Protein AF-A0AAE0F8K2-F1 (afdb_monomer)

pLDDT: mean 71.16, std 17.76, range [27.92, 95.81]

Secondary structure (DSSP, 8-state):
-HHHHHHHHHHHHHHHHHHHHHHHHHHHHHHHHHHHHHHHHHHHHHTT-PPPPS----------------------------------------------------------SSSSSS-SSHHHHHHHHHHHHHHHHHHHHHHHHHHHHHHHHHHHHHHHHHHHHHHHHHHHHHHHHHHHHHHHHHHHHHHHHHHHHHHHHHHHHHHHHHHHHHHHHHHHHHHHHHHHHHHHHHHHHHHHHHHHHHHHHHHTTS-TTSHHHHHHHHHHHHHHHHHHHHHHHHHHHHHHHHHHHHHHHHHHHHHHHHHHHHHHHHHHHHHHHHHHHHHHHHHHHHHHHHHHHHTTPPPP-PPPPP---------------PPPTTHHHHHHHHHHHHHHHHHHHHHHHHHHHHHHHHHHHHHHHHHTTHHHHHHHHHHHHHHHHHHHHHHHHHHHHHHHHHHHHHHHHHHHHHHHHHHHHHHHHHHHHHHHHHHHHHHHHHHHHHHHHHHHHHHHHHHHHT-SS-HHHHHHHHHHHHHHHHHHHHHHHHHHHHHHHHHHHHHHHHHHHHHHHHHHHHHHHHHHHHHHHHHHHHHHHHHHHHHHHHHHHHHHHHHHHHHHHHHHHHHHHHHHHHHHHHHHHHHHHHHHHHHHHHHHHHHHHHHHHHHHHHHHHHHHHHHHHHHHHHHHHHHHHHHHHHHHHHHHHHHHHHHHHHHHHTTT-TTHHHHHHHHHHHHHHHHHHHHHHHHHHHHHHHHHHHHHTTT-

Nearest PDB structures (foldseek):
  8auc-assembly3_B  TM=2.398E-01  e=9.979E+00  Corynebacterium glutamicum ATCC 13032

Mean predicted aligned error: 23.46 Å

Solvent-accessible surface area (backbone atoms only — not comparable to full-atom values): 43120 Å² total; per-residue (Å²): 106,72,68,55,53,48,52,53,52,50,54,51,53,50,51,52,51,51,52,51,53,53,51,52,53,52,50,51,53,52,54,50,52,54,50,53,54,51,50,52,52,52,53,58,59,59,70,75,63,73,89,79,82,93,84,80,89,81,88,78,84,92,79,88,90,86,84,90,88,87,90,80,89,88,81,88,77,92,84,92,86,84,91,91,87,88,85,90,83,89,79,92,84,86,83,90,90,85,89,88,83,89,85,84,84,91,84,86,84,91,88,87,91,84,77,87,87,80,73,80,74,73,62,58,61,58,55,52,54,53,49,52,52,49,53,54,49,53,54,49,50,53,52,50,54,50,50,52,52,52,51,52,54,50,51,54,50,51,49,54,52,53,51,53,52,53,50,53,53,47,53,52,49,53,53,54,48,52,51,53,51,50,52,48,53,52,52,52,52,50,52,53,51,53,51,52,53,49,52,50,51,52,51,52,52,51,52,54,52,50,53,52,51,51,53,51,51,51,52,54,52,51,52,52,48,52,53,50,53,51,49,51,50,50,48,52,51,50,54,49,48,51,50,50,52,52,48,53,65,64,41,74,83,64,68,101,72,58,74,70,64,52,56,57,56,50,52,52,50,50,53,51,50,50,52,51,50,52,52,48,53,54,49,51,52,52,50,50,49,52,49,50,52,51,50,53,53,49,53,52,49,52,53,52,54,51,54,53,52,50,53,56,48,53,52,53,50,50,51,48,52,54,50,51,53,51,51,54,50,52,54,51,52,54,52,53,50,54,57,57,63,68,73,73,69,80,87,79,83,80,80,83,86,85,82,88,82,92,82,81,92,75,90,79,92,80,84,87,78,83,88,72,90,68,62,68,62,54,51,54,51,53,51,52,52,49,53,51,52,49,55,52,50,52,54,51,51,54,50,53,51,57,50,47,55,51,51,52,52,50,52,59,57,49,66,71,48,55,62,57,56,52,51,53,54,51,52,54,51,48,52,53,50,51,56,54,50,53,53,53,50,53,52,54,51,50,54,52,51,51,52,50,52,54,53,55,50,51,52,51,52,51,53,54,51,52,53,52,49,54,52,52,52,53,52,50,54,50,52,51,52,52,42,52,52,35,50,50,53,40,51,53,43,54,51,50,45,51,51,47,52,52,50,50,50,52,58,64,73,68,56,92,83,49,64,67,63,46,53,53,47,50,52,52,41,53,50,43,53,51,52,44,52,52,36,50,52,50,40,54,54,48,50,55,51,50,55,52,55,49,53,52,53,53,53,50,49,53,54,51,54,51,52,50,51,57,49,56,53,50,50,51,52,52,51,53,51,51,54,54,50,49,54,51,52,56,52,50,52,52,52,49,54,52,51,52,51,51,51,50,53,52,50,54,50,52,51,53,51,50,53,53,49,54,50,50,49,54,52,48,53,51,51,50,52,50,50,53,51,53,49,51,55,50,50,54,51,52,49,54,50,50,52,53,50,50,53,50,53,52,52,51,52,52,51,53,49,53,53,49,53,53,51,49,54,53,49,52,52,53,51,50,53,53,48,52,54,47,55,53,51,52,51,53,51,52,55,51,50,54,53,50,52,54,50,49,55,51,50,54,54,49,58,61,52,47,76,76,43,82,74,62,42,58,58,54,46,55,52,50,51,54,51,49,53,53,49,53,50,52,52,50,54,50,51,50,52,51,55,50,52,53,53,51,52,55,52,49,67,71,72,106

Structure (mmCIF, N/CA/C/O backbone):
data_AF-A0AAE0F8K2-F1
#
_entry.id   AF-A0AAE0F8K2-F1
#
loop_
_atom_site.group_PDB
_atom_site.id
_atom_site.type_symbol
_atom_site.label_atom_id
_atom_site.label_alt_id
_atom_site.label_comp_id
_atom_site.label_asym_id
_atom_site.label_entity_id
_atom_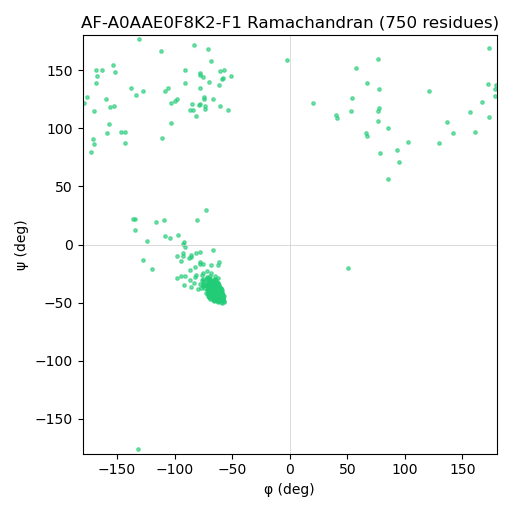site.label_seq_id
_atom_site.pdbx_PDB_ins_code
_atom_site.Cartn_x
_atom_site.Cartn_y
_atom_site.Cartn_z
_atom_site.occupancy
_atom_site.B_iso_or_equiv
_atom_site.auth_seq_id
_atom_site.auth_comp_id
_atom_site.auth_asym_id
_atom_site.auth_atom_id
_atom_site.pdbx_PDB_model_num
ATOM 1 N N . GLN A 1 1 ? -39.528 -26.836 24.838 1.00 52.81 1 GLN A N 1
ATOM 2 C CA . GLN A 1 1 ? -39.763 -27.584 23.584 1.00 52.81 1 GLN A CA 1
ATOM 3 C C . GLN A 1 1 ? -39.221 -26.874 22.345 1.00 52.81 1 GLN A C 1
ATOM 5 O O . GLN A 1 1 ? -38.252 -27.377 21.802 1.00 52.81 1 GLN A O 1
ATOM 10 N N . GLU A 1 2 ? -39.745 -25.728 21.892 1.00 60.94 2 GLU A N 1
ATOM 11 C CA . GLU A 1 2 ? -39.184 -25.047 20.697 1.00 60.94 2 GLU A CA 1
ATOM 12 C C . GLU A 1 2 ? -37.761 -24.506 20.923 1.00 60.94 2 GLU A C 1
ATOM 14 O O . GLU A 1 2 ? -36.895 -24.686 20.071 1.00 60.94 2 GLU A O 1
ATOM 19 N N . ALA A 1 3 ? -37.475 -23.954 22.108 1.00 56.12 3 ALA A N 1
ATOM 20 C CA . ALA A 1 3 ? -36.121 -23.536 22.489 1.00 56.12 3 ALA A CA 1
ATOM 21 C C . ALA A 1 3 ? -35.132 -24.719 22.564 1.00 56.12 3 ALA A C 1
ATOM 23 O O . ALA A 1 3 ? -34.000 -24.621 22.101 1.00 56.12 3 ALA A O 1
ATOM 24 N N . GLU A 1 4 ? -35.581 -25.871 23.071 1.00 75.12 4 GLU A N 1
ATOM 25 C CA . GLU A 1 4 ? -34.773 -27.099 23.134 1.00 75.12 4 GLU A CA 1
ATOM 26 C C . GLU A 1 4 ? -34.532 -27.679 21.732 1.00 75.12 4 GLU A C 1
ATOM 28 O O . GLU A 1 4 ? -33.429 -28.119 21.422 1.00 75.12 4 GLU A O 1
ATOM 33 N N . GLN A 1 5 ? -35.526 -27.616 20.838 1.00 78.62 5 GLN A N 1
ATOM 34 C CA . GLN A 1 5 ? -35.354 -27.986 19.429 1.00 78.62 5 GLN A CA 1
ATOM 35 C C . GLN A 1 5 ? -34.413 -27.024 18.688 1.00 78.62 5 GLN A C 1
ATOM 37 O O . GLN A 1 5 ? -33.669 -27.459 17.809 1.00 78.62 5 GLN A O 1
ATOM 42 N N . GLY A 1 6 ? -34.407 -25.739 19.054 1.00 81.62 6 GLY A N 1
ATOM 43 C CA . GLY A 1 6 ? -33.452 -24.751 18.551 1.00 81.62 6 GLY A CA 1
ATOM 44 C C . GLY A 1 6 ? -32.015 -25.053 18.978 1.00 81.62 6 GLY A C 1
ATOM 45 O O . GLY A 1 6 ? -31.116 -25.052 18.140 1.00 81.62 6 GLY A O 1
ATOM 46 N N . GLN A 1 7 ? -31.800 -25.401 20.250 1.00 80.94 7 GLN A N 1
ATOM 47 C CA . GLN A 1 7 ? -30.476 -25.762 20.772 1.00 80.94 7 GLN A CA 1
ATOM 48 C C . GLN A 1 7 ? -29.922 -27.047 20.143 1.00 80.94 7 GLN A C 1
ATOM 50 O O . GLN A 1 7 ? -28.738 -27.105 19.815 1.00 80.94 7 GLN A O 1
ATOM 55 N N . VAL A 1 8 ? -30.771 -28.053 19.904 1.00 87.44 8 VAL A N 1
ATOM 56 C CA . VAL A 1 8 ? -30.357 -29.293 19.224 1.00 87.44 8 VAL A CA 1
ATOM 57 C C . VAL A 1 8 ? -29.953 -29.020 17.772 1.00 87.44 8 VAL A C 1
ATOM 59 O O . VAL A 1 8 ? -28.886 -29.460 17.352 1.00 87.44 8 VAL A O 1
ATOM 62 N N . LYS A 1 9 ? -30.731 -28.220 17.029 1.00 85.12 9 LYS A N 1
ATOM 63 C CA . LYS A 1 9 ? -30.385 -27.833 15.648 1.00 85.12 9 LYS A CA 1
ATOM 64 C C . LYS A 1 9 ? -29.115 -26.990 15.573 1.00 85.12 9 LYS A C 1
ATOM 66 O O . LYS A 1 9 ? -28.308 -27.183 14.670 1.00 85.12 9 LYS A O 1
ATOM 71 N N . HIS A 1 10 ? -28.910 -26.083 16.527 1.00 84.75 10 HIS A N 1
ATOM 72 C CA . HIS A 1 10 ? -27.681 -25.297 16.601 1.00 84.75 10 HIS A CA 1
ATOM 73 C C . HIS A 1 10 ? -26.465 -26.194 16.872 1.00 84.75 10 HIS A C 1
ATOM 75 O O . HIS A 1 10 ? -25.429 -26.043 16.228 1.00 84.75 10 HIS A O 1
ATOM 81 N N . ALA A 1 11 ? -26.591 -27.177 17.768 1.00 85.69 11 ALA A N 1
ATOM 82 C CA . ALA A 1 11 ? -25.524 -28.136 18.047 1.00 85.69 11 ALA A CA 1
ATOM 83 C C . ALA A 1 11 ? -25.211 -29.048 16.842 1.00 85.69 11 ALA A C 1
ATOM 85 O O . ALA A 1 11 ? -24.046 -29.374 16.613 1.00 85.69 11 ALA A O 1
ATOM 86 N N . GLU A 1 12 ? -26.220 -29.434 16.057 1.00 87.88 12 GLU A N 1
ATOM 87 C CA . GLU A 1 12 ? -26.041 -30.192 14.809 1.00 87.88 12 GLU A CA 1
ATOM 88 C C . GLU A 1 12 ? -25.330 -29.362 13.733 1.00 87.88 12 GLU A C 1
ATOM 90 O O . GLU A 1 12 ? -24.315 -29.810 13.200 1.00 87.88 12 GLU A O 1
ATOM 95 N N . LEU A 1 13 ? -25.760 -28.118 13.501 1.00 88.44 13 LEU A N 1
ATOM 96 C CA . LEU A 1 13 ? -25.101 -27.204 12.558 1.00 88.44 13 LEU A CA 1
ATOM 97 C C . LEU A 1 13 ? -23.657 -26.887 12.966 1.00 88.44 13 LEU A C 1
ATOM 99 O O . LEU A 1 13 ? -22.767 -26.818 12.121 1.00 88.44 13 LEU A O 1
ATOM 103 N N . THR A 1 14 ? -23.398 -26.753 14.268 1.00 87.69 14 THR A N 1
ATOM 104 C CA . THR A 1 14 ? -22.038 -26.531 14.782 1.00 87.69 14 THR A CA 1
ATOM 105 C C . THR A 1 14 ? -21.137 -27.740 14.506 1.00 87.69 14 THR A C 1
ATOM 107 O O . THR A 1 14 ? -19.979 -27.573 14.125 1.00 87.69 14 THR A O 1
ATOM 110 N N . LYS A 1 15 ? -21.661 -28.969 14.633 1.00 91.62 15 LYS A N 1
ATOM 111 C CA . LYS A 1 15 ? -20.920 -30.196 14.294 1.00 91.62 15 LYS A CA 1
ATOM 112 C C . LYS A 1 15 ? -20.652 -30.318 12.796 1.00 91.62 15 LYS A C 1
ATOM 114 O O . LYS A 1 15 ? -19.554 -30.720 12.414 1.00 91.62 15 LYS A O 1
ATOM 119 N N . GLU A 1 16 ? -21.617 -29.959 11.953 1.00 89.69 16 GLU A N 1
ATOM 120 C CA . GLU A 1 16 ? -21.435 -29.955 10.499 1.00 89.69 16 GLU A CA 1
ATOM 121 C C . GLU A 1 16 ? -20.364 -28.940 10.076 1.00 89.69 16 GLU A C 1
ATOM 123 O O . GLU A 1 16 ? -19.445 -29.301 9.339 1.00 89.69 16 GLU A O 1
ATOM 128 N N . LEU A 1 17 ? -20.391 -27.723 10.630 1.00 86.25 17 LEU A N 1
ATOM 129 C CA . LEU A 1 17 ? -19.367 -26.700 10.390 1.00 86.25 17 LEU A CA 1
ATOM 130 C C . LEU A 1 17 ? -17.971 -27.139 10.849 1.00 86.25 17 LEU A C 1
ATOM 132 O O . LEU A 1 17 ? -17.001 -26.960 10.115 1.00 86.25 17 LEU A O 1
ATOM 136 N N . GLN A 1 18 ? -17.858 -27.771 12.020 1.00 88.38 18 GLN A N 1
ATOM 137 C CA . GLN A 1 18 ? -16.585 -28.321 12.498 1.00 88.38 18 GLN A CA 1
ATOM 138 C C . GLN A 1 18 ? -16.062 -29.443 11.587 1.00 88.38 18 GLN A C 1
ATOM 140 O O . GLN A 1 18 ? -14.861 -29.512 11.324 1.00 88.38 18 GLN A O 1
ATOM 145 N N . SER A 1 19 ? -16.948 -30.294 11.058 1.00 88.38 19 SER A N 1
ATOM 146 C CA . SER A 1 19 ? -16.563 -31.351 10.115 1.00 88.38 19 SER A CA 1
ATOM 147 C C . SER A 1 19 ? -16.105 -30.795 8.760 1.00 88.38 19 SER A C 1
ATOM 149 O O . SER A 1 19 ? -15.115 -31.272 8.203 1.00 88.38 19 SER A O 1
ATOM 151 N N . ALA A 1 20 ? -16.757 -29.737 8.267 1.00 83.12 20 ALA A N 1
ATOM 152 C CA . ALA A 1 20 ? -16.381 -29.059 7.032 1.00 83.12 20 ALA A CA 1
ATOM 153 C C . ALA A 1 20 ? -15.036 -28.326 7.174 1.00 83.12 20 ALA A C 1
ATOM 155 O O . ALA A 1 20 ? -14.190 -28.416 6.286 1.00 83.12 20 ALA A O 1
ATOM 156 N N . ALA A 1 21 ? -14.798 -27.670 8.315 1.00 83.44 21 ALA A N 1
ATOM 157 C CA . ALA A 1 21 ? -13.520 -27.031 8.621 1.00 83.44 21 ALA A CA 1
ATOM 158 C C . ALA A 1 21 ? -12.367 -28.051 8.687 1.00 83.44 21 ALA A C 1
ATOM 160 O O . ALA A 1 21 ? -11.303 -27.816 8.116 1.00 83.44 21 ALA A O 1
ATOM 161 N N . ALA A 1 22 ? -12.591 -29.213 9.310 1.00 85.38 22 ALA A N 1
ATOM 162 C CA . ALA A 1 22 ? -11.603 -30.291 9.350 1.00 85.38 22 ALA A CA 1
ATOM 163 C C . ALA A 1 22 ? -11.297 -30.866 7.953 1.00 85.38 22 ALA A C 1
ATOM 165 O O . ALA A 1 22 ? -10.141 -31.161 7.648 1.00 85.38 22 ALA A O 1
ATOM 166 N N . CYS A 1 23 ? -12.311 -30.984 7.088 1.00 87.56 23 CYS A N 1
ATOM 167 C CA . CYS A 1 23 ? -12.139 -31.435 5.707 1.00 87.56 23 CYS A CA 1
ATOM 168 C C . CYS A 1 23 ? -11.313 -30.433 4.879 1.00 87.56 23 CYS A C 1
ATOM 170 O O . CYS A 1 23 ? -10.395 -30.837 4.169 1.00 87.56 23 CYS A O 1
ATOM 172 N N . LEU A 1 24 ? -11.563 -29.129 5.044 1.00 83.12 24 LEU A N 1
ATOM 173 C CA . LEU A 1 24 ? -10.794 -28.061 4.395 1.00 83.12 24 LEU A CA 1
ATOM 174 C C . LEU A 1 24 ? -9.325 -28.029 4.834 1.00 83.12 24 LEU A C 1
ATOM 176 O O . LEU A 1 24 ? -8.437 -27.849 4.002 1.00 83.12 24 LEU A O 1
ATOM 180 N N . GLU A 1 25 ? -9.041 -28.217 6.123 1.00 85.62 25 GLU A N 1
ATOM 181 C CA . GLU A 1 25 ? -7.658 -28.301 6.612 1.00 85.62 25 GLU A CA 1
ATOM 182 C C . GLU A 1 25 ? -6.933 -29.548 6.082 1.00 85.62 25 GLU A C 1
ATOM 184 O O . GLU A 1 25 ? -5.752 -29.486 5.732 1.00 85.62 25 GLU A O 1
ATOM 189 N N . GLN A 1 26 ? -7.647 -30.665 5.919 1.00 89.50 26 GLN A N 1
ATOM 190 C CA . GLN A 1 26 ? -7.098 -31.866 5.291 1.00 89.50 26 GLN A CA 1
ATOM 191 C C . GLN A 1 26 ? -6.767 -31.645 3.804 1.00 89.50 26 GLN A C 1
ATOM 193 O O . GLN A 1 26 ? -5.700 -32.065 3.350 1.00 89.50 26 GLN A O 1
ATOM 198 N N . GLU A 1 27 ? -7.625 -30.954 3.051 1.00 86.25 27 GLU A N 1
ATOM 199 C CA . GLU A 1 27 ? -7.366 -30.606 1.646 1.00 86.25 27 GLU A CA 1
ATOM 200 C C . GLU A 1 27 ? -6.198 -29.620 1.499 1.00 86.25 27 GLU A C 1
ATOM 202 O O . GLU A 1 27 ? -5.343 -29.796 0.627 1.00 86.25 27 GLU A O 1
ATOM 207 N N . LYS A 1 28 ? -6.087 -28.625 2.390 1.00 85.31 28 LYS A N 1
ATOM 208 C CA . LYS A 1 28 ? -4.930 -27.714 2.429 1.00 85.31 28 LYS A CA 1
ATOM 209 C C . LYS A 1 28 ? -3.627 -28.463 2.703 1.00 85.31 28 LYS A C 1
ATOM 211 O O . LYS A 1 28 ? -2.623 -28.187 2.044 1.00 85.31 28 LYS A O 1
ATOM 216 N N . ALA A 1 29 ? -3.638 -29.422 3.629 1.00 83.12 29 ALA A N 1
ATOM 217 C CA . ALA A 1 29 ? -2.474 -30.254 3.924 1.00 83.12 29 ALA A CA 1
ATOM 218 C C . ALA A 1 29 ? -2.072 -31.130 2.721 1.00 83.12 29 ALA A C 1
ATOM 220 O O . ALA A 1 29 ? -0.887 -31.233 2.399 1.00 83.12 29 ALA A O 1
ATOM 221 N N . GLN A 1 30 ? -3.043 -31.699 2.000 1.00 85.31 30 GLN A N 1
ATOM 222 C CA . GLN A 1 30 ? -2.785 -32.460 0.771 1.00 85.31 30 GLN A CA 1
ATOM 223 C C . GLN A 1 30 ? -2.227 -31.574 -0.354 1.00 85.31 30 GLN A C 1
ATOM 225 O O . GLN A 1 30 ? -1.266 -31.957 -1.022 1.00 85.31 30 GLN A O 1
ATOM 230 N N . ALA A 1 31 ? -2.761 -30.363 -0.529 1.00 77.62 31 ALA A N 1
ATOM 231 C CA . ALA A 1 31 ? -2.260 -29.405 -1.513 1.00 77.62 31 ALA A CA 1
ATOM 232 C C . ALA A 1 31 ? -0.835 -28.919 -1.189 1.00 77.62 31 ALA A C 1
ATOM 234 O O . ALA A 1 31 ? -0.028 -28.719 -2.100 1.00 77.62 31 ALA A O 1
ATOM 235 N N . ALA A 1 32 ? -0.502 -28.749 0.094 1.00 80.12 32 ALA A N 1
ATOM 236 C CA . ALA A 1 32 ? 0.855 -28.428 0.530 1.00 80.12 32 ALA A CA 1
ATOM 237 C C . ALA A 1 32 ? 1.834 -29.576 0.223 1.00 80.1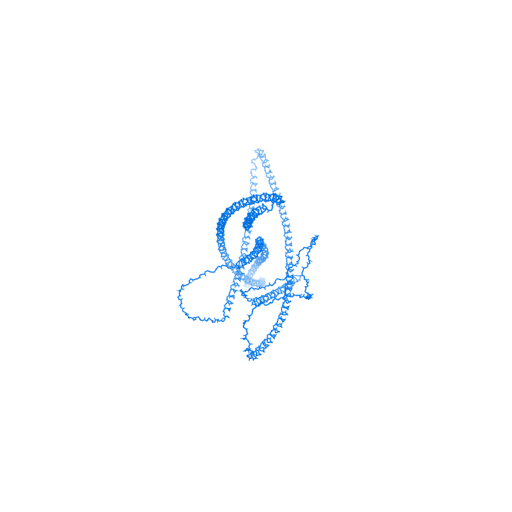2 32 ALA A C 1
ATOM 239 O O . ALA A 1 32 ? 2.882 -29.330 -0.371 1.00 80.12 32 ALA A O 1
ATOM 240 N N . SER A 1 33 ? 1.447 -30.823 0.514 1.00 87.94 33 SER A N 1
ATOM 241 C CA . SER A 1 33 ? 2.244 -32.018 0.199 1.00 87.94 33 SER A CA 1
ATOM 242 C C . SER A 1 33 ? 2.535 -32.147 -1.301 1.00 87.94 33 SER A C 1
ATOM 244 O O . SER A 1 33 ? 3.674 -32.389 -1.693 1.00 87.94 33 SER A O 1
ATOM 246 N N . LEU A 1 34 ? 1.535 -31.926 -2.163 1.00 85.31 34 LEU A N 1
ATOM 247 C CA . LEU A 1 34 ? 1.715 -31.982 -3.621 1.00 85.31 34 LEU A CA 1
ATOM 248 C C . LEU A 1 34 ? 2.634 -30.869 -4.148 1.00 85.31 34 LEU A C 1
ATOM 250 O O . LEU A 1 34 ? 3.375 -31.073 -5.111 1.00 85.31 34 LEU A O 1
ATOM 254 N N . ARG A 1 35 ? 2.624 -29.686 -3.517 1.00 80.12 35 ARG A N 1
ATOM 255 C CA . ARG A 1 35 ? 3.546 -28.592 -3.864 1.00 80.12 35 ARG A CA 1
ATOM 256 C C . ARG A 1 35 ? 4.987 -28.920 -3.489 1.00 80.12 35 ARG A C 1
ATOM 258 O O . ARG A 1 35 ? 5.881 -28.615 -4.275 1.00 80.12 35 ARG A O 1
ATOM 265 N N . GLU A 1 36 ? 5.209 -29.547 -2.337 1.00 81.50 36 GLU A N 1
ATOM 266 C CA . GLU A 1 36 ? 6.542 -29.998 -1.922 1.00 81.50 36 GLU A CA 1
ATOM 267 C C . GLU A 1 36 ? 7.082 -31.093 -2.852 1.00 81.50 36 GLU A C 1
ATOM 269 O O . GLU A 1 36 ? 8.227 -31.007 -3.295 1.00 81.50 36 GLU A O 1
ATOM 274 N N . GLU A 1 37 ? 6.250 -32.063 -3.247 1.00 82.38 37 GLU A N 1
ATOM 275 C CA . GLU A 1 37 ? 6.627 -33.089 -4.231 1.00 82.38 37 GLU A CA 1
ATOM 276 C C . GLU A 1 37 ? 6.968 -32.481 -5.601 1.00 82.38 37 GLU A C 1
ATOM 278 O O . GLU A 1 37 ? 7.966 -32.857 -6.223 1.00 82.38 37 GLU A O 1
ATOM 283 N N . HIS A 1 38 ? 6.195 -31.491 -6.058 1.00 74.19 38 HIS A N 1
ATOM 284 C CA . HIS A 1 38 ? 6.462 -30.807 -7.322 1.00 74.19 38 HIS A CA 1
ATOM 285 C C . HIS A 1 38 ? 7.750 -29.968 -7.275 1.00 74.19 38 HIS A C 1
ATOM 287 O O . HIS A 1 38 ? 8.540 -29.983 -8.223 1.00 74.19 38 HIS A O 1
ATOM 293 N N . GLN A 1 39 ? 8.016 -29.282 -6.161 1.00 73.25 39 GLN A N 1
ATOM 294 C CA . GLN A 1 39 ? 9.263 -28.539 -5.963 1.00 73.25 39 GLN A CA 1
ATOM 295 C C . GLN A 1 39 ? 10.478 -29.471 -5.881 1.00 73.25 39 GLN A C 1
ATOM 297 O O . GLN A 1 39 ? 11.507 -29.183 -6.495 1.00 73.25 39 GLN A O 1
ATOM 302 N N . ALA A 1 40 ? 10.353 -30.619 -5.209 1.00 72.06 40 ALA A N 1
ATOM 303 C CA . ALA A 1 40 ? 11.398 -31.637 -5.165 1.00 72.06 40 ALA A CA 1
ATOM 304 C C . ALA A 1 40 ? 11.679 -32.238 -6.557 1.00 72.06 40 ALA A C 1
ATOM 306 O O . ALA A 1 40 ? 12.841 -32.422 -6.932 1.00 72.06 40 ALA A O 1
ATOM 307 N N . ALA A 1 41 ? 10.640 -32.475 -7.365 1.00 70.38 41 ALA A N 1
ATOM 308 C CA . ALA A 1 41 ? 10.783 -32.949 -8.742 1.00 70.38 41 ALA A CA 1
ATOM 309 C C . ALA A 1 41 ? 11.476 -31.913 -9.651 1.00 70.38 41 ALA A C 1
ATOM 311 O O . ALA A 1 41 ? 12.364 -32.265 -10.433 1.00 70.38 41 ALA A O 1
ATOM 312 N N . MET A 1 42 ? 11.137 -30.628 -9.505 1.00 67.88 42 MET A N 1
ATOM 313 C CA . MET A 1 42 ? 11.767 -29.530 -10.250 1.00 67.88 42 MET A CA 1
ATOM 314 C C . MET A 1 42 ? 13.235 -29.321 -9.855 1.00 67.88 42 MET A C 1
ATOM 316 O O . MET A 1 42 ? 14.090 -29.137 -10.724 1.00 67.88 42 MET A O 1
ATOM 320 N N . ALA A 1 43 ? 13.558 -29.422 -8.563 1.00 62.78 43 ALA A N 1
ATOM 321 C CA . ALA A 1 43 ? 14.933 -29.339 -8.072 1.00 62.78 43 ALA A CA 1
ATOM 322 C C . ALA A 1 43 ? 15.795 -30.520 -8.564 1.00 62.78 43 ALA A C 1
ATOM 324 O O . ALA A 1 43 ? 16.937 -30.328 -8.989 1.00 62.78 43 ALA A O 1
ATOM 325 N N . SER A 1 44 ? 15.225 -31.731 -8.602 1.00 65.00 44 SER A N 1
ATOM 326 C CA . SER A 1 44 ? 15.862 -32.915 -9.194 1.00 65.00 44 SER A CA 1
ATOM 327 C C . SER A 1 44 ? 16.195 -32.703 -10.679 1.00 65.00 44 SER A C 1
ATOM 329 O O . SER A 1 44 ? 17.318 -32.985 -11.105 1.00 65.00 44 SER A O 1
ATOM 331 N N . HIS A 1 45 ? 15.267 -32.130 -11.456 1.00 55.72 45 HIS A N 1
ATOM 332 C CA . HIS A 1 45 ? 15.464 -31.850 -12.883 1.00 55.72 45 HIS A CA 1
ATOM 333 C C . HIS A 1 45 ? 16.488 -30.739 -13.165 1.00 55.72 45 HIS A C 1
ATOM 335 O O . HIS A 1 45 ? 17.247 -30.838 -14.132 1.00 55.72 45 HIS A O 1
ATOM 341 N N . ALA A 1 46 ? 16.562 -29.712 -12.316 1.00 48.75 46 ALA A N 1
ATOM 342 C CA . ALA A 1 46 ? 17.539 -28.632 -12.454 1.00 48.75 46 ALA A CA 1
ATOM 343 C C . ALA A 1 46 ? 18.986 -29.096 -12.181 1.00 48.75 46 ALA A C 1
ATOM 345 O O . ALA A 1 46 ? 19.928 -28.547 -12.749 1.00 48.75 46 ALA A O 1
ATOM 346 N N . SER A 1 47 ? 19.175 -30.144 -11.369 1.00 47.06 47 SER A N 1
ATOM 347 C CA . SER A 1 47 ? 20.506 -30.664 -11.011 1.00 47.06 47 SER A CA 1
ATOM 348 C C . SER A 1 47 ? 21.176 -31.537 -12.089 1.00 47.06 47 SER A C 1
ATOM 350 O O . SER A 1 47 ? 22.385 -31.762 -12.028 1.00 47.06 47 SER A O 1
ATOM 352 N N . GLN A 1 48 ? 20.428 -32.014 -13.096 1.00 47.34 48 GLN A N 1
ATOM 353 C CA . GLN A 1 48 ? 20.964 -32.878 -14.162 1.00 47.34 48 GLN A CA 1
ATOM 354 C C . GLN A 1 48 ? 21.598 -32.123 -15.342 1.00 47.34 48 GLN A C 1
ATOM 356 O O . GLN A 1 48 ? 22.296 -32.741 -16.146 1.00 47.34 48 GLN A O 1
ATOM 361 N N . TYR A 1 49 ? 21.436 -30.799 -15.428 1.00 43.31 49 TYR A N 1
ATOM 362 C CA . TYR A 1 49 ? 22.049 -29.977 -16.474 1.00 43.31 49 TYR A CA 1
ATOM 363 C C . TYR A 1 49 ? 23.131 -29.068 -15.881 1.00 43.31 49 TYR A C 1
ATOM 365 O O . TYR A 1 49 ? 22.872 -27.954 -15.434 1.00 43.31 49 TYR A O 1
ATOM 373 N N . GLY A 1 50 ? 24.373 -29.559 -15.873 1.00 48.19 50 GLY A N 1
ATOM 374 C CA . GLY A 1 50 ? 25.547 -28.746 -15.553 1.00 48.19 50 GLY A CA 1
ATOM 375 C C . GLY A 1 50 ? 25.845 -27.691 -16.636 1.00 48.19 50 GLY A C 1
ATOM 376 O O . GLY A 1 50 ? 25.444 -27.862 -17.790 1.00 48.19 50 GLY A O 1
ATOM 377 N N . PRO A 1 51 ? 26.568 -26.606 -16.300 1.00 43.53 51 PRO A N 1
ATOM 378 C CA . PRO A 1 51 ? 26.862 -25.527 -17.238 1.00 43.53 51 PRO A CA 1
ATOM 379 C C . PRO A 1 51 ? 27.791 -26.008 -18.364 1.00 43.53 51 PRO A C 1
ATOM 381 O O . PRO A 1 51 ? 28.875 -26.541 -18.116 1.00 43.53 51 PRO A O 1
ATOM 384 N N . LEU A 1 52 ? 27.358 -25.812 -19.612 1.00 45.78 52 LEU A N 1
ATOM 385 C CA . LEU A 1 52 ? 28.139 -26.108 -20.815 1.00 45.78 52 LEU A CA 1
ATOM 386 C C . LEU A 1 52 ? 29.313 -25.120 -20.968 1.00 45.78 52 LEU A C 1
ATOM 388 O O . LEU A 1 52 ? 29.136 -23.923 -20.731 1.00 45.78 52 LEU A O 1
ATOM 392 N N . PRO A 1 53 ? 30.504 -25.584 -21.389 1.00 38.28 53 PRO A N 1
ATOM 393 C CA . PRO A 1 53 ? 31.660 -24.720 -21.596 1.00 38.28 53 PRO A CA 1
ATOM 394 C C . PRO A 1 53 ? 31.517 -23.893 -22.889 1.00 38.28 53 PRO A C 1
ATOM 396 O O . PRO A 1 53 ? 31.010 -24.408 -23.892 1.00 38.28 53 PRO A O 1
ATOM 399 N N . PRO A 1 54 ? 32.000 -22.637 -22.912 1.00 43.19 54 PRO A N 1
ATOM 400 C CA . PRO A 1 54 ? 32.070 -21.848 -24.128 1.00 43.19 54 PRO A CA 1
ATOM 401 C C . PRO A 1 54 ? 33.329 -22.277 -24.884 1.00 43.19 54 PRO A C 1
ATOM 403 O O . PRO A 1 54 ? 34.424 -22.090 -24.375 1.00 43.19 54 PRO A O 1
ATOM 406 N N . ASP A 1 55 ? 33.166 -22.954 -26.021 1.00 40.50 55 ASP A N 1
ATOM 407 C CA . ASP A 1 55 ? 34.064 -22.907 -27.190 1.00 40.50 55 ASP A CA 1
ATOM 408 C C . ASP A 1 55 ? 33.832 -24.130 -28.087 1.00 40.50 55 ASP A C 1
ATOM 410 O O . ASP A 1 55 ? 34.380 -25.210 -27.859 1.00 40.50 55 ASP A O 1
ATOM 414 N N . ARG A 1 56 ? 33.022 -23.943 -29.138 1.00 33.41 56 ARG A N 1
ATOM 415 C CA . ARG A 1 56 ? 33.220 -24.486 -30.499 1.00 33.41 56 ARG A CA 1
ATOM 416 C C . ARG A 1 56 ? 32.063 -24.059 -31.415 1.00 33.41 56 ARG A C 1
ATOM 418 O O . ARG A 1 56 ? 30.907 -24.143 -31.004 1.00 33.41 56 ARG A O 1
ATOM 425 N N . PRO A 1 57 ? 32.339 -23.645 -32.663 1.00 41.28 57 PRO A N 1
ATOM 426 C CA . PRO A 1 57 ? 31.300 -23.288 -33.618 1.00 41.28 57 PRO A CA 1
ATOM 427 C C . PRO A 1 57 ? 30.674 -24.556 -34.214 1.00 41.28 57 PRO A C 1
ATOM 429 O O . PRO A 1 57 ? 31.361 -25.371 -34.831 1.00 41.28 57 PRO A O 1
ATOM 432 N N . PHE A 1 58 ? 29.363 -24.721 -34.044 1.00 32.38 58 PHE A N 1
ATOM 433 C CA . PHE A 1 58 ? 28.572 -25.698 -34.789 1.00 32.38 58 PHE A CA 1
ATOM 434 C C . PHE A 1 58 ? 28.166 -25.095 -36.138 1.00 32.38 58 PHE A C 1
ATOM 436 O O . PHE A 1 58 ? 27.419 -24.120 -36.195 1.00 32.38 58 PHE A O 1
ATOM 443 N N . SER A 1 59 ? 28.650 -25.686 -37.230 1.00 37.88 59 SER A N 1
ATOM 444 C CA . SER A 1 59 ? 28.125 -25.456 -38.574 1.00 37.88 59 SER A CA 1
ATOM 445 C C . SER A 1 59 ? 26.835 -26.259 -38.760 1.00 37.88 59 SER A C 1
ATOM 447 O O . SER A 1 59 ? 26.868 -27.489 -38.693 1.00 37.88 59 SER A O 1
ATOM 449 N N . ILE A 1 60 ? 25.722 -25.581 -39.033 1.00 35.44 60 ILE A N 1
ATOM 450 C CA . ILE A 1 60 ? 24.462 -26.192 -39.479 1.00 35.44 60 ILE A CA 1
ATOM 451 C C . ILE A 1 60 ? 24.279 -25.842 -40.969 1.00 35.44 60 ILE A C 1
ATOM 453 O O . ILE A 1 60 ? 24.467 -24.679 -41.333 1.00 35.44 60 ILE A O 1
ATOM 457 N N . PRO A 1 61 ? 23.959 -26.810 -41.851 1.00 38.06 61 PRO A N 1
ATOM 458 C CA . PRO A 1 61 ? 23.784 -26.566 -43.282 1.00 38.06 61 PRO A CA 1
ATOM 459 C C . PRO A 1 61 ? 22.418 -25.916 -43.578 1.00 38.06 61 PRO A C 1
ATOM 461 O O . PRO A 1 61 ? 21.439 -26.230 -42.899 1.00 38.06 61 PRO A O 1
ATOM 464 N N . PRO A 1 62 ? 22.297 -25.056 -44.607 1.00 39.94 62 PRO A N 1
ATOM 465 C CA . PRO A 1 62 ? 21.022 -24.458 -44.967 1.00 39.94 62 PRO A CA 1
ATOM 466 C C . PRO A 1 62 ? 20.267 -25.387 -45.925 1.00 39.94 62 PRO A C 1
ATOM 468 O O . PRO A 1 62 ? 20.691 -25.600 -47.058 1.00 39.94 62 PRO A O 1
ATOM 471 N N . PHE A 1 63 ? 19.120 -25.908 -45.498 1.00 35.66 63 PHE A N 1
ATOM 472 C CA . PHE A 1 63 ? 18.087 -26.397 -46.409 1.00 35.66 63 PHE A CA 1
ATOM 473 C C . PHE A 1 63 ? 16.706 -25.964 -45.905 1.00 35.66 63 PHE A C 1
ATOM 475 O O . PHE A 1 63 ? 16.388 -26.113 -44.730 1.00 35.66 63 PHE A O 1
ATOM 482 N N . CYS A 1 64 ? 15.906 -25.466 -46.852 1.00 32.53 64 CYS A N 1
ATOM 483 C CA . CYS A 1 64 ? 14.453 -25.269 -46.797 1.00 32.53 64 CYS A CA 1
ATOM 484 C C . CYS A 1 64 ? 13.904 -24.052 -46.030 1.00 32.53 64 CYS A C 1
ATOM 486 O O . CYS A 1 64 ? 13.293 -24.203 -44.983 1.00 32.53 64 CYS A O 1
ATOM 488 N N . LEU A 1 65 ? 13.951 -22.868 -46.657 1.00 30.73 65 LEU A N 1
ATOM 489 C CA . LEU A 1 65 ? 12.875 -21.866 -46.557 1.00 30.73 65 LEU A CA 1
ATOM 490 C C . LEU A 1 65 ? 12.699 -21.151 -47.906 1.00 30.73 65 LEU A C 1
ATOM 492 O O . LEU A 1 65 ? 13.290 -20.111 -48.168 1.00 30.73 65 LEU A O 1
ATOM 496 N N . THR A 1 66 ? 11.879 -21.725 -48.783 1.00 33.88 66 THR A N 1
ATOM 497 C CA . THR A 1 66 ? 11.217 -20.993 -49.875 1.00 33.88 66 THR A CA 1
ATOM 498 C C . THR A 1 66 ? 9.826 -21.574 -50.057 1.00 33.88 66 THR A C 1
ATOM 500 O O . THR A 1 66 ? 9.655 -22.606 -50.693 1.00 33.88 66 THR A O 1
ATOM 503 N N . SER A 1 67 ? 8.825 -20.932 -49.461 1.00 32.91 67 SER A N 1
ATOM 504 C CA . SER A 1 67 ? 7.410 -21.034 -49.826 1.00 32.91 67 SER A CA 1
ATOM 505 C C . SER A 1 67 ? 6.657 -19.933 -49.086 1.00 32.91 67 SER A C 1
ATOM 507 O O . SER A 1 67 ? 6.899 -19.738 -47.903 1.00 32.91 67 SER A O 1
ATOM 509 N N . ILE A 1 68 ? 5.716 -19.287 -49.778 1.00 35.03 68 ILE A N 1
ATOM 510 C CA . ILE A 1 68 ? 4.849 -18.175 -49.342 1.00 35.03 68 ILE A CA 1
ATOM 511 C C . ILE A 1 68 ? 5.422 -16.787 -49.677 1.00 35.03 68 ILE A C 1
ATOM 513 O O . ILE A 1 68 ? 6.020 -16.121 -48.846 1.00 35.03 68 ILE A O 1
ATOM 517 N N . PHE A 1 69 ? 5.233 -16.362 -50.930 1.00 31.25 69 PHE A N 1
ATOM 518 C CA . PHE A 1 69 ? 4.506 -15.139 -51.317 1.00 31.25 69 PHE A CA 1
ATOM 519 C C . PHE A 1 69 ? 4.565 -14.992 -52.848 1.00 31.25 69 PHE A C 1
ATOM 521 O O . PHE A 1 69 ? 5.652 -15.021 -53.411 1.00 31.25 69 PHE A O 1
ATOM 528 N N . LEU A 1 70 ? 3.391 -14.821 -53.477 1.00 30.11 70 LEU A N 1
ATOM 529 C CA . LEU A 1 70 ? 3.091 -14.227 -54.801 1.00 30.11 70 LEU A CA 1
ATOM 530 C C . LEU A 1 70 ? 2.196 -15.096 -55.694 1.00 30.11 70 LEU A C 1
ATOM 532 O O . LEU A 1 70 ? 2.637 -15.819 -56.583 1.00 30.11 70 LEU A O 1
ATOM 536 N N . ALA A 1 71 ? 0.892 -14.908 -55.497 1.00 31.66 71 ALA A N 1
ATOM 537 C CA . ALA A 1 71 ? -0.123 -15.099 -56.518 1.00 31.66 71 ALA A CA 1
ATOM 538 C C . ALA A 1 71 ? -0.554 -13.712 -57.030 1.00 31.66 71 ALA A C 1
ATOM 540 O O . ALA A 1 71 ? -1.276 -13.016 -56.325 1.00 31.66 71 ALA A O 1
ATOM 541 N N . ALA A 1 72 ? -0.114 -13.310 -58.230 1.00 30.81 72 ALA A N 1
ATOM 542 C CA . ALA A 1 72 ? -0.785 -12.309 -59.076 1.00 30.81 72 ALA A CA 1
ATOM 543 C C . ALA A 1 72 ? -0.155 -12.221 -60.487 1.00 30.81 72 ALA A C 1
ATOM 545 O O . ALA A 1 72 ? 0.732 -11.419 -60.732 1.00 30.81 72 ALA A O 1
ATOM 546 N N . ARG A 1 73 ? -0.709 -13.037 -61.396 1.00 30.84 73 ARG A N 1
ATOM 547 C CA . ARG A 1 73 ? -0.929 -12.856 -62.852 1.00 30.84 73 ARG A CA 1
ATOM 548 C C . ARG A 1 73 ? 0.215 -12.553 -63.866 1.00 30.84 73 ARG A C 1
ATOM 550 O O . ARG A 1 73 ? 1.226 -11.958 -63.529 1.00 30.84 73 ARG A O 1
ATOM 557 N N . PRO A 1 74 ? 0.026 -12.970 -65.147 1.00 47.81 74 PRO A N 1
ATOM 558 C CA . PRO A 1 74 ? 1.085 -13.165 -66.150 1.00 47.81 74 PRO A CA 1
ATOM 559 C C . PRO A 1 74 ? 1.042 -12.150 -67.315 1.00 47.81 74 PRO A C 1
ATOM 561 O O . PRO A 1 74 ? 0.007 -11.524 -67.514 1.00 47.81 74 PRO A O 1
ATOM 564 N N . PHE A 1 75 ? 2.110 -12.066 -68.128 1.00 28.50 75 PHE A N 1
ATOM 565 C CA . PHE A 1 75 ? 2.102 -12.063 -69.614 1.00 28.50 75 PHE A CA 1
ATOM 566 C C . PHE A 1 75 ? 3.506 -11.759 -70.199 1.00 28.50 75 PHE A C 1
ATOM 568 O O . PHE A 1 75 ? 4.142 -10.810 -69.761 1.00 28.50 75 PHE A O 1
ATOM 575 N N . LEU A 1 76 ? 3.879 -12.507 -71.259 1.00 30.70 76 LEU A N 1
ATOM 576 C CA . LEU A 1 76 ? 4.936 -12.266 -72.279 1.00 30.70 76 LEU A CA 1
ATOM 577 C C . LEU A 1 76 ? 6.409 -12.299 -71.805 1.00 30.70 76 LEU A C 1
ATOM 579 O O . LEU A 1 76 ? 6.750 -11.723 -70.791 1.00 30.70 76 LEU A O 1
ATOM 583 N N . ALA A 1 77 ? 7.393 -12.870 -72.503 1.00 28.09 77 ALA A N 1
ATOM 584 C CA . ALA A 1 77 ? 7.469 -13.735 -73.675 1.00 28.09 77 ALA A CA 1
ATOM 585 C C . ALA A 1 77 ? 8.912 -14.295 -73.761 1.00 28.09 77 ALA A C 1
ATOM 587 O O . ALA A 1 77 ? 9.865 -13.613 -73.400 1.00 28.09 77 ALA A O 1
ATOM 588 N N . ALA A 1 78 ? 9.022 -15.545 -74.224 1.00 30.00 78 ALA A N 1
ATOM 589 C CA . ALA A 1 78 ? 10.028 -16.126 -75.130 1.00 30.00 78 ALA A CA 1
ATOM 590 C C . ALA A 1 78 ? 11.389 -15.387 -75.285 1.00 30.00 78 ALA A C 1
ATOM 592 O O . ALA A 1 78 ? 11.450 -14.273 -75.786 1.00 30.00 78 ALA A O 1
ATOM 593 N N . THR A 1 79 ? 12.550 -15.984 -75.000 1.00 31.45 79 THR A N 1
ATOM 594 C CA . THR A 1 79 ? 13.242 -17.009 -75.815 1.00 31.45 79 THR A CA 1
ATOM 595 C C . THR A 1 79 ? 14.630 -17.296 -75.200 1.00 31.45 79 THR A C 1
ATOM 597 O O . THR A 1 79 ? 15.108 -16.524 -74.379 1.00 31.45 79 THR A O 1
ATOM 600 N N . VAL A 1 80 ? 15.295 -18.358 -75.681 1.00 29.81 80 VAL A N 1
ATOM 601 C CA . VAL A 1 80 ? 16.694 -18.789 -75.444 1.00 29.81 80 VAL A CA 1
ATOM 602 C C . VAL A 1 80 ? 16.846 -19.953 -74.458 1.00 29.81 80 VAL A C 1
ATOM 604 O O . VAL A 1 80 ? 17.102 -19.805 -73.269 1.00 29.81 80 VAL A O 1
ATOM 607 N N . SER A 1 81 ? 16.778 -21.160 -75.013 1.00 28.98 81 SER A N 1
ATOM 608 C CA . SER A 1 81 ? 17.582 -22.297 -74.565 1.00 28.98 81 SER A CA 1
ATOM 609 C C . SER A 1 81 ? 17.691 -23.277 -75.718 1.00 28.98 81 SER A C 1
ATOM 611 O O . SER A 1 81 ? 16.728 -23.974 -76.012 1.00 28.98 81 SER A O 1
ATOM 613 N N . ASP A 1 82 ? 18.848 -23.312 -76.379 1.00 27.92 82 ASP A N 1
ATOM 614 C CA . ASP A 1 82 ? 19.335 -24.559 -76.961 1.00 27.92 82 ASP A CA 1
ATOM 615 C C . ASP A 1 82 ? 20.829 -24.488 -77.306 1.00 27.92 82 ASP A C 1
ATOM 617 O O . ASP A 1 82 ? 21.327 -23.445 -77.729 1.00 27.92 82 ASP A O 1
ATOM 621 N N . ARG A 1 83 ? 21.485 -25.653 -77.232 1.00 31.20 83 ARG A N 1
ATOM 622 C CA . ARG A 1 83 ? 22.900 -25.973 -77.531 1.00 31.20 83 ARG A CA 1
ATOM 623 C C . ARG A 1 83 ? 23.893 -25.737 -76.391 1.00 31.20 83 ARG A C 1
ATOM 625 O O . ARG A 1 83 ? 24.402 -24.642 -76.240 1.00 31.20 83 ARG A O 1
ATOM 632 N N . VAL A 1 84 ? 24.266 -26.812 -75.690 1.00 32.91 84 VAL A N 1
ATOM 633 C CA . VAL A 1 84 ? 25.559 -27.522 -75.862 1.00 32.91 84 VAL A CA 1
ATOM 634 C C . VAL A 1 84 ? 25.499 -28.830 -75.055 1.00 32.91 84 VAL A C 1
ATOM 636 O O . VAL A 1 84 ? 25.957 -28.868 -73.927 1.00 32.91 84 VAL A O 1
ATOM 639 N N . VAL A 1 85 ? 24.974 -29.920 -75.628 1.00 32.53 85 VAL A N 1
ATOM 640 C CA . VAL A 1 85 ? 25.455 -31.295 -75.368 1.00 32.53 85 VAL A CA 1
ATOM 641 C C . VAL A 1 85 ? 25.076 -32.150 -76.578 1.00 32.53 85 VAL A C 1
ATOM 643 O O . VAL A 1 85 ? 23.893 -32.316 -76.858 1.00 32.53 85 VAL A O 1
ATOM 646 N N . ARG A 1 86 ? 26.089 -32.705 -77.257 1.00 33.59 86 ARG A N 1
ATOM 647 C CA . ARG A 1 86 ? 26.116 -33.929 -78.098 1.00 33.59 86 ARG A CA 1
ATOM 648 C C . ARG A 1 86 ? 26.905 -33.688 -79.385 1.00 33.59 86 ARG A C 1
ATOM 650 O O . ARG A 1 86 ? 26.380 -33.140 -80.345 1.00 33.59 86 ARG A O 1
ATOM 657 N N . ARG A 1 87 ? 28.117 -34.245 -79.444 1.00 30.69 87 ARG A N 1
ATOM 658 C CA . ARG A 1 87 ? 28.447 -35.386 -80.323 1.00 30.69 87 ARG A CA 1
ATOM 659 C C . ARG A 1 87 ? 29.948 -35.676 -80.284 1.00 30.69 87 ARG A C 1
ATOM 661 O O . ARG A 1 87 ? 30.748 -34.963 -80.871 1.00 30.69 87 ARG A O 1
ATOM 668 N N . PHE A 1 88 ? 30.287 -36.801 -79.665 1.00 31.95 88 PHE A N 1
ATOM 669 C CA . PHE A 1 88 ? 31.444 -37.613 -80.025 1.00 31.95 88 PHE A CA 1
ATOM 670 C C . PHE A 1 88 ? 30.908 -38.816 -80.804 1.00 31.95 88 PHE A C 1
ATOM 672 O O . PHE A 1 88 ? 30.073 -39.540 -80.260 1.00 31.95 88 PHE A O 1
ATOM 679 N N . SER A 1 89 ? 31.356 -39.021 -82.049 1.00 32.03 89 SER A N 1
ATOM 680 C CA . SER A 1 89 ? 31.733 -40.337 -82.607 1.00 32.03 89 SER A CA 1
ATOM 681 C C . SER A 1 89 ? 31.914 -40.325 -84.134 1.00 32.03 89 SER A C 1
ATOM 683 O O . SER A 1 89 ? 30.954 -40.115 -84.866 1.00 32.03 89 SER A O 1
ATOM 685 N N . ARG A 1 90 ? 33.131 -40.738 -84.536 1.00 34.16 90 ARG A N 1
ATOM 686 C CA . ARG A 1 90 ? 33.519 -41.547 -85.719 1.00 34.16 90 ARG A CA 1
ATOM 687 C C . ARG A 1 90 ? 33.556 -40.908 -87.119 1.00 34.16 90 ARG A C 1
ATOM 689 O O . ARG A 1 90 ? 32.520 -40.650 -87.710 1.00 34.16 90 ARG A O 1
ATOM 696 N N . ALA A 1 91 ? 34.764 -40.840 -87.697 1.00 30.14 91 ALA A N 1
ATOM 697 C CA . ALA A 1 91 ? 35.327 -41.766 -88.716 1.00 30.14 91 ALA A CA 1
ATOM 698 C C . ALA A 1 91 ? 36.425 -41.021 -89.520 1.00 30.14 91 ALA A C 1
ATOM 700 O O . ALA A 1 91 ? 36.181 -39.938 -90.030 1.00 30.14 91 ALA A O 1
ATOM 701 N N . GLN A 1 92 ? 37.706 -41.403 -89.430 1.00 35.59 92 GLN A N 1
ATOM 702 C CA . GLN A 1 92 ? 38.441 -42.227 -90.414 1.00 35.59 92 GLN A CA 1
ATOM 703 C C . GLN A 1 92 ? 38.143 -41.913 -91.894 1.00 35.59 92 GLN A C 1
ATOM 705 O O . GLN A 1 92 ? 37.063 -42.244 -92.357 1.00 35.59 92 GLN A O 1
ATOM 710 N N . HIS A 1 93 ? 39.126 -41.354 -92.621 1.00 33.41 93 HIS A N 1
ATOM 711 C CA . HIS A 1 93 ? 39.694 -41.878 -93.882 1.00 33.41 93 HIS A CA 1
ATOM 712 C C . HIS A 1 93 ? 40.876 -40.995 -94.371 1.00 33.41 93 HIS A C 1
ATOM 714 O O . HIS A 1 93 ? 40.767 -39.780 -94.486 1.00 33.41 93 HIS A O 1
ATOM 720 N N . LEU A 1 94 ? 42.016 -41.652 -94.619 1.00 34.75 94 LEU A N 1
ATOM 721 C CA . LEU A 1 94 ? 43.220 -41.235 -95.380 1.00 34.75 94 LEU A CA 1
ATOM 722 C C . LEU A 1 94 ? 42.900 -41.177 -96.904 1.00 34.75 94 LEU A C 1
ATOM 724 O O . LEU A 1 94 ? 41.867 -41.763 -97.245 1.00 34.75 94 LEU A O 1
ATOM 728 N N . PRO A 1 95 ? 43.721 -40.602 -97.838 1.00 48.28 95 PRO A N 1
ATOM 729 C CA . PRO A 1 95 ? 45.172 -40.881 -97.983 1.00 48.28 95 PRO A CA 1
ATOM 730 C C . PRO A 1 95 ? 46.142 -39.817 -98.605 1.00 48.28 95 PRO A C 1
ATOM 732 O O . PRO A 1 95 ? 45.769 -39.007 -99.438 1.00 48.28 95 PRO A O 1
ATOM 735 N N . VAL A 1 96 ? 47.428 -39.939 -98.211 1.00 32.94 96 VAL A N 1
ATOM 736 C CA . VAL A 1 96 ? 48.698 -40.018 -99.005 1.00 32.94 96 VAL A CA 1
ATOM 737 C C . VAL A 1 96 ? 49.057 -38.932 -100.055 1.00 32.94 96 VAL A C 1
ATOM 739 O O . VAL A 1 96 ? 48.328 -38.779 -101.022 1.00 32.94 96 VAL A O 1
ATOM 742 N N . PHE A 1 97 ? 50.259 -38.309 -99.952 1.00 30.53 97 PHE A N 1
ATOM 743 C CA . PHE A 1 97 ? 51.391 -38.395 -100.930 1.00 30.53 97 PHE A CA 1
ATOM 744 C C . PHE A 1 97 ? 52.651 -37.528 -100.569 1.00 30.53 97 PHE A C 1
ATOM 746 O O . PHE A 1 97 ? 52.529 -36.353 -100.249 1.00 30.53 97 PHE A O 1
ATOM 753 N N . CYS A 1 98 ? 53.844 -38.153 -100.693 1.00 30.42 98 CYS A N 1
ATOM 754 C CA . CYS A 1 98 ? 55.235 -37.678 -100.984 1.00 30.42 98 CYS A CA 1
ATOM 755 C C . CYS A 1 98 ? 56.119 -36.767 -100.067 1.00 30.42 98 CYS A C 1
ATOM 757 O O . CYS A 1 98 ? 56.101 -35.548 -100.165 1.00 30.42 98 CYS A O 1
ATOM 759 N N . VAL A 1 99 ? 56.992 -37.413 -99.260 1.00 35.41 99 VAL A N 1
ATOM 760 C CA . VAL A 1 99 ? 58.506 -37.520 -99.235 1.00 35.41 99 VAL A CA 1
ATOM 761 C C . VAL A 1 99 ? 59.317 -36.802 -100.364 1.00 35.41 99 VAL A C 1
ATOM 763 O O . VAL A 1 99 ? 58.717 -36.668 -101.430 1.00 35.41 99 VAL A O 1
ATOM 766 N N . PRO A 1 100 ? 60.650 -36.441 -100.273 1.00 48.00 100 PRO A N 1
ATOM 767 C CA . PRO A 1 100 ? 61.791 -36.885 -99.400 1.00 48.00 100 PRO A CA 1
ATOM 768 C C . PRO A 1 100 ? 62.619 -35.748 -98.734 1.00 48.00 100 PRO A C 1
ATOM 770 O O . PRO A 1 100 ? 62.366 -34.585 -98.989 1.00 48.00 100 PRO A O 1
ATOM 773 N N . GLY A 1 101 ? 63.639 -35.937 -97.881 1.00 31.00 101 GLY A N 1
ATOM 774 C CA . GLY A 1 101 ? 64.513 -37.077 -97.560 1.00 31.00 101 GLY A CA 1
ATOM 775 C C . GLY A 1 101 ? 66.006 -36.733 -97.802 1.00 31.00 101 GLY A C 1
ATOM 776 O O . GLY A 1 101 ? 66.341 -36.267 -98.884 1.00 31.00 101 GLY A O 1
ATOM 777 N N . ALA A 1 102 ? 66.865 -37.060 -96.815 1.00 30.11 102 ALA A N 1
ATOM 778 C CA . ALA A 1 102 ? 68.347 -36.957 -96.732 1.00 30.11 102 ALA A CA 1
ATOM 779 C C . ALA A 1 102 ? 68.918 -35.543 -96.455 1.00 30.11 102 ALA A C 1
ATOM 781 O O . ALA A 1 102 ? 68.496 -34.580 -97.068 1.00 30.11 102 ALA A O 1
ATOM 782 N N . ALA A 1 103 ? 69.875 -35.286 -95.554 1.00 32.09 103 ALA A N 1
ATOM 783 C CA . ALA A 1 103 ? 70.878 -36.077 -94.832 1.00 32.09 103 ALA A CA 1
ATOM 784 C C . ALA A 1 103 ? 71.179 -35.371 -93.480 1.00 32.09 103 ALA A C 1
ATOM 786 O O . ALA A 1 103 ? 71.032 -34.160 -93.390 1.00 32.09 103 ALA A O 1
ATOM 787 N N . LEU A 1 104 ? 71.526 -36.051 -92.379 1.00 35.81 104 LEU A N 1
ATOM 788 C CA . LEU A 1 104 ? 72.920 -36.210 -91.931 1.00 35.81 104 LEU A CA 1
ATOM 789 C C . LEU A 1 104 ? 72.985 -37.074 -90.644 1.00 35.81 104 LEU A C 1
ATOM 791 O O . LEU A 1 104 ? 72.382 -36.748 -89.629 1.00 35.81 104 LEU A O 1
ATOM 795 N N . MET A 1 105 ? 73.737 -38.177 -90.749 1.00 32.78 105 MET A N 1
ATOM 796 C CA . MET A 1 105 ? 74.741 -38.725 -89.810 1.00 32.78 105 MET A CA 1
ATOM 797 C C . MET A 1 105 ? 74.469 -38.711 -88.286 1.00 32.78 105 MET A C 1
ATOM 799 O O . MET A 1 105 ? 74.507 -37.681 -87.633 1.00 32.78 105 MET A O 1
ATOM 803 N N . MET A 1 106 ? 74.213 -39.876 -87.676 1.00 36.50 106 MET A N 1
ATOM 804 C CA . MET A 1 106 ? 75.221 -40.746 -87.021 1.00 36.50 106 MET A CA 1
ATOM 805 C C . MET A 1 106 ? 75.866 -40.148 -85.755 1.00 36.50 106 MET A C 1
ATOM 807 O O . MET A 1 106 ? 76.915 -39.531 -85.846 1.00 36.50 106 MET A O 1
ATOM 811 N N . HIS A 1 107 ? 75.319 -40.440 -84.568 1.00 35.91 107 HIS A N 1
ATOM 812 C CA . HIS A 1 107 ? 76.088 -40.780 -83.357 1.00 35.91 107 HIS A CA 1
ATOM 813 C C . HIS A 1 107 ? 75.136 -41.333 -82.279 1.00 35.91 107 HIS A C 1
ATOM 815 O O . HIS A 1 107 ? 73.972 -40.959 -82.229 1.00 35.91 107 HIS A O 1
ATOM 821 N N . ALA A 1 108 ? 75.649 -42.216 -81.415 1.00 37.56 108 ALA A N 1
ATOM 822 C CA . ALA A 1 108 ? 74.984 -42.823 -80.249 1.00 37.56 108 ALA A CA 1
ATOM 823 C C . ALA A 1 108 ? 74.132 -44.091 -80.489 1.00 37.56 108 ALA A C 1
ATOM 825 O O . ALA A 1 108 ? 72.984 -44.203 -80.067 1.00 37.56 108 ALA A O 1
ATOM 826 N N . LYS A 1 109 ? 74.753 -45.129 -81.062 1.00 41.28 109 LYS A N 1
ATOM 827 C CA . LYS A 1 109 ? 74.456 -46.517 -80.659 1.00 41.28 109 LYS A CA 1
ATOM 828 C C . LYS A 1 109 ? 75.422 -46.921 -79.539 1.00 41.28 109 LYS A C 1
ATOM 830 O O . LYS A 1 109 ? 76.552 -46.447 -79.537 1.00 41.28 109 LYS A O 1
ATOM 835 N N . TRP A 1 110 ? 74.960 -47.820 -78.664 1.00 42.59 110 TRP A N 1
ATOM 836 C CA . TRP A 1 110 ? 75.641 -48.465 -77.523 1.00 42.59 110 TRP A CA 1
ATOM 837 C C . TRP A 1 110 ? 75.452 -47.830 -76.139 1.00 42.59 110 TRP A C 1
ATOM 839 O O . TRP A 1 110 ? 76.423 -47.321 -75.604 1.00 42.59 110 TRP A O 1
ATOM 849 N N . ARG A 1 111 ? 74.250 -47.943 -75.538 1.00 46.91 111 ARG A N 1
ATOM 850 C CA . ARG A 1 111 ? 73.978 -48.196 -74.090 1.00 46.91 111 ARG A CA 1
ATOM 851 C C . ARG A 1 111 ? 72.462 -48.428 -73.887 1.00 46.91 111 ARG A C 1
ATOM 853 O O . ARG A 1 111 ? 71.767 -47.474 -73.559 1.00 46.91 111 ARG A O 1
ATOM 860 N N . PRO A 1 112 ? 71.896 -49.619 -74.166 1.00 48.09 112 PRO A N 1
ATOM 861 C CA . PRO A 1 112 ? 71.219 -50.319 -73.058 1.00 48.09 112 PRO A CA 1
ATOM 862 C C . PRO A 1 112 ? 71.065 -51.836 -73.304 1.00 48.09 112 PRO A C 1
ATOM 864 O O . PRO A 1 112 ? 70.114 -52.270 -73.940 1.00 48.09 112 PRO A O 1
ATOM 867 N N . VAL A 1 113 ? 71.971 -52.669 -72.783 1.00 48.22 113 VAL A N 1
ATOM 868 C CA . VAL A 1 113 ? 71.759 -54.139 -72.716 1.00 48.22 113 VAL A CA 1
ATOM 869 C C . VAL A 1 113 ? 72.145 -54.694 -71.329 1.00 48.22 113 VAL A C 1
ATOM 871 O O . VAL A 1 113 ? 72.429 -55.870 -71.161 1.00 48.22 113 VAL A O 1
ATOM 874 N N . LEU A 1 114 ? 72.167 -53.863 -70.276 1.00 46.09 114 LEU A N 1
ATOM 875 C CA . LEU A 1 114 ? 72.721 -54.270 -68.969 1.00 46.09 114 LEU A CA 1
ATOM 876 C C . LEU A 1 114 ? 71.893 -53.876 -67.731 1.00 46.09 114 LEU A C 1
ATOM 878 O O . LEU A 1 114 ? 72.434 -53.847 -66.631 1.00 46.09 114 LEU A O 1
ATOM 882 N N . ILE A 1 115 ? 70.582 -53.620 -67.873 1.00 50.97 115 ILE A N 1
ATOM 883 C CA . ILE A 1 115 ? 69.699 -53.251 -66.736 1.00 50.97 115 ILE A CA 1
ATOM 884 C C . ILE A 1 115 ? 68.474 -54.184 -66.581 1.00 50.97 115 ILE A C 1
ATOM 886 O O . ILE A 1 115 ? 67.678 -54.024 -65.667 1.00 50.97 115 ILE A O 1
ATOM 890 N N . GLU A 1 116 ? 68.331 -55.241 -67.383 1.00 44.53 116 GLU A N 1
ATOM 891 C CA . GLU A 1 116 ? 67.116 -56.084 -67.340 1.00 44.53 116 GLU A CA 1
ATOM 892 C C . GLU A 1 116 ? 67.175 -57.317 -66.419 1.00 44.53 116 GLU A C 1
ATOM 894 O O . GLU A 1 116 ? 66.195 -58.043 -66.303 1.00 44.53 116 GLU A O 1
ATOM 899 N N . LYS A 1 117 ? 68.280 -57.568 -65.700 1.00 48.00 117 LYS A N 1
ATOM 900 C CA . LYS A 1 117 ? 68.439 -58.810 -64.903 1.00 48.00 117 LYS A CA 1
ATOM 901 C C . LYS A 1 117 ? 68.556 -58.650 -63.380 1.00 48.00 117 LYS A C 1
ATOM 903 O O . LYS A 1 117 ? 69.003 -59.580 -62.717 1.00 48.00 117 LYS A O 1
ATOM 908 N N . ARG A 1 118 ? 68.139 -57.523 -62.782 1.00 47.44 118 ARG A N 1
ATOM 909 C CA . ARG A 1 118 ? 68.186 -57.343 -61.305 1.00 47.44 118 ARG A CA 1
ATOM 910 C C . ARG A 1 118 ? 66.933 -56.761 -60.624 1.00 47.44 118 ARG A C 1
ATOM 912 O O . ARG A 1 118 ? 67.002 -56.444 -59.444 1.00 47.44 118 ARG A O 1
ATOM 919 N N . VAL A 1 119 ? 65.781 -56.662 -61.297 1.00 50.12 119 VAL A N 1
ATOM 920 C CA . VAL A 1 119 ? 64.572 -56.002 -60.728 1.00 50.12 119 VAL A CA 1
ATOM 921 C C . VAL A 1 119 ? 63.435 -56.977 -60.346 1.00 50.12 119 VAL A C 1
ATOM 923 O O . VAL A 1 119 ? 62.356 -56.549 -59.955 1.00 50.12 119 VAL A O 1
ATOM 926 N N . CYS A 1 120 ? 63.643 -58.297 -60.400 1.00 49.47 120 CYS A N 1
ATOM 927 C CA . CYS A 1 120 ? 62.532 -59.256 -60.256 1.00 49.47 120 CYS A CA 1
ATOM 928 C C . CYS A 1 120 ? 62.186 -59.833 -58.857 1.00 49.47 120 CYS A C 1
ATOM 930 O O . CYS A 1 120 ? 61.099 -60.391 -58.771 1.00 49.47 120 CYS A O 1
ATOM 932 N N . PRO A 1 121 ? 62.947 -59.685 -57.747 1.00 48.03 121 PRO A N 1
ATOM 933 C CA . PRO A 1 121 ? 62.460 -60.193 -56.446 1.00 48.03 121 PRO A CA 1
ATOM 934 C C . PRO A 1 121 ? 61.728 -59.162 -55.564 1.00 48.03 121 PRO A C 1
ATOM 936 O O . PRO A 1 121 ? 60.885 -59.537 -54.759 1.00 48.03 121 PRO A O 1
ATOM 939 N N . ALA A 1 122 ? 62.015 -57.860 -55.695 1.00 51.91 122 ALA A N 1
ATOM 940 C CA . ALA A 1 122 ? 61.552 -56.842 -54.735 1.00 51.91 122 ALA A CA 1
ATOM 941 C C . ALA A 1 122 ? 60.159 -56.239 -55.028 1.00 51.91 122 ALA A C 1
ATOM 943 O O . ALA A 1 122 ? 59.608 -55.527 -54.192 1.00 51.91 122 ALA A O 1
ATOM 944 N N . ARG A 1 123 ? 59.584 -56.487 -56.215 1.00 51.56 123 ARG A N 1
ATOM 945 C CA . ARG A 1 123 ? 58.250 -55.973 -56.593 1.00 51.56 123 ARG A CA 1
ATOM 946 C C . ARG A 1 123 ? 57.092 -56.872 -56.154 1.00 51.56 123 ARG A C 1
ATOM 948 O O . ARG A 1 123 ? 55.980 -56.375 -56.030 1.00 51.56 123 ARG A O 1
ATOM 955 N N . LEU A 1 124 ? 57.344 -58.159 -55.911 1.00 52.47 124 LEU A N 1
ATOM 956 C CA . LEU A 1 124 ? 56.293 -59.114 -55.547 1.00 52.47 124 LEU A CA 1
ATOM 957 C C . LEU A 1 124 ? 55.910 -59.013 -54.063 1.00 52.47 124 LEU A C 1
ATOM 959 O O . LEU A 1 124 ? 54.724 -59.006 -53.759 1.00 52.47 124 LEU A O 1
ATOM 963 N N . SER A 1 125 ? 56.870 -58.797 -53.156 1.00 57.06 125 SER A N 1
ATOM 964 C CA . SER A 1 125 ? 56.589 -58.679 -51.714 1.00 57.06 125 SER A CA 1
ATOM 965 C C . SER A 1 125 ? 55.788 -57.422 -51.344 1.00 57.06 125 SER A C 1
ATOM 967 O O . SER A 1 125 ? 54.827 -57.509 -50.589 1.00 57.06 125 SER A O 1
ATOM 969 N N . ARG A 1 126 ? 56.086 -56.262 -51.950 1.00 56.97 126 ARG A N 1
ATOM 970 C CA . ARG A 1 126 ? 55.306 -55.023 -51.730 1.00 56.97 126 ARG A CA 1
ATOM 971 C C . ARG A 1 126 ? 53.884 -55.085 -52.302 1.00 56.97 126 ARG A C 1
ATOM 973 O O . ARG A 1 126 ? 53.004 -54.351 -51.856 1.00 56.97 126 ARG A O 1
ATOM 980 N N . SER A 1 127 ? 53.650 -55.935 -53.303 1.00 63.00 127 SER A N 1
ATOM 981 C CA . SER A 1 127 ? 52.321 -56.103 -53.901 1.00 63.00 127 SER A CA 1
ATOM 982 C C . SER A 1 127 ? 51.382 -56.936 -53.029 1.00 63.00 127 SER A C 1
ATOM 984 O O . SER A 1 127 ? 50.172 -56.792 -53.177 1.00 63.00 127 SER A O 1
ATOM 986 N N . GLU A 1 128 ? 51.895 -57.827 -52.185 1.00 71.88 128 GLU A N 1
ATOM 987 C CA . GLU A 1 128 ? 51.058 -58.625 -51.281 1.00 71.88 128 GLU A CA 1
ATOM 988 C C . GLU A 1 128 ? 50.767 -57.872 -49.984 1.00 71.88 128 GLU A C 1
ATOM 990 O O . GLU A 1 128 ? 49.635 -57.888 -49.510 1.00 71.88 128 GLU A O 1
ATOM 995 N N . GLU A 1 129 ? 51.742 -57.114 -49.485 1.00 72.12 129 GLU A N 1
ATOM 996 C CA . GLU A 1 129 ? 51.586 -56.246 -48.314 1.00 72.12 129 GLU A CA 1
ATOM 997 C C . GLU A 1 129 ? 50.548 -55.136 -48.567 1.00 72.12 129 GLU A C 1
ATOM 999 O O . GLU A 1 129 ? 49.610 -54.971 -47.792 1.00 72.12 129 GLU A O 1
ATOM 1004 N N . SER A 1 130 ? 50.603 -54.480 -49.734 1.00 69.88 130 SER A N 1
ATOM 1005 C CA . SER A 1 130 ? 49.581 -53.495 -50.136 1.00 69.88 130 SER A CA 1
ATOM 1006 C C . SER A 1 130 ? 48.185 -54.099 -50.333 1.00 69.88 130 SER A C 1
ATOM 1008 O O . SER A 1 130 ? 47.192 -53.437 -50.050 1.00 69.88 130 SER A O 1
ATOM 1010 N N . LYS A 1 131 ? 48.069 -55.360 -50.772 1.00 77.38 131 LYS A N 1
ATOM 1011 C CA . LYS A 1 131 ? 46.765 -56.044 -50.867 1.00 77.38 131 LYS A CA 1
ATOM 1012 C C . LYS A 1 131 ? 46.179 -56.360 -49.493 1.00 77.38 131 LYS A C 1
ATOM 1014 O O . LYS A 1 131 ? 44.971 -56.241 -49.317 1.00 77.38 131 LYS A O 1
ATOM 1019 N N . ALA A 1 132 ? 47.017 -56.744 -48.531 1.00 78.12 132 ALA A N 1
ATOM 1020 C CA . ALA A 1 132 ? 46.582 -56.991 -47.160 1.00 78.12 132 ALA A CA 1
ATOM 1021 C C . ALA A 1 132 ? 46.123 -55.696 -46.468 1.00 78.12 132 ALA A C 1
ATOM 1023 O O . ALA A 1 132 ? 45.099 -55.695 -45.789 1.00 78.12 132 ALA A O 1
ATOM 1024 N N . GLU A 1 133 ? 46.827 -54.583 -46.691 1.00 82.94 133 GLU A N 1
ATOM 1025 C CA . GLU A 1 133 ? 46.419 -53.265 -46.189 1.00 82.94 133 GLU A CA 1
ATOM 1026 C C . GLU A 1 133 ? 45.101 -52.789 -46.809 1.00 82.94 133 GLU A C 1
ATOM 1028 O O . GLU A 1 133 ? 44.234 -52.297 -46.088 1.00 82.94 133 GLU A O 1
ATOM 1033 N N . VAL A 1 134 ? 44.907 -52.985 -48.119 1.00 85.69 134 VAL A N 1
ATOM 1034 C CA . VAL A 1 134 ? 43.638 -52.656 -48.789 1.00 85.69 134 VAL A CA 1
ATOM 1035 C C . VAL A 1 134 ? 42.489 -53.491 -48.221 1.00 85.69 134 VAL A C 1
ATOM 1037 O O . VAL A 1 134 ? 41.466 -52.918 -47.867 1.00 85.69 134 VAL A O 1
ATOM 1040 N N . ALA A 1 135 ? 42.671 -54.799 -48.020 1.00 83.88 135 ALA A N 1
ATOM 1041 C CA . ALA A 1 135 ? 41.642 -55.648 -47.414 1.00 83.88 135 ALA A CA 1
ATOM 1042 C C . ALA A 1 135 ? 41.309 -55.237 -45.962 1.00 83.88 135 ALA A C 1
ATOM 1044 O O . ALA A 1 135 ? 40.148 -55.255 -45.550 1.00 83.88 135 ALA A O 1
ATOM 1045 N N . ALA A 1 136 ? 42.312 -54.820 -45.181 1.00 87.38 136 ALA A N 1
ATOM 1046 C CA . ALA A 1 136 ? 42.101 -54.309 -43.827 1.00 87.38 136 ALA A CA 1
ATOM 1047 C C . ALA A 1 136 ? 41.366 -52.956 -43.818 1.00 87.38 136 ALA A C 1
ATOM 1049 O O . ALA A 1 136 ? 40.547 -52.705 -42.932 1.00 87.38 136 ALA A O 1
ATOM 1050 N N . LEU A 1 137 ? 41.637 -52.086 -44.795 1.00 88.19 137 LEU A N 1
ATOM 1051 C CA . LEU A 1 137 ? 40.923 -50.820 -44.962 1.00 88.19 137 LEU A CA 1
ATOM 1052 C C . LEU A 1 137 ? 39.483 -51.041 -45.432 1.00 88.19 137 LEU A C 1
ATOM 1054 O O . LEU A 1 137 ? 38.583 -50.420 -44.879 1.00 88.19 137 LEU A O 1
ATOM 1058 N N . GLU A 1 138 ? 39.243 -51.957 -46.370 1.00 88.06 138 GLU A N 1
ATOM 1059 C CA . GLU A 1 138 ? 37.894 -52.332 -46.818 1.00 88.06 138 GLU A CA 1
ATOM 1060 C C . GLU A 1 138 ? 37.044 -52.870 -45.657 1.00 88.06 138 GLU A C 1
ATOM 1062 O O . GLU A 1 138 ? 35.891 -52.471 -45.500 1.00 88.06 138 GLU A O 1
ATOM 1067 N N . SER A 1 139 ? 37.630 -53.691 -44.777 1.00 89.12 139 SER A N 1
ATOM 1068 C CA . SER A 1 139 ? 36.945 -54.169 -43.569 1.00 89.12 139 SER A CA 1
ATOM 1069 C C . SER A 1 139 ? 36.571 -53.032 -42.612 1.00 89.12 139 SER A C 1
ATOM 1071 O O . SER A 1 139 ? 35.480 -53.051 -42.048 1.00 89.12 139 SER A O 1
ATOM 1073 N N . LYS A 1 140 ? 37.449 -52.037 -42.426 1.00 91.06 140 LYS A N 1
ATOM 1074 C CA . LYS A 1 140 ? 37.165 -50.872 -41.569 1.00 91.06 140 LYS A CA 1
ATOM 1075 C C . LYS A 1 140 ? 36.118 -49.945 -42.177 1.00 91.06 140 LYS A C 1
ATOM 1077 O O . LYS A 1 140 ? 35.325 -49.367 -41.445 1.00 91.06 140 LYS A O 1
ATOM 1082 N N . VAL A 1 141 ? 36.109 -49.799 -43.502 1.00 91.12 141 VAL A N 1
ATOM 1083 C CA . VAL A 1 141 ? 35.072 -49.029 -44.202 1.00 91.12 141 VAL A CA 1
ATOM 1084 C C . VAL A 1 141 ? 33.708 -49.686 -43.996 1.00 91.12 141 VAL A C 1
ATOM 1086 O O . VAL A 1 141 ? 32.772 -48.988 -43.628 1.00 91.12 141 VAL A O 1
ATOM 1089 N N . ALA A 1 142 ? 33.609 -51.013 -44.117 1.00 90.12 142 ALA A N 1
ATOM 1090 C CA . ALA A 1 142 ? 32.359 -51.732 -43.867 1.00 90.12 142 ALA A CA 1
ATOM 1091 C C . ALA A 1 142 ? 31.865 -51.602 -42.409 1.00 90.12 142 ALA A C 1
ATOM 1093 O O . ALA A 1 142 ? 30.667 -51.460 -42.170 1.00 90.12 142 ALA A O 1
ATOM 1094 N N . GLU A 1 143 ? 32.776 -51.616 -41.430 1.00 93.12 143 GLU A N 1
ATOM 1095 C CA . GLU A 1 143 ? 32.451 -51.396 -40.013 1.00 93.12 143 GLU A CA 1
ATOM 1096 C C . GLU A 1 143 ? 31.934 -49.969 -39.761 1.00 93.12 143 GLU A C 1
ATOM 1098 O O . GLU A 1 143 ? 30.875 -49.791 -39.159 1.00 93.12 143 GLU A O 1
ATOM 1103 N N . LEU A 1 144 ? 32.614 -48.954 -40.305 1.00 92.12 144 LEU A N 1
ATOM 1104 C CA . LEU A 1 144 ? 32.183 -47.556 -40.200 1.00 92.12 144 LEU A CA 1
ATOM 1105 C C . LEU A 1 144 ? 30.850 -47.300 -40.917 1.00 92.12 144 LEU A C 1
ATOM 1107 O O . LEU A 1 144 ? 30.024 -46.533 -40.426 1.00 92.12 144 LEU A O 1
ATOM 1111 N N . GLU A 1 145 ? 30.601 -47.943 -42.058 1.00 91.56 145 GLU A N 1
ATOM 1112 C CA . GLU A 1 145 ? 29.314 -47.859 -42.755 1.00 91.56 145 GLU A CA 1
ATOM 1113 C C . GLU A 1 145 ? 28.169 -48.442 -41.912 1.00 91.56 145 GLU A C 1
ATOM 1115 O O . GLU A 1 145 ? 27.086 -47.849 -41.854 1.00 91.56 145 GLU A O 1
ATOM 1120 N N . ALA A 1 146 ? 28.414 -49.548 -41.201 1.00 92.44 146 ALA A N 1
ATOM 1121 C CA . ALA A 1 146 ? 27.445 -50.133 -40.277 1.00 92.44 146 ALA A CA 1
ATOM 1122 C C . ALA A 1 146 ? 27.181 -49.227 -39.058 1.00 92.44 146 ALA A C 1
ATOM 1124 O O . ALA A 1 146 ? 26.027 -49.049 -38.661 1.00 92.44 146 ALA A O 1
ATOM 1125 N N . GLU A 1 147 ? 28.217 -48.598 -38.494 1.00 93.31 147 GLU A N 1
ATOM 1126 C CA . GLU A 1 147 ? 28.059 -47.626 -37.402 1.00 93.31 147 GLU A CA 1
ATOM 1127 C C . GLU A 1 147 ? 27.280 -46.382 -37.841 1.00 93.31 147 GLU A C 1
ATOM 1129 O O . GLU A 1 147 ? 26.388 -45.924 -37.126 1.00 93.31 147 GLU A O 1
ATOM 1134 N N . VAL A 1 148 ? 27.543 -45.863 -39.044 1.00 93.06 148 VAL A N 1
ATOM 1135 C CA . VAL A 1 148 ? 26.794 -44.728 -39.604 1.00 93.06 148 VAL A CA 1
ATOM 1136 C C . VAL A 1 148 ? 25.322 -45.085 -39.816 1.00 93.06 148 VAL A C 1
ATOM 1138 O O . VAL A 1 148 ? 24.456 -44.244 -39.567 1.00 93.06 148 VAL A O 1
ATOM 1141 N N . ALA A 1 149 ? 25.009 -46.307 -40.255 1.00 92.88 149 ALA A N 1
ATOM 1142 C CA . ALA A 1 149 ? 23.625 -46.763 -40.378 1.00 92.88 149 ALA A CA 1
ATOM 1143 C C . ALA A 1 149 ? 22.921 -46.807 -39.011 1.00 92.88 149 ALA A C 1
ATOM 1145 O O . ALA A 1 149 ? 21.832 -46.252 -38.867 1.00 92.88 149 ALA A O 1
ATOM 1146 N N . ARG A 1 150 ? 23.584 -47.361 -37.989 1.00 95.38 150 ARG A N 1
ATOM 1147 C CA . ARG A 1 150 ? 23.062 -47.406 -36.617 1.00 95.38 150 ARG A CA 1
ATOM 1148 C C . ARG A 1 150 ? 22.822 -46.008 -36.037 1.00 95.38 150 ARG A C 1
ATOM 1150 O O . ARG A 1 150 ? 21.765 -45.756 -35.467 1.00 95.38 150 ARG A O 1
ATOM 1157 N N . LEU A 1 151 ? 23.772 -45.087 -36.205 1.00 93.00 151 LEU A N 1
ATOM 1158 C CA . LEU A 1 151 ? 23.632 -43.712 -35.713 1.00 93.00 151 LEU A CA 1
ATOM 1159 C C . LEU A 1 151 ? 22.498 -42.959 -36.418 1.00 93.00 151 LEU A C 1
ATOM 1161 O O . LEU A 1 151 ? 21.810 -42.164 -35.784 1.00 93.00 151 LEU A O 1
ATOM 1165 N N . LYS A 1 152 ? 22.255 -43.217 -37.709 1.00 92.75 152 LYS A N 1
ATOM 1166 C CA . LYS A 1 152 ? 21.112 -42.631 -38.428 1.00 92.75 152 LYS A CA 1
ATOM 1167 C C . LYS A 1 152 ? 19.772 -43.099 -37.862 1.00 92.75 152 LYS A C 1
ATOM 1169 O O . LYS A 1 152 ? 18.869 -42.279 -37.722 1.00 92.75 152 LYS A O 1
ATOM 1174 N N . GLU A 1 153 ? 19.646 -44.380 -37.520 1.00 94.44 153 GLU A N 1
ATOM 1175 C CA . GLU A 1 153 ? 18.439 -44.909 -36.871 1.00 94.44 153 GLU A CA 1
ATOM 1176 C C . GLU A 1 153 ? 18.235 -44.308 -35.473 1.00 94.44 153 GLU A C 1
ATOM 1178 O O . GLU A 1 153 ? 17.117 -43.941 -35.111 1.00 94.44 153 GLU A O 1
ATOM 1183 N N . GLU A 1 154 ? 19.312 -44.147 -34.702 1.00 94.44 154 GLU A N 1
ATOM 1184 C CA . GLU A 1 154 ? 19.257 -43.537 -33.371 1.00 94.44 154 GLU A CA 1
ATOM 1185 C C . GLU A 1 154 ? 18.864 -42.054 -33.431 1.00 94.44 154 GLU A C 1
ATOM 1187 O O . GLU A 1 154 ? 18.003 -41.617 -32.669 1.00 94.44 154 GLU A O 1
ATOM 1192 N N . ILE A 1 155 ? 19.404 -41.297 -34.392 1.00 93.44 155 ILE A N 1
ATOM 1193 C CA . ILE A 1 155 ? 19.009 -39.903 -34.635 1.00 93.44 155 ILE A CA 1
ATOM 1194 C C . ILE A 1 155 ? 17.526 -39.817 -35.011 1.00 93.44 155 ILE A C 1
ATOM 1196 O O . ILE A 1 155 ? 16.813 -38.996 -34.438 1.00 93.44 155 ILE A O 1
ATOM 1200 N N . ALA A 1 156 ? 17.041 -40.675 -35.915 1.00 93.06 156 ALA A N 1
ATOM 1201 C CA . ALA A 1 156 ? 15.631 -40.685 -36.305 1.00 93.06 156 ALA A CA 1
ATOM 1202 C C . ALA A 1 156 ? 14.708 -40.998 -35.114 1.00 93.06 156 ALA A C 1
ATOM 1204 O O . ALA A 1 156 ? 13.665 -40.368 -34.942 1.00 93.06 156 ALA A O 1
ATOM 1205 N N . ARG A 1 157 ? 15.115 -41.931 -34.243 1.00 95.81 157 ARG A N 1
ATOM 1206 C CA . ARG A 1 157 ? 14.382 -42.248 -33.013 1.00 95.81 157 ARG A CA 1
ATOM 1207 C C . ARG A 1 157 ? 14.349 -41.066 -32.041 1.00 95.81 157 ARG A C 1
ATOM 1209 O O . ARG A 1 157 ? 13.295 -40.782 -31.480 1.00 95.81 157 ARG A O 1
ATOM 1216 N N . LEU A 1 158 ? 15.480 -40.395 -31.824 1.00 93.50 158 LEU A N 1
ATOM 1217 C CA . LEU A 1 158 ? 15.559 -39.241 -30.923 1.00 93.50 158 LEU A CA 1
ATOM 1218 C C . LEU A 1 158 ? 14.767 -38.042 -31.456 1.00 93.50 158 LEU A C 1
ATOM 1220 O O . LEU A 1 158 ? 14.117 -37.358 -30.672 1.00 93.50 158 LEU A O 1
ATOM 1224 N N . GLN A 1 159 ? 14.765 -37.823 -32.773 1.00 93.31 159 GLN A N 1
ATOM 1225 C CA . GLN A 1 159 ? 13.938 -36.795 -33.409 1.00 93.31 159 GLN A CA 1
ATOM 1226 C C . GLN A 1 159 ? 12.446 -37.050 -33.174 1.00 93.31 159 GLN A C 1
ATOM 1228 O O . GLN A 1 159 ? 11.753 -36.144 -32.722 1.00 93.31 159 GLN A O 1
ATOM 1233 N N . GLY A 1 160 ? 11.975 -38.289 -33.360 1.00 93.88 160 GLY A N 1
ATOM 1234 C CA . GLY A 1 160 ? 10.576 -38.635 -33.091 1.00 93.88 160 GLY A CA 1
ATOM 1235 C C . GLY A 1 160 ? 10.166 -38.460 -31.622 1.00 93.88 160 GLY A C 1
ATOM 1236 O O . GLY A 1 160 ? 9.057 -38.018 -31.342 1.00 93.88 160 GLY A O 1
ATOM 1237 N N . LEU A 1 161 ? 11.060 -38.757 -30.670 1.00 93.69 161 LEU A N 1
ATOM 1238 C CA . LEU A 1 161 ? 10.792 -38.520 -29.244 1.00 93.69 161 LEU A CA 1
ATOM 1239 C C . LEU A 1 161 ? 10.719 -37.027 -28.906 1.00 93.69 161 LEU A C 1
ATOM 1241 O O . LEU A 1 161 ? 9.855 -36.620 -28.135 1.00 93.69 161 LEU A O 1
ATOM 1245 N N . LEU A 1 162 ? 11.600 -36.216 -29.493 1.00 93.19 162 LEU A N 1
ATOM 1246 C CA . LEU A 1 162 ? 11.637 -34.775 -29.251 1.00 93.19 162 LEU A CA 1
ATOM 1247 C C . LEU A 1 162 ? 10.421 -34.063 -29.859 1.00 93.19 162 LEU A C 1
ATOM 1249 O O . LEU A 1 162 ? 9.895 -33.130 -29.257 1.00 93.19 162 LEU A O 1
ATOM 1253 N N . GLU A 1 163 ? 9.947 -34.518 -31.020 1.00 93.31 163 GLU A N 1
ATOM 1254 C CA . GLU A 1 163 ? 8.703 -34.035 -31.627 1.00 93.31 163 GLU A CA 1
ATOM 1255 C C . GLU A 1 163 ? 7.483 -34.385 -30.765 1.00 93.31 163 GLU A C 1
ATOM 1257 O O . GLU A 1 163 ? 6.682 -33.500 -30.471 1.00 93.31 163 GLU A O 1
ATOM 1262 N N . ALA A 1 164 ? 7.394 -35.623 -30.266 1.00 92.12 164 ALA A N 1
ATOM 1263 C CA . ALA A 1 164 ? 6.314 -36.039 -29.370 1.00 92.12 164 ALA A CA 1
ATOM 1264 C C . ALA A 1 164 ? 6.312 -35.260 -28.039 1.00 92.12 164 ALA A C 1
ATOM 1266 O O . ALA A 1 164 ? 5.257 -34.865 -27.548 1.00 92.12 164 ALA A O 1
ATOM 1267 N N . GLU A 1 165 ? 7.487 -34.991 -27.460 1.00 93.94 165 GLU A N 1
ATOM 1268 C CA . GLU A 1 165 ? 7.598 -34.174 -26.245 1.00 93.94 165 GLU A CA 1
ATOM 1269 C C . GLU A 1 165 ? 7.214 -32.708 -26.506 1.00 93.94 165 GLU A C 1
ATOM 1271 O O . GLU A 1 165 ? 6.567 -32.069 -25.675 1.00 93.94 165 GLU A O 1
ATOM 1276 N N . ALA A 1 166 ? 7.571 -32.163 -27.672 1.00 91.19 166 ALA A N 1
ATOM 1277 C CA . ALA A 1 166 ? 7.173 -30.816 -28.062 1.00 91.19 166 ALA A CA 1
ATOM 1278 C C . ALA A 1 166 ? 5.655 -30.696 -28.277 1.00 91.19 166 ALA A C 1
ATOM 1280 O O . ALA A 1 166 ? 5.082 -29.663 -27.933 1.00 91.19 166 ALA A O 1
ATOM 1281 N N . GLU A 1 167 ? 5.005 -31.726 -28.822 1.00 92.38 167 GLU A N 1
ATOM 1282 C CA . GLU A 1 167 ? 3.545 -31.785 -28.951 1.00 92.38 167 GLU A CA 1
ATOM 1283 C C . GLU A 1 167 ? 2.859 -31.875 -27.585 1.00 92.38 167 GLU A C 1
ATOM 1285 O O . GLU A 1 167 ? 1.989 -31.053 -27.304 1.00 92.38 167 GLU A O 1
ATOM 1290 N N . ALA A 1 168 ? 3.324 -32.751 -26.690 1.00 92.19 168 ALA A N 1
ATOM 1291 C CA . ALA A 1 168 ? 2.786 -32.853 -25.331 1.00 92.19 168 ALA A CA 1
ATOM 1292 C C . ALA A 1 168 ? 2.879 -31.518 -24.566 1.00 92.19 168 ALA A C 1
ATOM 1294 O O . ALA A 1 168 ? 1.906 -31.072 -23.961 1.00 92.19 168 ALA A O 1
ATOM 1295 N N . ARG A 1 169 ? 4.014 -30.810 -24.665 1.00 91.69 169 ARG A N 1
ATOM 1296 C CA . ARG A 1 169 ? 4.176 -29.485 -24.038 1.00 91.69 169 ARG A CA 1
ATOM 1297 C C . ARG A 1 169 ? 3.257 -28.418 -24.635 1.00 91.69 169 ARG A C 1
ATOM 1299 O O . ARG A 1 169 ? 2.880 -27.491 -23.922 1.00 91.69 169 ARG A O 1
ATOM 1306 N N . ARG A 1 170 ? 2.915 -28.503 -25.927 1.00 92.31 170 ARG A N 1
ATOM 1307 C CA . ARG A 1 170 ? 1.946 -27.583 -26.550 1.00 92.31 170 ARG A CA 1
ATOM 1308 C C . ARG A 1 170 ? 0.539 -27.842 -26.030 1.00 92.31 170 ARG A C 1
ATOM 1310 O O . ARG A 1 170 ? -0.146 -26.885 -25.697 1.00 92.31 170 ARG A O 1
ATOM 1317 N N . GLU A 1 171 ? 0.139 -29.104 -25.907 1.00 92.94 171 GLU A N 1
ATOM 1318 C CA . GLU A 1 171 ? -1.165 -29.462 -25.339 1.00 92.94 171 GLU A CA 1
ATOM 1319 C C . GLU A 1 171 ? -1.285 -29.003 -23.878 1.00 92.94 171 GLU A C 1
ATOM 1321 O O . GLU A 1 171 ? -2.278 -28.375 -23.512 1.00 92.94 171 GLU A O 1
ATOM 1326 N N . GLU A 1 172 ? -0.244 -29.206 -23.064 1.00 92.44 172 GLU A N 1
ATOM 1327 C CA . GLU A 1 172 ? -0.193 -28.692 -21.689 1.00 92.44 172 GLU A CA 1
ATOM 1328 C C . GLU A 1 172 ? -0.301 -27.159 -21.643 1.00 92.44 172 GLU A C 1
ATOM 1330 O O . GLU A 1 172 ? -1.082 -26.611 -20.861 1.00 92.44 172 GLU A O 1
ATOM 1335 N N . GLN A 1 173 ? 0.427 -26.447 -22.512 1.00 89.81 173 GLN A N 1
ATOM 1336 C CA . GLN A 1 173 ? 0.340 -24.986 -22.608 1.00 89.81 173 GLN A CA 1
ATOM 1337 C C . GLN A 1 173 ? -1.061 -24.515 -23.005 1.00 89.81 173 GLN A C 1
ATOM 1339 O O . GLN A 1 173 ? -1.585 -23.605 -22.366 1.00 89.81 173 GLN A O 1
ATOM 1344 N N . GLU A 1 174 ? -1.695 -25.153 -23.990 1.00 92.38 174 GLU A N 1
ATOM 1345 C CA . GLU A 1 174 ? -3.064 -24.824 -24.391 1.00 92.38 174 GLU A CA 1
ATOM 1346 C C . GLU A 1 174 ? -4.070 -25.070 -23.260 1.00 92.38 174 GLU A C 1
ATOM 1348 O O . GLU A 1 174 ? -4.984 -24.268 -23.064 1.00 92.38 174 GLU A O 1
ATOM 1353 N N . THR A 1 175 ? -3.915 -26.150 -22.485 1.00 91.62 175 THR A N 1
ATOM 1354 C CA . THR A 1 175 ? -4.785 -26.395 -21.322 1.00 91.62 175 THR A CA 1
ATOM 1355 C C . THR A 1 175 ? -4.591 -25.345 -20.230 1.00 91.62 175 THR A C 1
ATOM 1357 O O . THR A 1 175 ? -5.576 -24.788 -19.749 1.00 91.62 175 THR A O 1
ATOM 1360 N N . ALA A 1 176 ? -3.345 -24.983 -19.916 1.00 89.00 176 ALA A N 1
ATOM 1361 C CA . ALA A 1 176 ? -3.040 -23.957 -18.924 1.00 89.00 176 ALA A CA 1
ATOM 1362 C C . ALA A 1 176 ? -3.508 -22.557 -19.362 1.00 89.00 176 ALA A C 1
ATOM 1364 O O . ALA A 1 176 ? -3.895 -21.735 -18.530 1.00 89.00 176 ALA A O 1
ATOM 1365 N N . GLU A 1 177 ? -3.474 -22.250 -20.660 1.00 91.94 177 GLU A N 1
ATOM 1366 C CA . GLU A 1 177 ? -4.025 -21.001 -21.193 1.00 91.94 177 GLU A CA 1
ATOM 1367 C C . GLU A 1 177 ? -5.550 -20.961 -21.081 1.00 91.94 177 GLU A C 1
ATOM 1369 O O . GLU A 1 177 ? -6.081 -19.955 -20.611 1.00 91.94 177 GLU A O 1
ATOM 1374 N N . ARG A 1 178 ? -6.250 -22.061 -21.393 1.00 93.25 178 ARG A N 1
ATOM 1375 C CA . ARG A 1 178 ? -7.710 -22.157 -21.209 1.00 93.25 178 ARG A CA 1
ATOM 1376 C C . ARG A 1 178 ? -8.125 -21.996 -19.746 1.00 93.25 178 ARG A C 1
ATOM 1378 O O . ARG A 1 178 ? -9.108 -21.312 -19.474 1.00 93.25 178 ARG A O 1
ATOM 1385 N N . GLU A 1 179 ? -7.379 -22.575 -18.807 1.00 93.06 179 GLU A N 1
ATOM 1386 C CA . GLU A 1 179 ? -7.627 -22.392 -17.369 1.00 93.06 179 GLU A CA 1
ATOM 1387 C C . GLU A 1 179 ? -7.428 -20.931 -16.943 1.00 93.06 179 GLU A C 1
ATOM 1389 O O . GLU A 1 179 ? -8.300 -20.347 -16.304 1.00 93.06 179 GLU A O 1
ATOM 1394 N N . ARG A 1 180 ? -6.341 -20.284 -17.383 1.00 90.88 180 ARG A N 1
ATOM 1395 C CA . ARG A 1 180 ? -6.102 -18.858 -17.094 1.00 90.88 180 ARG A CA 1
ATOM 1396 C C . ARG A 1 180 ? -7.165 -17.945 -17.698 1.00 90.88 180 ARG A C 1
ATOM 1398 O O . ARG A 1 180 ? -7.483 -16.913 -17.111 1.00 90.88 180 ARG A O 1
ATOM 1405 N N . GLU A 1 181 ? -7.673 -18.268 -18.883 1.00 91.81 181 GLU A N 1
ATOM 1406 C CA . GLU A 1 181 ? -8.782 -17.536 -19.500 1.00 91.81 181 GLU A CA 1
ATOM 1407 C C . GLU A 1 181 ? -10.084 -17.718 -18.714 1.00 91.81 181 GLU A C 1
ATOM 1409 O O . GLU A 1 181 ? -10.795 -16.736 -18.496 1.00 91.81 181 GLU A O 1
ATOM 1414 N N . ALA A 1 182 ? -10.361 -18.928 -18.217 1.00 91.38 182 ALA A N 1
ATOM 1415 C CA . ALA A 1 182 ? -11.503 -19.189 -17.344 1.00 91.38 182 ALA A CA 1
ATOM 1416 C C . ALA A 1 182 ? -11.403 -18.412 -16.018 1.00 91.38 182 ALA A C 1
ATOM 1418 O O . ALA A 1 182 ? -12.373 -17.767 -15.617 1.00 91.38 182 ALA A O 1
ATOM 1419 N N . ASP A 1 183 ? -10.225 -18.380 -15.389 1.00 90.88 183 ASP A N 1
ATOM 1420 C CA . ASP A 1 183 ? -9.982 -17.614 -14.160 1.00 90.88 183 ASP A CA 1
ATOM 1421 C C . ASP A 1 183 ? -10.146 -16.104 -14.378 1.00 90.88 183 ASP A C 1
ATOM 1423 O O . ASP A 1 183 ? -10.721 -15.400 -13.544 1.00 90.88 183 ASP A O 1
ATOM 1427 N N . ARG A 1 184 ? -9.675 -15.581 -15.520 1.00 91.94 184 ARG A N 1
ATOM 1428 C CA . ARG A 1 184 ? -9.879 -14.170 -15.889 1.00 91.94 184 ARG A CA 1
ATOM 1429 C C . ARG A 1 184 ? -11.356 -13.854 -16.086 1.00 91.94 184 ARG A C 1
ATOM 1431 O O . ARG A 1 184 ? -11.820 -12.850 -15.553 1.00 91.94 184 ARG A O 1
ATOM 1438 N N . ALA A 1 185 ? -12.093 -14.710 -16.791 1.00 91.50 185 ALA A N 1
ATOM 1439 C CA . ALA A 1 185 ? -13.527 -14.533 -16.990 1.00 91.50 185 ALA A CA 1
ATOM 1440 C C . ALA A 1 185 ? -14.298 -14.572 -15.657 1.00 91.50 185 ALA A C 1
ATOM 1442 O O . ALA A 1 185 ? -15.208 -13.768 -15.450 1.00 91.50 185 ALA A O 1
ATOM 1443 N N . ALA A 1 186 ? -13.909 -15.452 -14.729 1.00 90.75 186 ALA A N 1
ATOM 1444 C CA . ALA A 1 186 ? -14.485 -15.504 -13.387 1.00 90.75 186 ALA A CA 1
ATOM 1445 C C . ALA A 1 186 ? -14.198 -14.220 -12.588 1.00 90.75 186 ALA A C 1
ATOM 1447 O O . ALA A 1 186 ? -15.115 -13.642 -12.005 1.00 90.75 186 ALA A O 1
ATOM 1448 N N . ALA A 1 187 ? -12.958 -13.722 -12.623 1.00 89.62 187 ALA A N 1
ATOM 1449 C CA . ALA A 1 187 ? -12.578 -12.481 -11.949 1.00 89.62 187 ALA A CA 1
ATOM 1450 C C . ALA A 1 187 ? -13.284 -11.243 -12.536 1.00 89.62 187 ALA A C 1
ATOM 1452 O O . ALA A 1 187 ? -13.676 -10.339 -11.796 1.00 89.62 187 ALA A O 1
ATOM 1453 N N . GLU A 1 188 ? -13.472 -11.190 -13.857 1.00 91.69 188 GLU A N 1
ATOM 1454 C CA . GLU A 1 188 ? -14.240 -10.130 -14.521 1.00 91.69 188 GLU A CA 1
ATOM 1455 C C . GLU A 1 188 ? -15.726 -10.182 -14.143 1.00 91.69 188 GLU A C 1
ATOM 1457 O O . GLU A 1 188 ? -16.328 -9.139 -13.874 1.00 91.69 188 GLU A O 1
ATOM 1462 N N . ALA A 1 189 ? -16.313 -11.380 -14.054 1.00 90.50 189 ALA A N 1
ATOM 1463 C CA . ALA A 1 189 ? -17.690 -11.560 -13.603 1.00 90.50 189 ALA A CA 1
ATOM 1464 C C . ALA A 1 189 ? -17.881 -11.128 -12.138 1.00 90.50 189 ALA A C 1
ATOM 1466 O O . ALA A 1 189 ? -18.859 -10.447 -11.819 1.00 90.50 189 ALA A O 1
ATOM 1467 N N . GLU A 1 190 ? -16.936 -11.462 -11.256 1.00 91.19 190 GLU A N 1
ATOM 1468 C CA . GLU A 1 190 ? -16.951 -11.026 -9.858 1.00 91.19 190 GLU A CA 1
ATOM 1469 C C . GLU A 1 190 ? -16.820 -9.500 -9.744 1.00 91.19 190 GLU A C 1
ATOM 1471 O O . GLU A 1 190 ? -17.599 -8.858 -9.037 1.00 91.19 190 GLU A O 1
ATOM 1476 N N . ALA A 1 191 ? -15.901 -8.890 -10.500 1.00 88.81 191 ALA A N 1
ATOM 1477 C CA . ALA A 1 191 ? -15.738 -7.438 -10.530 1.00 88.81 191 ALA A CA 1
ATOM 1478 C C . ALA A 1 191 ? -17.007 -6.720 -11.026 1.00 88.81 191 ALA A C 1
ATOM 1480 O O . ALA A 1 191 ? -17.405 -5.702 -10.454 1.00 88.81 191 ALA A O 1
ATOM 1481 N N . ALA A 1 192 ? -17.679 -7.263 -12.046 1.00 90.25 192 ALA A N 1
ATOM 1482 C CA . ALA A 1 192 ? -18.948 -6.731 -12.538 1.00 90.25 192 ALA A CA 1
ATOM 1483 C C . ALA A 1 192 ? -20.071 -6.846 -11.489 1.00 90.25 192 ALA A C 1
ATOM 1485 O O . ALA A 1 192 ? -20.862 -5.914 -11.322 1.00 90.25 192 ALA A O 1
ATOM 1486 N N . ALA A 1 193 ? -20.128 -7.955 -10.744 1.00 89.69 193 ALA A N 1
ATOM 1487 C CA . ALA A 1 193 ? -21.084 -8.131 -9.652 1.00 89.69 193 ALA A CA 1
ATOM 1488 C C . ALA A 1 193 ? -20.834 -7.135 -8.505 1.00 89.69 193 ALA A C 1
ATOM 1490 O O . ALA A 1 193 ? -21.776 -6.498 -8.030 1.00 89.69 193 ALA A O 1
ATOM 1491 N N . GLN A 1 194 ? -19.571 -6.933 -8.116 1.00 90.44 194 GLN A N 1
ATOM 1492 C CA . GLN A 1 194 ? -19.183 -5.948 -7.102 1.00 90.44 194 GLN A CA 1
ATOM 1493 C C . GLN A 1 194 ? -19.513 -4.516 -7.537 1.00 90.44 194 GLN A C 1
ATOM 1495 O O . GLN A 1 194 ? -20.006 -3.723 -6.735 1.00 90.44 194 GLN A O 1
ATOM 1500 N N . GLN A 1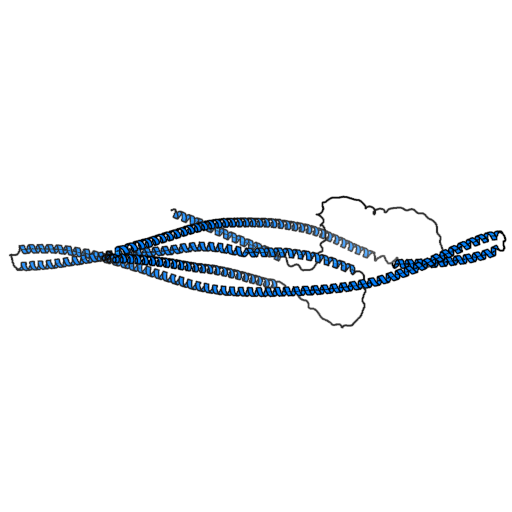 195 ? -19.289 -4.170 -8.809 1.00 89.81 195 GLN A N 1
ATOM 1501 C CA . GLN A 1 195 ? -19.664 -2.856 -9.330 1.00 89.81 195 GLN A CA 1
ATOM 1502 C C . GLN A 1 195 ? -21.179 -2.635 -9.245 1.00 89.81 195 GLN A C 1
ATOM 1504 O O . GLN A 1 195 ? -21.616 -1.592 -8.762 1.00 89.81 195 GLN A O 1
ATOM 1509 N N . LYS A 1 196 ? -21.981 -3.630 -9.636 1.00 91.81 196 LYS A N 1
ATOM 1510 C CA . LYS A 1 196 ? -23.442 -3.546 -9.546 1.00 91.81 196 LYS A CA 1
ATOM 1511 C C . LYS A 1 196 ? -23.926 -3.389 -8.100 1.00 91.81 196 LYS A C 1
ATOM 1513 O O . LYS A 1 196 ? -24.840 -2.609 -7.856 1.00 91.81 196 LYS A O 1
ATOM 1518 N N . ALA A 1 197 ? -23.293 -4.075 -7.146 1.00 88.50 197 ALA A N 1
ATOM 1519 C CA . ALA A 1 197 ? -23.596 -3.933 -5.720 1.00 88.50 197 ALA A CA 1
ATOM 1520 C C . ALA A 1 197 ? -23.277 -2.521 -5.188 1.00 88.50 197 ALA A C 1
ATOM 1522 O O . ALA A 1 197 ? -24.049 -1.950 -4.417 1.00 88.50 197 ALA A O 1
ATOM 1523 N N . ARG A 1 198 ? -22.173 -1.916 -5.644 1.00 90.31 198 ARG A N 1
ATOM 1524 C CA . ARG A 1 198 ? -21.827 -0.525 -5.303 1.00 90.31 198 ARG A CA 1
ATOM 1525 C C . ARG A 1 198 ? -22.813 0.475 -5.893 1.00 90.31 198 ARG A C 1
ATOM 1527 O O . ARG A 1 198 ? -23.172 1.436 -5.224 1.00 90.31 198 ARG A O 1
ATOM 1534 N N . GLU A 1 199 ? -23.267 0.250 -7.122 1.00 91.75 199 GLU A N 1
ATOM 1535 C CA . GLU A 1 199 ? -24.290 1.089 -7.756 1.00 91.75 199 GLU A CA 1
ATOM 1536 C C . GLU A 1 199 ? -25.622 1.023 -6.993 1.00 91.75 199 GLU A C 1
ATOM 1538 O O . GLU A 1 199 ? -26.249 2.062 -6.782 1.00 91.75 199 GLU A O 1
ATOM 1543 N N . THR A 1 200 ? -26.025 -0.155 -6.501 1.00 91.69 200 THR A N 1
ATOM 1544 C CA . THR A 1 200 ? -27.222 -0.284 -5.651 1.00 91.69 200 THR A CA 1
ATOM 1545 C C . THR A 1 200 ? -27.050 0.397 -4.294 1.00 91.69 200 THR A C 1
ATOM 1547 O O . THR A 1 200 ? -27.929 1.154 -3.895 1.00 91.69 200 THR A O 1
ATOM 1550 N N . GLN A 1 201 ? -25.902 0.231 -3.628 1.00 88.81 201 GLN A N 1
ATOM 1551 C CA . GLN A 1 201 ? -25.622 0.904 -2.351 1.00 88.81 201 GLN A CA 1
ATOM 1552 C C . GLN A 1 201 ? -25.575 2.430 -2.500 1.00 88.81 201 GLN A C 1
ATOM 1554 O O . GLN A 1 201 ? -26.096 3.157 -1.658 1.00 88.81 201 GLN A O 1
ATOM 1559 N N . ALA A 1 202 ? -24.994 2.938 -3.590 1.00 87.56 202 ALA A N 1
ATOM 1560 C CA . ALA A 1 202 ? -24.980 4.369 -3.879 1.00 87.56 202 ALA A CA 1
ATOM 1561 C C . ALA A 1 202 ? -26.394 4.916 -4.133 1.00 87.56 202 ALA A C 1
ATOM 1563 O O . ALA A 1 202 ? -26.704 6.027 -3.703 1.00 87.56 202 ALA A O 1
ATOM 1564 N N . ALA A 1 203 ? -27.260 4.144 -4.799 1.00 89.12 203 ALA A N 1
ATOM 1565 C CA . ALA A 1 203 ? -28.657 4.514 -5.002 1.00 89.12 203 ALA A CA 1
ATOM 1566 C C . ALA A 1 203 ? -29.446 4.542 -3.679 1.00 89.12 203 ALA A C 1
ATOM 1568 O O . ALA A 1 203 ? -30.198 5.486 -3.442 1.00 89.12 203 ALA A O 1
ATOM 1569 N N . GLU A 1 204 ? -29.238 3.559 -2.800 1.00 90.75 204 GLU A N 1
ATOM 1570 C CA . GLU A 1 204 ? -29.843 3.517 -1.461 1.00 90.75 204 GLU A CA 1
ATOM 1571 C C . GLU A 1 204 ? -29.359 4.678 -0.581 1.00 90.75 204 GLU A C 1
ATOM 1573 O O . GLU A 1 204 ? -30.171 5.372 0.029 1.00 90.75 204 GLU A O 1
ATOM 1578 N N . ALA A 1 205 ? -28.055 4.969 -0.581 1.00 87.06 205 ALA A N 1
ATOM 1579 C CA . ALA A 1 205 ? -27.492 6.106 0.146 1.00 87.06 205 ALA A CA 1
ATOM 1580 C C . ALA A 1 205 ? -28.026 7.451 -0.377 1.00 87.06 205 ALA A C 1
ATOM 1582 O O . ALA A 1 205 ? -28.320 8.353 0.408 1.00 87.06 205 ALA A O 1
ATOM 1583 N N . ALA A 1 206 ? -28.193 7.591 -1.697 1.00 88.38 206 ALA A N 1
ATOM 1584 C CA . ALA A 1 206 ? -28.796 8.780 -2.294 1.00 88.38 206 ALA A CA 1
ATOM 1585 C C . ALA A 1 206 ? -30.274 8.942 -1.896 1.00 88.38 206 ALA A C 1
ATOM 1587 O O . ALA A 1 206 ? -30.707 10.067 -1.639 1.00 88.38 206 ALA A O 1
ATOM 1588 N N . ALA A 1 207 ? -31.031 7.843 -1.804 1.00 89.38 207 ALA A N 1
ATOM 1589 C CA . ALA A 1 207 ? -32.412 7.859 -1.323 1.00 89.38 207 ALA A CA 1
ATOM 1590 C C . ALA A 1 207 ? -32.492 8.266 0.159 1.00 89.38 207 ALA A C 1
ATOM 1592 O O . ALA A 1 207 ? -33.240 9.181 0.497 1.00 89.38 207 ALA A O 1
ATOM 1593 N N . ALA A 1 208 ? -31.650 7.688 1.021 1.00 88.25 208 ALA A N 1
ATOM 1594 C CA . ALA A 1 208 ? -31.579 8.059 2.436 1.00 88.25 208 ALA A CA 1
ATOM 1595 C C . ALA A 1 208 ? -31.198 9.539 2.632 1.00 88.25 208 ALA A C 1
ATOM 1597 O O . ALA A 1 208 ? -31.767 10.241 3.467 1.00 88.25 208 ALA A O 1
ATOM 1598 N N . LEU A 1 209 ? -30.270 10.060 1.823 1.00 89.00 209 LEU A N 1
ATOM 1599 C CA . LEU A 1 209 ? -29.888 11.472 1.873 1.00 89.00 209 LEU A CA 1
ATOM 1600 C C . LEU A 1 209 ? -31.026 12.401 1.415 1.00 89.00 209 LEU A C 1
ATOM 1602 O O . LEU A 1 209 ? -31.151 13.517 1.922 1.00 89.00 209 LEU A O 1
ATOM 1606 N N . ALA A 1 210 ? -31.869 11.959 0.477 1.00 89.56 210 ALA A N 1
ATOM 1607 C CA . ALA A 1 210 ? -33.067 12.695 0.083 1.00 89.56 210 ALA A CA 1
ATOM 1608 C C . ALA A 1 210 ? -34.082 12.779 1.238 1.00 89.56 210 ALA A C 1
ATOM 1610 O O . ALA A 1 210 ? -34.566 13.875 1.519 1.00 89.56 210 ALA A O 1
ATOM 1611 N N . GLU A 1 211 ? -34.316 11.680 1.961 1.00 91.75 211 GLU A N 1
ATOM 1612 C CA . GLU A 1 211 ? -35.193 11.656 3.144 1.00 91.75 211 GLU A CA 1
ATOM 1613 C C . GLU A 1 211 ? -34.682 12.578 4.261 1.00 91.75 211 GLU A C 1
ATOM 1615 O O . GLU A 1 211 ? -35.447 13.352 4.838 1.00 91.75 211 GLU A O 1
ATOM 1620 N N . VAL A 1 212 ? -33.370 12.581 4.526 1.00 89.19 212 VAL A N 1
ATOM 1621 C CA . VAL A 1 212 ? -32.758 13.492 5.511 1.00 89.19 212 VAL A CA 1
ATOM 1622 C C . VAL A 1 212 ? -32.935 14.957 5.103 1.00 89.19 212 VAL A C 1
ATOM 1624 O O . VAL A 1 212 ? -33.216 15.810 5.948 1.00 89.19 212 VAL A O 1
ATOM 1627 N N . ASN A 1 213 ? -32.793 15.276 3.815 1.00 89.19 213 ASN A N 1
ATOM 1628 C CA . ASN A 1 213 ? -33.000 16.638 3.323 1.00 89.19 213 ASN A CA 1
ATOM 1629 C C . ASN A 1 213 ? -34.468 17.072 3.420 1.00 89.19 213 ASN A C 1
ATOM 1631 O O . ASN A 1 213 ? -34.735 18.228 3.756 1.00 89.19 213 ASN A O 1
ATOM 1635 N N . GLU A 1 214 ? -35.412 16.163 3.179 1.00 91.62 214 GLU A N 1
ATOM 1636 C CA . GLU A 1 214 ? -36.841 16.418 3.363 1.00 91.62 214 GLU A CA 1
ATOM 1637 C C . GLU A 1 214 ? -37.182 16.647 4.843 1.00 91.62 214 GLU A C 1
ATOM 1639 O O . GLU A 1 214 ? -37.831 17.639 5.182 1.00 91.62 214 GLU A O 1
ATOM 1644 N N . ALA A 1 215 ? -36.645 15.822 5.749 1.00 87.19 215 ALA A N 1
ATOM 1645 C CA . ALA A 1 215 ? -36.792 16.007 7.192 1.00 87.19 215 ALA A CA 1
ATOM 1646 C C . ALA A 1 215 ? -36.196 17.343 7.670 1.00 87.19 215 ALA A C 1
ATOM 1648 O O . ALA A 1 215 ? -36.801 18.055 8.475 1.00 87.19 215 ALA A O 1
ATOM 1649 N N . LYS A 1 216 ? -35.035 17.739 7.132 1.00 89.38 216 LYS A N 1
ATOM 1650 C CA . LYS A 1 216 ? -34.410 19.036 7.425 1.00 89.38 216 LYS A CA 1
ATOM 1651 C C . LYS A 1 216 ? -35.261 20.208 6.932 1.00 89.38 216 LYS A C 1
ATOM 1653 O O . LYS A 1 216 ? -35.367 21.215 7.632 1.00 89.38 216 LYS A O 1
ATOM 1658 N N . ALA A 1 217 ? -35.877 20.087 5.756 1.00 88.38 217 ALA A N 1
ATOM 1659 C CA . ALA A 1 217 ? -36.799 21.093 5.235 1.00 88.38 217 ALA A CA 1
ATOM 1660 C C . ALA A 1 217 ? -38.068 21.203 6.099 1.00 88.38 217 ALA A C 1
ATOM 1662 O O . ALA A 1 217 ? -38.506 22.315 6.399 1.00 88.38 217 ALA A O 1
ATOM 1663 N N . ALA A 1 218 ? -38.611 20.075 6.565 1.00 88.62 218 ALA A N 1
ATOM 1664 C CA . ALA A 1 218 ? -39.750 20.050 7.481 1.00 88.62 218 ALA A CA 1
ATOM 1665 C C . ALA A 1 218 ? -39.422 20.713 8.831 1.00 88.62 218 ALA A C 1
ATOM 1667 O O . ALA A 1 218 ? -40.201 21.532 9.319 1.00 88.62 218 ALA A O 1
ATOM 1668 N N . LEU A 1 219 ? -38.244 20.436 9.401 1.00 88.19 219 LEU A N 1
ATOM 1669 C CA . LEU A 1 219 ? -37.786 21.072 10.640 1.00 88.19 219 LEU A CA 1
ATOM 1670 C C . LEU A 1 219 ? -37.592 22.587 10.469 1.00 88.19 219 LEU A C 1
ATOM 1672 O O . LEU A 1 219 ? -37.985 23.366 11.335 1.00 88.19 219 LEU A O 1
ATOM 1676 N N . ALA A 1 220 ? -37.031 23.023 9.337 1.00 87.06 220 ALA A N 1
ATOM 1677 C CA . ALA A 1 220 ? -36.888 24.445 9.030 1.00 87.06 220 ALA A CA 1
ATOM 1678 C C . ALA A 1 220 ? -38.251 25.154 8.928 1.00 87.06 220 ALA A C 1
ATOM 1680 O O . ALA A 1 220 ? -38.394 26.273 9.418 1.00 87.06 220 ALA A O 1
ATOM 1681 N N . ALA A 1 221 ? -39.263 24.500 8.349 1.00 88.88 221 ALA A N 1
ATOM 1682 C CA . ALA A 1 221 ? -40.625 25.028 8.300 1.00 88.88 221 ALA A CA 1
ATOM 1683 C C . ALA A 1 221 ? -41.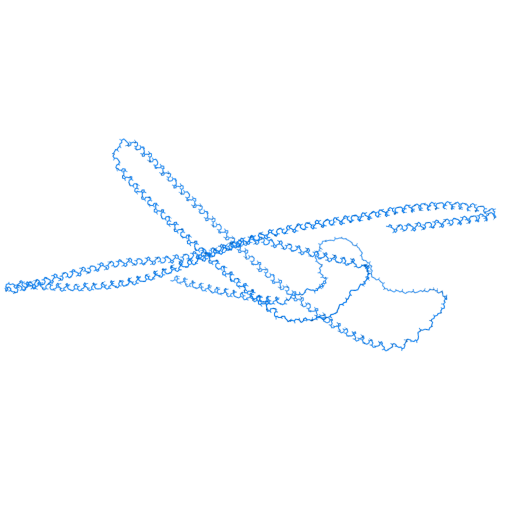270 25.116 9.697 1.00 88.88 221 ALA A C 1
ATOM 1685 O O . ALA A 1 221 ? -41.938 26.103 9.999 1.00 88.88 221 ALA A O 1
ATOM 1686 N N . GLN A 1 222 ? -41.033 24.131 10.570 1.00 89.25 222 GLN A N 1
ATOM 1687 C CA . GLN A 1 222 ? -41.502 24.169 11.962 1.00 89.25 222 GLN A CA 1
ATOM 1688 C C . GLN A 1 222 ? -40.856 25.306 12.761 1.00 89.25 222 GLN A C 1
ATOM 1690 O O . GLN A 1 222 ? -41.549 25.997 13.503 1.00 89.25 222 GLN A O 1
ATOM 1695 N N . LEU A 1 223 ? -39.554 25.549 12.576 1.00 88.12 223 LEU A N 1
ATOM 1696 C CA . LEU A 1 223 ? -38.864 26.676 13.209 1.00 88.12 223 LEU A CA 1
ATOM 1697 C C . LEU A 1 223 ? -39.421 28.024 12.739 1.00 88.12 223 LEU A C 1
ATOM 1699 O O . LEU A 1 223 ? -39.690 28.890 13.563 1.00 88.12 223 LEU A O 1
ATOM 1703 N N . GLN A 1 224 ? -39.682 28.182 11.437 1.00 88.00 224 GLN A N 1
ATOM 1704 C CA . GLN A 1 224 ? -40.316 29.396 10.911 1.00 88.00 224 GLN A CA 1
ATOM 1705 C C . GLN A 1 224 ? -41.728 29.611 11.468 1.00 88.00 224 GLN A C 1
ATOM 1707 O O . GLN A 1 224 ? -42.116 30.749 11.724 1.00 88.00 224 GLN A O 1
ATOM 1712 N N . HIS A 1 225 ? -42.490 28.534 11.675 1.00 87.31 225 HIS A N 1
ATOM 1713 C CA . HIS A 1 225 ? -43.800 28.608 12.318 1.00 87.31 225 HIS A CA 1
ATOM 1714 C C . HIS A 1 225 ? -43.686 29.055 13.780 1.00 87.31 225 HIS A C 1
ATOM 1716 O O . HIS A 1 225 ? -44.408 29.954 14.197 1.00 87.31 225 HIS A O 1
ATOM 1722 N N . ALA A 1 226 ? -42.743 28.489 14.538 1.00 83.44 226 ALA A N 1
ATOM 1723 C CA . ALA A 1 226 ? -42.496 28.879 15.925 1.00 83.44 226 ALA A CA 1
ATOM 1724 C C . ALA A 1 226 ? -42.032 30.345 16.047 1.00 83.44 226 ALA A C 1
ATOM 1726 O O . ALA A 1 226 ? -42.459 31.060 16.954 1.00 83.44 226 ALA A O 1
ATOM 1727 N N . ASP A 1 227 ? -41.204 30.823 15.114 1.00 86.56 227 ASP A N 1
ATOM 1728 C CA . ASP A 1 227 ? -40.791 32.229 15.053 1.00 86.56 227 ASP A CA 1
ATOM 1729 C C . ASP A 1 227 ? -41.969 33.161 14.718 1.00 86.56 227 ASP A C 1
ATOM 1731 O O . ASP A 1 227 ? -42.074 34.250 15.288 1.00 86.56 227 ASP A O 1
ATOM 1735 N N . ALA A 1 228 ? -42.881 32.734 13.838 1.00 85.69 228 ALA A N 1
ATOM 1736 C CA . ALA A 1 228 ? -44.102 33.475 13.527 1.00 85.69 228 ALA A CA 1
ATOM 1737 C C . ALA A 1 228 ? -45.058 33.535 14.730 1.00 85.69 228 ALA A C 1
ATOM 1739 O O . ALA A 1 228 ? -45.536 34.616 15.066 1.00 85.69 228 ALA A O 1
ATOM 1740 N N . GLU A 1 229 ? -45.273 32.419 15.433 1.00 87.69 229 GLU A N 1
ATOM 1741 C CA . GLU A 1 229 ? -46.071 32.378 16.668 1.00 87.69 229 GLU A CA 1
ATOM 1742 C C . GLU A 1 229 ? -45.466 33.265 17.760 1.00 87.69 229 GLU A C 1
ATOM 1744 O O . GLU A 1 229 ? -46.179 34.001 18.443 1.00 87.69 229 GLU A O 1
ATOM 1749 N N . LYS A 1 230 ? -44.136 33.256 17.905 1.00 86.12 230 LYS A N 1
ATOM 1750 C CA . LYS A 1 230 ? -43.432 34.147 18.831 1.00 86.12 230 LYS A CA 1
ATOM 1751 C C . LYS A 1 230 ? -43.641 35.617 18.465 1.00 86.12 230 LYS A C 1
ATOM 1753 O O . LYS A 1 230 ? -43.874 36.428 19.360 1.00 86.12 230 LYS A O 1
ATOM 1758 N N . ALA A 1 231 ? -43.572 35.965 17.180 1.00 85.06 231 ALA A N 1
ATOM 1759 C CA . ALA A 1 231 ? -43.824 37.324 16.707 1.00 85.06 231 ALA A CA 1
ATOM 1760 C C . ALA A 1 231 ? -45.284 37.752 16.932 1.00 85.06 231 ALA A C 1
ATOM 1762 O O . ALA A 1 231 ? -45.524 38.875 17.371 1.00 85.06 231 ALA A O 1
ATOM 1763 N N . GLU A 1 232 ? -46.254 36.861 16.707 1.00 86.69 232 GLU A N 1
ATOM 1764 C CA . GLU A 1 232 ? -47.666 37.115 17.015 1.00 86.69 232 GLU A CA 1
ATOM 1765 C C . GLU A 1 232 ? -47.898 37.316 18.515 1.00 86.69 232 GLU A C 1
ATOM 1767 O O . GLU A 1 232 ? -48.576 38.265 18.904 1.00 86.69 232 GLU A O 1
ATOM 1772 N N . LEU A 1 233 ? -47.304 36.481 19.372 1.00 82.44 233 LEU A N 1
ATOM 1773 C CA . LEU A 1 233 ? -47.378 36.647 20.826 1.00 82.44 233 LEU A CA 1
ATOM 1774 C C . LEU A 1 233 ? -46.731 37.959 21.278 1.00 82.44 233 LEU A C 1
ATOM 1776 O O . LEU A 1 233 ? -47.263 38.641 22.152 1.00 82.44 233 LEU A O 1
ATOM 1780 N N . GLN A 1 234 ? -45.611 38.346 20.669 1.00 84.00 234 GLN A N 1
ATOM 1781 C CA . GLN A 1 234 ? -44.943 39.608 20.967 1.00 84.00 234 GLN A CA 1
ATOM 1782 C C . GLN A 1 234 ? -45.794 40.813 20.536 1.00 84.00 234 GLN A C 1
ATOM 1784 O O . GLN A 1 234 ? -45.959 41.744 21.321 1.00 84.00 234 GLN A O 1
ATOM 1789 N N . GLN A 1 235 ? -46.429 40.753 19.362 1.00 84.06 235 GLN A N 1
ATOM 1790 C CA . GLN A 1 235 ? -47.378 41.771 18.909 1.00 84.06 235 GLN A CA 1
ATOM 1791 C C . GLN A 1 235 ? -48.608 41.843 19.823 1.00 84.06 235 GLN A C 1
ATOM 1793 O O . GLN A 1 235 ? -49.025 42.931 20.202 1.00 84.06 235 GLN A O 1
ATOM 1798 N N . GLN A 1 236 ? -49.160 40.703 20.250 1.00 83.12 236 GLN A N 1
ATOM 1799 C CA . GLN A 1 236 ? -50.269 40.666 21.208 1.00 83.12 236 GLN A CA 1
ATOM 1800 C C . GLN A 1 236 ? -49.880 41.283 22.555 1.00 83.12 236 GLN A C 1
ATOM 1802 O O . GLN A 1 236 ? -50.696 41.966 23.172 1.00 83.12 236 GLN A O 1
ATOM 1807 N N . MET A 1 237 ? -48.645 41.074 23.017 1.00 78.31 237 MET A N 1
ATOM 1808 C CA . MET A 1 237 ? -48.124 41.694 24.238 1.00 78.31 237 MET A CA 1
ATOM 1809 C C . MET A 1 237 ? -47.929 43.206 24.080 1.00 78.31 237 MET A C 1
ATOM 1811 O O . MET A 1 237 ? -48.233 43.949 25.011 1.00 78.31 237 MET A O 1
ATOM 1815 N N . GLU A 1 238 ? -47.473 43.675 22.918 1.00 80.00 238 GLU A N 1
ATOM 1816 C CA . GLU A 1 238 ? -47.340 45.104 22.609 1.00 80.00 238 GLU A CA 1
ATOM 1817 C C . GLU A 1 238 ? -48.702 45.793 22.466 1.00 80.00 238 GLU A C 1
ATOM 1819 O O . GLU A 1 238 ? -48.922 46.841 23.073 1.00 80.00 238 GLU A O 1
ATOM 1824 N N . ASP A 1 239 ? -49.647 45.179 21.755 1.00 77.75 239 ASP A N 1
ATOM 1825 C CA . ASP A 1 239 ? -51.015 45.675 21.598 1.00 77.75 239 ASP A CA 1
ATOM 1826 C C . ASP A 1 239 ? -51.740 45.699 22.948 1.00 77.75 239 ASP A C 1
ATOM 1828 O O . ASP A 1 239 ? -52.416 46.676 23.278 1.00 77.75 239 ASP A O 1
ATOM 1832 N N . ARG A 1 240 ? -51.550 44.668 23.781 1.00 75.94 240 ARG A N 1
ATOM 1833 C CA . ARG A 1 240 ? -52.080 44.619 25.150 1.00 75.94 240 ARG A CA 1
ATOM 1834 C C . ARG A 1 240 ? -51.384 45.627 26.060 1.00 75.94 240 ARG A C 1
ATOM 1836 O O . ARG A 1 240 ? -52.047 46.249 26.878 1.00 75.94 240 ARG A O 1
ATOM 1843 N N . GLY A 1 241 ? -50.085 45.861 25.887 1.00 75.56 241 GLY A N 1
ATOM 1844 C CA . GLY A 1 241 ? -49.349 46.936 26.556 1.00 75.56 241 GLY A CA 1
ATOM 1845 C C . GLY A 1 241 ? -49.850 48.327 26.155 1.00 75.56 241 GLY A C 1
ATOM 1846 O O . GLY A 1 241 ? -49.980 49.202 27.008 1.00 75.56 241 GLY A O 1
ATOM 1847 N N . GLY A 1 242 ? -50.207 48.521 24.884 1.00 74.44 242 GLY A N 1
ATOM 1848 C CA . GLY A 1 242 ? -50.822 49.742 24.362 1.00 74.44 242 GLY A CA 1
ATOM 1849 C C . GLY A 1 242 ? -52.256 49.950 24.856 1.00 74.44 242 GLY A C 1
ATOM 1850 O O . GLY A 1 242 ? -52.615 51.066 25.231 1.00 74.44 242 GLY A O 1
ATOM 1851 N N . GLN A 1 243 ? -53.054 48.881 24.929 1.00 68.75 243 GLN A N 1
ATOM 1852 C CA . GLN A 1 243 ? -54.392 48.890 25.532 1.00 68.75 243 GLN A CA 1
ATOM 1853 C C . GLN A 1 243 ? -54.316 49.219 27.023 1.00 68.75 243 GLN A C 1
ATOM 1855 O O . GLN A 1 243 ? -54.982 50.150 27.463 1.00 68.75 243 GLN A O 1
ATOM 1860 N N . LEU A 1 244 ? -53.420 48.565 27.768 1.00 62.44 244 LEU A N 1
ATOM 1861 C CA . LEU A 1 244 ? -53.181 48.843 29.185 1.00 62.44 244 LEU A CA 1
ATOM 1862 C C . LEU A 1 244 ? -52.639 50.260 29.409 1.00 62.44 244 LEU A C 1
ATOM 1864 O O . LEU A 1 244 ? -53.009 50.897 30.386 1.00 62.44 244 LEU A O 1
ATOM 1868 N N . ALA A 1 245 ? -51.810 50.801 28.512 1.00 60.81 245 ALA A N 1
ATOM 1869 C CA . ALA A 1 245 ? -51.349 52.189 28.583 1.00 60.81 245 ALA A CA 1
ATOM 1870 C C . ALA A 1 245 ? -52.474 53.204 28.293 1.00 60.81 245 ALA A C 1
ATOM 1872 O O . ALA A 1 245 ? -52.505 54.276 28.904 1.00 60.81 245 ALA A O 1
ATOM 1873 N N . GLY A 1 246 ? -53.406 52.868 27.395 1.00 64.44 246 GLY A N 1
ATOM 1874 C CA . GLY A 1 246 ? -54.622 53.642 27.130 1.00 64.44 246 GLY A CA 1
ATOM 1875 C C . GLY A 1 246 ? -55.628 53.586 28.284 1.00 64.44 246 GLY A C 1
ATOM 1876 O O . GLY A 1 246 ? -56.185 54.615 28.665 1.00 64.44 246 GLY A O 1
ATOM 1877 N N . GLU A 1 247 ? -55.793 52.415 28.897 1.00 56.78 247 GLU A N 1
ATOM 1878 C CA . GLU A 1 247 ? -56.611 52.194 30.095 1.00 56.78 247 GLU A CA 1
ATOM 1879 C C . GLU A 1 247 ? -55.993 52.886 31.323 1.00 56.78 247 GLU A C 1
ATOM 1881 O O . GLU A 1 247 ? -56.695 53.591 32.040 1.00 56.78 247 GLU A O 1
ATOM 1886 N N . LEU A 1 248 ? -54.664 52.855 31.493 1.00 50.88 248 LEU A N 1
ATOM 1887 C CA . LEU A 1 248 ? -53.925 53.586 32.538 1.00 50.88 248 LEU A CA 1
ATOM 1888 C C . LEU A 1 248 ? -54.004 55.113 32.395 1.00 50.88 248 LEU A C 1
ATOM 1890 O O . LEU A 1 248 ? -53.884 55.834 33.389 1.00 50.88 248 LEU A O 1
ATOM 1894 N N . ALA A 1 249 ? -54.189 55.635 31.180 1.00 54.16 249 ALA A N 1
ATOM 1895 C CA . ALA A 1 249 ? -54.431 57.060 30.966 1.00 54.16 249 ALA A CA 1
ATOM 1896 C C . ALA A 1 249 ? -55.869 57.464 31.343 1.00 54.16 249 ALA A C 1
ATOM 1898 O O . ALA A 1 249 ? -56.075 58.590 31.793 1.00 54.16 249 ALA A O 1
ATOM 1899 N N . ALA A 1 250 ? -56.835 56.547 31.213 1.00 50.94 250 ALA A N 1
ATOM 1900 C CA . ALA A 1 250 ? -58.231 56.751 31.599 1.00 50.94 250 ALA A CA 1
ATOM 1901 C C . ALA A 1 250 ? -58.486 56.498 33.102 1.00 50.94 250 ALA A C 1
ATOM 1903 O O . ALA A 1 250 ? -59.280 57.204 33.720 1.00 50.94 250 ALA A O 1
ATOM 1904 N N . GLU A 1 251 ? -57.774 55.555 33.725 1.00 46.06 251 GLU A N 1
ATOM 1905 C CA . GLU A 1 251 ? -57.943 55.187 35.140 1.00 46.06 251 GLU A CA 1
ATOM 1906 C C . GLU A 1 251 ? -57.137 56.057 36.118 1.00 46.06 251 GLU A C 1
ATOM 1908 O O . GLU A 1 251 ? -57.380 56.033 37.326 1.00 46.06 251 GLU A O 1
ATOM 1913 N N . ARG A 1 252 ? -56.237 56.923 35.631 1.00 46.19 252 ARG A N 1
ATOM 1914 C CA . ARG A 1 252 ? -55.538 57.909 36.479 1.00 46.19 252 ARG A CA 1
ATOM 1915 C C . ARG A 1 252 ? -56.443 58.997 37.072 1.00 46.19 252 ARG A C 1
ATOM 1917 O O . ARG A 1 252 ? -55.976 59.759 37.915 1.00 46.19 252 ARG A O 1
ATOM 1924 N N . GLU A 1 253 ? -57.725 59.034 36.710 1.00 48.66 253 GLU A N 1
ATOM 1925 C CA . GLU A 1 253 ? -58.737 59.865 37.377 1.00 48.66 253 GLU A CA 1
ATOM 1926 C C . GLU A 1 253 ? -59.577 59.101 38.424 1.00 48.66 253 GLU A C 1
ATOM 1928 O O . GLU A 1 253 ? -60.281 59.724 39.220 1.00 48.66 253 GLU A O 1
ATOM 1933 N N . GLN A 1 254 ? -59.476 57.768 38.503 1.00 51.25 254 GLN A N 1
ATOM 1934 C CA . GLN A 1 254 ? -60.215 56.951 39.469 1.00 51.25 254 GLN A CA 1
ATOM 1935 C C . GLN A 1 254 ? -59.404 55.730 39.919 1.00 51.25 254 GLN A C 1
ATOM 1937 O O . GLN A 1 254 ? -59.462 54.680 39.298 1.00 51.25 254 GLN A O 1
ATOM 1942 N N . SER A 1 255 ? -58.733 55.846 41.069 1.00 41.09 255 SER A N 1
ATOM 1943 C CA . SER A 1 255 ? -58.704 54.830 42.143 1.00 41.09 255 SER A CA 1
ATOM 1944 C C . SER A 1 255 ? -57.337 54.685 42.823 1.00 41.09 255 SER A C 1
ATOM 1946 O O . SER A 1 255 ? -56.478 53.881 42.479 1.00 41.09 255 SER A O 1
ATOM 1948 N N . ALA A 1 256 ? -57.196 55.385 43.947 1.00 47.16 256 ALA A N 1
ATOM 1949 C CA . ALA A 1 256 ? -56.192 55.106 44.973 1.00 47.16 256 ALA A CA 1
ATOM 1950 C C . ALA A 1 256 ? -56.513 53.826 45.790 1.00 47.16 256 ALA A C 1
ATOM 1952 O O . ALA A 1 256 ? -56.183 53.749 46.970 1.00 47.16 256 ALA A O 1
ATOM 1953 N N . ALA A 1 257 ? -57.188 52.833 45.194 1.00 48.53 257 ALA A N 1
ATOM 1954 C CA . ALA A 1 257 ? -57.683 51.642 45.893 1.00 48.53 257 ALA A CA 1
ATOM 1955 C C . ALA A 1 257 ? -57.259 50.297 45.263 1.00 48.53 257 ALA A C 1
ATOM 1957 O O . ALA A 1 257 ? -57.348 49.277 45.938 1.00 48.53 257 ALA A O 1
ATOM 1958 N N . ALA A 1 258 ? -56.734 50.270 44.031 1.00 48.12 258 ALA A N 1
ATOM 1959 C CA . ALA A 1 258 ? -56.300 49.033 43.358 1.00 48.12 258 ALA A CA 1
ATOM 1960 C C . ALA A 1 258 ? -54.815 48.662 43.588 1.00 48.12 258 ALA A C 1
ATOM 1962 O O . ALA A 1 258 ? -54.355 47.612 43.143 1.00 48.12 258 ALA A O 1
ATOM 1963 N N . ALA A 1 259 ? -54.056 49.490 44.316 1.00 49.31 259 ALA A N 1
ATOM 1964 C CA . ALA A 1 259 ? -52.619 49.291 44.536 1.00 49.31 259 ALA A CA 1
ATOM 1965 C C . ALA A 1 259 ? -52.273 48.071 45.419 1.00 49.31 259 ALA A C 1
ATOM 1967 O O . ALA A 1 259 ? -51.143 47.597 45.374 1.00 49.31 259 ALA A O 1
ATOM 1968 N N . ALA A 1 260 ? -53.232 47.538 46.187 1.00 53.28 260 ALA A N 1
ATOM 1969 C CA . ALA A 1 260 ? -53.013 46.367 47.042 1.00 53.28 260 ALA A CA 1
ATOM 1970 C C . ALA A 1 260 ? -53.231 45.023 46.315 1.00 53.28 260 ALA A C 1
ATOM 1972 O O . ALA A 1 260 ? -52.550 44.055 46.626 1.00 53.28 260 ALA A O 1
ATOM 1973 N N . ALA A 1 261 ? -54.118 44.961 45.313 1.00 52.12 261 ALA A N 1
ATOM 1974 C CA . ALA A 1 261 ? -54.387 43.727 44.559 1.00 52.12 261 ALA A CA 1
ATOM 1975 C C . ALA A 1 261 ? -53.348 43.466 43.447 1.00 52.12 261 ALA A C 1
ATOM 1977 O O . ALA A 1 261 ? -53.082 42.320 43.091 1.00 52.12 261 ALA A O 1
ATOM 1978 N N . ALA A 1 262 ? -52.712 44.521 42.926 1.00 54.19 262 ALA A N 1
ATOM 1979 C CA . ALA A 1 262 ? -51.667 44.404 41.908 1.00 54.19 262 ALA A CA 1
ATOM 1980 C C . ALA A 1 262 ? -50.344 43.832 42.459 1.00 54.19 262 ALA A C 1
ATOM 1982 O O . ALA A 1 262 ? -49.621 43.160 41.731 1.00 54.19 262 ALA A O 1
ATOM 1983 N N . GLN A 1 263 ? -50.038 44.041 43.746 1.00 55.81 263 GLN A N 1
ATOM 1984 C CA . GLN A 1 263 ? -48.838 43.467 44.372 1.00 55.81 263 GLN A CA 1
ATOM 1985 C C . GLN A 1 263 ? -48.931 41.943 44.548 1.00 55.81 263 GLN A C 1
ATOM 1987 O O . GLN A 1 263 ? -47.914 41.262 44.474 1.00 55.81 263 GLN A O 1
ATOM 1992 N N . GLU A 1 264 ? -50.138 41.394 44.699 1.00 56.41 264 GLU A N 1
ATOM 1993 C CA . GLU A 1 264 ? -50.356 39.949 44.838 1.00 56.41 264 GLU A CA 1
ATOM 1994 C C . GLU A 1 264 ? -50.260 39.219 43.483 1.00 56.41 264 GLU A C 1
ATOM 1996 O O . GLU A 1 264 ? -49.717 38.120 43.400 1.00 56.41 264 GLU A O 1
ATOM 2001 N N . GLN A 1 265 ? -50.686 39.860 42.386 1.00 58.12 265 GLN A N 1
ATOM 2002 C CA . GLN A 1 265 ? -50.531 39.302 41.035 1.00 58.12 265 GLN A CA 1
ATOM 2003 C C . GLN A 1 265 ? -49.096 39.403 40.498 1.00 58.12 265 GLN A C 1
ATOM 2005 O O . GLN A 1 265 ? -48.661 38.511 39.773 1.00 58.12 265 GLN A O 1
ATOM 2010 N N . VAL A 1 266 ? -48.340 40.441 40.874 1.00 65.06 266 VAL A N 1
ATOM 2011 C CA . VAL A 1 266 ? -46.910 40.545 40.532 1.00 65.06 266 VAL A CA 1
ATOM 2012 C C . VAL A 1 266 ? -46.094 39.491 41.285 1.00 65.06 266 VAL A C 1
ATOM 2014 O O . VAL A 1 266 ? -45.272 38.831 40.661 1.00 65.06 266 VAL A O 1
ATOM 2017 N N . ALA A 1 267 ? -46.388 39.236 42.565 1.00 63.66 267 ALA A N 1
ATOM 2018 C CA . ALA A 1 267 ? -45.734 38.166 43.325 1.00 63.66 267 ALA A CA 1
ATOM 2019 C C . ALA A 1 267 ? -46.016 36.765 42.743 1.00 63.66 267 ALA A C 1
ATOM 2021 O O . ALA A 1 267 ? -45.101 35.954 42.621 1.00 63.66 267 ALA A O 1
ATOM 2022 N N . ALA A 1 268 ? -47.252 36.495 42.305 1.00 64.12 268 ALA A N 1
ATOM 2023 C CA . ALA A 1 268 ? -47.605 35.222 41.669 1.00 64.12 268 ALA A CA 1
ATOM 2024 C C . ALA A 1 268 ? -46.936 35.026 40.293 1.00 64.12 268 ALA A C 1
ATOM 2026 O O . ALA A 1 268 ? -46.575 33.906 39.929 1.00 64.12 268 ALA A O 1
ATOM 2027 N N . LEU A 1 269 ? -46.748 36.103 39.521 1.00 65.31 269 LEU A N 1
ATOM 2028 C CA . LEU A 1 269 ? -46.035 36.052 38.240 1.00 65.31 269 LEU A CA 1
ATOM 2029 C C . LEU A 1 269 ? -44.515 35.943 38.423 1.00 65.31 269 LEU A C 1
ATOM 2031 O O . LEU A 1 269 ? -43.866 35.239 37.651 1.00 65.31 269 LEU A O 1
ATOM 2035 N N . GLU A 1 270 ? -43.948 36.569 39.455 1.00 70.50 270 GLU A N 1
ATOM 2036 C CA . GLU A 1 270 ? -42.541 36.392 39.828 1.00 70.50 270 GLU A CA 1
ATOM 2037 C C . GLU A 1 270 ? -42.267 34.946 40.269 1.00 70.50 270 GLU A C 1
ATOM 2039 O O . GLU A 1 270 ? -41.298 34.347 39.800 1.00 70.50 270 GLU A O 1
ATOM 2044 N N . GLU A 1 271 ? -43.165 34.333 41.046 1.00 69.62 271 GLU A N 1
ATOM 2045 C CA . GLU A 1 271 ? -43.072 32.925 41.455 1.00 69.62 271 GLU A CA 1
ATOM 2046 C C . GLU A 1 271 ? -43.198 31.956 40.263 1.00 69.62 271 GLU A C 1
ATOM 2048 O O . GLU A 1 271 ? -42.416 31.011 40.143 1.00 69.62 271 GLU A O 1
ATOM 2053 N N . GLN A 1 272 ? -44.101 32.227 39.312 1.00 69.69 272 GLN A N 1
ATOM 2054 C CA . GLN A 1 272 ? -44.197 31.447 38.070 1.00 69.69 272 GLN A CA 1
ATOM 2055 C C . GLN A 1 272 ? -42.967 31.619 37.168 1.00 69.69 272 GLN A C 1
ATOM 2057 O O . GLN A 1 272 ? -42.513 30.647 36.563 1.00 69.69 272 GLN A O 1
ATOM 2062 N N . SER A 1 273 ? -42.389 32.822 37.098 1.00 70.88 273 SER A N 1
ATOM 2063 C CA . SER A 1 273 ? -41.165 33.071 36.328 1.00 70.88 273 SER A CA 1
ATOM 2064 C C . SER A 1 273 ? -39.934 32.409 36.959 1.00 70.88 273 SER A C 1
ATOM 2066 O O . SER A 1 273 ? -39.101 31.863 36.239 1.00 70.88 273 SER A O 1
ATOM 2068 N N . ALA A 1 274 ? -39.858 32.363 38.294 1.00 70.19 274 ALA A N 1
ATOM 2069 C CA . ALA A 1 274 ? -38.811 31.662 39.031 1.00 70.19 274 ALA A CA 1
ATOM 2070 C C . ALA A 1 274 ? -38.934 30.136 38.882 1.00 70.19 274 ALA A C 1
ATOM 2072 O O . ALA A 1 274 ? -37.930 29.456 38.683 1.00 70.19 274 ALA A O 1
ATOM 2073 N N . ALA A 1 275 ? -40.158 29.596 38.889 1.00 70.69 275 ALA A N 1
ATOM 2074 C CA . ALA A 1 275 ? -40.407 28.181 38.617 1.00 70.69 275 ALA A CA 1
ATOM 2075 C C . ALA A 1 275 ? -40.062 27.795 37.166 1.00 70.69 275 ALA A C 1
ATOM 2077 O O . ALA A 1 275 ? -39.485 26.734 36.930 1.00 70.69 275 ALA A O 1
ATOM 2078 N N . ALA A 1 276 ? -40.358 28.664 36.193 1.00 71.19 276 ALA A N 1
ATOM 2079 C CA . ALA A 1 276 ? -39.976 28.458 34.796 1.00 71.19 276 ALA A CA 1
ATOM 2080 C C . ALA A 1 276 ? -38.453 28.549 34.586 1.00 71.19 276 ALA A C 1
ATOM 2082 O O . ALA A 1 276 ? -37.892 27.741 33.847 1.00 71.19 276 ALA A O 1
ATOM 2083 N N . ALA A 1 277 ? -37.775 29.477 35.269 1.00 74.50 277 ALA A N 1
ATOM 2084 C CA . ALA A 1 277 ? -36.317 29.576 35.259 1.00 74.50 277 ALA A CA 1
ATOM 2085 C C . ALA A 1 277 ? -35.659 28.334 35.885 1.00 74.50 277 ALA A C 1
ATOM 2087 O O . ALA A 1 277 ? -34.763 27.757 35.277 1.00 74.50 277 ALA A O 1
ATOM 2088 N N . ALA A 1 278 ? -36.168 27.847 37.021 1.00 75.88 278 ALA A N 1
ATOM 2089 C CA . ALA A 1 278 ? -35.687 26.617 37.652 1.00 75.88 278 ALA A CA 1
ATOM 2090 C C . ALA A 1 278 ? -35.936 25.368 36.783 1.00 75.88 278 ALA A C 1
ATOM 2092 O O . ALA A 1 278 ? -35.099 24.468 36.727 1.00 75.88 278 ALA A O 1
ATOM 2093 N N . ALA A 1 279 ? -37.061 25.308 36.062 1.00 75.06 279 ALA A N 1
ATOM 2094 C CA . ALA A 1 279 ? -37.342 24.224 35.120 1.00 75.06 279 ALA A CA 1
ATOM 2095 C C . ALA A 1 279 ? -36.402 24.248 33.900 1.00 75.06 279 ALA A C 1
ATOM 2097 O O . ALA A 1 279 ? -35.993 23.187 33.422 1.00 75.06 279 ALA A O 1
ATOM 2098 N N . LEU A 1 280 ? -36.032 25.439 33.419 1.00 78.00 280 LEU A N 1
ATOM 2099 C CA . LEU A 1 280 ? -35.041 25.610 32.355 1.00 78.00 280 LEU A CA 1
ATOM 2100 C C . LEU A 1 280 ? -33.627 25.263 32.831 1.00 78.00 280 LEU A C 1
ATOM 2102 O O . LEU A 1 280 ? -32.927 24.551 32.120 1.00 78.00 280 LEU A O 1
ATOM 2106 N N . GLU A 1 281 ? -33.226 25.673 34.036 1.00 81.81 281 GLU A N 1
ATOM 2107 C CA . GLU A 1 281 ? -31.943 25.265 34.631 1.00 81.81 281 GLU A CA 1
ATOM 2108 C C . GLU A 1 281 ? -31.863 23.742 34.808 1.00 81.81 281 GLU A C 1
ATOM 2110 O O . GLU A 1 281 ? -30.843 23.137 34.487 1.00 81.81 281 GLU A O 1
ATOM 2115 N N . LEU A 1 282 ? -32.961 23.090 35.209 1.00 81.94 282 LEU A N 1
ATOM 2116 C CA . LEU A 1 282 ? -33.039 21.629 35.288 1.00 81.94 282 LEU A CA 1
ATOM 2117 C C . LEU A 1 282 ? -32.925 20.957 33.904 1.00 81.94 282 LEU A C 1
ATOM 2119 O O . LEU A 1 282 ? -32.334 19.884 33.783 1.00 81.94 282 LEU A O 1
ATOM 2123 N N . GLN A 1 283 ? -33.491 21.555 32.851 1.00 79.12 283 GLN A N 1
ATOM 2124 C CA . GLN A 1 283 ? -33.346 21.044 31.483 1.00 79.12 283 GLN A CA 1
ATOM 2125 C C . GLN A 1 283 ? -31.930 21.238 30.938 1.00 79.12 283 GLN A C 1
ATOM 2127 O O . GLN A 1 283 ? -31.409 20.326 30.299 1.00 79.12 283 GLN A O 1
ATOM 2132 N N . VAL A 1 284 ? -31.298 22.381 31.213 1.00 81.50 284 VAL A N 1
ATOM 2133 C CA . VAL A 1 284 ? -29.902 22.637 30.840 1.00 81.50 284 VAL A CA 1
ATOM 2134 C C . VAL A 1 284 ? -28.979 21.658 31.563 1.00 81.50 284 VAL A C 1
ATOM 2136 O O . VAL A 1 284 ? -28.178 21.013 30.899 1.00 81.50 284 VAL A O 1
ATOM 2139 N N . ALA A 1 285 ? -29.174 21.426 32.865 1.00 79.44 285 ALA A N 1
ATOM 2140 C CA . ALA A 1 285 ? -28.408 20.433 33.619 1.00 79.44 285 ALA A CA 1
ATOM 2141 C C . ALA A 1 285 ? -28.565 19.008 33.052 1.00 79.44 285 ALA A C 1
ATOM 2143 O O . ALA A 1 285 ? -27.583 18.280 32.931 1.00 79.44 285 ALA A O 1
ATOM 2144 N N . LYS A 1 286 ? -29.777 18.616 32.625 1.00 82.62 286 LYS A N 1
ATOM 2145 C CA . LYS A 1 286 ? -30.002 17.322 31.951 1.00 82.62 286 LYS A CA 1
ATOM 2146 C C . LYS A 1 286 ? -29.321 17.229 30.587 1.00 82.62 286 LYS A C 1
ATOM 2148 O O . LYS A 1 286 ? -28.840 16.161 30.226 1.00 82.62 286 LYS A O 1
ATOM 2153 N N . LEU A 1 287 ? -29.298 18.313 29.814 1.00 80.38 287 LEU A N 1
ATOM 2154 C CA . LEU A 1 287 ? -28.609 18.345 28.521 1.00 80.38 287 LEU A CA 1
ATOM 2155 C C . LEU A 1 287 ? -27.087 18.334 28.696 1.00 80.38 287 LEU A C 1
ATOM 2157 O O . LEU A 1 287 ? -26.396 17.672 27.927 1.00 80.38 287 LEU A O 1
ATOM 2161 N N . GLU A 1 288 ? -26.568 19.003 29.725 1.00 83.06 288 GLU A N 1
ATOM 2162 C CA . GLU A 1 288 ? -25.154 18.952 30.096 1.00 83.06 288 GLU A CA 1
ATOM 2163 C C . GLU A 1 288 ? -24.753 17.539 30.536 1.00 83.06 288 GLU A C 1
ATOM 2165 O O . GLU A 1 288 ? -23.766 17.013 30.026 1.00 83.06 288 GLU A O 1
ATOM 2170 N N . GLU A 1 289 ? -25.564 16.873 31.363 1.00 84.12 289 GLU A N 1
ATOM 2171 C CA . GLU A 1 289 ? -25.370 15.472 31.760 1.00 84.12 289 GLU A CA 1
ATOM 2172 C C . GLU A 1 289 ? -25.408 14.520 30.551 1.00 84.12 289 GLU A C 1
ATOM 2174 O O . GLU A 1 289 ? -24.530 13.671 30.399 1.00 84.12 289 GLU A O 1
ATOM 2179 N N . GLN A 1 290 ? -26.362 14.700 29.630 1.00 81.94 290 GLN A N 1
ATOM 2180 C CA . GLN A 1 290 ? -26.429 13.922 28.387 1.00 81.94 290 GLN A CA 1
ATOM 2181 C C . GLN A 1 290 ? -25.225 14.178 27.473 1.00 81.94 290 GLN A C 1
ATOM 2183 O O . GLN A 1 290 ? -24.711 13.244 26.857 1.00 81.94 290 GLN A O 1
ATOM 2188 N N . SER A 1 291 ? -24.745 15.421 27.394 1.00 79.25 291 SER A N 1
ATOM 2189 C CA . SER A 1 291 ? -23.564 15.771 26.601 1.00 79.25 291 SER A CA 1
ATOM 2190 C C . SER A 1 291 ? -22.271 15.224 27.212 1.00 79.25 291 SER A C 1
ATOM 2192 O O . SER A 1 291 ? -21.412 14.744 26.476 1.00 79.25 291 SER A O 1
ATOM 2194 N N . ALA A 1 292 ? -22.162 15.208 28.543 1.00 77.06 292 ALA A N 1
ATOM 2195 C CA . ALA A 1 292 ? -21.045 14.615 29.267 1.00 77.06 292 ALA A CA 1
ATOM 2196 C C . ALA A 1 292 ? -21.044 13.086 29.128 1.00 77.06 292 ALA A C 1
ATOM 2198 O O . ALA A 1 292 ? -19.996 12.495 28.878 1.00 77.06 292 ALA A O 1
ATOM 2199 N N . ALA A 1 293 ? -22.217 12.448 29.190 1.00 78.50 293 ALA A N 1
ATOM 2200 C CA . ALA A 1 293 ? -22.363 11.018 28.927 1.00 78.50 293 ALA A CA 1
ATOM 2201 C C . ALA A 1 293 ? -22.007 10.659 27.472 1.00 78.50 293 ALA A C 1
ATOM 2203 O O . ALA A 1 293 ? -21.334 9.659 27.230 1.00 78.50 293 ALA A O 1
ATOM 2204 N N . ALA A 1 294 ? -22.399 11.490 26.498 1.00 75.06 294 ALA A N 1
ATOM 2205 C CA . ALA A 1 294 ? -22.030 11.305 25.095 1.00 75.06 294 ALA A CA 1
ATOM 2206 C C . ALA A 1 294 ? -20.522 11.509 24.852 1.00 75.06 294 ALA A C 1
ATOM 2208 O O . ALA A 1 294 ? -19.918 10.753 24.092 1.00 75.06 294 ALA A O 1
ATOM 2209 N N . ALA A 1 295 ? -19.902 12.487 25.520 1.00 77.44 295 ALA A N 1
ATOM 2210 C CA . ALA A 1 295 ? -18.459 12.708 25.468 1.00 77.44 295 ALA A CA 1
ATOM 2211 C C . ALA A 1 295 ? -17.684 11.531 26.083 1.00 77.44 295 ALA A C 1
ATOM 2213 O O . ALA A 1 295 ? -16.771 11.014 25.445 1.00 77.44 295 ALA A O 1
ATOM 2214 N N . ALA A 1 296 ? -18.107 11.031 27.248 1.00 81.25 296 ALA A N 1
ATOM 2215 C CA . ALA A 1 296 ? -17.514 9.851 27.880 1.00 81.25 296 ALA A CA 1
ATOM 2216 C C . ALA A 1 296 ? -17.678 8.582 27.020 1.00 81.25 296 ALA A C 1
ATOM 2218 O O . ALA A 1 296 ? -16.761 7.768 26.923 1.00 81.25 296 ALA A O 1
ATOM 2219 N N . ALA A 1 297 ? -18.819 8.422 26.340 1.00 78.12 297 ALA A N 1
ATOM 2220 C CA . ALA A 1 297 ? -19.034 7.322 25.402 1.00 78.12 297 ALA A CA 1
ATOM 2221 C C . ALA A 1 297 ? -18.112 7.409 24.171 1.00 78.12 297 ALA A C 1
ATOM 2223 O O . ALA A 1 297 ? -17.611 6.382 23.708 1.00 78.12 297 ALA A O 1
ATOM 2224 N N . LEU A 1 298 ? -17.854 8.619 23.662 1.00 80.88 298 LEU A N 1
ATOM 2225 C CA . LEU A 1 298 ? -16.901 8.849 22.573 1.00 80.88 298 LEU A CA 1
ATOM 2226 C C . LEU A 1 298 ? -15.454 8.601 23.014 1.00 80.88 298 LEU A C 1
ATOM 2228 O O . LEU A 1 298 ? -14.717 7.948 22.282 1.00 80.88 298 LEU A O 1
ATOM 2232 N N . GLU A 1 299 ? -15.053 9.047 24.206 1.00 82.38 299 GLU A N 1
ATOM 2233 C CA . GLU A 1 299 ? -13.722 8.758 24.762 1.00 82.38 299 GLU A CA 1
ATOM 2234 C C . GLU A 1 299 ? -13.503 7.250 24.943 1.00 82.38 299 GLU A C 1
ATOM 2236 O O . GLU A 1 299 ? -12.457 6.724 24.559 1.00 82.38 299 GLU A O 1
ATOM 2241 N N . LEU A 1 300 ? -14.521 6.523 25.416 1.00 84.75 300 LEU A N 1
ATOM 2242 C CA . LEU A 1 300 ? -14.481 5.063 25.521 1.00 84.75 300 LEU A CA 1
ATOM 2243 C C . LEU A 1 300 ? -14.374 4.381 24.144 1.00 84.75 300 LEU A C 1
ATOM 2245 O O . LEU A 1 300 ? -13.672 3.380 24.000 1.00 84.75 300 LEU A O 1
ATOM 2249 N N . GLN A 1 301 ? -15.058 4.900 23.118 1.00 79.69 301 GLN A N 1
ATOM 2250 C CA . GLN A 1 301 ? -14.935 4.386 21.748 1.00 79.69 301 GLN A CA 1
ATOM 2251 C C . GLN A 1 301 ? -13.547 4.646 21.157 1.00 79.69 301 GLN A C 1
ATOM 2253 O O . GLN A 1 301 ? -12.994 3.760 20.508 1.00 79.69 301 GLN A O 1
ATOM 2258 N N . VAL A 1 302 ? -12.972 5.826 21.397 1.00 81.81 302 VAL A N 1
ATOM 2259 C CA . VAL A 1 302 ? -11.611 6.158 20.958 1.00 81.81 302 VAL A CA 1
ATOM 2260 C C . VAL A 1 302 ? -10.597 5.234 21.633 1.00 81.81 302 VAL A C 1
ATOM 2262 O O . VAL A 1 302 ? -9.783 4.643 20.929 1.00 81.81 302 VAL A O 1
ATOM 2265 N N . ALA A 1 303 ? -10.711 5.003 22.945 1.00 80.62 303 ALA A N 1
ATOM 2266 C CA . ALA A 1 303 ? -9.838 4.078 23.672 1.00 80.62 303 ALA A CA 1
ATOM 2267 C C . ALA A 1 303 ? -9.900 2.642 23.113 1.00 80.62 303 ALA A C 1
ATOM 2269 O O . ALA A 1 303 ? -8.870 2.006 22.909 1.00 80.62 303 ALA A O 1
ATOM 2270 N N . LYS A 1 304 ? -11.098 2.149 22.772 1.00 77.38 304 LYS A N 1
ATOM 2271 C CA . LYS A 1 304 ? -11.273 0.819 22.158 1.00 77.38 304 LYS A CA 1
ATOM 2272 C C . LYS A 1 304 ? -10.687 0.725 20.747 1.00 77.38 304 LYS A C 1
ATOM 2274 O O . LYS A 1 304 ? -10.167 -0.320 20.363 1.00 77.38 304 LYS A O 1
ATOM 2279 N N . LEU A 1 305 ? -10.780 1.793 19.954 1.00 78.19 305 LEU A N 1
ATOM 2280 C CA . LEU A 1 305 ? -10.176 1.835 18.619 1.00 78.19 305 LEU A CA 1
ATOM 2281 C C . LEU A 1 305 ? -8.644 1.909 18.684 1.00 78.19 305 LEU A C 1
ATOM 2283 O O . LEU A 1 305 ? -7.980 1.368 17.799 1.00 78.19 305 LEU A O 1
ATOM 2287 N N . GLU A 1 306 ? -8.085 2.547 19.715 1.00 83.56 306 GLU A N 1
ATOM 2288 C CA . GLU A 1 306 ? -6.643 2.533 19.991 1.00 83.56 306 GLU A CA 1
ATOM 2289 C C . GLU A 1 306 ? -6.164 1.116 20.353 1.00 83.56 306 GLU A C 1
ATOM 2291 O O . GLU A 1 306 ? -5.257 0.610 19.692 1.00 83.56 306 GLU A O 1
ATOM 2296 N N . GLU A 1 307 ? -6.863 0.414 21.252 1.00 84.56 307 GLU A N 1
ATOM 2297 C CA . GLU A 1 307 ? -6.556 -0.979 21.628 1.00 84.56 307 GLU A CA 1
ATOM 2298 C C . GLU A 1 307 ? -6.607 -1.940 20.420 1.00 84.56 307 GLU A C 1
ATOM 2300 O O . GLU A 1 307 ? -5.713 -2.762 20.202 1.00 84.56 307 GLU A O 1
ATOM 2305 N N . GLN A 1 308 ? -7.620 -1.808 19.556 1.00 76.19 308 GLN A N 1
ATOM 2306 C CA . GLN A 1 308 ? -7.715 -2.615 18.332 1.00 76.19 308 GLN A CA 1
ATOM 2307 C C . GLN A 1 308 ? -6.587 -2.316 17.339 1.00 76.19 308 GLN A C 1
ATOM 2309 O O . GLN A 1 308 ? -6.091 -3.215 16.654 1.00 76.19 308 GLN A O 1
ATOM 2314 N N . ARG A 1 309 ? -6.177 -1.050 17.234 1.00 85.50 309 ARG A N 1
ATOM 2315 C CA . ARG A 1 309 ? -5.078 -0.646 16.356 1.00 85.50 309 ARG A CA 1
ATOM 2316 C C . ARG A 1 309 ? -3.752 -1.239 16.825 1.00 85.50 309 ARG A C 1
ATOM 2318 O O . ARG A 1 309 ? -2.964 -1.663 15.978 1.00 85.50 309 ARG A O 1
ATOM 2325 N N . GLU A 1 310 ? -3.533 -1.295 18.132 1.00 81.94 310 GLU A N 1
ATOM 2326 C CA . GLU A 1 310 ? -2.356 -1.907 18.750 1.00 81.94 310 GLU A CA 1
ATOM 2327 C C . GLU A 1 310 ? -2.321 -3.417 18.527 1.00 81.94 310 GLU A C 1
ATOM 2329 O O . GLU A 1 310 ? -1.293 -3.945 18.109 1.00 81.94 310 GLU A O 1
ATOM 2334 N N . TRP A 1 311 ? -3.454 -4.106 18.680 1.00 87.75 311 TRP A N 1
ATOM 2335 C CA . TRP A 1 311 ? -3.538 -5.542 18.408 1.00 87.75 311 TRP A CA 1
ATOM 2336 C C . TRP A 1 311 ? -3.162 -5.882 16.955 1.00 87.75 311 TRP A C 1
ATOM 2338 O O . TRP A 1 311 ? -2.343 -6.767 16.706 1.00 87.75 311 TRP A O 1
ATOM 2348 N N . VAL A 1 312 ? -3.667 -5.109 15.985 1.00 82.62 312 VAL A N 1
ATOM 2349 C CA . VAL A 1 312 ? -3.316 -5.272 14.561 1.00 82.62 312 VAL A CA 1
ATOM 2350 C C . VAL A 1 312 ? -1.844 -4.933 14.285 1.00 82.62 312 VAL A C 1
ATOM 2352 O O . VAL A 1 312 ? -1.234 -5.502 13.375 1.00 82.62 312 VAL A O 1
ATOM 2355 N N . GLN A 1 313 ? -1.250 -3.993 15.026 1.00 82.75 313 GLN A N 1
ATOM 2356 C CA . GLN A 1 313 ? 0.181 -3.694 14.916 1.00 82.75 313 GLN A CA 1
ATOM 2357 C C . GLN A 1 313 ? 1.036 -4.836 15.473 1.00 82.75 313 GLN A C 1
ATOM 2359 O O . GLN A 1 313 ? 1.952 -5.276 14.777 1.00 82.75 313 GLN A O 1
ATOM 2364 N N . ALA A 1 314 ? 0.683 -5.375 16.640 1.00 82.19 314 ALA A N 1
ATOM 2365 C CA . ALA A 1 314 ? 1.364 -6.511 17.252 1.00 82.19 314 ALA A CA 1
ATOM 2366 C C . ALA A 1 314 ? 1.292 -7.773 16.373 1.00 82.19 314 ALA A C 1
ATOM 2368 O O . ALA A 1 314 ? 2.297 -8.459 16.189 1.00 82.19 314 ALA A O 1
ATOM 2369 N N . GLU A 1 315 ? 0.140 -8.052 15.757 1.00 84.94 315 GLU A N 1
ATOM 2370 C CA . GLU A 1 315 ? -0.021 -9.189 14.841 1.00 84.94 315 GLU A CA 1
ATOM 2371 C C . GLU A 1 315 ? 0.867 -9.041 13.592 1.00 84.94 315 GLU A C 1
ATOM 2373 O O . GLU A 1 315 ? 1.564 -9.977 13.197 1.00 84.94 315 GLU A O 1
ATOM 2378 N N . ARG A 1 316 ? 0.947 -7.834 13.016 1.00 84.06 316 ARG A N 1
ATOM 2379 C CA . ARG A 1 316 ? 1.842 -7.549 11.879 1.00 84.06 316 ARG A CA 1
ATOM 2380 C C . ARG A 1 316 ? 3.320 -7.642 12.242 1.00 84.06 316 ARG A C 1
ATOM 2382 O O . ARG A 1 316 ? 4.132 -7.998 11.389 1.00 84.06 316 ARG A O 1
ATOM 2389 N N . GLU A 1 317 ? 3.695 -7.278 13.462 1.00 84.25 317 GLU A N 1
ATOM 2390 C CA . GLU A 1 317 ? 5.068 -7.417 13.950 1.00 84.25 317 GLU A CA 1
ATOM 2391 C C . GLU A 1 317 ? 5.431 -8.882 14.197 1.00 84.25 317 GLU A C 1
ATOM 2393 O O . GLU A 1 317 ? 6.518 -9.303 13.801 1.00 84.25 317 GLU A O 1
ATOM 2398 N N . ALA A 1 318 ? 4.503 -9.681 14.727 1.00 82.88 318 ALA A N 1
ATOM 2399 C CA . ALA A 1 318 ? 4.668 -11.125 14.853 1.00 82.88 318 ALA A CA 1
ATOM 2400 C C . ALA A 1 318 ? 4.816 -11.807 13.480 1.00 82.88 318 ALA A C 1
ATOM 2402 O O . ALA A 1 318 ? 5.713 -12.631 13.293 1.00 82.88 318 ALA A O 1
ATOM 2403 N N . GLU A 1 319 ? 4.009 -11.420 12.483 1.00 84.00 319 GLU A N 1
ATOM 2404 C CA . GLU A 1 319 ? 4.156 -11.909 11.105 1.00 84.00 319 GLU A CA 1
ATOM 2405 C C . GLU A 1 319 ? 5.519 -11.535 10.508 1.00 84.00 319 GLU A C 1
ATOM 2407 O O . GLU A 1 319 ? 6.165 -12.373 9.874 1.00 84.00 319 GLU A O 1
ATOM 2412 N N . ARG A 1 320 ? 5.995 -10.302 10.735 1.00 85.19 320 ARG A N 1
ATOM 2413 C CA . ARG A 1 320 ? 7.322 -9.857 10.275 1.00 85.19 320 ARG A CA 1
ATOM 2414 C C . ARG A 1 320 ? 8.445 -10.661 10.919 1.00 85.19 320 ARG A C 1
ATOM 2416 O O . ARG A 1 320 ? 9.300 -11.170 10.198 1.00 85.19 320 ARG A O 1
ATOM 2423 N N . GLN A 1 321 ? 8.404 -10.847 12.236 1.00 87.00 321 GLN A N 1
ATOM 2424 C CA . GLN A 1 321 ? 9.379 -11.669 12.956 1.00 87.00 321 GLN A CA 1
ATOM 2425 C C . GLN A 1 321 ? 9.382 -13.108 12.433 1.00 87.00 321 GLN A C 1
ATOM 2427 O O . GLN A 1 321 ? 10.443 -13.662 12.153 1.00 87.00 321 GLN A O 1
ATOM 2432 N N . GLN A 1 322 ? 8.206 -13.688 12.184 1.00 84.62 322 GLN A N 1
ATOM 2433 C CA . GLN A 1 322 ? 8.098 -15.025 11.609 1.00 84.62 322 GLN A CA 1
ATOM 2434 C C . GLN A 1 322 ? 8.664 -15.090 10.179 1.00 84.62 322 GLN A C 1
ATOM 2436 O O . GLN A 1 322 ? 9.280 -16.090 9.799 1.00 84.62 322 GLN A O 1
ATOM 2441 N N . THR A 1 323 ? 8.480 -14.046 9.362 1.00 85.25 323 THR A N 1
ATOM 2442 C CA . THR A 1 323 ? 9.105 -13.984 8.033 1.00 85.25 323 THR A CA 1
ATOM 2443 C C . THR A 1 323 ? 10.620 -13.834 8.112 1.00 85.25 323 THR A C 1
ATOM 2445 O O . THR A 1 323 ? 11.319 -14.535 7.381 1.00 85.25 323 THR A O 1
ATOM 2448 N N . ASP A 1 324 ? 11.130 -13.013 9.027 1.00 86.25 324 ASP A N 1
ATOM 2449 C CA . ASP A 1 324 ? 12.564 -12.792 9.213 1.00 86.25 324 ASP A CA 1
ATOM 2450 C C . ASP A 1 324 ? 13.258 -14.059 9.734 1.00 86.25 324 ASP A C 1
ATOM 2452 O O . ASP A 1 324 ? 14.313 -14.438 9.227 1.00 86.25 324 ASP A O 1
ATOM 2456 N N . GLU A 1 325 ? 12.631 -14.799 10.654 1.00 87.81 325 GLU A N 1
ATOM 2457 C CA . GLU A 1 325 ? 13.111 -16.111 11.105 1.00 87.81 325 GLU A CA 1
ATOM 2458 C C . GLU A 1 325 ? 13.164 -17.138 9.964 1.00 87.81 325 GLU A C 1
ATOM 2460 O O . GLU A 1 325 ? 14.117 -17.917 9.859 1.00 87.81 325 GLU A O 1
ATOM 2465 N N . ARG A 1 326 ? 12.165 -17.141 9.070 1.00 83.62 326 ARG A N 1
ATOM 2466 C CA . ARG A 1 326 ? 12.155 -18.028 7.893 1.00 83.62 326 ARG A CA 1
ATOM 2467 C C . ARG A 1 326 ? 13.246 -17.652 6.898 1.00 83.62 326 ARG A C 1
ATOM 2469 O O . ARG A 1 326 ? 13.890 -18.551 6.360 1.00 83.62 326 ARG A O 1
ATOM 2476 N N . VAL A 1 327 ? 13.476 -16.359 6.673 1.00 86.00 327 VAL A N 1
ATOM 2477 C CA . VAL A 1 327 ? 14.566 -15.870 5.818 1.00 86.00 327 VAL A CA 1
ATOM 2478 C C . VAL A 1 327 ? 15.921 -16.243 6.421 1.00 86.00 327 VAL A C 1
ATOM 2480 O O . VAL A 1 327 ? 16.731 -16.855 5.729 1.00 86.00 327 VAL A O 1
ATOM 2483 N N . ALA A 1 328 ? 16.138 -15.999 7.715 1.00 84.94 328 ALA A N 1
ATOM 2484 C CA . ALA A 1 328 ? 17.377 -16.355 8.406 1.00 84.94 328 ALA A CA 1
ATOM 2485 C C . ALA A 1 328 ? 17.656 -17.868 8.365 1.00 84.94 328 ALA A C 1
ATOM 2487 O O . ALA A 1 328 ? 18.797 -18.295 8.170 1.00 84.94 328 ALA A O 1
ATOM 2488 N N . LYS A 1 329 ? 16.613 -18.699 8.493 1.00 87.25 329 LYS A N 1
ATOM 2489 C CA . LYS A 1 329 ? 16.729 -20.155 8.359 1.00 87.25 329 LYS A CA 1
ATOM 2490 C C . LYS A 1 329 ? 17.122 -20.573 6.939 1.00 87.25 329 LYS A C 1
ATOM 2492 O O . LYS A 1 329 ? 18.032 -21.380 6.781 1.00 87.25 329 LYS A O 1
ATOM 2497 N N . LEU A 1 330 ? 16.500 -19.987 5.915 1.00 83.19 330 LEU A N 1
ATOM 2498 C CA . LEU A 1 330 ? 16.853 -20.246 4.514 1.00 83.19 330 LEU A CA 1
ATOM 2499 C C . LEU A 1 330 ? 18.288 -19.808 4.193 1.00 83.19 330 LEU A C 1
ATOM 2501 O O . LEU A 1 330 ? 19.004 -20.515 3.488 1.00 83.19 330 LEU A O 1
ATOM 2505 N N . GLU A 1 331 ? 18.739 -18.674 4.728 1.00 85.12 331 GLU A N 1
ATOM 2506 C CA . GLU A 1 331 ? 20.122 -18.218 4.571 1.00 85.12 331 GLU A CA 1
ATOM 2507 C C . GLU A 1 331 ? 21.124 -19.172 5.239 1.00 85.12 331 GLU A C 1
ATOM 2509 O O . GLU A 1 331 ? 22.171 -19.472 4.655 1.00 85.12 331 GLU A O 1
ATOM 2514 N N . ALA A 1 332 ? 20.792 -19.697 6.423 1.00 82.75 332 ALA A N 1
ATOM 2515 C CA . ALA A 1 332 ? 21.600 -20.699 7.114 1.00 82.75 332 ALA A CA 1
ATOM 2516 C C . ALA A 1 332 ? 21.667 -22.029 6.341 1.00 82.75 332 ALA A C 1
ATOM 2518 O O . ALA A 1 332 ? 22.752 -22.601 6.204 1.00 82.75 332 ALA A O 1
ATOM 2519 N N . ASP A 1 333 ? 20.546 -22.485 5.782 1.00 78.94 333 ASP A N 1
ATOM 2520 C CA . ASP A 1 333 ? 20.476 -23.710 4.981 1.00 78.94 333 ASP A CA 1
ATOM 2521 C C . ASP A 1 333 ? 21.288 -23.569 3.677 1.00 78.94 333 ASP A C 1
ATOM 2523 O O . ASP A 1 333 ? 22.113 -24.430 3.358 1.00 78.94 333 ASP A O 1
ATOM 2527 N N . VAL A 1 334 ? 21.179 -22.429 2.981 1.00 79.44 334 VAL A N 1
ATOM 2528 C CA . VAL A 1 334 ? 21.992 -22.116 1.787 1.00 79.44 334 VAL A CA 1
ATOM 2529 C C . VAL A 1 334 ? 23.486 -22.029 2.127 1.00 79.44 334 VAL A C 1
ATOM 2531 O O . VAL A 1 334 ? 24.340 -22.448 1.337 1.00 79.44 334 VAL A O 1
ATOM 2534 N N . ALA A 1 335 ? 23.841 -21.491 3.297 1.00 75.12 335 ALA A N 1
ATOM 2535 C CA . ALA A 1 335 ? 25.227 -21.451 3.758 1.00 75.12 335 ALA A CA 1
ATOM 2536 C C . ALA A 1 335 ? 25.772 -22.858 4.066 1.00 75.12 335 ALA A C 1
ATOM 2538 O O . ALA A 1 335 ? 26.901 -23.174 3.677 1.00 75.12 335 ALA A O 1
ATOM 2539 N N . ALA A 1 336 ? 24.975 -23.723 4.698 1.00 73.69 336 ALA A N 1
ATOM 2540 C CA . ALA A 1 336 ? 25.343 -25.109 4.980 1.00 73.69 336 ALA A CA 1
ATOM 2541 C C . ALA A 1 336 ? 25.544 -25.928 3.691 1.00 73.69 336 ALA A C 1
ATOM 2543 O O . ALA A 1 336 ? 26.509 -26.692 3.573 1.00 73.69 336 ALA A O 1
ATOM 2544 N N . GLU A 1 337 ? 24.698 -25.709 2.683 1.00 73.75 337 GLU A N 1
ATOM 2545 C CA . GLU A 1 337 ? 24.779 -26.396 1.392 1.00 73.75 337 GLU A CA 1
ATOM 2546 C C . GLU A 1 337 ? 26.017 -25.971 0.578 1.00 73.75 337 GLU A C 1
ATOM 2548 O O . GLU A 1 337 ? 26.700 -26.804 -0.033 1.00 73.75 337 GLU A O 1
ATOM 2553 N N . LYS A 1 338 ? 26.406 -24.687 0.650 1.00 69.56 338 LYS A N 1
ATOM 2554 C CA . LYS A 1 338 ? 27.664 -24.190 0.060 1.00 69.56 338 LYS A CA 1
ATOM 2555 C C . LYS A 1 338 ? 28.902 -24.847 0.678 1.00 69.56 338 LYS A C 1
ATOM 2557 O O . LYS A 1 338 ? 29.863 -25.129 -0.043 1.00 69.56 338 LYS A O 1
ATOM 2562 N N . VAL A 1 339 ? 28.886 -25.134 1.981 1.00 70.12 339 VAL A N 1
ATOM 2563 C CA . VAL A 1 339 ? 29.999 -25.804 2.680 1.00 70.12 339 VAL A CA 1
ATOM 2564 C C . VAL A 1 339 ? 30.076 -27.298 2.322 1.00 70.12 339 VAL A C 1
ATOM 2566 O O . VAL A 1 339 ? 31.174 -27.839 2.152 1.00 70.12 339 VAL A O 1
ATOM 2569 N N . GLN A 1 340 ? 28.939 -27.969 2.109 1.00 60.38 340 GLN A N 1
ATOM 2570 C CA . GLN A 1 340 ? 28.923 -29.358 1.628 1.00 60.38 340 GLN A CA 1
ATOM 2571 C C . GLN A 1 340 ? 29.366 -29.497 0.163 1.00 60.38 340 GLN A C 1
ATOM 2573 O O . GLN A 1 340 ? 30.061 -30.457 -0.175 1.00 60.38 340 GLN A O 1
ATOM 2578 N N . CYS A 1 341 ? 29.060 -28.529 -0.703 1.00 52.41 341 CYS A N 1
ATOM 2579 C CA . CYS A 1 341 ? 29.496 -28.569 -2.102 1.00 52.41 341 CYS A CA 1
ATOM 2580 C C . CYS A 1 341 ? 31.018 -28.388 -2.273 1.00 52.41 341 CYS A C 1
ATOM 2582 O O . CYS A 1 341 ? 31.612 -28.985 -3.173 1.00 52.41 341 CYS A O 1
ATOM 2584 N N . PHE A 1 342 ? 31.683 -27.637 -1.386 1.00 49.25 342 PHE A N 1
ATOM 2585 C CA . PHE A 1 342 ? 33.133 -27.402 -1.468 1.00 49.25 342 PHE A CA 1
ATOM 2586 C C . PHE A 1 342 ? 34.003 -28.573 -0.982 1.00 49.25 342 PHE A C 1
ATOM 2588 O O . PHE A 1 342 ? 35.180 -28.647 -1.331 1.00 49.25 342 PHE A O 1
ATOM 2595 N N . SER A 1 343 ? 33.448 -29.524 -0.228 1.00 48.62 343 SER A N 1
ATOM 2596 C CA . SER A 1 343 ? 34.201 -30.658 0.335 1.00 48.62 343 SER A CA 1
ATOM 2597 C C . SER A 1 343 ? 34.222 -31.911 -0.557 1.00 48.62 343 SER A C 1
ATOM 2599 O O . SER A 1 343 ? 34.841 -32.912 -0.198 1.00 48.62 343 SER A O 1
ATOM 2601 N N . ARG A 1 344 ? 33.607 -31.863 -1.751 1.00 44.88 344 ARG A N 1
ATOM 2602 C CA . ARG A 1 344 ? 33.482 -33.018 -2.666 1.00 44.88 344 ARG A CA 1
ATOM 2603 C C . ARG A 1 344 ? 34.416 -33.017 -3.885 1.00 44.88 344 ARG A C 1
ATOM 2605 O O . ARG A 1 344 ? 34.307 -33.912 -4.720 1.00 44.88 344 ARG A O 1
ATOM 2612 N N . TRP A 1 345 ? 35.347 -32.066 -3.999 1.00 37.78 345 TRP A N 1
ATOM 2613 C CA . TRP A 1 345 ? 36.326 -32.023 -5.099 1.00 37.78 345 TRP A CA 1
ATOM 2614 C C . TRP A 1 345 ? 37.693 -32.592 -4.673 1.00 37.78 345 TRP A C 1
ATOM 2616 O O . TRP A 1 345 ? 38.287 -32.087 -3.720 1.00 37.78 345 TRP A O 1
ATOM 2626 N N . PRO A 1 346 ? 38.242 -33.614 -5.361 1.00 40.84 346 PRO A N 1
ATOM 2627 C CA . PRO A 1 346 ? 39.573 -34.129 -5.058 1.00 40.84 346 PRO A CA 1
ATOM 2628 C C . PRO A 1 346 ? 40.663 -33.204 -5.639 1.00 40.84 346 PRO A C 1
ATOM 2630 O O . PRO A 1 346 ? 40.484 -32.643 -6.726 1.00 40.84 346 PRO A O 1
ATOM 2633 N N . PRO A 1 347 ? 41.823 -33.056 -4.971 1.00 40.44 347 PRO A N 1
ATOM 2634 C CA . PRO A 1 347 ? 42.872 -32.148 -5.413 1.00 40.44 347 PRO A CA 1
ATOM 2635 C C . PRO A 1 347 ? 43.592 -32.722 -6.640 1.00 40.44 347 PRO A C 1
ATOM 2637 O O . PRO A 1 347 ? 44.249 -33.762 -6.572 1.00 40.44 347 PRO A O 1
ATOM 2640 N N . ARG A 1 348 ? 43.496 -32.035 -7.785 1.00 39.03 348 ARG A N 1
ATOM 2641 C CA . ARG A 1 348 ? 44.354 -32.309 -8.945 1.00 39.03 348 ARG A CA 1
ATOM 2642 C C . ARG A 1 348 ? 45.761 -31.782 -8.666 1.00 39.03 348 ARG A C 1
ATOM 2644 O O . ARG A 1 348 ? 45.969 -30.589 -8.476 1.00 39.03 348 ARG A O 1
ATOM 2651 N N . SER A 1 349 ? 46.718 -32.703 -8.677 1.00 38.44 349 SER A N 1
ATOM 2652 C CA . SER A 1 349 ? 48.158 -32.479 -8.577 1.00 38.44 349 SER A CA 1
ATOM 2653 C C . SER A 1 349 ? 48.664 -31.478 -9.626 1.00 38.44 349 SER A C 1
ATOM 2655 O O . SER A 1 349 ? 48.641 -31.776 -10.825 1.00 38.44 349 SER A O 1
ATOM 2657 N N . MET A 1 350 ? 49.175 -30.327 -9.185 1.00 35.72 350 MET A N 1
ATOM 2658 C CA . MET A 1 350 ? 50.032 -29.478 -10.013 1.00 35.72 350 MET A CA 1
ATOM 2659 C C . MET A 1 350 ? 51.419 -30.117 -10.128 1.00 35.72 350 MET A C 1
ATOM 2661 O O . MET A 1 350 ? 52.056 -30.422 -9.123 1.00 35.72 350 MET A O 1
ATOM 2665 N N . ARG A 1 351 ? 51.873 -30.326 -11.368 1.00 36.53 351 ARG A N 1
ATOM 2666 C CA . ARG A 1 351 ? 53.265 -30.658 -11.688 1.00 36.53 351 ARG A CA 1
ATOM 2667 C C . ARG A 1 351 ? 54.123 -29.396 -11.627 1.00 36.53 351 ARG A C 1
ATOM 2669 O O . ARG A 1 351 ? 53.753 -28.365 -12.181 1.00 36.53 351 ARG A O 1
ATOM 2676 N N . GLU A 1 352 ? 55.275 -29.540 -10.988 1.00 37.47 352 GLU A N 1
ATOM 2677 C CA . GLU A 1 352 ? 56.379 -28.582 -10.915 1.00 37.47 352 GLU A CA 1
ATOM 2678 C C . GLU A 1 352 ? 56.972 -28.249 -12.303 1.00 37.47 352 GLU A C 1
ATOM 2680 O O . GLU A 1 352 ? 57.025 -29.129 -13.170 1.00 37.47 352 GLU A O 1
ATOM 2685 N N . PRO A 1 353 ? 57.497 -27.026 -12.519 1.00 42.47 353 PRO A N 1
ATOM 2686 C CA . PRO A 1 353 ? 58.335 -26.710 -13.669 1.00 42.47 353 PRO A CA 1
ATOM 2687 C C . PRO A 1 353 ? 59.834 -26.764 -13.310 1.00 42.47 353 PRO A C 1
ATOM 2689 O O . PRO A 1 353 ? 60.311 -26.065 -12.416 1.00 42.47 353 PRO A O 1
ATOM 2692 N N . HIS A 1 354 ? 60.603 -27.559 -14.058 1.00 34.56 354 HIS A N 1
ATOM 2693 C CA . HIS A 1 354 ? 62.067 -27.569 -14.017 1.00 34.56 354 HIS A CA 1
ATOM 2694 C C . HIS A 1 354 ? 62.680 -26.492 -14.940 1.00 34.56 354 HIS A C 1
ATOM 2696 O O . HIS A 1 354 ? 62.476 -26.515 -16.148 1.00 34.56 354 HIS A O 1
ATOM 2702 N N . GLY A 1 355 ? 63.460 -25.585 -14.343 1.00 34.84 355 GLY A N 1
ATOM 2703 C CA . GLY A 1 355 ? 64.877 -25.290 -14.637 1.00 34.84 355 GLY A CA 1
ATOM 2704 C C . GLY A 1 355 ? 65.402 -24.949 -16.052 1.00 34.84 355 GLY A C 1
ATOM 2705 O O . GLY A 1 355 ? 65.637 -25.853 -16.847 1.00 34.84 355 GLY A O 1
ATOM 2706 N N . ASN A 1 356 ? 65.875 -23.688 -16.171 1.00 30.75 356 ASN A N 1
ATOM 2707 C CA . ASN A 1 356 ? 67.091 -23.174 -16.867 1.00 30.75 356 ASN A CA 1
ATOM 2708 C C . ASN A 1 356 ? 67.120 -23.022 -18.412 1.00 30.75 356 ASN A C 1
ATOM 2710 O O . ASN A 1 356 ? 66.439 -23.776 -19.099 1.00 30.75 356 ASN A O 1
ATOM 2714 N N . PRO A 1 357 ? 68.032 -22.197 -19.010 1.00 43.84 357 PRO A N 1
ATOM 2715 C CA . PRO A 1 357 ? 68.830 -21.034 -18.534 1.00 43.84 357 PRO A CA 1
ATOM 2716 C C . PRO A 1 357 ? 68.771 -19.800 -19.510 1.00 43.84 357 PRO A C 1
ATOM 2718 O O . PRO A 1 357 ? 68.045 -19.850 -20.504 1.00 43.84 357 PRO A O 1
ATOM 2721 N N . PRO A 1 358 ? 69.504 -18.678 -19.279 1.00 52.12 358 PRO A N 1
ATOM 2722 C CA . PRO A 1 358 ? 69.350 -17.440 -20.053 1.00 52.12 358 PRO A CA 1
ATOM 2723 C C . PRO A 1 358 ? 70.282 -17.386 -21.275 1.00 52.12 358 PRO A C 1
ATOM 2725 O O . PRO A 1 358 ? 71.460 -17.729 -21.178 1.00 52.12 358 PRO A O 1
ATOM 2728 N N . ILE A 1 359 ? 69.778 -16.902 -22.418 1.00 35.06 359 ILE A N 1
ATOM 2729 C CA . ILE A 1 359 ? 70.593 -16.611 -23.606 1.00 35.06 359 ILE A CA 1
ATOM 2730 C C . ILE A 1 359 ? 70.340 -15.179 -24.082 1.00 35.06 359 ILE A C 1
ATOM 2732 O O . ILE A 1 359 ? 69.218 -14.693 -24.190 1.00 35.06 359 ILE A O 1
ATOM 2736 N N . THR A 1 360 ? 71.470 -14.536 -24.317 1.00 33.38 360 THR A N 1
ATOM 2737 C CA . THR A 1 360 ? 71.771 -13.166 -24.699 1.00 33.38 360 THR A CA 1
ATOM 2738 C C . THR A 1 360 ? 71.137 -12.697 -26.012 1.00 33.38 360 THR A C 1
ATOM 2740 O O . THR A 1 360 ? 71.102 -13.403 -27.018 1.00 33.38 360 THR A O 1
ATOM 2743 N N . LEU A 1 361 ? 70.723 -11.428 -26.001 1.00 36.84 361 LEU A N 1
ATOM 2744 C CA . LEU A 1 361 ? 70.393 -10.612 -27.168 1.00 36.84 361 LEU A CA 1
ATOM 2745 C C . LEU A 1 361 ? 71.613 -10.459 -28.090 1.00 36.84 361 LEU A C 1
ATOM 2747 O O . LEU A 1 361 ? 72.612 -9.854 -27.701 1.00 36.84 361 LEU A O 1
ATOM 2751 N N . VAL A 1 362 ? 71.501 -10.931 -29.334 1.00 30.97 362 VAL A N 1
ATOM 2752 C CA . VAL A 1 362 ? 72.348 -10.493 -30.452 1.00 30.97 362 VAL A CA 1
ATOM 2753 C C . VAL A 1 362 ? 71.470 -10.216 -31.668 1.00 30.97 362 VAL A C 1
ATOM 2755 O O . VAL A 1 362 ? 70.640 -11.023 -32.080 1.00 30.97 362 VAL A O 1
ATOM 2758 N N . SER A 1 363 ? 71.683 -9.027 -32.219 1.00 41.56 363 SER A N 1
ATOM 2759 C CA . SER A 1 363 ? 71.045 -8.453 -33.392 1.00 41.56 363 SER A CA 1
ATOM 2760 C C . SER A 1 363 ? 71.223 -9.297 -34.657 1.00 41.56 363 SER A C 1
ATOM 2762 O O . SER A 1 363 ? 72.308 -9.807 -34.933 1.00 41.56 363 SER A O 1
ATOM 2764 N N . LYS A 1 364 ? 70.183 -9.351 -35.499 1.00 31.41 364 LYS A N 1
ATOM 2765 C CA . LYS A 1 364 ? 70.331 -9.558 -36.947 1.00 31.41 364 LYS A CA 1
ATOM 2766 C C . LYS A 1 364 ? 69.161 -8.940 -37.714 1.00 31.41 364 LYS A C 1
ATOM 2768 O O . LYS A 1 364 ? 68.006 -9.300 -37.533 1.00 31.41 364 LYS A O 1
ATOM 2773 N N . ARG A 1 365 ? 69.517 -7.988 -38.580 1.00 41.75 365 ARG A N 1
ATOM 2774 C CA . ARG A 1 365 ? 68.695 -7.411 -39.650 1.00 41.75 365 ARG A CA 1
ATOM 2775 C C . ARG A 1 365 ? 68.300 -8.503 -40.653 1.00 41.75 365 ARG A C 1
ATOM 2777 O O . ARG A 1 365 ? 69.187 -9.235 -41.076 1.00 41.75 365 ARG A O 1
ATOM 2784 N N . HIS A 1 366 ? 67.044 -8.522 -41.105 1.00 32.00 366 HIS A N 1
ATOM 2785 C CA . HIS A 1 366 ? 66.640 -8.828 -42.491 1.00 32.00 366 HIS A CA 1
ATOM 2786 C C . HIS A 1 366 ? 65.143 -8.512 -42.677 1.00 32.00 366 HIS A C 1
ATOM 2788 O O . HIS A 1 366 ? 64.317 -8.964 -41.901 1.00 32.00 366 HIS A O 1
ATOM 2794 N N . ARG A 1 367 ? 64.840 -7.520 -43.525 1.00 32.84 367 ARG A N 1
ATOM 2795 C CA . ARG A 1 367 ? 64.286 -7.635 -44.894 1.00 32.84 367 ARG A CA 1
ATOM 2796 C C . ARG A 1 367 ? 62.784 -7.954 -44.931 1.00 32.84 367 ARG A C 1
ATOM 2798 O O . ARG A 1 367 ? 62.368 -9.085 -44.721 1.00 32.84 367 ARG A O 1
ATOM 2805 N N . GLU A 1 368 ? 62.028 -6.916 -45.276 1.00 38.72 368 GLU A N 1
ATOM 2806 C CA . GLU A 1 368 ? 60.631 -6.926 -45.715 1.00 38.72 368 GLU A CA 1
ATOM 2807 C C . GLU A 1 368 ? 60.373 -7.930 -46.853 1.00 38.72 368 GLU A C 1
ATOM 2809 O O . GLU A 1 368 ? 61.192 -8.029 -47.777 1.00 38.72 368 GLU A O 1
ATOM 2814 N N . PRO A 1 369 ? 59.195 -8.577 -46.882 1.00 42.84 369 PRO A N 1
ATOM 2815 C CA . PRO A 1 369 ? 58.578 -9.011 -48.121 1.00 42.84 369 PRO A CA 1
ATOM 2816 C C . PRO A 1 369 ? 57.378 -8.117 -48.476 1.00 42.84 369 PRO A C 1
ATOM 2818 O O . PRO A 1 369 ? 56.519 -7.815 -47.650 1.00 42.84 369 PRO A O 1
ATOM 2821 N N . ARG A 1 370 ? 57.328 -7.719 -49.750 1.00 39.94 370 ARG A N 1
ATOM 2822 C CA . ARG A 1 370 ? 56.201 -7.031 -50.396 1.00 39.94 370 ARG A CA 1
ATOM 2823 C C . ARG A 1 370 ? 54.902 -7.854 -50.292 1.00 39.94 370 ARG A C 1
ATOM 2825 O O . ARG A 1 370 ? 54.975 -9.085 -50.337 1.00 39.94 370 ARG A O 1
ATOM 2832 N N . PRO A 1 371 ? 53.721 -7.211 -50.248 1.00 41.16 371 PRO A N 1
ATOM 2833 C CA . PRO A 1 371 ? 52.450 -7.917 -50.177 1.00 41.16 371 PRO A CA 1
ATOM 2834 C C . PRO A 1 371 ? 52.102 -8.536 -51.537 1.00 41.16 371 PRO A C 1
ATOM 2836 O O . PRO A 1 371 ? 52.094 -7.866 -52.570 1.00 41.16 371 PRO A O 1
ATOM 2839 N N . SER A 1 372 ? 51.813 -9.837 -51.526 1.00 45.12 372 SER A N 1
ATOM 2840 C CA . SER A 1 372 ? 51.112 -10.515 -52.616 1.00 45.12 372 SER A CA 1
ATOM 2841 C C . SER A 1 372 ? 49.598 -10.318 -52.460 1.00 45.12 372 SER A C 1
ATOM 2843 O O . SER A 1 372 ? 49.122 -9.744 -51.484 1.00 45.12 372 SER A O 1
ATOM 2845 N N . TRP A 1 373 ? 48.846 -10.742 -53.469 1.00 45.88 373 TRP A N 1
ATOM 2846 C CA . TRP A 1 373 ? 47.471 -10.358 -53.789 1.00 45.88 373 TRP A CA 1
ATOM 2847 C C . TRP A 1 373 ? 46.276 -11.019 -53.027 1.00 45.88 373 TRP A C 1
ATOM 2849 O O . TRP A 1 373 ? 45.176 -10.925 -53.568 1.00 45.88 373 TRP A O 1
ATOM 2859 N N . PRO A 1 374 ? 46.337 -11.631 -51.812 1.00 51.41 374 PRO A N 1
ATOM 2860 C CA . PRO A 1 374 ? 45.120 -12.157 -51.175 1.00 51.41 374 PRO A CA 1
ATOM 2861 C C . PRO A 1 374 ? 44.463 -11.218 -50.137 1.00 51.41 374 PRO A C 1
ATOM 2863 O O . PRO A 1 374 ? 43.519 -11.625 -49.468 1.00 51.41 374 PRO A O 1
ATOM 2866 N N . VAL A 1 375 ? 44.900 -9.960 -49.987 1.00 48.41 375 VAL A N 1
ATOM 2867 C CA . VAL A 1 375 ? 44.389 -9.064 -48.919 1.00 48.41 375 VAL A CA 1
ATOM 2868 C C . VAL A 1 375 ? 42.991 -8.489 -49.218 1.00 48.41 375 VAL A C 1
ATOM 2870 O O . VAL A 1 375 ? 42.189 -8.314 -48.303 1.00 48.41 375 VAL A O 1
ATOM 2873 N N . ARG A 1 376 ? 42.635 -8.277 -50.495 1.00 46.03 376 ARG A N 1
ATOM 2874 C CA . ARG A 1 376 ? 41.312 -7.729 -50.873 1.00 46.03 376 ARG A CA 1
ATOM 2875 C C . ARG A 1 376 ? 40.150 -8.712 -50.677 1.00 46.03 376 ARG A C 1
ATOM 2877 O O . ARG A 1 376 ? 39.039 -8.274 -50.400 1.00 46.03 376 ARG A O 1
ATOM 2884 N N . ALA A 1 377 ? 40.394 -10.021 -50.761 1.00 49.22 377 ALA A N 1
ATOM 2885 C CA . ALA A 1 377 ? 39.356 -11.030 -50.530 1.00 49.22 377 ALA A CA 1
ATOM 2886 C C . ALA A 1 377 ? 39.010 -11.169 -49.035 1.00 49.22 377 ALA A C 1
ATOM 2888 O O . ALA A 1 377 ? 37.839 -11.285 -48.681 1.00 49.22 377 ALA A O 1
ATOM 2889 N N . CYS A 1 378 ? 40.008 -11.062 -48.150 1.00 49.91 378 CYS A N 1
ATOM 2890 C CA . CYS A 1 378 ? 39.783 -11.090 -46.702 1.00 49.91 378 CYS A CA 1
ATOM 2891 C C . CYS A 1 378 ? 39.091 -9.818 -46.186 1.00 49.91 378 CYS A C 1
ATOM 2893 O O . CYS A 1 378 ? 38.271 -9.907 -45.277 1.00 49.91 378 CYS A O 1
ATOM 2895 N N . GLN A 1 379 ? 39.355 -8.649 -46.783 1.00 48.31 379 GLN A N 1
ATOM 2896 C CA . GLN A 1 379 ? 38.665 -7.405 -46.410 1.00 48.31 379 GLN A CA 1
ATOM 2897 C C . GLN A 1 379 ? 37.181 -7.404 -46.798 1.00 48.31 379 GLN A C 1
ATOM 2899 O O . GLN A 1 379 ? 36.361 -6.948 -46.007 1.00 48.31 379 GLN A O 1
ATOM 2904 N N . LEU A 1 380 ? 36.814 -7.959 -47.959 1.00 57.00 380 LEU A N 1
ATOM 2905 C CA . LEU A 1 380 ? 35.406 -8.071 -48.366 1.00 57.00 380 LEU A CA 1
ATOM 2906 C C . LEU A 1 380 ? 34.634 -9.103 -47.531 1.00 57.00 380 LEU A C 1
ATOM 2908 O O . LEU A 1 380 ? 33.473 -8.871 -47.199 1.00 57.00 380 LEU A O 1
ATOM 2912 N N . TYR A 1 381 ? 35.283 -10.199 -47.124 1.00 64.25 381 TYR A N 1
ATOM 2913 C CA . TYR A 1 381 ? 34.676 -11.189 -46.231 1.00 64.25 381 TYR A CA 1
ATOM 2914 C C . TYR A 1 381 ? 34.420 -10.607 -44.829 1.00 64.25 381 TYR A C 1
ATOM 2916 O O . TYR A 1 381 ? 33.304 -10.701 -44.316 1.00 64.25 381 TYR A O 1
ATOM 2924 N N . LEU A 1 382 ? 35.404 -9.904 -44.254 1.00 64.44 382 LEU A N 1
ATOM 2925 C CA . LEU A 1 382 ? 35.263 -9.246 -42.949 1.00 64.44 382 LEU A CA 1
ATOM 2926 C C . LEU A 1 382 ? 34.208 -8.127 -42.960 1.00 64.44 382 LEU A C 1
ATOM 2928 O O . LEU A 1 382 ? 33.465 -7.990 -41.992 1.00 64.44 382 LEU A O 1
ATOM 2932 N N . TYR A 1 383 ? 34.077 -7.380 -44.062 1.00 60.28 383 TYR A N 1
ATOM 2933 C CA . TYR A 1 383 ? 33.006 -6.387 -44.215 1.00 60.28 383 TYR A CA 1
ATOM 2934 C C . TYR A 1 383 ? 31.612 -7.026 -44.286 1.00 60.28 383 TYR A C 1
ATOM 2936 O O . TYR A 1 383 ? 30.658 -6.484 -43.729 1.00 60.28 383 TYR A O 1
ATOM 2944 N N . SER A 1 384 ? 31.482 -8.188 -44.935 1.00 58.94 384 SER A N 1
ATOM 2945 C CA . SER A 1 384 ? 30.200 -8.895 -45.028 1.00 58.94 384 SER A CA 1
ATOM 2946 C C . SER A 1 384 ? 29.750 -9.500 -43.692 1.00 58.94 384 SER A C 1
ATOM 2948 O O . SER A 1 384 ? 28.570 -9.406 -43.354 1.00 58.94 384 SER A O 1
ATOM 2950 N N . GLU A 1 385 ? 30.677 -10.029 -42.883 1.00 69.38 385 GLU A N 1
ATOM 2951 C CA . GLU A 1 385 ? 30.347 -10.496 -41.531 1.00 69.38 385 GLU A CA 1
ATOM 2952 C C . GLU A 1 385 ? 30.033 -9.338 -40.584 1.00 69.38 385 GLU A C 1
ATOM 2954 O O . GLU A 1 385 ? 29.091 -9.436 -39.797 1.00 69.38 385 GLU A O 1
ATOM 2959 N N . PHE A 1 386 ? 30.745 -8.213 -40.700 1.00 72.25 386 PHE A N 1
ATOM 2960 C CA . PHE A 1 386 ? 30.468 -7.028 -39.891 1.00 72.25 386 PHE A CA 1
ATOM 2961 C C . PHE A 1 386 ? 29.069 -6.458 -40.166 1.00 72.25 386 PHE A C 1
ATOM 2963 O O . PHE A 1 386 ? 28.323 -6.188 -39.226 1.00 72.25 386 PHE A O 1
ATOM 2970 N N . LEU A 1 387 ? 28.662 -6.351 -41.437 1.00 66.94 387 LEU A N 1
ATOM 2971 C CA . LEU A 1 387 ? 27.316 -5.895 -41.810 1.00 66.94 387 LEU A CA 1
ATOM 2972 C C . LEU A 1 387 ? 26.218 -6.863 -41.345 1.00 66.94 387 LEU A C 1
ATOM 2974 O O . LEU A 1 387 ? 25.144 -6.423 -40.930 1.00 66.94 387 LEU A O 1
ATOM 2978 N N . PHE A 1 388 ? 26.487 -8.171 -41.353 1.00 69.56 388 PHE A N 1
ATOM 2979 C CA . PHE A 1 388 ? 25.543 -9.179 -40.868 1.00 69.56 388 PHE A CA 1
ATOM 2980 C C . PHE A 1 388 ? 25.381 -9.142 -39.338 1.00 69.56 388 PHE A C 1
ATOM 2982 O O . PHE A 1 388 ? 24.259 -9.184 -38.827 1.00 69.56 388 PHE A O 1
ATOM 2989 N N . LEU A 1 389 ? 26.484 -8.998 -38.596 1.00 66.12 389 LEU A N 1
ATOM 2990 C CA . LEU A 1 389 ? 26.476 -8.816 -37.140 1.00 66.12 389 LEU A CA 1
ATOM 2991 C C . LEU A 1 389 ? 25.815 -7.496 -36.729 1.00 66.12 389 LEU A C 1
ATOM 2993 O O . LEU A 1 389 ? 25.037 -7.473 -35.775 1.00 66.12 389 LEU A O 1
ATOM 2997 N N . TRP A 1 390 ? 26.056 -6.418 -37.476 1.00 76.81 390 TRP A N 1
ATOM 2998 C CA . TRP A 1 390 ? 25.434 -5.118 -37.238 1.00 76.81 390 TRP A CA 1
ATOM 2999 C C . TRP A 1 390 ? 23.913 -5.158 -37.454 1.00 76.81 390 TRP A C 1
ATOM 3001 O O . TRP A 1 390 ? 23.159 -4.720 -36.584 1.00 76.81 390 TRP A O 1
ATOM 3011 N N . ALA A 1 391 ? 23.439 -5.780 -38.539 1.00 62.81 391 ALA A N 1
ATOM 3012 C CA . ALA A 1 391 ? 22.007 -5.951 -38.797 1.00 62.81 391 ALA A CA 1
ATOM 3013 C C . ALA A 1 391 ? 21.311 -6.822 -37.733 1.00 62.81 391 ALA A C 1
ATOM 3015 O O . ALA A 1 391 ? 20.192 -6.522 -37.306 1.00 62.81 391 ALA A O 1
ATOM 3016 N N . LYS A 1 392 ? 21.984 -7.878 -37.255 1.00 68.69 392 LYS A N 1
ATOM 3017 C CA . LYS A 1 392 ? 21.470 -8.748 -36.188 1.00 68.69 392 LYS A CA 1
ATOM 3018 C C . LYS A 1 392 ? 21.378 -8.010 -34.850 1.00 68.69 392 LYS A C 1
ATOM 3020 O O . LYS A 1 392 ? 20.363 -8.126 -34.166 1.00 68.69 392 LYS A O 1
ATOM 3025 N N . ASN A 1 393 ? 22.386 -7.207 -34.511 1.00 61.28 393 ASN A N 1
ATOM 3026 C CA . ASN A 1 393 ? 22.385 -6.397 -33.294 1.00 61.28 393 ASN A CA 1
ATOM 3027 C C . ASN A 1 393 ? 21.329 -5.286 -33.339 1.00 61.28 393 ASN A C 1
ATOM 3029 O O . ASN A 1 393 ? 20.643 -5.086 -32.343 1.00 61.28 393 ASN A O 1
ATOM 3033 N N . MET A 1 394 ? 21.108 -4.644 -34.491 1.00 65.88 394 MET A N 1
ATOM 3034 C CA . MET A 1 394 ? 20.024 -3.666 -34.661 1.00 65.88 394 MET A CA 1
ATOM 3035 C C . MET A 1 394 ? 18.632 -4.289 -34.475 1.00 65.88 394 MET A C 1
ATOM 3037 O O . MET A 1 394 ? 17.765 -3.681 -33.849 1.00 65.88 394 MET A O 1
ATOM 3041 N N . CYS A 1 395 ? 18.417 -5.524 -34.940 1.00 60.00 395 CYS A N 1
ATOM 3042 C CA . CYS A 1 395 ? 17.151 -6.233 -34.724 1.00 60.00 395 CYS A CA 1
ATOM 3043 C C . CYS A 1 395 ? 16.924 -6.601 -33.248 1.00 60.00 395 CYS A C 1
ATOM 3045 O O . CYS A 1 395 ? 15.794 -6.528 -32.765 1.00 60.00 395 CYS A O 1
ATOM 3047 N N . VAL A 1 396 ? 17.983 -6.976 -32.522 1.00 63.38 396 VAL A N 1
ATOM 3048 C CA . VAL A 1 396 ? 17.910 -7.237 -31.075 1.00 63.38 396 VAL A CA 1
ATOM 3049 C C . VAL A 1 396 ? 17.639 -5.939 -30.313 1.00 63.38 396 VAL A C 1
ATOM 3051 O O . VAL A 1 396 ? 16.748 -5.923 -29.471 1.00 63.38 396 VAL A O 1
ATOM 3054 N N . TYR A 1 397 ? 18.314 -4.845 -30.674 1.00 58.62 397 TYR A N 1
ATOM 3055 C CA . TYR A 1 397 ? 18.155 -3.534 -30.040 1.00 58.62 397 TYR A CA 1
ATOM 3056 C C . TYR A 1 397 ? 16.733 -2.970 -30.205 1.00 58.62 397 TYR A C 1
ATOM 3058 O O . TYR A 1 397 ? 16.134 -2.478 -29.247 1.00 58.62 397 TYR A O 1
ATOM 3066 N N . HIS A 1 398 ? 16.141 -3.118 -31.395 1.00 61.12 398 HIS A N 1
ATOM 3067 C CA . HIS A 1 398 ? 14.747 -2.733 -31.638 1.00 61.12 398 HIS A CA 1
ATOM 3068 C C . HIS A 1 398 ? 13.750 -3.587 -30.847 1.00 61.12 398 HIS A C 1
ATOM 3070 O O . HIS A 1 398 ? 12.741 -3.071 -30.362 1.00 61.12 398 HIS A O 1
ATOM 3076 N N . ARG A 1 399 ? 14.030 -4.886 -30.685 1.00 58.44 399 ARG A N 1
ATOM 3077 C CA . ARG A 1 399 ? 13.177 -5.793 -29.912 1.00 58.44 399 ARG A CA 1
ATOM 3078 C C . ARG A 1 399 ? 13.224 -5.452 -28.422 1.00 58.44 399 ARG A C 1
ATOM 3080 O O . ARG A 1 399 ? 12.165 -5.312 -27.815 1.00 58.44 399 ARG A O 1
ATOM 3087 N N . THR A 1 400 ? 14.411 -5.191 -27.876 1.00 61.97 400 THR A N 1
ATOM 3088 C CA . THR A 1 400 ? 14.582 -4.787 -26.472 1.00 61.97 400 THR A CA 1
ATOM 3089 C C . THR A 1 400 ? 13.990 -3.412 -26.167 1.00 61.97 400 THR A C 1
ATOM 3091 O O . THR A 1 400 ? 13.416 -3.235 -25.098 1.00 61.97 400 THR A O 1
ATOM 3094 N N . LEU A 1 401 ? 14.047 -2.454 -27.102 1.00 61.00 401 LEU A N 1
ATOM 3095 C CA . LEU A 1 401 ? 13.356 -1.165 -26.954 1.00 61.00 401 LEU A CA 1
ATOM 3096 C C . LEU A 1 401 ? 11.830 -1.337 -26.937 1.00 61.00 401 LEU A C 1
ATOM 3098 O O . LEU A 1 401 ? 11.159 -0.788 -26.068 1.00 61.00 401 LEU A O 1
ATOM 3102 N N . SER A 1 402 ? 11.285 -2.166 -27.833 1.00 57.31 402 SER A N 1
ATOM 3103 C CA . SER A 1 402 ? 9.839 -2.422 -27.890 1.00 57.31 402 SER A CA 1
ATOM 3104 C C . SER A 1 402 ? 9.302 -3.192 -26.673 1.00 57.31 402 SER A C 1
ATOM 3106 O O . SER A 1 402 ? 8.166 -2.981 -26.249 1.00 57.31 402 SER A O 1
ATOM 3108 N N . GLU A 1 403 ? 10.116 -4.069 -26.079 1.00 62.16 403 GLU A N 1
ATOM 3109 C CA . GLU A 1 403 ? 9.788 -4.779 -24.838 1.00 62.16 403 GLU A CA 1
ATOM 3110 C C . GLU A 1 403 ? 9.948 -3.862 -23.615 1.00 62.16 403 GLU A C 1
ATOM 3112 O O . GLU A 1 403 ? 9.096 -3.884 -22.726 1.00 62.16 403 GLU A O 1
ATOM 3117 N N . GLY A 1 404 ? 10.955 -2.983 -23.611 1.00 61.38 404 GLY A N 1
ATOM 3118 C CA . GLY A 1 404 ? 11.141 -1.949 -22.591 1.00 61.38 404 GLY A CA 1
ATOM 3119 C C . GLY A 1 404 ? 9.974 -0.960 -22.519 1.00 61.38 404 GLY A C 1
ATOM 3120 O O . GLY A 1 404 ? 9.463 -0.698 -21.432 1.00 61.38 404 GLY A O 1
ATOM 3121 N N . GLU A 1 405 ? 9.469 -0.480 -23.659 1.00 61.38 405 GLU A N 1
ATOM 3122 C CA . GLU A 1 405 ? 8.299 0.413 -23.709 1.00 61.38 405 GLU A CA 1
ATOM 3123 C C . GLU A 1 405 ? 7.005 -0.271 -23.236 1.00 61.38 405 GLU A C 1
ATOM 3125 O O . GLU A 1 405 ? 6.175 0.351 -22.561 1.00 61.38 405 GLU A O 1
ATOM 3130 N N . ARG A 1 406 ? 6.836 -1.570 -23.524 1.00 59.91 406 ARG A N 1
ATOM 3131 C CA . ARG A 1 406 ? 5.691 -2.362 -23.040 1.00 59.91 406 ARG A CA 1
ATOM 3132 C C . ARG A 1 406 ? 5.752 -2.595 -21.534 1.00 59.91 406 ARG A C 1
ATOM 3134 O O . ARG A 1 406 ? 4.735 -2.437 -20.861 1.00 59.91 406 ARG A O 1
ATOM 3141 N N . LEU A 1 407 ? 6.927 -2.917 -20.997 1.00 60.88 407 LEU A N 1
ATOM 3142 C CA . LEU A 1 407 ? 7.127 -3.109 -19.559 1.00 60.88 407 LEU A CA 1
ATOM 3143 C C . LEU A 1 407 ? 6.998 -1.792 -18.784 1.00 60.88 407 LEU A C 1
ATOM 3145 O O . LEU A 1 407 ? 6.378 -1.771 -17.723 1.00 60.88 407 LEU A O 1
ATOM 3149 N N . PHE A 1 408 ? 7.480 -0.678 -19.339 1.00 55.34 408 PHE A N 1
ATOM 3150 C CA . PHE A 1 408 ? 7.313 0.651 -18.747 1.00 55.34 408 PHE A CA 1
ATOM 3151 C C . PHE A 1 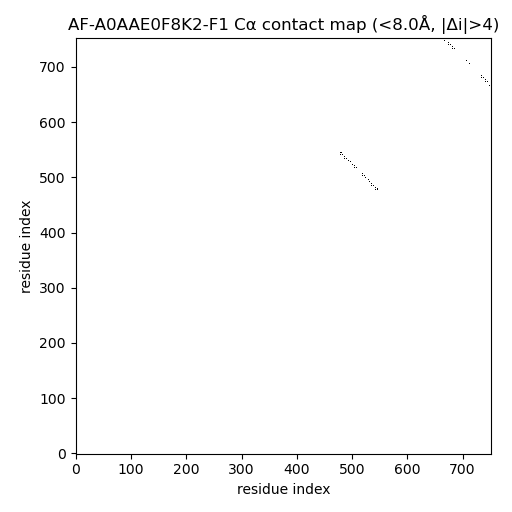408 ? 5.840 1.095 -18.732 1.00 55.34 408 PHE A C 1
ATOM 3153 O O . PHE A 1 408 ? 5.354 1.628 -17.734 1.00 55.34 408 PHE A O 1
ATOM 3160 N N . SER A 1 409 ? 5.087 0.795 -19.795 1.00 57.03 409 SER A N 1
ATOM 3161 C CA . SER A 1 409 ? 3.642 1.062 -19.868 1.00 57.03 409 SER A CA 1
ATOM 3162 C C . SER A 1 409 ? 2.834 0.180 -18.903 1.00 57.03 409 SER A C 1
ATOM 3164 O O . SER A 1 409 ? 1.912 0.669 -18.249 1.00 57.03 409 SER A O 1
ATOM 3166 N N . ALA A 1 410 ? 3.212 -1.094 -18.743 1.00 51.88 410 ALA A N 1
ATOM 3167 C CA . ALA A 1 410 ? 2.603 -2.012 -17.777 1.00 51.88 410 ALA A CA 1
ATOM 3168 C C . ALA A 1 410 ? 2.912 -1.620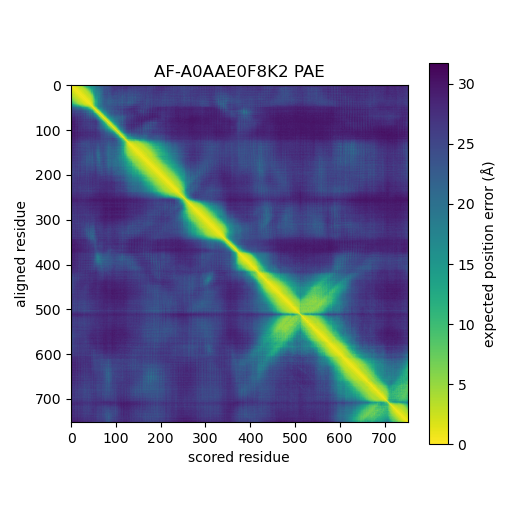 -16.317 1.00 51.88 410 ALA A C 1
ATOM 3170 O O . ALA A 1 410 ? 2.022 -1.654 -15.466 1.00 51.88 410 ALA A O 1
ATOM 3171 N N . ALA A 1 411 ? 4.134 -1.165 -16.025 1.00 48.66 411 ALA A N 1
ATOM 3172 C CA . ALA A 1 411 ? 4.519 -0.667 -14.704 1.00 48.66 411 ALA A CA 1
ATOM 3173 C C . ALA A 1 411 ? 3.769 0.626 -14.330 1.00 48.66 411 ALA A C 1
ATOM 3175 O O . ALA A 1 411 ? 3.308 0.772 -13.195 1.00 48.66 411 ALA A O 1
ATOM 3176 N N . LYS A 1 412 ? 3.561 1.529 -15.299 1.00 49.91 412 LYS A N 1
ATOM 3177 C CA . LYS A 1 412 ? 2.792 2.771 -15.121 1.00 49.91 412 LYS A CA 1
ATOM 3178 C C . LYS A 1 412 ? 1.292 2.516 -14.908 1.00 49.91 412 LYS A C 1
ATOM 3180 O O . LYS A 1 412 ? 0.653 3.246 -14.157 1.00 49.91 412 LYS A O 1
ATOM 3185 N N . ALA A 1 413 ? 0.740 1.457 -15.507 1.00 48.06 413 ALA A N 1
ATOM 3186 C CA . ALA A 1 413 ? -0.629 1.007 -15.246 1.00 48.06 413 ALA A CA 1
ATOM 3187 C C . ALA A 1 413 ? -0.770 0.304 -13.878 1.00 48.06 413 ALA A C 1
ATOM 3189 O O . ALA A 1 413 ? -1.779 0.475 -13.196 1.00 48.06 413 ALA A O 1
ATOM 3190 N N . SER A 1 414 ? 0.252 -0.436 -13.434 1.00 45.97 414 SER A N 1
ATOM 3191 C CA . SER A 1 414 ? 0.244 -1.147 -12.147 1.00 45.97 414 SER A CA 1
ATOM 3192 C C . SER A 1 414 ? 0.429 -0.224 -10.930 1.00 45.97 414 SER A C 1
ATOM 3194 O O . SER A 1 414 ? -0.145 -0.500 -9.873 1.00 45.97 414 SER A O 1
ATOM 3196 N N . SER A 1 415 ? 1.175 0.885 -11.047 1.00 41.19 415 SER A N 1
ATOM 3197 C CA . SER A 1 415 ? 1.393 1.810 -9.916 1.00 41.19 415 SER A CA 1
ATOM 3198 C C . SER A 1 415 ? 0.146 2.628 -9.540 1.00 41.19 415 SER A C 1
ATOM 3200 O O . SER A 1 415 ? -0.002 3.021 -8.386 1.00 41.19 415 SER A O 1
ATOM 3202 N N . ALA A 1 416 ? -0.803 2.804 -10.467 1.00 46.38 416 ALA A N 1
ATOM 3203 C CA . ALA A 1 416 ? -2.072 3.492 -10.215 1.00 46.38 416 ALA A CA 1
ATOM 3204 C C . ALA A 1 416 ? -3.147 2.600 -9.553 1.00 46.38 416 ALA A C 1
ATOM 3206 O O . ALA A 1 416 ? -4.100 3.109 -8.962 1.00 46.38 416 ALA A O 1
ATOM 3207 N N . VAL A 1 417 ? -3.012 1.268 -9.632 1.00 45.69 417 VAL A N 1
ATOM 3208 C CA . VAL A 1 417 ? -4.047 0.303 -9.200 1.00 45.69 417 VAL A CA 1
ATOM 3209 C C . VAL A 1 417 ? -3.790 -0.254 -7.792 1.00 45.69 417 VAL A C 1
ATOM 3211 O O . VAL A 1 417 ? -4.737 -0.560 -7.063 1.00 45.69 417 VAL A O 1
ATOM 3214 N N . GLN A 1 418 ? -2.531 -0.340 -7.357 1.00 43.31 418 GLN A N 1
ATOM 3215 C CA . GLN A 1 418 ? -2.183 -0.871 -6.031 1.00 43.31 418 GLN A CA 1
ATOM 3216 C C . GLN A 1 418 ? -2.667 -0.037 -4.823 1.00 43.31 418 GLN A C 1
ATOM 3218 O O . GLN A 1 418 ? -3.083 -0.657 -3.839 1.00 43.31 418 GLN A O 1
ATOM 3223 N N . PRO A 1 419 ? -2.709 1.313 -4.855 1.00 49.12 419 PRO A N 1
ATOM 3224 C CA . PRO A 1 419 ? -3.223 2.098 -3.727 1.00 49.12 419 PRO A CA 1
ATOM 3225 C C . PRO A 1 419 ? -4.723 1.868 -3.491 1.00 49.12 419 PRO A C 1
ATOM 3227 O O . PRO A 1 419 ? -5.165 1.741 -2.353 1.00 49.12 419 PRO A O 1
ATOM 3230 N N . ARG A 1 420 ? -5.505 1.722 -4.572 1.00 48.66 420 ARG A N 1
ATOM 3231 C CA . ARG A 1 420 ? -6.963 1.522 -4.506 1.00 48.66 420 ARG A CA 1
ATOM 3232 C C . ARG A 1 420 ? -7.364 0.138 -3.996 1.00 48.66 420 ARG A C 1
ATOM 3234 O O . ARG A 1 420 ? -8.348 0.026 -3.277 1.00 48.66 420 ARG A O 1
ATOM 3241 N N . ARG A 1 421 ? -6.596 -0.911 -4.317 1.00 50.94 421 ARG A N 1
ATOM 3242 C CA . ARG A 1 421 ? -6.831 -2.261 -3.767 1.00 50.94 421 ARG A CA 1
ATOM 3243 C C . ARG A 1 421 ? -6.459 -2.376 -2.286 1.00 50.94 421 ARG A C 1
ATOM 3245 O O . ARG A 1 421 ? -7.079 -3.166 -1.584 1.00 50.94 421 ARG A O 1
ATOM 3252 N N . ARG A 1 422 ? -5.476 -1.599 -1.809 1.00 52.38 422 ARG A N 1
ATOM 3253 C CA . ARG A 1 422 ? -5.153 -1.519 -0.373 1.00 52.38 422 ARG A CA 1
ATOM 3254 C C . ARG A 1 422 ? -6.236 -0.782 0.414 1.00 52.38 422 ARG A C 1
ATOM 3256 O O . ARG A 1 422 ? -6.625 -1.288 1.455 1.00 52.38 422 ARG A O 1
ATOM 3263 N N . LEU A 1 423 ? -6.758 0.325 -0.118 1.00 53.72 423 LEU A N 1
ATOM 3264 C CA . LEU A 1 423 ? -7.879 1.063 0.481 1.00 53.72 423 LEU A CA 1
ATOM 3265 C C . LEU A 1 423 ? -9.161 0.220 0.555 1.00 53.72 423 LEU A C 1
ATOM 3267 O O . LEU A 1 423 ? -9.737 0.108 1.625 1.00 53.72 423 LEU A O 1
ATOM 3271 N N . ALA A 1 424 ? -9.541 -0.474 -0.524 1.00 51.41 424 ALA A N 1
ATOM 3272 C CA . ALA A 1 424 ? -10.745 -1.315 -0.517 1.00 51.41 424 ALA A CA 1
ATOM 3273 C C . ALA A 1 424 ? -10.660 -2.485 0.486 1.00 51.41 424 ALA A C 1
ATOM 3275 O O . ALA A 1 424 ? -11.618 -2.762 1.194 1.00 51.41 424 ALA A O 1
ATOM 3276 N N . ARG A 1 425 ? -9.494 -3.141 0.610 1.00 56.38 425 ARG A N 1
ATOM 3277 C CA . ARG A 1 425 ? -9.291 -4.187 1.633 1.00 56.38 425 ARG A CA 1
ATOM 3278 C C . ARG A 1 425 ? -9.248 -3.628 3.056 1.00 56.38 425 ARG A C 1
ATOM 3280 O O . ARG A 1 425 ? -9.589 -4.339 3.991 1.00 56.38 425 ARG A O 1
ATOM 3287 N N . GLN A 1 426 ? -8.799 -2.387 3.224 1.00 55.75 426 GLN A N 1
ATOM 3288 C CA . GLN A 1 426 ? -8.785 -1.706 4.515 1.00 55.75 426 GLN A CA 1
ATOM 3289 C C . GLN A 1 426 ? -10.206 -1.334 4.964 1.00 55.75 426 GLN A C 1
ATOM 3291 O O . GLN A 1 426 ? -10.516 -1.493 6.139 1.00 55.75 426 GLN A O 1
ATOM 3296 N N . GLU A 1 427 ? -11.065 -0.918 4.031 1.00 59.19 427 GLU A N 1
ATOM 3297 C CA . GLU A 1 427 ? -12.483 -0.628 4.277 1.00 59.19 427 GLU A CA 1
ATOM 3298 C C . GLU A 1 427 ? -13.284 -1.905 4.590 1.00 59.19 427 GLU A C 1
ATOM 3300 O O . GLU A 1 427 ? -14.045 -1.917 5.555 1.00 59.19 427 GLU A O 1
ATOM 3305 N N . ASP A 1 428 ? -13.049 -3.010 3.868 1.00 58.25 428 ASP A N 1
ATOM 3306 C CA . ASP A 1 428 ? -13.706 -4.302 4.146 1.00 58.25 428 ASP A CA 1
ATOM 3307 C C . ASP A 1 428 ? -13.309 -4.873 5.523 1.00 58.25 428 ASP A C 1
ATOM 3309 O O . ASP A 1 428 ? -14.155 -5.384 6.261 1.00 58.25 428 ASP A O 1
ATOM 3313 N N . LEU A 1 429 ? -12.032 -4.750 5.908 1.00 57.59 429 LEU A N 1
ATOM 3314 C CA . LEU A 1 429 ? -11.555 -5.171 7.231 1.00 57.59 429 LEU A CA 1
ATOM 3315 C C . LEU A 1 429 ? -12.062 -4.247 8.350 1.00 57.59 429 LEU A C 1
ATOM 3317 O O . LEU A 1 429 ? -12.374 -4.736 9.434 1.00 57.59 429 LEU A O 1
ATOM 3321 N N . GLN A 1 430 ? -12.207 -2.939 8.094 1.00 58.38 430 GLN A N 1
ATOM 3322 C CA . GLN A 1 430 ? -12.863 -2.012 9.026 1.00 58.38 430 GLN A CA 1
ATOM 3323 C C . GLN A 1 430 ? -14.342 -2.353 9.227 1.00 58.38 430 GLN A C 1
ATOM 3325 O O . GLN A 1 430 ? -14.809 -2.338 10.362 1.00 58.38 430 GLN A O 1
ATOM 3330 N N . GLY A 1 431 ? -15.066 -2.715 8.163 1.00 61.53 431 GLY A N 1
ATOM 3331 C CA . GLY A 1 431 ? -16.469 -3.124 8.265 1.00 61.53 431 GLY A CA 1
ATOM 3332 C C . GLY A 1 431 ? -16.660 -4.395 9.101 1.00 61.53 431 GLY A C 1
ATOM 3333 O O . GLY A 1 431 ? -17.565 -4.464 9.931 1.00 61.53 431 GLY A O 1
ATOM 3334 N N . GLN A 1 432 ? -15.771 -5.383 8.948 1.00 59.19 432 GLN A N 1
ATOM 3335 C CA . GLN A 1 432 ? -15.808 -6.621 9.741 1.00 59.19 432 GLN A CA 1
ATOM 3336 C C . GLN A 1 432 ? -15.423 -6.395 11.215 1.00 59.19 432 GLN A C 1
ATOM 3338 O O . GLN A 1 432 ? -16.041 -6.981 12.104 1.00 59.19 432 GLN A O 1
ATOM 3343 N N . SER A 1 433 ? -14.459 -5.509 11.492 1.00 54.78 433 SER A N 1
ATOM 3344 C CA . SER A 1 433 ? -14.062 -5.135 12.862 1.00 54.78 433 SER A CA 1
ATOM 3345 C C . SER A 1 433 ? -15.160 -4.353 13.593 1.00 54.78 433 SER A C 1
ATOM 3347 O O . SER A 1 433 ? -15.405 -4.605 14.774 1.00 54.78 433 SER A O 1
ATOM 3349 N N . GLN A 1 434 ? -15.868 -3.458 12.897 1.00 58.12 434 GLN A N 1
ATOM 3350 C CA . GLN A 1 434 ? -16.988 -2.706 13.468 1.00 58.12 434 GLN A CA 1
ATOM 3351 C C . GLN A 1 434 ? -18.165 -3.621 13.828 1.00 58.12 434 GLN A C 1
ATOM 3353 O O . GLN A 1 434 ? -18.706 -3.507 14.926 1.00 58.12 434 GLN A O 1
ATOM 3358 N N . ALA A 1 435 ? -18.504 -4.584 12.963 1.00 57.69 435 ALA A N 1
ATOM 3359 C CA . ALA A 1 435 ? -19.567 -5.552 13.236 1.00 57.69 435 ALA A CA 1
ATOM 3360 C C . ALA A 1 435 ? -19.250 -6.450 14.451 1.00 57.69 435 ALA A C 1
ATOM 3362 O O . ALA A 1 435 ? -20.111 -6.660 15.305 1.00 57.69 435 ALA A O 1
ATOM 3363 N N . ALA A 1 436 ? -18.002 -6.920 14.576 1.00 55.78 436 ALA A N 1
ATOM 3364 C CA . ALA A 1 436 ? -17.560 -7.701 15.734 1.00 55.78 436 ALA A CA 1
ATOM 3365 C C . ALA A 1 436 ? -17.511 -6.862 17.029 1.00 55.78 436 ALA A C 1
ATOM 3367 O O . ALA A 1 436 ? -17.870 -7.343 18.105 1.00 55.78 436 ALA A O 1
ATOM 3368 N N . GLY A 1 437 ? -17.118 -5.586 16.928 1.00 58.78 437 GLY A N 1
ATOM 3369 C CA . GLY A 1 437 ? -17.126 -4.641 18.046 1.00 58.78 437 GLY A CA 1
ATOM 3370 C C . GLY A 1 437 ? -18.534 -4.333 18.565 1.00 58.78 437 GLY A C 1
ATOM 3371 O O . GLY A 1 437 ? -18.734 -4.239 19.777 1.00 58.78 437 GLY A O 1
ATOM 3372 N N . GLU A 1 438 ? -19.525 -4.233 17.678 1.00 64.38 438 GLU A N 1
ATOM 3373 C CA . GLU A 1 438 ? -20.926 -4.051 18.069 1.00 64.38 438 GLU A CA 1
ATOM 3374 C C . GLU A 1 438 ? -21.513 -5.281 18.775 1.00 64.38 438 GLU A C 1
ATOM 3376 O O . GLU A 1 438 ? -22.274 -5.119 19.731 1.00 64.38 438 GLU A O 1
ATOM 3381 N N . GLU A 1 439 ? -21.171 -6.505 18.357 1.00 62.31 439 GLU A N 1
ATOM 3382 C CA . GLU A 1 439 ? -21.600 -7.724 19.062 1.00 62.31 439 GLU A CA 1
ATOM 3383 C C . GLU A 1 439 ? -20.963 -7.845 20.453 1.00 62.31 439 GLU A C 1
ATOM 3385 O O . GLU A 1 439 ? -21.669 -8.123 21.425 1.00 62.31 439 GLU A O 1
ATOM 3390 N N . ALA A 1 440 ? -19.665 -7.555 20.583 1.00 57.38 440 ALA A N 1
ATOM 3391 C CA . ALA A 1 440 ? -18.983 -7.566 21.877 1.00 57.38 440 ALA A CA 1
ATOM 3392 C C . ALA A 1 440 ? -19.533 -6.491 22.833 1.00 57.38 440 ALA A C 1
ATOM 3394 O O . ALA A 1 440 ? -19.731 -6.754 24.018 1.00 57.38 440 ALA A O 1
ATOM 3395 N N . ALA A 1 441 ? -19.847 -5.293 22.325 1.00 59.69 441 ALA A N 1
ATOM 3396 C CA . ALA A 1 441 ? -20.472 -4.235 23.118 1.00 59.69 441 ALA A CA 1
ATOM 3397 C C . ALA A 1 441 ? -21.889 -4.608 23.586 1.00 59.69 441 ALA A C 1
ATOM 3399 O O . ALA A 1 441 ? -22.254 -4.291 24.718 1.00 59.69 441 ALA A O 1
ATOM 3400 N N . LYS A 1 442 ? -22.674 -5.310 22.755 1.00 67.88 442 LYS A N 1
ATOM 3401 C CA . LYS A 1 442 ? -24.008 -5.810 23.130 1.00 67.88 442 LYS A CA 1
ATOM 3402 C C . LYS A 1 442 ? -23.936 -6.879 24.220 1.00 67.88 442 LYS A C 1
ATOM 3404 O O . LYS A 1 442 ? -24.742 -6.833 25.144 1.00 67.88 442 LYS A O 1
ATOM 3409 N N . LEU A 1 443 ? -22.968 -7.796 24.143 1.00 62.72 443 LEU A N 1
ATOM 3410 C CA . LEU A 1 443 ? -22.742 -8.812 25.178 1.00 62.72 443 LEU A CA 1
ATOM 3411 C C . LEU A 1 443 ? -22.332 -8.175 26.511 1.00 62.72 443 LEU A C 1
ATOM 3413 O O . LEU A 1 443 ? -22.937 -8.463 27.537 1.00 62.72 443 LEU A O 1
ATOM 3417 N N . HIS A 1 444 ? -21.387 -7.234 26.487 1.00 60.56 444 HIS A N 1
ATOM 3418 C CA . HIS A 1 444 ? -20.916 -6.578 27.708 1.00 60.56 444 HIS A CA 1
ATOM 3419 C C . HIS A 1 444 ? -21.986 -5.676 28.346 1.00 60.56 444 HIS A C 1
ATOM 3421 O O . HIS A 1 444 ? -22.089 -5.606 29.569 1.00 60.56 444 HIS A O 1
ATOM 3427 N N . ALA A 1 445 ? -22.810 -5.004 27.532 1.00 62.69 445 ALA A N 1
ATOM 3428 C CA . ALA A 1 445 ? -23.960 -4.244 28.019 1.00 62.69 445 ALA A CA 1
ATOM 3429 C C . ALA A 1 445 ? -25.023 -5.159 28.648 1.00 62.69 445 ALA A C 1
ATOM 3431 O O . ALA A 1 445 ? -25.608 -4.791 29.662 1.00 62.69 445 ALA A O 1
ATOM 3432 N N . ALA A 1 446 ? -25.243 -6.356 28.093 1.00 65.50 446 ALA A N 1
ATOM 3433 C CA . ALA A 1 446 ? -26.147 -7.343 28.676 1.00 65.50 446 ALA A CA 1
ATOM 3434 C C . ALA A 1 446 ? -25.639 -7.866 30.033 1.00 65.50 446 ALA A C 1
ATOM 3436 O O . ALA A 1 446 ? -26.430 -7.964 30.966 1.00 65.50 446 ALA A O 1
ATOM 3437 N N . GLU A 1 447 ? -24.334 -8.124 30.173 1.00 65.69 447 GLU A N 1
ATOM 3438 C CA . GLU A 1 447 ? -23.722 -8.543 31.446 1.00 65.69 447 GLU A CA 1
ATOM 3439 C C . GLU A 1 447 ? -23.814 -7.454 32.527 1.00 65.69 447 GLU A C 1
ATOM 3441 O O . GLU A 1 447 ? -24.132 -7.742 33.682 1.00 65.69 447 GLU A O 1
ATOM 3446 N N . VAL A 1 448 ? -23.588 -6.186 32.161 1.00 65.56 448 VAL A N 1
ATOM 3447 C CA . VAL A 1 448 ? -23.733 -5.047 33.086 1.00 65.56 448 VAL A CA 1
ATOM 3448 C C . VAL A 1 448 ? -25.192 -4.862 33.513 1.00 65.56 448 VAL A C 1
ATOM 3450 O O . VAL A 1 448 ? -25.460 -4.613 34.689 1.00 65.56 448 VAL A O 1
ATOM 3453 N N . GLU A 1 449 ? -26.142 -5.019 32.590 1.00 67.94 449 GLU A N 1
ATOM 3454 C CA . GLU A 1 449 ? -27.571 -4.915 32.898 1.00 67.94 449 GLU A CA 1
ATOM 3455 C C . GLU A 1 449 ? -28.048 -6.086 33.776 1.00 67.94 449 GLU A C 1
ATOM 3457 O O . GLU A 1 449 ? -28.841 -5.882 34.694 1.00 67.94 449 GLU A O 1
ATOM 3462 N N . GLU A 1 450 ? -27.524 -7.298 33.568 1.00 73.31 450 GLU A N 1
ATOM 3463 C CA . GLU A 1 450 ? -27.791 -8.455 34.430 1.00 73.31 450 GLU A CA 1
ATOM 3464 C C . GLU A 1 450 ? -27.250 -8.229 35.849 1.00 73.31 450 GLU A C 1
ATOM 3466 O O . GLU A 1 450 ? -27.959 -8.464 36.831 1.00 73.31 450 GLU A O 1
ATOM 3471 N N . PHE A 1 451 ? -26.032 -7.694 35.979 1.00 64.44 451 PHE A N 1
ATOM 3472 C CA . PHE A 1 451 ? -25.456 -7.355 37.281 1.00 64.44 451 PHE A CA 1
ATOM 3473 C C . PHE A 1 451 ? -26.276 -6.270 37.993 1.00 64.44 451 PHE A C 1
ATOM 3475 O O . PHE A 1 451 ? -26.572 -6.385 39.183 1.00 64.44 451 PHE A O 1
ATOM 3482 N N . ARG A 1 452 ? -26.727 -5.248 37.255 1.00 72.56 452 ARG A N 1
ATOM 3483 C CA . ARG A 1 452 ? -27.614 -4.199 37.774 1.00 72.56 452 ARG A CA 1
ATOM 3484 C C . ARG A 1 452 ? -28.942 -4.772 38.276 1.00 72.56 452 ARG A C 1
ATOM 3486 O O . ARG A 1 452 ? -29.379 -4.415 39.367 1.00 72.56 452 ARG A O 1
ATOM 3493 N N . GLN A 1 453 ? -29.557 -5.684 37.523 1.00 76.12 453 GLN A N 1
ATOM 3494 C CA . GLN A 1 453 ? -30.792 -6.362 37.933 1.00 76.12 453 GLN A CA 1
ATOM 3495 C C . GLN A 1 453 ? -30.591 -7.230 39.183 1.00 76.12 453 GLN A C 1
ATOM 3497 O O . GLN A 1 453 ? -31.475 -7.278 40.038 1.00 76.12 453 GLN A O 1
ATOM 3502 N N . GLN A 1 454 ? -29.435 -7.887 39.327 1.00 70.69 454 GLN A N 1
ATOM 3503 C CA . GLN A 1 454 ? -29.102 -8.654 40.532 1.00 70.69 454 GLN A CA 1
ATOM 3504 C C . GLN A 1 454 ? -28.945 -7.753 41.765 1.00 70.69 454 GLN A C 1
ATOM 3506 O O . GLN A 1 454 ? -29.456 -8.098 42.831 1.00 70.69 454 GLN A O 1
ATOM 3511 N N . VAL A 1 455 ? -28.304 -6.588 41.623 1.00 69.12 455 VAL A N 1
ATOM 3512 C CA . VAL A 1 455 ? -28.193 -5.593 42.705 1.00 69.12 455 VAL A CA 1
ATOM 3513 C C . VAL A 1 455 ? -29.574 -5.067 43.104 1.00 69.12 455 VAL A C 1
ATOM 3515 O O . VAL A 1 455 ? -29.915 -5.074 44.284 1.00 69.12 455 VAL A O 1
ATOM 3518 N N . GLU A 1 456 ? -30.417 -4.707 42.135 1.00 74.38 456 GLU A N 1
ATOM 3519 C CA . GLU A 1 456 ? -31.764 -4.187 42.399 1.00 74.38 456 GLU A CA 1
ATOM 3520 C C . GLU A 1 456 ? -32.683 -5.239 43.062 1.00 74.38 456 GLU A C 1
ATOM 3522 O O . GLU A 1 456 ? -33.534 -4.913 43.894 1.00 74.38 456 GLU A O 1
ATOM 3527 N N . LEU A 1 457 ? -32.505 -6.525 42.729 1.00 77.00 457 LEU A N 1
ATOM 3528 C CA . LEU A 1 457 ? -33.197 -7.636 43.389 1.00 77.00 457 LEU A CA 1
ATOM 3529 C C . LEU A 1 457 ? -32.751 -7.790 44.851 1.00 77.00 457 LEU A C 1
ATOM 3531 O O . LEU A 1 457 ? -33.595 -7.988 45.726 1.00 77.00 457 LEU A O 1
ATOM 3535 N N . LEU A 1 458 ? -31.445 -7.689 45.121 1.00 71.69 458 LEU A N 1
ATOM 3536 C CA . LEU A 1 458 ? -30.892 -7.768 46.475 1.00 71.69 458 LEU A CA 1
ATOM 3537 C C . LEU A 1 458 ? -31.349 -6.589 47.343 1.00 71.69 458 LEU A C 1
ATOM 3539 O O . LEU A 1 458 ? -31.729 -6.797 48.494 1.00 71.69 458 LEU A O 1
ATOM 3543 N N . GLU A 1 459 ? -31.399 -5.375 46.792 1.00 73.62 459 GLU A N 1
ATOM 3544 C CA . GLU A 1 459 ? -31.940 -4.201 47.488 1.00 73.62 459 GLU A CA 1
ATOM 3545 C C . GLU A 1 459 ? -33.426 -4.380 47.834 1.00 73.62 459 GLU A C 1
ATOM 3547 O O . GLU A 1 459 ? -33.834 -4.121 48.967 1.00 73.62 459 GLU A O 1
ATOM 3552 N N . LYS A 1 460 ? -34.242 -4.902 46.904 1.00 76.06 460 LYS A N 1
ATOM 3553 C CA . LYS A 1 460 ? -35.656 -5.219 47.180 1.00 76.06 460 LYS A CA 1
ATOM 3554 C C . LYS A 1 460 ? -35.808 -6.268 48.280 1.00 76.06 460 LYS A C 1
ATOM 3556 O O . LYS A 1 460 ? -36.640 -6.090 49.168 1.00 76.06 460 LYS A O 1
ATOM 3561 N N . GLN A 1 461 ? -34.983 -7.316 48.266 1.00 75.94 461 GLN A N 1
ATOM 3562 C CA . GLN A 1 461 ? -34.978 -8.330 49.324 1.00 75.94 461 GLN A CA 1
ATOM 3563 C C . GLN A 1 461 ? -34.583 -7.741 50.685 1.00 75.94 461 GLN A C 1
ATOM 3565 O O . GLN A 1 461 ? -35.214 -8.075 51.686 1.00 75.94 461 GLN A O 1
ATOM 3570 N N . GLN A 1 462 ? -33.609 -6.824 50.738 1.00 73.31 462 GLN A N 1
ATOM 3571 C CA . GLN A 1 462 ? -33.246 -6.135 51.980 1.00 73.31 462 GLN A CA 1
ATOM 3572 C C . GLN A 1 462 ? -34.384 -5.254 52.514 1.00 73.31 462 GLN A C 1
ATOM 3574 O O . GLN A 1 462 ? -34.637 -5.253 53.719 1.00 73.31 462 GLN A O 1
ATOM 3579 N N . VAL A 1 463 ? -35.100 -4.538 51.642 1.00 73.81 463 VAL A N 1
ATOM 3580 C CA . VAL A 1 463 ? -36.252 -3.708 52.038 1.00 73.81 463 VAL A CA 1
ATOM 3581 C C . VAL A 1 463 ? -37.403 -4.569 52.571 1.00 73.81 463 VAL A C 1
ATOM 3583 O O . VAL A 1 463 ? -37.981 -4.251 53.613 1.00 73.81 463 VAL A O 1
ATOM 3586 N N . GLU A 1 464 ? -37.716 -5.686 51.909 1.00 75.75 464 GLU A N 1
ATOM 3587 C CA . GLU A 1 464 ? -38.734 -6.631 52.385 1.00 75.75 464 GLU A CA 1
ATOM 3588 C C . GLU A 1 464 ? -38.346 -7.234 53.743 1.00 75.75 464 GLU A C 1
ATOM 3590 O O . GLU A 1 464 ? -39.161 -7.225 54.671 1.00 75.75 464 GLU A O 1
ATOM 3595 N N . GLN A 1 465 ? -37.090 -7.661 53.908 1.00 73.19 465 GLN A N 1
ATOM 3596 C CA . GLN A 1 465 ? -36.580 -8.192 55.175 1.00 73.19 465 GLN A CA 1
ATOM 3597 C C . GLN A 1 465 ? -36.598 -7.149 56.304 1.00 73.19 465 GLN A C 1
ATOM 3599 O O . GLN A 1 465 ? -36.990 -7.470 57.430 1.00 73.19 465 GLN A O 1
ATOM 3604 N N . ALA A 1 466 ? -36.245 -5.892 56.019 1.00 72.00 466 ALA A N 1
ATOM 3605 C CA . ALA A 1 466 ? -36.336 -4.799 56.985 1.00 72.00 466 ALA A CA 1
ATOM 3606 C C . ALA A 1 466 ? -37.781 -4.600 57.473 1.00 72.00 466 ALA A C 1
ATOM 3608 O O . ALA A 1 466 ? -38.010 -4.496 58.679 1.00 72.00 466 ALA A O 1
ATOM 3609 N N . SER A 1 467 ? -38.763 -4.663 56.566 1.00 75.75 467 SER A N 1
ATOM 3610 C CA . SER A 1 467 ? -40.181 -4.561 56.932 1.00 75.75 467 SER A CA 1
ATOM 3611 C C . SER A 1 467 ? -40.655 -5.729 57.809 1.00 75.75 467 SER A C 1
ATOM 3613 O O . SER A 1 467 ? -41.405 -5.526 58.766 1.00 75.75 467 SER A O 1
ATOM 3615 N N . THR A 1 468 ? -40.180 -6.953 57.545 1.00 75.44 468 THR A N 1
ATOM 3616 C CA . THR A 1 468 ? -40.515 -8.121 58.376 1.00 75.44 468 THR A CA 1
ATOM 3617 C C . THR A 1 468 ? -39.869 -8.048 59.756 1.00 75.44 468 THR A C 1
ATOM 3619 O O . THR A 1 468 ? -40.503 -8.409 60.746 1.00 75.44 468 THR A O 1
ATOM 3622 N N . ASN A 1 469 ? -38.650 -7.508 59.847 1.00 72.50 469 ASN A N 1
ATOM 3623 C CA . ASN A 1 469 ? -37.981 -7.273 61.122 1.00 72.50 469 ASN A CA 1
ATOM 3624 C C . ASN A 1 469 ? -38.726 -6.222 61.950 1.00 72.50 469 ASN A C 1
ATOM 3626 O O . ASN A 1 469 ? -38.943 -6.439 63.140 1.00 72.50 469 ASN A O 1
ATOM 3630 N N . GLU A 1 470 ? -39.190 -5.124 61.350 1.00 77.06 470 GLU A N 1
ATOM 3631 C CA . GLU A 1 470 ? -40.021 -4.138 62.056 1.00 77.06 470 GLU A CA 1
ATOM 3632 C C . GLU A 1 470 ? -41.317 -4.759 62.601 1.00 77.06 470 GLU A C 1
ATOM 3634 O O . GLU A 1 470 ? -41.669 -4.532 63.761 1.00 77.06 470 GLU A O 1
ATOM 3639 N N . GLN A 1 471 ? -41.987 -5.608 61.814 1.00 76.25 471 GLN A N 1
ATOM 3640 C CA . GLN A 1 471 ? -43.198 -6.319 62.243 1.00 76.25 471 GLN A CA 1
ATOM 3641 C C . GLN A 1 471 ? -42.932 -7.291 63.402 1.00 76.25 471 GLN A C 1
ATOM 3643 O O . GLN A 1 471 ? -43.691 -7.306 64.372 1.00 76.25 471 GLN A O 1
ATOM 3648 N N . LEU A 1 472 ? -41.843 -8.064 63.345 1.00 74.88 472 LEU A N 1
ATOM 3649 C CA . LEU A 1 472 ? -41.441 -8.971 64.427 1.00 74.88 472 LEU A CA 1
ATOM 3650 C C . LEU A 1 472 ? -41.043 -8.209 65.696 1.00 74.88 472 LEU A C 1
ATOM 3652 O O . LEU A 1 472 ? -41.384 -8.623 66.804 1.00 74.88 472 LEU A O 1
ATOM 3656 N N . THR A 1 473 ? -40.382 -7.060 65.547 1.00 75.75 473 THR A N 1
ATOM 3657 C CA . THR A 1 473 ? -40.004 -6.203 66.679 1.00 75.75 473 THR A CA 1
ATOM 3658 C C . THR A 1 473 ? -41.245 -5.609 67.353 1.00 75.75 473 THR A C 1
ATOM 3660 O O . THR A 1 473 ? -41.335 -5.597 68.581 1.00 75.75 473 THR A O 1
ATOM 3663 N N . ALA A 1 474 ? -42.238 -5.180 66.567 1.00 76.50 474 ALA A N 1
ATOM 3664 C CA . ALA A 1 474 ? -43.519 -4.695 67.076 1.00 76.50 474 ALA A CA 1
ATOM 3665 C C . ALA A 1 474 ? -44.329 -5.800 67.781 1.00 76.50 474 ALA A C 1
ATOM 3667 O O . ALA A 1 474 ? -44.880 -5.560 68.855 1.00 76.50 474 ALA A O 1
ATOM 3668 N N . ALA A 1 475 ? -44.360 -7.016 67.225 1.00 75.44 475 ALA A N 1
ATOM 3669 C CA . ALA A 1 475 ? -45.022 -8.167 67.843 1.00 75.44 475 ALA A CA 1
ATOM 3670 C C . ALA A 1 475 ? -44.362 -8.571 69.175 1.00 75.44 475 ALA A C 1
ATOM 3672 O O . ALA A 1 475 ? -45.056 -8.831 70.157 1.00 75.44 475 ALA A O 1
ATOM 3673 N N . ASN A 1 476 ? -43.028 -8.545 69.253 1.00 74.44 476 ASN A N 1
ATOM 3674 C CA . ASN A 1 476 ? -42.316 -8.794 70.507 1.00 74.44 476 ASN A CA 1
ATOM 3675 C C . ASN A 1 476 ? -42.566 -7.709 71.555 1.00 74.44 476 ASN A C 1
ATOM 3677 O O . ASN A 1 476 ? -42.743 -8.031 72.727 1.00 74.44 476 ASN A O 1
ATOM 3681 N N . ALA A 1 477 ? -42.643 -6.437 71.156 1.00 77.25 477 ALA A N 1
ATOM 3682 C CA . ALA A 1 477 ? -43.007 -5.362 72.077 1.00 77.25 477 ALA A CA 1
ATOM 3683 C C . ALA A 1 477 ? -44.419 -5.558 72.666 1.00 77.25 477 ALA A C 1
ATOM 3685 O O . ALA A 1 477 ? -44.624 -5.302 73.850 1.00 77.25 477 ALA A O 1
ATOM 3686 N N . GLN A 1 478 ? -45.373 -6.059 71.871 1.00 80.81 478 GLN A N 1
ATOM 3687 C CA . GLN A 1 478 ? -46.718 -6.402 72.349 1.00 80.81 478 GLN A CA 1
ATOM 3688 C C . GLN A 1 478 ? -46.704 -7.581 73.329 1.00 80.81 478 GLN A C 1
ATOM 3690 O O . GLN A 1 478 ? -47.313 -7.486 74.389 1.00 80.81 478 GLN A O 1
ATOM 3695 N N . LEU A 1 479 ? -45.962 -8.654 73.034 1.00 76.88 479 LEU A N 1
ATOM 3696 C CA . LEU A 1 479 ? -45.834 -9.798 73.947 1.00 76.88 479 LEU A CA 1
ATOM 3697 C C . LEU A 1 479 ? -45.182 -9.414 75.284 1.00 76.88 479 LEU A C 1
ATOM 3699 O O . LEU A 1 479 ? -45.585 -9.924 76.327 1.00 76.88 479 LEU A O 1
ATOM 3703 N N . VAL A 1 480 ? -44.208 -8.499 75.272 1.00 77.62 480 VAL A N 1
ATOM 3704 C CA . VAL A 1 480 ? -43.606 -7.957 76.502 1.00 77.62 480 VAL A CA 1
ATOM 3705 C C . VAL A 1 480 ? -44.637 -7.166 77.310 1.00 77.62 480 VAL A C 1
ATOM 3707 O O . VAL A 1 480 ? -44.750 -7.384 78.512 1.00 77.62 480 VAL A O 1
ATOM 3710 N N . GLN A 1 481 ? -45.443 -6.318 76.663 1.00 81.00 481 GLN A N 1
ATOM 3711 C CA . GLN A 1 481 ? -46.522 -5.582 77.336 1.00 81.00 481 GLN A CA 1
ATOM 3712 C C . GLN A 1 481 ? -47.595 -6.516 77.919 1.00 81.00 481 GLN A C 1
ATOM 3714 O O . GLN A 1 481 ? -48.072 -6.289 79.029 1.00 81.00 481 GLN A O 1
ATOM 3719 N N . GLU A 1 482 ? -47.966 -7.582 77.202 1.00 78.62 482 GLU A N 1
ATOM 3720 C CA . GLU A 1 482 ? -48.897 -8.606 77.696 1.00 78.62 482 GLU A CA 1
ATOM 3721 C C . GLU A 1 482 ? -48.322 -9.368 78.900 1.00 78.62 482 GLU A C 1
ATOM 3723 O O . GLU A 1 482 ? -49.042 -9.629 79.865 1.00 78.62 482 GLU A O 1
ATOM 3728 N N . ALA A 1 483 ? -47.023 -9.688 78.877 1.00 73.88 483 ALA A N 1
ATOM 3729 C CA . ALA A 1 483 ? -46.341 -10.341 79.991 1.00 73.88 483 ALA A CA 1
ATOM 3730 C C . ALA A 1 483 ? -46.285 -9.441 81.236 1.00 73.88 483 ALA A C 1
ATOM 3732 O O . ALA A 1 483 ? -46.580 -9.905 82.338 1.00 73.88 483 ALA A O 1
ATOM 3733 N N . GLU A 1 484 ? -45.960 -8.156 81.062 1.00 81.19 484 GLU A N 1
ATOM 3734 C CA . GLU A 1 484 ? -45.947 -7.162 82.142 1.00 81.19 484 GLU A CA 1
ATOM 3735 C C . GLU A 1 484 ? -47.345 -6.988 82.756 1.00 81.19 484 GLU A C 1
ATOM 3737 O O . GLU A 1 484 ? -47.492 -7.047 83.979 1.00 81.19 484 GLU A O 1
ATOM 3742 N N . ALA A 1 485 ? -48.390 -6.876 81.927 1.00 77.62 485 ALA A N 1
ATOM 3743 C CA . ALA A 1 485 ? -49.774 -6.763 82.388 1.00 77.62 485 ALA A CA 1
ATOM 3744 C C . ALA A 1 485 ? -50.252 -8.017 83.148 1.00 77.62 485 ALA A C 1
ATOM 3746 O O . ALA A 1 485 ? -50.912 -7.909 84.186 1.00 77.62 485 ALA A O 1
ATOM 3747 N N . ALA A 1 486 ? -49.897 -9.215 82.670 1.00 74.00 486 ALA A N 1
ATOM 3748 C CA . ALA A 1 486 ? -50.205 -10.470 83.355 1.00 74.00 486 ALA A CA 1
ATOM 3749 C C . ALA A 1 486 ? -49.460 -10.594 84.701 1.00 74.00 486 ALA A C 1
ATOM 3751 O O . ALA A 1 486 ? -50.013 -11.109 85.679 1.00 74.00 486 ALA A O 1
ATOM 3752 N N . GLU A 1 487 ? -48.224 -10.094 84.790 1.00 79.38 487 GLU A N 1
ATOM 3753 C CA . GLU A 1 487 ? -47.457 -10.076 86.038 1.00 79.38 487 GLU A CA 1
ATOM 3754 C C . GLU A 1 487 ? -48.033 -9.080 87.060 1.00 79.38 487 GLU A C 1
ATOM 3756 O O . GLU A 1 487 ? -48.105 -9.395 88.252 1.00 79.38 487 GLU A O 1
ATOM 3761 N N . GLU A 1 488 ? -48.489 -7.906 86.616 1.00 82.38 488 GLU A N 1
ATOM 3762 C CA . GLU A 1 488 ? -49.186 -6.933 87.466 1.00 82.38 488 GL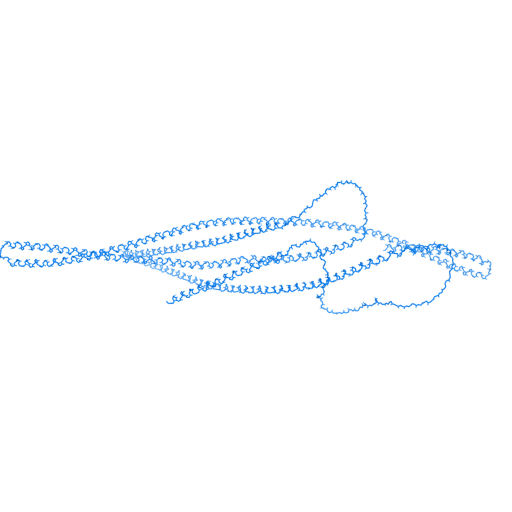U A CA 1
ATOM 3763 C C . GLU A 1 488 ? -50.511 -7.484 88.010 1.00 82.38 488 GLU A C 1
ATOM 3765 O O . GLU A 1 488 ? -50.760 -7.394 89.216 1.00 82.38 488 GLU A O 1
ATOM 3770 N N . LEU A 1 489 ? -51.323 -8.130 87.165 1.00 77.94 489 LEU A N 1
ATOM 3771 C CA . LEU A 1 489 ? -52.558 -8.803 87.589 1.00 77.94 489 LEU A CA 1
ATOM 3772 C C . LEU A 1 489 ? -52.279 -9.896 88.623 1.00 77.94 489 LEU A C 1
ATOM 3774 O O . LEU A 1 489 ? -52.960 -9.982 89.647 1.00 77.94 489 LEU A O 1
ATOM 3778 N N . ARG A 1 490 ? -51.234 -10.702 88.405 1.00 82.50 490 ARG A N 1
ATOM 3779 C CA . ARG A 1 490 ? -50.807 -11.710 89.377 1.00 82.50 490 ARG A CA 1
ATOM 3780 C C . ARG A 1 490 ? -50.434 -11.070 90.715 1.00 82.50 490 ARG A C 1
ATOM 3782 O O . ARG A 1 490 ? -50.889 -11.564 91.744 1.00 82.50 490 ARG A O 1
ATOM 3789 N N . LYS A 1 491 ? -49.624 -10.004 90.716 1.00 79.06 491 LYS A N 1
ATOM 3790 C CA . LYS A 1 491 ? -49.218 -9.292 91.943 1.00 79.06 491 LYS A CA 1
ATOM 3791 C C . LYS A 1 491 ? -50.431 -8.731 92.686 1.00 79.06 491 LYS A C 1
ATOM 3793 O O . LYS A 1 491 ? -50.552 -8.973 93.882 1.00 79.06 491 LYS A O 1
ATOM 3798 N N . SER A 1 492 ? -51.356 -8.082 91.977 1.00 79.62 492 SER A N 1
ATOM 3799 C CA . SER A 1 492 ? -52.602 -7.560 92.555 1.00 79.62 492 SER A CA 1
ATOM 3800 C C . SER A 1 492 ? -53.438 -8.663 93.214 1.00 79.62 492 SER A C 1
ATOM 3802 O O . SER A 1 492 ? -53.854 -8.524 94.364 1.00 79.62 492 SER A O 1
ATOM 3804 N N . ASN A 1 493 ? -53.626 -9.799 92.536 1.00 77.88 493 ASN A N 1
ATOM 3805 C CA . ASN A 1 493 ? -54.397 -10.921 93.079 1.00 77.88 493 ASN A CA 1
ATOM 3806 C C . ASN A 1 493 ? -53.691 -11.595 94.272 1.00 77.88 493 ASN A C 1
ATOM 3808 O O . ASN A 1 493 ? -54.344 -12.064 95.207 1.00 77.88 493 ASN A O 1
ATOM 3812 N N . GLU A 1 494 ? -52.355 -11.649 94.271 1.00 78.62 494 GLU A N 1
ATOM 3813 C CA . GLU A 1 494 ? -51.554 -12.187 95.380 1.00 78.62 494 GLU A CA 1
ATOM 3814 C C . GLU A 1 494 ? -51.650 -11.267 96.618 1.00 78.62 494 GLU A C 1
ATOM 3816 O O . GLU A 1 494 ? -51.870 -11.761 97.727 1.00 78.62 494 GLU A O 1
ATOM 3821 N N . GLU A 1 495 ? -51.638 -9.941 96.430 1.00 82.56 495 GLU A N 1
ATOM 3822 C CA . GLU A 1 495 ? -51.894 -8.952 97.489 1.00 82.56 495 GLU A CA 1
ATOM 3823 C C . GLU A 1 495 ? -53.328 -9.021 98.046 1.00 82.56 495 GLU A C 1
ATOM 3825 O O . GLU A 1 495 ? -53.524 -8.974 99.264 1.00 82.56 495 GLU A O 1
ATOM 3830 N N . GLU A 1 496 ? -54.352 -9.152 97.195 1.00 79.62 496 GLU A N 1
ATOM 3831 C CA . GLU A 1 496 ? -55.746 -9.288 97.644 1.00 79.62 496 GLU A CA 1
ATOM 3832 C C . GLU A 1 496 ? -55.983 -10.592 98.410 1.00 79.62 496 GLU A C 1
ATOM 3834 O O . GLU A 1 496 ? -56.645 -10.591 99.454 1.00 79.62 496 GLU A O 1
ATOM 3839 N N . ARG A 1 497 ? -55.377 -11.698 97.964 1.00 79.00 497 ARG A N 1
ATOM 3840 C CA . ARG A 1 497 ? -55.393 -12.971 98.692 1.00 79.00 497 ARG A CA 1
ATOM 3841 C C . ARG A 1 497 ? -54.779 -12.828 100.082 1.00 79.00 497 ARG A C 1
ATOM 3843 O O . ARG A 1 497 ? -55.328 -13.372 101.044 1.00 79.00 497 ARG A O 1
ATOM 3850 N N . GLU A 1 498 ? -53.660 -12.116 100.210 1.00 80.12 498 GLU A N 1
ATOM 3851 C CA . GLU A 1 498 ? -53.036 -11.850 101.509 1.00 80.12 498 GLU A CA 1
ATOM 3852 C C . GLU A 1 498 ? -53.933 -10.993 102.409 1.00 80.12 498 GLU A C 1
ATOM 3854 O O . GLU A 1 498 ? -54.123 -11.350 103.575 1.00 80.12 498 GLU A O 1
ATOM 3859 N N . ARG A 1 499 ? -54.552 -9.929 101.876 1.00 79.75 499 ARG A N 1
ATOM 3860 C CA . ARG A 1 499 ? -55.510 -9.087 102.618 1.00 79.75 499 ARG A CA 1
ATOM 3861 C C . ARG A 1 499 ? -56.702 -9.894 103.125 1.00 79.75 499 ARG A C 1
ATOM 3863 O O . ARG A 1 499 ? -56.992 -9.857 104.319 1.00 79.75 499 ARG A O 1
ATOM 3870 N N . LEU A 1 500 ? -57.346 -10.683 102.261 1.00 74.56 500 LEU A N 1
ATOM 3871 C CA . LEU A 1 500 ? -58.447 -11.568 102.659 1.00 74.56 500 LEU A CA 1
ATOM 3872 C C . LEU A 1 500 ? -57.995 -12.597 103.698 1.00 74.56 500 LEU A C 1
ATOM 3874 O O . LEU A 1 500 ? -58.725 -12.879 104.645 1.00 74.56 500 LEU A O 1
ATOM 3878 N N . SER A 1 501 ? -56.781 -13.142 103.571 1.00 79.06 501 SER A N 1
ATOM 3879 C CA . SER A 1 501 ? -56.261 -14.108 104.541 1.00 79.06 501 SER A CA 1
ATOM 3880 C C . SER A 1 501 ? -56.003 -13.476 105.915 1.00 79.06 501 SER A C 1
ATOM 3882 O O . SER A 1 501 ? -56.264 -14.123 106.929 1.00 79.06 501 SER A O 1
ATOM 3884 N N . GLN A 1 502 ? -55.543 -12.223 105.966 1.00 80.75 502 GLN A N 1
ATOM 3885 C CA . GLN A 1 502 ? -55.393 -11.457 107.209 1.00 80.75 502 GLN A CA 1
ATOM 3886 C C . GLN A 1 502 ? -56.760 -11.103 107.826 1.00 80.75 502 GLN A C 1
ATOM 3888 O O .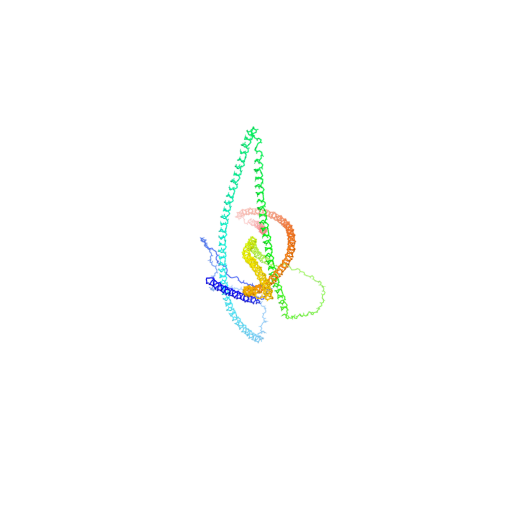 GLN A 1 502 ? -56.931 -11.215 109.040 1.00 80.75 502 GLN A O 1
ATOM 3893 N N . GLU A 1 503 ? -57.755 -10.753 107.006 1.00 75.00 503 GLU A N 1
ATOM 3894 C CA . GLU A 1 503 ? -59.127 -10.438 107.436 1.00 75.00 503 GLU A CA 1
ATOM 3895 C C . GLU A 1 503 ? -59.848 -11.672 108.012 1.00 75.00 503 GLU A C 1
ATOM 3897 O O . GLU A 1 503 ? -60.450 -11.606 109.086 1.00 75.00 503 GLU A O 1
ATOM 3902 N N . VAL A 1 504 ? -59.721 -12.829 107.347 1.00 74.50 504 VAL A N 1
ATOM 3903 C CA . VAL A 1 504 ? -60.223 -14.128 107.832 1.00 74.50 504 VAL A CA 1
ATOM 3904 C C . VAL A 1 504 ? -59.570 -14.491 109.167 1.00 74.50 504 VAL A C 1
ATOM 3906 O O . VAL A 1 504 ? -60.256 -14.959 110.078 1.00 74.50 504 VAL A O 1
ATOM 3909 N N . GLN A 1 505 ? -58.265 -14.244 109.321 1.00 77.06 505 GLN A N 1
ATOM 3910 C CA . GLN A 1 505 ? -57.548 -14.502 110.569 1.00 77.06 505 GLN A CA 1
ATOM 3911 C C . GLN A 1 505 ? -58.003 -13.568 111.701 1.00 77.06 505 GLN A C 1
ATOM 3913 O O . GLN A 1 505 ? -58.287 -14.048 112.798 1.00 77.06 505 GLN A O 1
ATOM 3918 N N . ARG A 1 506 ? -58.192 -12.271 111.426 1.00 76.31 506 ARG A N 1
ATOM 3919 C CA . ARG A 1 506 ? -58.737 -11.301 112.392 1.00 76.31 506 ARG A CA 1
ATOM 3920 C C . ARG A 1 506 ? -60.138 -11.689 112.859 1.00 76.31 506 ARG A C 1
ATOM 3922 O O . ARG A 1 506 ? -60.398 -11.778 114.056 1.00 76.31 506 ARG A O 1
ATOM 3929 N N . LEU A 1 507 ? -61.032 -11.997 111.919 1.00 69.38 507 LEU A N 1
ATOM 3930 C CA . LEU A 1 507 ? -62.385 -12.436 112.248 1.00 69.38 507 LEU A CA 1
ATOM 3931 C C . LEU A 1 507 ? -62.381 -13.773 112.982 1.00 69.38 507 LEU A C 1
ATOM 3933 O O . LEU A 1 507 ? -63.286 -13.995 113.784 1.00 69.38 507 LEU A O 1
ATOM 3937 N N . SER A 1 508 ? -61.394 -14.650 112.735 1.00 65.81 508 SER A N 1
ATOM 3938 C CA . SER A 1 508 ? -61.174 -15.902 113.474 1.00 65.81 508 SER A CA 1
ATOM 3939 C C . SER A 1 508 ? -60.995 -15.659 114.974 1.00 65.81 508 SER A C 1
ATOM 3941 O O . SER A 1 508 ? -61.642 -16.329 115.788 1.00 65.81 508 SER A O 1
ATOM 3943 N N . GLU A 1 509 ? -60.199 -14.647 115.317 1.00 73.19 509 GLU A N 1
ATOM 3944 C CA . GLU A 1 509 ? -59.833 -14.266 116.684 1.00 73.19 509 GLU A CA 1
ATOM 3945 C C . GLU A 1 509 ? -60.965 -13.537 117.442 1.00 73.19 509 GLU A C 1
ATOM 3947 O O . GLU A 1 509 ? -61.036 -13.637 118.666 1.00 73.19 509 GLU A O 1
ATOM 3952 N N . GLU A 1 510 ? -61.907 -12.888 116.745 1.00 67.81 510 GLU A N 1
ATOM 3953 C CA . GLU A 1 510 ? -62.976 -12.069 117.357 1.00 67.81 510 GLU A CA 1
ATOM 3954 C C . GLU A 1 510 ? -64.207 -12.846 117.900 1.00 67.81 510 GLU A C 1
ATOM 3956 O O . GLU A 1 510 ? -65.023 -12.274 118.616 1.00 67.81 510 GLU A O 1
ATOM 3961 N N . GLY A 1 511 ? -64.326 -14.162 117.673 1.00 53.06 511 GLY A N 1
ATOM 3962 C CA . GLY A 1 511 ? -65.279 -15.038 118.389 1.00 53.06 511 GLY A CA 1
ATOM 3963 C C . GLY A 1 511 ? -66.775 -14.995 117.982 1.00 53.06 511 GLY A C 1
ATOM 3964 O O . GLY A 1 511 ? -67.499 -14.037 118.210 1.00 53.06 511 GLY A O 1
ATOM 3965 N N . SER A 1 512 ? -67.276 -16.139 117.492 1.00 53.25 512 SER A N 1
ATOM 3966 C CA . SER A 1 512 ? -68.674 -16.617 117.302 1.00 53.25 512 SER A CA 1
ATOM 3967 C C . SER A 1 512 ? -69.754 -15.774 116.588 1.00 53.25 512 SER A C 1
ATOM 3969 O O . SER A 1 512 ? -70.701 -16.380 116.096 1.00 53.25 512 SER A O 1
ATOM 3971 N N . SER A 1 513 ? -69.650 -14.449 116.451 1.00 54.50 513 SER A N 1
ATOM 3972 C CA . SER A 1 513 ? -70.686 -13.629 115.782 1.00 54.50 513 SER A CA 1
ATOM 3973 C C . SER A 1 513 ? -70.455 -13.393 114.281 1.00 54.50 513 SER A C 1
ATOM 3975 O O . SER A 1 513 ? -71.335 -12.861 113.613 1.00 54.50 513 SER A O 1
ATOM 3977 N N . GLY A 1 514 ? -69.305 -13.803 113.734 1.00 56.00 514 GLY A N 1
ATOM 3978 C CA . GLY A 1 514 ? -68.894 -13.517 112.349 1.00 56.00 514 GLY A CA 1
ATOM 3979 C C . GLY A 1 514 ? -68.907 -14.706 111.380 1.00 56.00 514 GLY A C 1
ATOM 3980 O O . GLY A 1 514 ? -68.177 -14.674 110.396 1.00 56.00 514 GLY A O 1
ATOM 3981 N N . ALA A 1 515 ? -69.652 -15.783 111.654 1.00 65.00 515 ALA A N 1
ATOM 3982 C CA . ALA A 1 515 ? -69.587 -17.015 110.852 1.00 65.00 515 ALA A CA 1
ATOM 3983 C C . ALA A 1 515 ? -69.998 -16.824 109.375 1.00 65.00 515 ALA A C 1
ATOM 3985 O O . ALA A 1 515 ? -69.341 -17.374 108.497 1.00 65.00 515 ALA A O 1
ATOM 3986 N N . GLU A 1 516 ? -71.019 -16.006 109.098 1.00 67.94 516 GLU A N 1
ATOM 3987 C CA . GLU A 1 516 ? -71.449 -15.689 107.723 1.00 67.94 516 GLU A CA 1
ATOM 3988 C C . GLU A 1 516 ? -70.402 -14.841 106.982 1.00 67.94 516 GLU A C 1
ATOM 3990 O O . GLU A 1 516 ? -70.016 -15.177 105.866 1.00 67.94 516 GLU A O 1
ATOM 3995 N N . ALA A 1 517 ? -69.836 -13.823 107.642 1.00 71.25 517 ALA A N 1
ATOM 3996 C CA . ALA A 1 517 ? -68.772 -12.994 107.066 1.00 71.25 517 ALA A CA 1
ATOM 3997 C C . ALA A 1 517 ? -67.495 -13.801 106.759 1.00 71.25 517 ALA A C 1
ATOM 3999 O O . ALA A 1 517 ? -66.827 -13.559 105.757 1.00 71.25 517 ALA A O 1
ATOM 4000 N N . ARG A 1 518 ? -67.162 -14.803 107.586 1.00 73.25 518 ARG A N 1
ATOM 4001 C CA . ARG A 1 518 ? -66.047 -15.725 107.304 1.00 73.25 518 ARG A CA 1
ATOM 4002 C C . ARG A 1 518 ? -66.319 -16.591 106.076 1.00 73.25 518 ARG A C 1
ATOM 4004 O O . ARG A 1 518 ? -65.406 -16.793 105.287 1.00 73.25 518 ARG A O 1
ATOM 4011 N N . GLN A 1 519 ? -67.549 -17.073 105.903 1.00 76.12 519 GLN A N 1
ATOM 4012 C CA . GLN A 1 519 ? -67.915 -17.902 104.754 1.00 76.12 519 GLN A CA 1
ATOM 4013 C C . GLN A 1 519 ? -67.857 -17.113 103.436 1.00 76.12 519 GLN A C 1
ATOM 4015 O O . GLN A 1 519 ? -67.380 -17.639 102.433 1.00 76.12 519 GLN A O 1
ATOM 4020 N N . GLU A 1 520 ? -68.279 -15.846 103.439 1.00 75.69 520 GLU A N 1
ATOM 4021 C CA . GLU A 1 520 ? -68.157 -14.956 102.275 1.00 75.69 520 GLU A CA 1
ATOM 4022 C C . GLU A 1 520 ? -66.692 -14.622 101.949 1.00 75.69 520 GLU A C 1
ATOM 4024 O O . GLU A 1 520 ? -66.302 -14.648 100.783 1.00 75.69 520 GLU A O 1
ATOM 4029 N N . LEU A 1 521 ? -65.848 -14.386 102.961 1.00 77.62 521 LEU A N 1
ATOM 4030 C CA . LEU A 1 521 ? -64.414 -14.137 102.758 1.00 77.62 521 LEU A CA 1
ATOM 4031 C C . LEU A 1 521 ? -63.646 -15.392 102.318 1.00 77.62 521 LEU A C 1
ATOM 4033 O O . LEU A 1 521 ? -62.726 -15.287 101.509 1.00 77.62 521 LEU A O 1
ATOM 4037 N N . GLU A 1 522 ? -64.017 -16.580 102.802 1.00 77.38 522 GLU A N 1
ATOM 4038 C CA . GLU A 1 522 ? -63.467 -17.852 102.315 1.00 77.38 522 GLU A CA 1
ATOM 4039 C C . GLU A 1 522 ? -63.890 -18.136 100.868 1.00 77.38 522 GLU A C 1
ATOM 4041 O O . GLU A 1 522 ? -63.067 -18.593 100.076 1.00 77.38 522 GLU A O 1
ATOM 4046 N N . ALA A 1 523 ? -65.131 -17.808 100.493 1.00 76.56 523 ALA A N 1
ATOM 4047 C CA . ALA A 1 523 ? -65.588 -17.891 99.107 1.00 76.56 523 ALA A CA 1
ATOM 4048 C C . ALA A 1 523 ? -64.842 -16.896 98.199 1.00 76.56 523 ALA A C 1
ATOM 4050 O O . ALA A 1 523 ? -64.384 -17.283 97.125 1.00 76.56 523 ALA A O 1
ATOM 4051 N N . GLY A 1 524 ? -64.638 -15.655 98.656 1.00 73.25 524 GLY A N 1
ATOM 4052 C CA . GLY A 1 524 ? -63.817 -14.661 97.958 1.00 73.25 524 GLY A CA 1
ATOM 4053 C C . GLY A 1 524 ? -62.361 -15.109 97.807 1.00 73.25 524 GLY A C 1
ATOM 4054 O O . GLY A 1 524 ? -61.788 -15.012 96.727 1.00 73.25 524 GLY A O 1
ATOM 4055 N N . LYS A 1 525 ? -61.774 -15.706 98.852 1.00 74.00 525 LYS A N 1
ATOM 4056 C CA . LYS A 1 525 ? -60.423 -16.281 98.799 1.00 74.00 525 LYS A CA 1
ATOM 4057 C C . LYS A 1 525 ? -60.323 -17.424 97.785 1.00 74.00 525 LYS A C 1
ATOM 4059 O O . LYS A 1 525 ? -59.350 -17.476 97.038 1.00 74.00 525 LYS A O 1
ATOM 4064 N N . ALA A 1 526 ? -61.313 -18.316 97.739 1.00 77.31 526 ALA A N 1
ATOM 4065 C CA . ALA A 1 526 ? -61.351 -19.412 96.771 1.00 77.31 526 ALA A CA 1
ATOM 4066 C C . ALA A 1 526 ? -61.504 -18.908 95.325 1.00 77.31 526 ALA A C 1
ATOM 4068 O O . ALA A 1 526 ? -60.896 -19.467 94.413 1.00 77.31 526 ALA A O 1
ATOM 4069 N N . GLN A 1 527 ? -62.270 -17.833 95.117 1.00 78.44 527 GLN A N 1
ATOM 4070 C CA . GLN A 1 527 ? -62.398 -17.191 93.812 1.00 78.44 527 GLN A CA 1
ATOM 4071 C C . GLN A 1 527 ? -61.068 -16.566 93.357 1.00 78.44 527 GLN A C 1
ATOM 4073 O O . GLN A 1 527 ? -60.608 -16.867 92.256 1.00 78.44 527 GLN A O 1
ATOM 4078 N N . ILE A 1 528 ? -60.399 -15.798 94.225 1.00 72.69 528 ILE A N 1
ATOM 4079 C CA . ILE A 1 528 ? -59.090 -15.196 93.920 1.00 72.69 528 ILE A CA 1
ATOM 4080 C C . ILE A 1 528 ? -58.013 -16.270 93.702 1.00 72.69 528 ILE A C 1
ATOM 4082 O O . ILE A 1 528 ? -57.149 -16.108 92.846 1.00 72.69 528 ILE A O 1
ATOM 4086 N N . GLU A 1 529 ? -58.056 -17.399 94.418 1.00 77.62 529 GLU A N 1
ATOM 4087 C CA . GLU A 1 529 ? -57.146 -18.527 94.160 1.00 77.62 529 GLU A CA 1
ATOM 4088 C C . GLU A 1 529 ? -57.359 -19.154 92.770 1.00 77.62 529 GLU A C 1
ATOM 4090 O O . GLU A 1 529 ? -56.380 -19.539 92.124 1.00 77.62 529 GLU A O 1
ATOM 4095 N N . GLY A 1 530 ? -58.601 -19.201 92.275 1.00 79.50 530 GLY A N 1
ATOM 4096 C CA . GLY A 1 530 ? -58.910 -19.600 90.899 1.00 79.50 530 GLY A CA 1
ATOM 4097 C C . GLY A 1 530 ? -58.390 -18.602 89.859 1.00 79.50 530 GLY A C 1
ATOM 4098 O O . GLY A 1 530 ? -57.766 -19.002 88.876 1.00 79.50 530 GLY A O 1
ATOM 4099 N N . GLU A 1 531 ? -58.569 -17.303 90.101 1.00 78.94 531 GLU A N 1
ATOM 4100 C CA . GLU A 1 531 ? -58.065 -16.234 89.226 1.00 78.94 531 GLU A CA 1
ATOM 4101 C C . GLU A 1 531 ? -56.523 -16.186 89.208 1.00 78.94 531 GLU A C 1
ATOM 4103 O O . GLU A 1 531 ? -55.920 -16.028 88.149 1.00 78.94 531 GLU A O 1
ATOM 4108 N N . LEU A 1 532 ? -55.858 -16.435 90.344 1.00 77.19 532 LEU A N 1
ATOM 4109 C CA . LEU A 1 532 ? -54.397 -16.598 90.443 1.00 77.19 532 LEU A CA 1
ATOM 4110 C C . LEU A 1 532 ? -53.879 -17.811 89.666 1.00 77.19 532 LEU A C 1
ATOM 4112 O O . LEU A 1 532 ? -52.790 -17.749 89.097 1.00 77.19 532 LEU A O 1
ATOM 4116 N N . SER A 1 533 ? -54.622 -18.920 89.676 1.00 79.19 533 SER A N 1
ATOM 4117 C CA . SER A 1 533 ? -54.301 -20.108 88.878 1.00 79.19 533 SER A CA 1
ATOM 4118 C C . SER A 1 533 ? -54.349 -19.784 87.386 1.00 79.19 533 SER A C 1
ATOM 4120 O O . SER A 1 533 ? -53.388 -20.065 86.673 1.00 79.19 533 SER A O 1
ATOM 4122 N N . SER A 1 534 ? -55.427 -19.134 86.939 1.00 78.00 534 SER A N 1
ATOM 4123 C CA . SER A 1 534 ? -55.604 -18.715 85.544 1.00 78.00 534 SER A CA 1
ATOM 4124 C C . SER A 1 534 ? -54.519 -17.728 85.104 1.00 78.00 534 SER A C 1
ATOM 4126 O O . SER A 1 534 ? -53.883 -17.931 84.075 1.00 78.00 534 SER A O 1
ATOM 4128 N N . ALA A 1 535 ? -54.221 -16.711 85.920 1.00 71.75 535 ALA A N 1
ATOM 4129 C CA . ALA A 1 535 ? -53.181 -15.724 85.622 1.00 71.75 535 ALA A CA 1
ATOM 4130 C C . ALA A 1 535 ? -51.769 -16.343 85.569 1.00 71.75 535 ALA A C 1
ATOM 4132 O O . ALA A 1 535 ? -50.932 -15.920 84.774 1.00 71.75 535 ALA A O 1
ATOM 4133 N N . LYS A 1 536 ? -51.482 -17.367 86.388 1.00 77.38 536 LYS A N 1
ATOM 4134 C CA . LYS A 1 536 ? -50.208 -18.108 86.324 1.00 77.38 536 LYS A CA 1
ATOM 4135 C C . LYS A 1 536 ? -50.089 -18.928 85.040 1.00 77.38 536 LYS A C 1
ATOM 4137 O O . LYS A 1 536 ? -49.011 -18.942 84.451 1.00 77.38 536 LYS A O 1
ATOM 4142 N N . GLU A 1 537 ? -51.165 -19.575 84.599 1.00 82.00 537 GLU A N 1
ATOM 4143 C CA . GLU A 1 537 ? -51.190 -20.307 83.326 1.00 82.00 537 GLU A CA 1
ATOM 4144 C C . GLU A 1 537 ? -51.011 -19.359 82.131 1.00 82.00 537 GLU A C 1
ATOM 4146 O O . GLU A 1 537 ? -50.172 -19.618 81.263 1.00 82.00 537 GLU A O 1
ATOM 4151 N N . GLU A 1 538 ? -51.706 -18.219 82.123 1.00 80.62 538 GLU A N 1
ATOM 4152 C CA . GLU A 1 538 ? -51.555 -17.186 81.092 1.00 80.62 538 GLU A CA 1
ATOM 4153 C C . GLU A 1 538 ? -50.131 -16.625 81.043 1.00 80.62 538 GLU A C 1
ATOM 4155 O O . GLU A 1 538 ? -49.539 -16.591 79.963 1.00 80.62 538 GLU A O 1
ATOM 4160 N N . LEU A 1 539 ? -49.533 -16.299 82.196 1.00 77.31 539 LEU A N 1
ATOM 4161 C CA . LEU A 1 539 ? -48.141 -15.851 82.277 1.00 77.31 539 LEU A CA 1
ATOM 4162 C C . LEU A 1 539 ? -47.196 -16.895 81.669 1.00 77.31 539 LEU A C 1
ATOM 4164 O O . LEU A 1 539 ? -46.395 -16.558 80.807 1.00 77.31 539 LEU A O 1
ATOM 4168 N N . THR A 1 540 ? -47.323 -18.174 82.044 1.00 80.12 540 THR A N 1
ATOM 4169 C CA . THR A 1 540 ? -46.464 -19.236 81.486 1.00 80.12 540 THR A CA 1
ATOM 4170 C C . THR A 1 540 ? -46.654 -19.436 79.981 1.00 80.12 540 THR A C 1
ATOM 4172 O O . THR A 1 540 ? -45.686 -19.709 79.272 1.00 80.12 540 THR A O 1
ATOM 4175 N N . SER A 1 541 ? -47.876 -19.262 79.474 1.00 82.62 541 SER A N 1
ATOM 4176 C CA . SER A 1 541 ? -48.180 -19.324 78.042 1.00 82.62 541 SER A CA 1
ATOM 4177 C C . SER A 1 541 ? -47.560 -18.148 77.278 1.00 82.62 541 SER A C 1
ATOM 4179 O O . SER A 1 541 ? -46.952 -18.355 76.227 1.00 82.62 541 SER A O 1
ATOM 4181 N N . VAL A 1 542 ? -47.674 -16.921 77.796 1.00 77.19 542 VAL A N 1
ATOM 4182 C CA . VAL A 1 542 ? -47.055 -15.727 77.191 1.00 77.19 542 VAL A CA 1
ATOM 4183 C C . VAL A 1 542 ? -45.529 -15.835 77.227 1.00 77.19 542 VAL A C 1
ATOM 4185 O O . VAL A 1 542 ? -44.874 -15.556 76.226 1.00 77.19 542 VAL A O 1
ATOM 4188 N N . GLN A 1 543 ? -44.959 -16.338 78.323 1.00 77.62 543 GLN A N 1
ATOM 4189 C CA . GLN A 1 543 ? -43.514 -16.536 78.468 1.00 77.62 543 GLN A CA 1
ATOM 4190 C C . GLN A 1 543 ? -42.975 -17.579 77.477 1.00 77.62 543 GLN A C 1
ATOM 4192 O O . GLN A 1 543 ? -41.973 -17.333 76.816 1.00 77.62 543 GLN A O 1
ATOM 4197 N N . GLY A 1 544 ? -43.699 -18.684 77.264 1.00 81.88 544 GLY A N 1
ATOM 4198 C CA . GLY A 1 544 ? -43.346 -19.665 76.233 1.00 81.88 544 GLY A CA 1
ATOM 4199 C C . GLY A 1 544 ? -43.413 -19.115 74.800 1.00 81.88 544 GLY A C 1
ATOM 4200 O O . GLY A 1 544 ? -42.609 -19.506 73.956 1.00 81.88 544 GLY A O 1
ATOM 4201 N N . LYS A 1 545 ? -44.338 -18.187 74.509 1.00 81.38 545 LYS A N 1
ATOM 4202 C CA . LYS A 1 545 ? -44.392 -17.490 73.208 1.00 81.38 545 LYS A CA 1
ATOM 4203 C C . LYS A 1 545 ? -43.237 -16.504 73.035 1.00 81.38 545 LYS A C 1
ATOM 4205 O O . LYS A 1 545 ? -42.697 -16.409 71.936 1.00 81.38 545 LYS A O 1
ATOM 4210 N N . LEU A 1 546 ? -42.859 -15.799 74.101 1.00 80.19 546 LEU A N 1
ATOM 4211 C CA . LEU A 1 546 ? -41.735 -14.865 74.099 1.00 80.19 546 LEU A CA 1
ATOM 4212 C C . LEU A 1 546 ? -40.405 -15.590 73.848 1.00 80.19 546 LEU A C 1
ATOM 4214 O O . LEU A 1 546 ? -39.625 -15.141 73.012 1.00 80.19 546 LEU A O 1
ATOM 4218 N N . ASP A 1 547 ? -40.181 -16.734 74.500 1.00 80.00 547 ASP A N 1
ATOM 4219 C CA . ASP A 1 547 ? -38.973 -17.547 74.309 1.00 80.00 547 ASP A CA 1
ATOM 4220 C C . ASP A 1 547 ? -38.854 -18.048 72.856 1.00 80.00 547 ASP A C 1
ATOM 4222 O O . ASP A 1 547 ? -37.782 -17.972 72.254 1.00 80.00 547 ASP A O 1
ATOM 4226 N N . LEU A 1 548 ? -39.964 -18.503 72.257 1.00 79.88 548 LEU A N 1
ATOM 4227 C CA . LEU A 1 548 ? -39.999 -18.919 70.848 1.00 79.88 548 LEU A CA 1
ATOM 4228 C C . LEU A 1 548 ? -39.688 -17.752 69.899 1.00 79.88 548 LEU A C 1
ATOM 4230 O O . LEU A 1 548 ? -38.842 -17.882 69.013 1.00 79.88 548 LEU A O 1
ATOM 4234 N N . ALA A 1 549 ? -40.312 -16.593 70.115 1.00 76.50 549 ALA A N 1
ATOM 4235 C CA . ALA A 1 549 ? -40.082 -15.413 69.288 1.00 76.50 549 ALA A CA 1
ATOM 4236 C C . ALA A 1 549 ? -38.648 -14.860 69.421 1.00 76.50 549 ALA A C 1
ATOM 4238 O O . ALA A 1 549 ? -38.098 -14.324 68.456 1.00 76.50 549 ALA A O 1
ATOM 4239 N N . GLN A 1 550 ? -38.014 -15.016 70.588 1.00 77.19 550 GLN A N 1
ATOM 4240 C CA . GLN A 1 550 ? -36.594 -14.707 70.774 1.00 77.19 550 GLN A CA 1
ATOM 4241 C C . GLN A 1 550 ? -35.704 -15.661 69.976 1.00 77.19 550 GLN A C 1
ATOM 4243 O O . GLN A 1 550 ? -34.820 -15.195 69.259 1.00 77.19 550 GLN A O 1
ATOM 4248 N N . THR A 1 551 ? -35.969 -16.972 70.021 1.00 81.81 551 THR A N 1
ATOM 4249 C CA . THR A 1 551 ? -35.187 -17.940 69.237 1.00 81.81 551 THR A CA 1
ATOM 4250 C C . THR A 1 551 ? -35.303 -17.727 67.727 1.00 81.81 551 THR A C 1
ATOM 4252 O O . THR A 1 551 ? -34.301 -17.868 67.025 1.00 81.81 551 THR A O 1
ATOM 4255 N N . ASP A 1 552 ? -36.476 -17.332 67.224 1.00 81.06 552 ASP A N 1
ATOM 4256 C CA . ASP A 1 552 ? -36.682 -17.051 65.798 1.00 81.06 552 ASP A CA 1
ATOM 4257 C C . ASP A 1 552 ? -35.921 -15.791 65.346 1.00 81.06 552 ASP A C 1
ATOM 4259 O O . ASP A 1 552 ? -35.271 -15.800 64.297 1.00 81.06 552 ASP A O 1
ATOM 4263 N N . LEU A 1 553 ? -35.915 -14.726 66.161 1.00 78.00 553 LEU A N 1
ATOM 4264 C CA . LEU A 1 553 ? -35.108 -13.528 65.890 1.00 78.00 553 LEU A CA 1
ATOM 4265 C C . LEU A 1 553 ? -33.603 -13.818 65.914 1.00 78.00 553 LEU A C 1
ATOM 4267 O O . LEU A 1 553 ? -32.849 -13.266 65.110 1.00 78.00 553 LEU A O 1
ATOM 4271 N N . GLU A 1 554 ? -33.151 -14.675 66.829 1.00 81.31 554 GLU A N 1
ATOM 4272 C CA . GLU A 1 554 ? -31.743 -15.060 66.928 1.00 81.31 554 GLU A CA 1
ATOM 4273 C C . GLU A 1 554 ? -31.302 -15.863 65.694 1.00 81.31 554 GLU A C 1
ATOM 4275 O O . GLU A 1 554 ? -30.235 -15.605 65.135 1.00 81.31 554 GLU A O 1
ATOM 4280 N N . GLN A 1 555 ? -32.155 -16.766 65.194 1.00 80.25 555 GLN A N 1
ATOM 4281 C CA . GLN A 1 555 ? -31.904 -17.492 63.945 1.00 80.25 555 GLN A CA 1
ATOM 4282 C C . GLN A 1 555 ? -31.864 -16.565 62.723 1.00 80.25 555 GLN A C 1
ATOM 4284 O O . GLN A 1 555 ? -30.974 -16.705 61.881 1.00 80.25 555 GLN A O 1
ATOM 4289 N N . GLN A 1 556 ? -32.777 -15.594 62.628 1.00 77.94 556 GLN A N 1
ATOM 4290 C CA . GLN A 1 556 ? -32.775 -14.619 61.532 1.00 77.94 556 GLN A CA 1
ATOM 4291 C C . GLN A 1 556 ? -31.531 -13.722 61.549 1.00 77.94 556 GLN A C 1
ATOM 4293 O O . GLN A 1 556 ? -30.956 -13.448 60.496 1.00 77.94 556 GLN A O 1
ATOM 4298 N N . ARG A 1 557 ? -31.059 -13.311 62.733 1.00 79.31 557 ARG A N 1
ATOM 4299 C CA . ARG A 1 557 ? -29.809 -12.546 62.867 1.00 79.31 557 ARG A CA 1
ATOM 4300 C C . ARG A 1 557 ? -28.599 -13.300 62.332 1.00 79.31 557 ARG A C 1
ATOM 4302 O O . ARG A 1 557 ? -27.805 -12.714 61.603 1.00 79.31 557 ARG A O 1
ATOM 4309 N N . VAL A 1 558 ? -28.483 -14.589 62.648 1.00 80.31 558 VAL A N 1
ATOM 4310 C CA . VAL A 1 558 ? -27.379 -15.428 62.156 1.00 80.31 558 VAL A CA 1
ATOM 4311 C C . VAL A 1 558 ? -27.411 -15.544 60.628 1.00 80.31 558 VAL A C 1
ATOM 4313 O O . VAL A 1 558 ? -26.372 -15.402 59.988 1.00 80.31 558 VAL A O 1
ATOM 4316 N N . GLN A 1 559 ? -28.594 -15.723 60.028 1.00 78.50 559 GLN A N 1
ATOM 4317 C CA . GLN A 1 559 ? -28.733 -15.764 58.565 1.00 78.50 559 GLN A CA 1
ATOM 4318 C C . GLN A 1 559 ? -28.331 -14.439 57.900 1.00 78.50 559 GLN A C 1
ATOM 4320 O O . GLN A 1 559 ? -27.656 -14.448 56.870 1.00 78.50 559 GLN A O 1
ATOM 4325 N N . LEU A 1 560 ? -28.697 -13.300 58.496 1.00 77.56 560 LEU A N 1
ATOM 4326 C CA . LEU A 1 560 ? -28.314 -11.977 57.992 1.00 77.56 560 LEU A CA 1
ATOM 4327 C C . LEU A 1 560 ? -26.804 -11.722 58.109 1.00 77.56 560 LEU A C 1
ATOM 4329 O O . LEU A 1 560 ? -26.210 -11.136 57.204 1.00 77.56 560 LEU A O 1
ATOM 4333 N N . GLU A 1 561 ? -26.159 -12.178 59.185 1.00 80.38 561 GLU A N 1
ATOM 4334 C CA . GLU A 1 561 ? -24.701 -12.081 59.338 1.00 80.38 561 GLU A CA 1
ATOM 4335 C C . GLU A 1 561 ? -23.944 -12.951 58.322 1.00 80.38 561 GLU A C 1
ATOM 4337 O O . GLU A 1 561 ? -22.922 -12.513 57.787 1.00 80.38 561 GLU A O 1
ATOM 4342 N N . GLU A 1 562 ? -24.446 -14.149 58.003 1.00 83.50 562 GLU A N 1
ATOM 4343 C CA . GLU A 1 562 ? -23.889 -14.983 56.929 1.00 83.50 562 GLU A CA 1
ATOM 4344 C C . GLU A 1 562 ? -24.052 -14.331 55.551 1.00 83.50 562 GLU A C 1
ATOM 4346 O O . GLU A 1 562 ? -23.078 -14.248 54.801 1.00 83.50 562 GLU A O 1
ATOM 4351 N N . GLN A 1 563 ? -25.237 -13.799 55.229 1.00 75.81 563 GLN A N 1
ATOM 4352 C CA . GLN A 1 563 ? -25.460 -13.079 53.969 1.00 75.81 563 GLN A CA 1
ATOM 4353 C C . GLN A 1 563 ? -24.535 -11.867 53.841 1.00 75.81 563 GLN A C 1
ATOM 4355 O O . GLN A 1 563 ? -23.907 -11.668 52.798 1.00 75.81 563 GLN A O 1
ATOM 4360 N N . ARG A 1 564 ? -24.372 -11.098 54.922 1.00 77.69 564 ARG A N 1
ATOM 4361 C CA . ARG A 1 564 ? -23.456 -9.958 54.948 1.00 77.69 564 ARG A CA 1
ATOM 4362 C C . ARG A 1 564 ? -22.004 -10.375 54.702 1.00 77.69 564 ARG A C 1
ATOM 4364 O O . ARG A 1 564 ? -21.334 -9.733 53.901 1.00 77.69 564 ARG A O 1
ATOM 4371 N N . ARG A 1 565 ? -21.531 -11.469 55.312 1.00 80.81 565 ARG A N 1
ATOM 4372 C CA . ARG A 1 565 ? -20.184 -12.004 55.036 1.00 80.81 565 ARG A CA 1
ATOM 4373 C C . ARG A 1 565 ? -19.995 -12.392 53.572 1.00 80.81 565 ARG A C 1
ATOM 4375 O O . ARG A 1 565 ? -18.959 -12.076 53.001 1.00 80.81 565 ARG A O 1
ATOM 4382 N N . THR A 1 566 ? -20.987 -13.037 52.957 1.00 78.50 566 THR A N 1
ATOM 4383 C CA . THR A 1 566 ? -20.887 -13.416 51.537 1.00 78.50 566 THR A CA 1
ATOM 4384 C C . THR A 1 566 ? -20.869 -12.210 50.596 1.00 78.50 566 THR A C 1
ATOM 4386 O O . THR A 1 566 ? -20.221 -12.262 49.554 1.00 78.50 566 THR A O 1
ATOM 4389 N N . LEU A 1 567 ? -21.548 -11.114 50.955 1.00 73.12 567 LEU A N 1
ATOM 4390 C CA . LEU A 1 567 ? -21.480 -9.860 50.202 1.00 73.12 567 LEU A CA 1
ATOM 4391 C C . LEU A 1 567 ? -20.112 -9.187 50.360 1.00 73.12 567 LEU A C 1
ATOM 4393 O O . LEU A 1 567 ? -19.515 -8.821 49.354 1.00 73.12 567 LEU A O 1
ATOM 4397 N N . GLU A 1 568 ? -19.580 -9.110 51.584 1.00 78.44 568 GLU A N 1
ATOM 4398 C CA . GLU A 1 568 ? -18.245 -8.549 51.849 1.00 78.44 568 GLU A CA 1
ATOM 4399 C C . GLU A 1 568 ? -17.134 -9.327 51.103 1.00 78.44 568 GLU A C 1
ATOM 4401 O O . GLU A 1 568 ? -16.208 -8.717 50.566 1.00 78.44 568 GLU A O 1
ATOM 4406 N N . GLU A 1 569 ? -17.237 -10.659 50.988 1.00 81.00 569 GLU A N 1
ATOM 4407 C CA . GLU A 1 569 ? -16.321 -11.468 50.162 1.00 81.00 569 GLU A CA 1
ATOM 4408 C C . GLU A 1 569 ? -16.439 -11.145 48.663 1.00 81.00 569 GLU A C 1
ATOM 4410 O O . GLU A 1 569 ? -15.422 -10.951 47.994 1.00 81.00 569 GLU A O 1
ATOM 4415 N N . LYS A 1 570 ? -17.660 -11.019 48.128 1.00 74.56 570 LYS A N 1
ATOM 4416 C CA . LYS A 1 570 ? -17.874 -10.678 46.711 1.00 74.56 570 LYS A CA 1
ATOM 4417 C C . LYS A 1 570 ? -17.433 -9.257 46.358 1.00 74.56 570 LYS A C 1
ATOM 4419 O O . LYS A 1 570 ? -16.923 -9.034 45.262 1.00 74.56 570 LYS A O 1
ATOM 4424 N N . GLU A 1 571 ? -17.596 -8.299 47.266 1.00 78.44 571 GLU A N 1
ATOM 4425 C CA . GLU A 1 571 ? -17.071 -6.938 47.101 1.00 78.44 571 GLU A CA 1
ATOM 4426 C C . GLU A 1 571 ? -15.535 -6.935 47.069 1.00 78.44 571 GLU A C 1
ATOM 4428 O O . GLU A 1 571 ? -14.929 -6.265 46.226 1.00 78.44 571 GLU A O 1
ATOM 4433 N N . ALA A 1 572 ? -14.890 -7.735 47.927 1.00 76.88 572 ALA A N 1
ATOM 4434 C CA . ALA A 1 572 ? -13.440 -7.902 47.912 1.00 76.88 572 ALA A CA 1
ATOM 4435 C C . ALA A 1 572 ? -12.950 -8.521 46.588 1.00 76.88 572 ALA A C 1
ATOM 4437 O O . ALA A 1 572 ? -11.992 -8.018 45.998 1.00 76.88 572 ALA A O 1
ATOM 4438 N N . GLU A 1 573 ? -13.633 -9.544 46.068 1.00 78.69 573 GLU A N 1
ATOM 4439 C CA . GLU A 1 573 ? -13.338 -10.131 44.752 1.00 78.69 573 GLU A CA 1
ATOM 4440 C C . GLU A 1 573 ? -13.532 -9.125 43.602 1.00 78.69 573 GLU A C 1
ATOM 4442 O O . GLU A 1 573 ? -12.674 -9.019 42.721 1.00 78.69 573 GLU A O 1
ATOM 4447 N N . GLY A 1 574 ? -14.613 -8.338 43.632 1.00 72.56 574 GLY A N 1
ATOM 4448 C CA . GLY A 1 574 ? -14.882 -7.288 42.645 1.00 72.56 574 GLY A CA 1
ATOM 4449 C C . GLY A 1 574 ? -13.816 -6.188 42.638 1.00 72.56 574 GLY A C 1
ATOM 4450 O O . GLY A 1 574 ? -13.343 -5.785 41.573 1.00 72.56 574 GLY A O 1
ATOM 4451 N N . SER A 1 575 ? -13.371 -5.744 43.817 1.00 73.50 575 SER A N 1
ATOM 4452 C CA . SER A 1 575 ? -12.296 -4.748 43.931 1.00 73.50 575 SER A CA 1
ATOM 4453 C C . SER A 1 575 ? -10.944 -5.279 43.435 1.00 73.50 575 SER A C 1
ATOM 4455 O O . SER A 1 575 ? -10.235 -4.571 42.720 1.00 73.50 575 SER A O 1
ATOM 4457 N N . ALA A 1 576 ? -10.619 -6.547 43.709 1.00 77.31 576 ALA A N 1
ATOM 4458 C CA . ALA A 1 576 ? -9.406 -7.188 43.205 1.00 77.31 576 ALA A CA 1
ATOM 4459 C C . ALA A 1 576 ? -9.410 -7.322 41.670 1.00 77.31 576 ALA A C 1
ATOM 4461 O O . ALA A 1 576 ? -8.386 -7.082 41.023 1.00 77.31 576 ALA A O 1
ATOM 4462 N N . LEU A 1 577 ? -10.561 -7.654 41.073 1.00 79.38 577 LEU A N 1
ATOM 4463 C CA . LEU A 1 577 ? -10.737 -7.676 39.617 1.00 79.38 577 LEU A CA 1
ATOM 4464 C C . LEU A 1 577 ? -10.586 -6.277 39.005 1.00 79.38 577 LEU A C 1
ATOM 4466 O O . LEU A 1 577 ? -9.911 -6.133 37.986 1.00 79.38 577 LEU A O 1
ATOM 4470 N N . SER A 1 578 ? -11.141 -5.245 39.646 1.00 71.31 578 SER A N 1
ATOM 4471 C CA . SER A 1 578 ? -10.979 -3.854 39.208 1.00 71.31 578 SER A CA 1
ATOM 4472 C C . SER A 1 578 ? -9.515 -3.402 39.253 1.00 71.31 578 SER A C 1
ATOM 4474 O O . SER A 1 578 ? -9.038 -2.792 38.298 1.00 71.31 578 SER A O 1
ATOM 4476 N N . GLU A 1 579 ? -8.769 -3.720 40.316 1.00 82.44 579 GLU A N 1
ATOM 4477 C CA . GLU A 1 579 ? -7.333 -3.408 40.394 1.00 82.44 579 GLU A CA 1
ATOM 4478 C C . GLU A 1 579 ? -6.519 -4.158 39.331 1.00 82.44 579 GLU A C 1
ATOM 4480 O O . GLU A 1 579 ? -5.563 -3.614 38.771 1.00 82.44 579 GLU A O 1
ATOM 4485 N N . GLN A 1 580 ? -6.882 -5.409 39.033 1.00 83.44 580 GLN A N 1
ATOM 4486 C CA . GLN A 1 580 ? -6.234 -6.189 37.981 1.00 83.44 580 GLN A CA 1
ATOM 4487 C C . GLN A 1 580 ? -6.492 -5.594 36.589 1.00 83.44 580 GLN A C 1
ATOM 4489 O O . GLN A 1 580 ? -5.575 -5.547 35.767 1.00 83.44 580 GLN A O 1
ATOM 4494 N N . GLN A 1 581 ? -7.715 -5.129 36.326 1.00 77.31 581 GLN A N 1
ATOM 4495 C CA . GLN A 1 581 ? -8.058 -4.433 35.086 1.00 77.31 581 GLN A CA 1
ATOM 4496 C C . GLN A 1 581 ? -7.305 -3.105 34.960 1.00 77.31 581 GLN A C 1
ATOM 4498 O O . GLN A 1 581 ? -6.747 -2.835 33.899 1.00 77.31 581 GLN A O 1
ATOM 4503 N N . GLN A 1 582 ? -7.192 -2.331 36.045 1.00 82.38 582 GLN A N 1
ATOM 4504 C CA . GLN A 1 582 ? -6.447 -1.070 36.036 1.00 82.38 582 GLN A CA 1
ATOM 4505 C C . GLN A 1 582 ? -4.961 -1.285 35.717 1.00 82.38 582 GLN A C 1
ATOM 4507 O O . GLN A 1 582 ? -4.411 -0.599 34.863 1.00 82.38 582 GLN A O 1
ATOM 4512 N N . LYS A 1 583 ? -4.322 -2.297 36.320 1.00 86.75 583 LYS A N 1
ATOM 4513 C CA . LYS A 1 583 ? -2.925 -2.643 36.001 1.00 86.75 583 LYS A CA 1
ATOM 4514 C C . LYS A 1 583 ? -2.730 -3.030 34.535 1.00 86.75 583 LYS A C 1
ATOM 4516 O O . LYS A 1 583 ? -1.727 -2.653 33.943 1.00 86.75 583 LYS A O 1
ATOM 4521 N N . ARG A 1 584 ? -3.683 -3.759 33.941 1.00 84.25 584 ARG A N 1
ATOM 4522 C CA . ARG A 1 584 ? -3.639 -4.101 32.509 1.00 84.25 584 ARG A CA 1
ATOM 4523 C C . ARG A 1 584 ? -3.787 -2.870 31.618 1.00 84.25 584 ARG A C 1
ATOM 4525 O O . ARG A 1 584 ? -3.095 -2.786 30.612 1.00 84.25 584 ARG A O 1
ATOM 4532 N N . LEU A 1 585 ? -4.653 -1.924 31.984 1.00 82.12 585 LEU A N 1
ATOM 4533 C CA . LEU A 1 585 ? -4.788 -0.657 31.260 1.00 82.12 585 LEU A CA 1
ATOM 4534 C C . LEU A 1 585 ? -3.487 0.155 31.299 1.00 82.12 585 LEU A C 1
ATOM 4536 O O . LEU A 1 585 ? -3.062 0.656 30.261 1.00 82.12 585 LEU A O 1
ATOM 4540 N N . ASP A 1 586 ? -2.829 0.226 32.457 1.00 87.75 586 ASP A N 1
ATOM 4541 C CA . ASP A 1 586 ? -1.548 0.928 32.598 1.00 87.75 586 ASP A CA 1
ATOM 4542 C C . ASP A 1 586 ? -0.434 0.257 31.758 1.00 87.75 586 ASP A C 1
ATOM 4544 O O . ASP A 1 586 ? 0.373 0.941 31.126 1.00 87.75 586 ASP A O 1
ATOM 4548 N N . GLU A 1 587 ? -0.398 -1.083 31.701 1.00 87.06 587 GLU A N 1
ATOM 4549 C CA . GLU A 1 587 ? 0.541 -1.843 30.854 1.00 87.06 587 GLU A CA 1
ATOM 4550 C C . GLU A 1 587 ? 0.309 -1.597 29.355 1.00 87.06 587 GLU A C 1
ATOM 4552 O O . GLU A 1 587 ? 1.270 -1.378 28.614 1.00 87.06 587 GLU A O 1
ATOM 4557 N N . LEU A 1 588 ? -0.952 -1.592 28.910 1.00 81.12 588 LEU A N 1
ATOM 4558 C CA . LEU A 1 588 ? -1.315 -1.316 27.516 1.00 81.12 588 LEU A CA 1
ATOM 4559 C C . LEU A 1 588 ? -0.974 0.125 27.117 1.00 81.12 588 LEU A C 1
ATOM 4561 O O . LEU A 1 588 ? -0.394 0.348 26.058 1.00 81.12 588 LEU A O 1
ATOM 4565 N N . GLN A 1 589 ? -1.220 1.104 27.994 1.00 83.56 589 GLN A N 1
ATOM 4566 C CA . GLN A 1 589 ? -0.798 2.489 27.754 1.00 83.56 589 GLN A CA 1
ATOM 4567 C C . GLN A 1 589 ? 0.723 2.615 27.591 1.00 83.56 589 GLN A C 1
ATOM 4569 O O . GLN A 1 589 ? 1.184 3.333 26.703 1.00 83.56 589 GLN A O 1
ATOM 4574 N N . GLY A 1 590 ? 1.506 1.884 28.391 1.00 88.50 590 GLY A N 1
ATOM 4575 C CA . GLY A 1 590 ? 2.959 1.820 28.224 1.00 88.50 590 GLY A CA 1
ATOM 4576 C C . GLY A 1 590 ? 3.375 1.273 26.853 1.00 88.50 590 GLY A C 1
ATOM 4577 O O . GLY A 1 590 ? 4.237 1.855 26.195 1.00 88.50 590 GLY A O 1
ATOM 4578 N N . GLN A 1 591 ? 2.724 0.201 26.388 1.00 86.19 591 GLN A N 1
ATOM 4579 C CA . GLN A 1 591 ? 2.985 -0.389 25.067 1.00 86.19 591 GLN A CA 1
ATOM 4580 C C . GLN A 1 591 ? 2.611 0.557 23.920 1.00 86.19 591 GLN A C 1
ATOM 4582 O O . GLN A 1 591 ? 3.372 0.686 22.958 1.00 86.19 591 GLN A O 1
ATOM 4587 N N . ARG A 1 592 ? 1.483 1.267 24.034 1.00 87.19 592 ARG A N 1
ATOM 4588 C CA . ARG A 1 592 ? 1.080 2.297 23.069 1.00 87.19 592 ARG A CA 1
ATOM 4589 C C . ARG A 1 592 ? 2.138 3.378 22.928 1.00 87.19 592 ARG A C 1
ATOM 4591 O O . ARG A 1 592 ? 2.515 3.727 21.809 1.00 87.19 592 ARG A O 1
ATOM 4598 N N . ASP A 1 593 ? 2.606 3.918 24.049 1.00 88.19 593 ASP A N 1
ATOM 4599 C CA . ASP A 1 593 ? 3.561 5.023 24.050 1.00 88.19 593 ASP A CA 1
ATOM 4600 C C . ASP A 1 593 ? 4.914 4.579 23.451 1.00 88.19 593 ASP A C 1
ATOM 4602 O O . ASP A 1 593 ? 5.519 5.321 22.670 1.00 88.19 593 ASP A O 1
ATOM 4606 N N . GLU A 1 594 ? 5.349 3.339 23.712 1.00 92.06 594 GLU A N 1
ATOM 4607 C CA . GLU A 1 594 ? 6.519 2.730 23.063 1.00 92.06 594 GLU A CA 1
ATOM 4608 C C . GLU A 1 594 ? 6.329 2.561 21.546 1.00 92.06 594 GLU A C 1
ATOM 4610 O O . GLU A 1 594 ? 7.194 2.977 20.766 1.00 92.06 594 GLU A O 1
ATOM 4615 N N . LEU A 1 595 ? 5.194 2.011 21.099 1.00 86.56 595 LEU A N 1
ATOM 4616 C CA . LEU A 1 595 ? 4.878 1.862 19.673 1.00 86.56 595 LEU A CA 1
ATOM 4617 C C . LEU A 1 595 ? 4.795 3.218 18.967 1.00 86.56 595 LEU A C 1
ATOM 4619 O O . LEU A 1 595 ? 5.275 3.374 17.842 1.00 86.56 595 LEU A O 1
ATOM 4623 N N . GLN A 1 596 ? 4.235 4.231 19.625 1.00 85.56 596 GLN A N 1
ATOM 4624 C CA . GLN A 1 596 ? 4.150 5.587 19.094 1.00 85.56 596 GLN A CA 1
ATOM 4625 C C . GLN A 1 596 ? 5.544 6.213 18.935 1.00 85.56 596 GLN A C 1
ATOM 4627 O O . GLN A 1 596 ? 5.812 6.881 17.930 1.00 85.56 596 GLN A O 1
ATOM 4632 N N . GLN A 1 597 ? 6.458 5.929 19.867 1.00 89.06 597 GLN A N 1
ATOM 4633 C CA . GLN A 1 597 ? 7.854 6.353 19.791 1.00 89.06 597 GLN A CA 1
ATOM 4634 C C . GLN A 1 597 ? 8.615 5.637 18.661 1.00 89.06 597 GLN A C 1
ATOM 4636 O O . GLN A 1 597 ? 9.344 6.281 17.902 1.00 89.06 597 GLN A O 1
ATOM 4641 N N . GLN A 1 598 ? 8.406 4.329 18.477 1.00 86.25 598 GLN A N 1
ATOM 4642 C CA . GLN A 1 598 ? 8.973 3.577 17.348 1.00 86.25 598 GLN A CA 1
ATOM 4643 C C . GLN A 1 598 ? 8.439 4.077 15.999 1.00 86.25 598 GLN A C 1
ATOM 4645 O O . GLN A 1 598 ? 9.188 4.204 15.026 1.00 86.25 598 GLN A O 1
ATOM 4650 N N . LEU A 1 599 ? 7.151 4.421 15.932 1.00 87.81 599 LEU A N 1
ATOM 4651 C CA . LEU A 1 599 ? 6.523 4.935 14.719 1.00 87.81 599 LEU A CA 1
ATOM 4652 C C . LEU A 1 599 ? 7.088 6.308 14.326 1.00 87.81 599 LEU A C 1
ATOM 4654 O O . LEU A 1 599 ? 7.320 6.546 13.140 1.00 87.81 599 LEU A O 1
ATOM 4658 N N . GLN A 1 600 ? 7.384 7.178 15.298 1.00 86.75 600 GLN A N 1
ATOM 4659 C CA . GLN A 1 600 ? 8.110 8.432 15.054 1.00 86.75 600 GLN A CA 1
ATOM 4660 C C . GLN A 1 600 ? 9.523 8.184 14.513 1.00 86.75 600 GLN A C 1
ATOM 4662 O O . GLN A 1 600 ? 9.895 8.774 13.499 1.00 86.75 600 GLN A O 1
ATOM 4667 N N . GLN A 1 601 ? 10.283 7.258 15.106 1.00 86.06 601 GLN A N 1
ATOM 4668 C CA . GLN A 1 601 ? 11.622 6.912 14.610 1.00 86.06 601 GLN A CA 1
ATOM 4669 C C . GLN A 1 601 ? 11.581 6.382 13.168 1.00 86.06 601 GLN A C 1
ATOM 4671 O O . GLN A 1 601 ? 12.408 6.759 12.338 1.00 86.06 601 GLN A O 1
ATOM 4676 N N . HIS A 1 602 ? 10.592 5.551 12.827 1.00 86.81 602 HIS A N 1
ATOM 4677 C CA . HIS A 1 602 ? 10.409 5.077 11.455 1.00 86.81 602 HIS A CA 1
ATOM 4678 C C . HIS A 1 602 ? 10.023 6.195 10.479 1.00 86.81 602 HIS A C 1
ATOM 4680 O O . HIS A 1 602 ? 10.492 6.194 9.338 1.00 86.81 602 HIS A O 1
ATOM 4686 N N . GLN A 1 603 ? 9.205 7.162 10.902 1.00 86.19 603 GLN A N 1
ATOM 4687 C CA . GLN A 1 603 ? 8.892 8.334 10.082 1.00 86.19 603 GLN A CA 1
ATOM 4688 C C . GLN A 1 603 ? 10.152 9.161 9.797 1.00 86.19 603 GLN A C 1
ATOM 4690 O O . GLN A 1 603 ? 10.406 9.483 8.636 1.00 86.19 603 GLN A O 1
ATOM 4695 N N . GLU A 1 604 ? 10.986 9.416 10.806 1.00 89.06 604 GLU A N 1
ATOM 4696 C CA . GLU A 1 604 ? 12.265 10.122 10.647 1.00 89.06 604 GLU A CA 1
ATOM 4697 C C . GLU A 1 604 ? 13.229 9.375 9.711 1.00 89.06 604 GLU A C 1
ATOM 4699 O O . GLU A 1 604 ? 13.817 9.975 8.808 1.00 89.06 604 GLU A O 1
ATOM 4704 N N . GLN A 1 605 ? 13.331 8.049 9.847 1.00 82.56 605 GLN A N 1
ATOM 4705 C CA . GLN A 1 605 ? 14.119 7.213 8.934 1.00 82.56 605 GLN A CA 1
ATOM 4706 C C . GLN A 1 605 ? 13.596 7.275 7.493 1.00 82.56 605 GLN A C 1
ATOM 4708 O O . GLN A 1 605 ? 14.389 7.346 6.553 1.00 82.56 605 GLN A O 1
ATOM 4713 N N . SER A 1 606 ? 12.273 7.279 7.300 1.00 81.94 606 SER A N 1
ATOM 4714 C CA . SER A 1 606 ? 11.667 7.367 5.966 1.00 81.94 606 SER A CA 1
ATOM 4715 C C . SER A 1 606 ? 11.917 8.724 5.300 1.00 81.94 606 SER A C 1
ATOM 4717 O O . SER A 1 606 ? 12.206 8.776 4.104 1.00 81.94 606 SER A O 1
ATOM 4719 N N . LEU A 1 607 ? 11.884 9.815 6.073 1.00 85.44 607 LEU A N 1
ATOM 4720 C CA . LEU A 1 607 ? 12.210 11.154 5.585 1.00 85.44 607 LEU A CA 1
ATOM 4721 C C . LEU A 1 607 ? 13.686 11.237 5.183 1.00 85.44 607 LEU A C 1
ATOM 4723 O O . LEU A 1 607 ? 13.984 11.678 4.075 1.00 85.44 607 LEU A O 1
ATOM 4727 N N . SER A 1 608 ? 14.593 10.707 6.008 1.00 87.00 608 SER A N 1
ATOM 4728 C CA . SER A 1 608 ? 16.024 10.639 5.683 1.00 87.00 608 SER A CA 1
ATOM 4729 C C . SER A 1 608 ? 16.310 9.797 4.429 1.00 87.00 608 SER A C 1
ATOM 4731 O O . SER A 1 608 ? 17.131 10.179 3.591 1.00 87.00 608 SER A O 1
ATOM 4733 N N . ALA A 1 609 ? 15.610 8.673 4.250 1.00 80.31 609 ALA A N 1
ATOM 4734 C CA . ALA A 1 609 ? 15.744 7.837 3.058 1.00 80.31 609 ALA A CA 1
ATOM 4735 C C . ALA A 1 609 ? 15.264 8.554 1.783 1.00 80.31 609 ALA A C 1
ATOM 4737 O O . ALA A 1 609 ? 15.930 8.468 0.749 1.00 80.31 609 ALA A O 1
ATOM 4738 N N . ASN A 1 610 ? 14.156 9.297 1.864 1.00 86.19 610 ASN A N 1
ATOM 4739 C CA . ASN A 1 610 ? 13.653 10.102 0.750 1.00 86.19 610 ASN A CA 1
ATOM 4740 C C . ASN A 1 610 ? 14.621 11.241 0.390 1.00 86.19 610 ASN A C 1
ATOM 4742 O O . ASN A 1 610 ? 14.914 11.441 -0.786 1.00 86.19 610 ASN A O 1
ATOM 4746 N N . GLU A 1 611 ? 15.196 11.930 1.380 1.00 88.50 611 GLU A N 1
ATOM 4747 C CA . GLU A 1 611 ? 16.213 12.965 1.145 1.00 88.50 611 GLU A CA 1
ATOM 4748 C C . GLU A 1 611 ? 17.468 12.402 0.454 1.00 88.50 611 GLU A C 1
ATOM 4750 O O . GLU A 1 611 ? 18.005 13.017 -0.472 1.00 88.50 611 GLU A O 1
ATOM 4755 N N . LEU A 1 612 ? 17.921 11.206 0.851 1.00 85.56 612 LEU A N 1
ATOM 4756 C CA . LEU A 1 612 ? 19.023 10.499 0.189 1.00 85.56 612 LEU A CA 1
ATOM 4757 C C . LEU A 1 612 ? 18.673 10.081 -1.244 1.00 85.56 612 LEU A C 1
ATOM 4759 O O . LEU A 1 612 ? 19.530 10.127 -2.129 1.00 85.56 612 LEU A O 1
ATOM 4763 N N . GLN A 1 613 ? 17.430 9.668 -1.493 1.00 87.31 613 GLN A N 1
ATOM 4764 C CA . GLN A 1 613 ? 16.965 9.334 -2.836 1.00 87.31 613 GLN A CA 1
ATOM 4765 C C . GLN A 1 613 ? 16.935 10.573 -3.740 1.00 87.31 613 GLN A C 1
ATOM 4767 O O . GLN A 1 613 ? 17.409 10.500 -4.875 1.00 87.31 613 GLN A O 1
ATOM 4772 N N . ASP A 1 614 ? 16.474 11.714 -3.231 1.00 90.62 614 ASP A N 1
ATOM 4773 C CA . ASP A 1 614 ? 16.484 12.985 -3.958 1.00 90.62 614 ASP A CA 1
ATOM 4774 C C . ASP A 1 614 ? 17.909 13.453 -4.274 1.00 90.62 614 ASP A C 1
ATOM 4776 O O . ASP A 1 614 ? 18.178 13.932 -5.379 1.00 90.62 614 ASP A O 1
ATOM 4780 N N . GLN A 1 615 ? 18.850 13.284 -3.339 1.00 88.94 615 GLN A N 1
ATOM 4781 C CA . GLN A 1 615 ? 20.269 13.556 -3.590 1.00 88.94 615 GLN A CA 1
ATOM 4782 C C . GLN A 1 615 ? 20.822 12.659 -4.703 1.00 88.94 615 GLN A C 1
ATOM 4784 O O . GLN A 1 615 ? 21.416 13.168 -5.652 1.00 88.94 615 GLN A O 1
ATOM 4789 N N . ARG A 1 616 ? 20.557 11.348 -4.655 1.00 87.00 616 ARG A N 1
ATOM 4790 C CA . ARG A 1 616 ? 20.979 10.409 -5.709 1.00 87.00 616 ARG A CA 1
ATOM 4791 C C . ARG A 1 616 ? 20.346 10.721 -7.062 1.00 87.00 616 ARG A C 1
ATOM 4793 O O . ARG A 1 616 ? 21.016 10.581 -8.081 1.00 87.00 616 ARG A O 1
ATOM 4800 N N . SER A 1 617 ? 19.085 11.156 -7.088 1.00 87.00 617 SER A N 1
ATOM 4801 C CA . SER A 1 617 ? 18.414 11.581 -8.322 1.00 87.00 617 SER A CA 1
ATOM 4802 C C . SER A 1 617 ? 19.114 12.795 -8.931 1.00 87.00 617 SER A C 1
ATOM 4804 O O . SER A 1 617 ? 19.429 12.787 -10.118 1.00 87.00 617 SER A O 1
ATOM 4806 N N . LYS A 1 618 ? 19.446 13.801 -8.112 1.00 90.56 618 LYS A N 1
ATOM 4807 C CA . LYS A 1 618 ? 20.184 14.995 -8.557 1.00 90.56 618 LYS A CA 1
ATOM 4808 C C . LYS A 1 618 ? 21.596 14.662 -9.040 1.00 90.56 618 LYS A C 1
ATOM 4810 O O . LYS A 1 618 ? 22.038 15.199 -10.051 1.00 90.56 618 LYS A O 1
ATOM 4815 N N . GLU A 1 619 ? 22.302 13.764 -8.354 1.00 89.12 619 GLU A N 1
ATOM 4816 C CA . GLU A 1 619 ? 23.617 13.276 -8.789 1.00 89.12 619 GLU A CA 1
ATOM 4817 C C . GLU A 1 619 ? 23.533 12.520 -10.120 1.00 89.12 619 GLU A C 1
ATOM 4819 O O . GLU A 1 619 ? 24.382 12.702 -10.995 1.00 89.12 619 GLU A O 1
ATOM 4824 N N . HIS A 1 620 ? 22.497 11.698 -10.302 1.00 85.44 620 HIS A N 1
ATOM 4825 C CA . HIS A 1 620 ? 22.266 10.982 -11.550 1.00 85.44 620 HIS A CA 1
ATOM 4826 C C . HIS A 1 620 ? 21.943 11.946 -12.699 1.00 85.44 620 HIS A C 1
ATOM 4828 O O . HIS A 1 620 ? 22.526 11.824 -13.773 1.00 85.44 620 HIS A O 1
ATOM 4834 N N . GLU A 1 621 ? 21.067 12.930 -12.482 1.00 89.81 621 GLU A N 1
ATOM 4835 C CA . GLU A 1 621 ? 20.764 13.980 -13.464 1.00 89.81 621 GLU A CA 1
ATOM 4836 C C . GLU A 1 621 ? 22.017 14.771 -13.860 1.00 89.81 621 GLU A C 1
ATOM 4838 O O . GLU A 1 621 ? 22.276 14.958 -15.049 1.00 89.81 621 GLU A O 1
ATOM 4843 N N . ALA A 1 622 ? 22.846 15.167 -12.887 1.00 88.44 622 ALA A N 1
ATOM 4844 C CA . ALA A 1 622 ? 24.108 15.855 -13.155 1.00 88.44 622 ALA A CA 1
ATOM 4845 C C . ALA A 1 622 ? 25.067 14.993 -13.992 1.00 88.44 622 ALA A C 1
ATOM 4847 O O . ALA A 1 622 ? 25.703 15.490 -14.922 1.00 88.44 622 ALA A O 1
ATOM 4848 N N . ARG A 1 623 ? 25.137 13.688 -13.708 1.00 89.00 623 ARG A N 1
ATOM 4849 C CA . ARG A 1 623 ? 25.989 12.754 -14.451 1.00 89.00 623 ARG A CA 1
ATOM 4850 C C . ARG A 1 623 ? 25.489 12.490 -15.867 1.00 89.00 623 ARG A C 1
ATOM 4852 O O . ARG A 1 623 ? 26.303 12.357 -16.776 1.00 89.00 623 ARG A O 1
ATOM 4859 N N . VAL A 1 624 ? 24.173 12.436 -16.070 1.00 90.19 624 VAL A N 1
ATOM 4860 C CA . VAL A 1 624 ? 23.577 12.351 -17.411 1.00 90.19 624 VAL A CA 1
ATOM 4861 C C . VAL A 1 624 ? 23.912 13.606 -18.215 1.00 90.19 624 VAL A C 1
ATOM 4863 O O . VAL A 1 624 ? 24.397 13.482 -19.335 1.00 90.19 624 VAL A O 1
ATOM 4866 N N . ALA A 1 625 ? 23.762 14.797 -17.629 1.00 89.69 625 ALA A N 1
ATOM 4867 C CA . ALA A 1 625 ? 24.122 16.050 -18.293 1.00 89.69 625 ALA A CA 1
ATOM 4868 C C . ALA A 1 625 ? 25.620 16.120 -18.658 1.00 89.69 625 ALA A C 1
ATOM 4870 O O . ALA A 1 625 ? 25.976 16.596 -19.737 1.00 89.69 625 ALA A O 1
ATOM 4871 N N . GLU A 1 626 ? 26.504 15.611 -17.794 1.00 93.00 626 GLU A N 1
ATOM 4872 C CA . GLU A 1 626 ? 27.942 15.517 -18.076 1.00 93.00 626 GLU A CA 1
ATOM 4873 C C . GLU A 1 626 ? 28.238 14.563 -19.247 1.00 93.00 626 GLU A C 1
ATOM 4875 O O . GLU A 1 626 ? 29.012 14.904 -20.143 1.00 93.00 626 GLU A O 1
ATOM 4880 N N . LEU A 1 627 ? 27.593 13.392 -19.282 1.00 90.31 627 LEU A N 1
ATOM 4881 C CA . LEU A 1 627 ? 27.746 12.429 -20.376 1.00 90.31 627 LEU A CA 1
ATOM 4882 C C . LEU A 1 627 ? 27.208 12.973 -21.706 1.00 90.31 627 LEU A C 1
ATOM 4884 O O . LEU A 1 627 ? 27.840 12.775 -22.741 1.00 90.31 627 LEU A O 1
ATOM 4888 N N . GLU A 1 628 ? 26.085 13.691 -21.691 1.00 90.44 628 GLU A N 1
ATOM 4889 C CA . GLU A 1 628 ? 25.545 14.356 -22.882 1.00 90.44 628 GLU A CA 1
ATOM 4890 C C . GLU A 1 628 ? 26.487 15.449 -23.408 1.00 90.44 628 GLU A C 1
ATOM 4892 O O . GLU A 1 628 ? 26.661 15.581 -24.621 1.00 90.44 628 GLU A O 1
ATOM 4897 N N . ALA A 1 629 ? 27.133 16.210 -22.519 1.00 89.19 629 ALA A N 1
ATOM 4898 C CA . ALA A 1 629 ? 28.132 17.204 -22.910 1.00 89.19 629 ALA A CA 1
ATOM 4899 C C . ALA A 1 629 ? 29.372 16.548 -23.542 1.00 89.19 629 ALA A C 1
ATOM 4901 O O . ALA A 1 629 ? 29.828 16.983 -24.599 1.00 89.19 629 ALA A O 1
ATOM 4902 N N . GLN A 1 630 ? 29.875 15.461 -22.949 1.00 89.50 630 GLN A N 1
ATOM 4903 C CA . GLN A 1 630 ? 30.996 14.694 -23.506 1.00 89.50 630 GLN A CA 1
ATOM 4904 C C . GLN A 1 630 ? 30.654 14.067 -24.864 1.00 89.50 630 GLN A C 1
ATOM 4906 O O . GLN A 1 630 ? 31.497 14.055 -25.762 1.00 89.50 630 GLN A O 1
ATOM 4911 N N . ALA A 1 631 ? 29.425 13.569 -25.032 1.00 86.88 631 ALA A N 1
ATOM 4912 C CA . ALA A 1 631 ? 28.953 13.028 -26.302 1.00 86.88 631 ALA A CA 1
ATOM 4913 C C . ALA A 1 631 ? 28.920 14.108 -27.394 1.00 86.88 631 ALA A C 1
ATOM 4915 O O . ALA A 1 631 ? 29.455 13.883 -28.477 1.00 86.88 631 ALA A O 1
ATOM 4916 N N . LYS A 1 632 ? 28.393 15.302 -27.089 1.00 91.12 632 LYS A N 1
ATOM 4917 C CA . LYS A 1 632 ? 28.402 16.438 -28.026 1.00 91.12 632 LYS A CA 1
ATOM 4918 C C . LYS A 1 632 ? 29.815 16.867 -28.412 1.00 91.12 632 LYS A C 1
ATOM 4920 O O . LYS A 1 632 ? 30.090 17.038 -29.593 1.00 91.12 632 LYS A O 1
ATOM 4925 N N . GLU A 1 633 ? 30.737 16.972 -27.453 1.00 92.00 633 GLU A N 1
ATOM 4926 C CA . GLU A 1 633 ? 32.141 17.278 -27.768 1.00 92.00 633 GLU A CA 1
ATOM 4927 C C . GLU A 1 633 ? 32.786 16.208 -28.665 1.00 92.00 633 GLU A C 1
ATOM 4929 O O . GLU A 1 633 ? 33.599 16.526 -29.535 1.00 92.00 633 GLU A O 1
ATOM 4934 N N . ALA A 1 634 ? 32.461 14.929 -28.454 1.00 87.56 634 ALA A N 1
ATOM 4935 C CA . ALA A 1 634 ? 32.969 13.842 -29.284 1.00 87.56 634 ALA A CA 1
ATOM 4936 C C . ALA A 1 634 ? 32.399 13.896 -30.712 1.00 87.56 634 ALA A C 1
ATOM 4938 O O . ALA A 1 634 ? 33.151 13.698 -31.669 1.00 87.56 634 ALA A O 1
ATOM 4939 N N . GLU A 1 635 ? 31.109 14.206 -30.859 1.00 90.00 635 GLU A N 1
ATOM 4940 C CA . GLU A 1 635 ? 30.460 14.418 -32.157 1.00 90.00 635 GLU A CA 1
ATOM 4941 C C . GLU A 1 635 ? 31.088 15.595 -32.914 1.00 90.00 635 GLU A C 1
ATOM 4943 O O . GLU A 1 635 ? 31.458 15.439 -34.077 1.00 90.00 635 GLU A O 1
ATOM 4948 N N . GLU A 1 636 ? 31.307 16.734 -32.251 1.00 91.69 636 GLU A N 1
ATOM 4949 C CA . GLU A 1 636 ? 31.958 17.906 -32.853 1.00 91.69 636 GLU A CA 1
ATOM 4950 C C . GLU A 1 636 ? 33.395 17.600 -33.307 1.00 91.69 636 GLU A C 1
ATOM 4952 O O . GLU A 1 636 ? 33.802 17.992 -34.404 1.00 91.69 636 GLU A O 1
ATOM 4957 N N . ARG A 1 637 ? 34.167 16.844 -32.510 1.00 88.56 637 ARG A N 1
ATOM 4958 C CA . ARG A 1 637 ? 35.519 16.400 -32.900 1.00 88.56 637 ARG A CA 1
ATOM 4959 C C . ARG A 1 637 ? 35.490 15.477 -34.113 1.00 88.56 637 ARG A C 1
ATOM 4961 O O . ARG A 1 637 ? 36.290 15.662 -35.028 1.00 88.56 637 ARG A O 1
ATOM 4968 N N . HIS A 1 638 ? 34.576 14.509 -34.135 1.00 86.38 638 HIS A N 1
ATOM 4969 C CA . HIS A 1 638 ? 34.438 13.588 -35.261 1.00 86.38 638 HIS A CA 1
ATOM 4970 C C . HIS A 1 638 ? 33.985 14.322 -36.529 1.00 86.38 638 HIS A C 1
ATOM 4972 O O . HIS A 1 638 ? 34.446 14.015 -37.628 1.00 86.38 638 HIS A O 1
ATOM 4978 N N . GLN A 1 639 ? 33.104 15.316 -36.400 1.00 89.06 639 GLN A N 1
ATOM 4979 C CA . GLN A 1 639 ? 32.681 16.138 -37.526 1.00 89.06 639 GLN A CA 1
ATOM 4980 C C . GLN A 1 639 ? 33.841 16.972 -38.084 1.00 89.06 639 GLN A C 1
ATOM 4982 O O . GLN A 1 639 ? 34.064 16.959 -39.293 1.00 89.06 639 GLN A O 1
ATOM 4987 N N . ALA A 1 640 ? 34.631 17.615 -37.222 1.00 87.56 640 ALA A N 1
ATOM 4988 C CA . ALA A 1 640 ? 35.822 18.353 -37.641 1.00 87.56 640 ALA A CA 1
ATOM 4989 C C . ALA A 1 640 ? 36.865 17.446 -38.326 1.00 87.56 640 ALA A C 1
ATOM 4991 O O . ALA A 1 640 ? 37.500 17.848 -39.302 1.00 87.56 640 ALA A O 1
ATOM 4992 N N . GLU A 1 641 ? 37.027 16.207 -37.851 1.00 89.62 641 GLU A N 1
ATOM 4993 C CA . GLU A 1 641 ? 37.912 15.223 -38.478 1.00 89.62 641 GLU A CA 1
ATOM 4994 C C . GLU A 1 641 ? 37.421 14.821 -39.877 1.00 89.62 641 GLU A C 1
ATOM 4996 O O . GLU A 1 641 ? 38.207 14.819 -40.827 1.00 89.62 641 GLU A O 1
ATOM 5001 N N . LEU A 1 642 ? 36.120 14.549 -40.033 1.00 89.38 642 LEU A N 1
ATOM 5002 C CA . LEU A 1 642 ? 35.518 14.264 -41.339 1.00 89.38 642 LEU A CA 1
ATOM 5003 C C . LEU A 1 642 ? 35.662 15.446 -42.303 1.00 89.38 642 LEU A C 1
ATOM 5005 O O . LEU A 1 642 ? 36.014 15.246 -43.463 1.00 89.38 642 LEU A O 1
ATOM 5009 N N . GLU A 1 643 ? 35.437 16.675 -41.838 1.00 88.50 643 GLU A N 1
ATOM 5010 C CA . GLU A 1 643 ? 35.630 17.882 -42.648 1.00 88.50 643 GLU A CA 1
ATOM 5011 C C . GLU A 1 643 ? 37.093 18.028 -43.103 1.00 88.50 643 GLU A C 1
ATOM 5013 O O . GLU A 1 643 ? 37.345 18.323 -44.274 1.00 88.50 643 GLU A O 1
ATOM 5018 N N . GLY A 1 644 ? 38.063 17.733 -42.230 1.00 91.00 644 GLY A N 1
ATOM 5019 C CA . GLY A 1 644 ? 39.487 17.704 -42.581 1.00 91.00 644 GLY A CA 1
ATOM 5020 C C . GLY A 1 644 ? 39.844 16.624 -43.613 1.00 91.00 644 GLY A C 1
ATOM 5021 O O . GLY A 1 644 ? 40.613 16.876 -44.548 1.00 91.00 644 GLY A O 1
ATOM 5022 N N . GLN A 1 645 ? 39.253 15.431 -43.500 1.00 88.06 645 GLN A N 1
ATOM 5023 C CA . GLN A 1 645 ? 39.422 14.355 -44.484 1.00 88.06 645 GLN A CA 1
ATOM 5024 C C . GLN A 1 645 ? 38.814 14.730 -45.842 1.00 88.06 645 GLN A C 1
ATOM 5026 O O . GLN A 1 645 ? 39.452 14.523 -46.875 1.00 88.06 645 GLN A O 1
ATOM 5031 N N . ILE A 1 646 ? 37.624 15.339 -45.852 1.00 87.44 646 ILE A N 1
ATOM 5032 C CA . ILE A 1 646 ? 36.960 15.817 -47.073 1.00 87.44 646 ILE A CA 1
ATOM 5033 C C . ILE A 1 646 ? 37.804 16.893 -47.762 1.00 87.44 646 ILE A C 1
ATOM 5035 O O . ILE A 1 646 ? 37.979 16.835 -48.977 1.00 87.44 646 ILE A O 1
ATOM 5039 N N . GLN A 1 647 ? 38.361 17.849 -47.012 1.00 88.56 647 GLN A N 1
ATOM 5040 C CA . GLN A 1 647 ? 39.236 18.882 -47.578 1.00 88.56 647 GLN A CA 1
ATOM 5041 C C . GLN A 1 647 ? 40.502 18.287 -48.199 1.00 88.56 647 GLN A C 1
ATOM 5043 O O . GLN A 1 647 ? 40.903 18.699 -49.286 1.00 88.56 647 GLN A O 1
ATOM 5048 N N . THR A 1 648 ? 41.102 17.292 -47.545 1.00 88.94 648 THR A N 1
ATOM 5049 C CA . THR A 1 648 ? 42.294 16.609 -48.064 1.00 88.94 648 THR A CA 1
ATOM 5050 C C . THR A 1 648 ? 41.967 15.847 -49.350 1.00 88.94 648 THR A C 1
ATOM 5052 O O . THR A 1 648 ? 42.648 16.015 -50.359 1.00 88.94 648 THR A O 1
ATOM 5055 N N . ALA A 1 649 ? 40.868 15.089 -49.361 1.00 84.31 649 ALA A N 1
ATOM 5056 C CA . ALA A 1 649 ? 40.399 14.386 -50.553 1.00 84.31 649 ALA A CA 1
ATOM 5057 C C . ALA A 1 649 ? 40.057 15.355 -51.701 1.00 84.31 649 ALA A C 1
ATOM 5059 O O . ALA A 1 649 ? 40.352 15.071 -52.859 1.00 84.31 649 ALA A O 1
ATOM 5060 N N . ALA A 1 650 ? 39.473 16.519 -51.397 1.00 86.81 650 ALA A N 1
ATOM 5061 C CA . ALA A 1 650 ? 39.192 17.549 -52.394 1.00 86.81 650 ALA A CA 1
ATOM 5062 C C . ALA A 1 650 ? 40.481 18.099 -53.031 1.00 86.81 650 ALA A C 1
ATOM 5064 O O . ALA A 1 650 ? 40.541 18.233 -54.252 1.00 86.81 650 ALA A O 1
ATOM 5065 N N . GLN A 1 651 ? 41.525 18.346 -52.231 1.00 88.81 651 GLN A N 1
ATOM 5066 C CA . GLN A 1 651 ? 42.836 18.780 -52.729 1.00 88.81 651 GLN A CA 1
ATOM 5067 C C . GLN A 1 651 ? 43.507 17.711 -53.603 1.00 88.81 651 GLN A C 1
ATOM 5069 O O . GLN A 1 651 ? 44.068 18.039 -54.647 1.00 88.81 651 GLN A O 1
ATOM 5074 N N . GLU A 1 652 ? 43.422 16.433 -53.223 1.00 88.50 652 GLU A N 1
ATOM 5075 C CA . GLU A 1 652 ? 43.939 15.322 -54.035 1.00 88.50 652 GLU A CA 1
ATOM 5076 C C . GLU A 1 652 ? 43.206 15.205 -55.379 1.00 88.50 652 GLU A C 1
ATOM 5078 O O . GLU A 1 652 ? 43.842 15.026 -56.419 1.00 88.50 652 GLU A O 1
ATOM 5083 N N . ILE A 1 653 ? 41.877 15.359 -55.386 1.00 85.00 653 ILE A N 1
ATOM 5084 C CA . ILE A 1 653 ? 41.073 15.363 -56.617 1.00 85.00 653 ILE A CA 1
ATOM 5085 C C . ILE A 1 653 ? 41.470 16.536 -57.525 1.00 85.00 653 ILE A C 1
ATOM 5087 O O . ILE A 1 653 ? 41.588 16.357 -58.738 1.00 85.00 653 ILE A O 1
ATOM 5091 N N . GLU A 1 654 ? 41.696 17.727 -56.969 1.00 86.50 654 GLU A N 1
ATOM 5092 C CA . GLU A 1 654 ? 42.098 18.910 -57.739 1.00 86.50 654 GLU A CA 1
ATOM 5093 C C . GLU A 1 654 ? 43.525 18.791 -58.303 1.00 86.50 654 GLU A C 1
ATOM 5095 O O . GLU A 1 654 ? 43.776 19.173 -59.452 1.00 86.50 654 GLU A O 1
ATOM 5100 N N . ALA A 1 655 ? 44.440 18.174 -57.550 1.00 83.94 655 ALA A N 1
ATOM 5101 C CA . ALA A 1 655 ? 45.776 17.835 -58.033 1.00 83.94 655 ALA A CA 1
ATOM 5102 C C . ALA A 1 655 ? 45.716 16.840 -59.205 1.00 83.94 655 ALA A C 1
ATOM 5104 O O . ALA A 1 655 ? 46.284 17.106 -60.264 1.00 83.94 655 ALA A O 1
ATOM 5105 N N . LEU A 1 656 ? 44.954 15.748 -59.066 1.00 85.06 656 LEU A N 1
ATOM 5106 C CA . LEU A 1 656 ? 44.760 14.764 -60.138 1.00 85.06 656 LEU A CA 1
ATOM 5107 C C . LEU A 1 656 ? 44.096 15.377 -61.375 1.00 85.06 656 LEU A C 1
ATOM 5109 O O . LEU A 1 656 ? 44.458 15.052 -62.505 1.00 85.06 656 LEU A O 1
ATOM 5113 N N . ARG A 1 657 ? 43.140 16.292 -61.183 1.00 83.75 657 ARG A N 1
ATOM 5114 C CA . ARG A 1 657 ? 42.519 17.026 -62.288 1.00 83.75 657 ARG A CA 1
ATOM 5115 C C . ARG A 1 657 ? 43.542 17.877 -63.038 1.00 83.75 657 ARG A C 1
ATOM 5117 O O . ARG A 1 657 ? 43.565 17.836 -64.265 1.00 83.75 657 ARG A O 1
ATOM 5124 N N . SER A 1 658 ? 44.399 18.594 -62.314 1.00 81.56 658 SER A N 1
ATOM 5125 C CA . SER A 1 658 ? 45.461 19.417 -62.906 1.00 81.56 658 SER A CA 1
ATOM 5126 C C . SER A 1 658 ? 46.461 18.568 -63.701 1.00 81.56 658 SER A C 1
ATOM 5128 O O . SER A 1 658 ? 46.878 18.955 -64.792 1.00 81.56 658 SER A O 1
ATOM 5130 N N . GLU A 1 659 ? 46.809 17.379 -63.198 1.00 80.62 659 GLU A N 1
ATOM 5131 C CA . GLU A 1 659 ? 47.649 16.419 -63.925 1.00 80.62 659 GLU A CA 1
ATOM 5132 C C . GLU A 1 659 ? 46.972 15.924 -65.211 1.00 80.62 659 GLU A C 1
ATOM 5134 O O . GLU A 1 659 ? 47.606 15.907 -66.267 1.00 80.62 659 GLU A O 1
ATOM 5139 N N . MET A 1 660 ? 45.678 15.582 -65.161 1.00 73.38 660 MET A N 1
ATOM 5140 C CA . MET A 1 660 ? 44.935 15.162 -66.354 1.00 73.38 660 MET A CA 1
ATOM 5141 C C . MET A 1 660 ? 44.787 16.282 -67.390 1.00 73.38 660 MET A C 1
ATOM 5143 O O . MET A 1 660 ? 44.889 16.009 -68.583 1.00 73.38 660 MET A O 1
ATOM 5147 N N . GLU A 1 661 ? 44.591 17.535 -66.972 1.00 77.62 661 GLU A N 1
ATOM 5148 C CA . GLU A 1 661 ? 44.568 18.694 -67.880 1.00 77.62 661 GLU A CA 1
ATOM 5149 C C . GLU A 1 661 ? 45.942 18.901 -68.555 1.00 77.62 661 GLU A C 1
ATOM 5151 O O . GLU A 1 661 ? 46.023 19.163 -69.760 1.00 77.62 661 GLU A O 1
ATOM 5156 N N . GLY A 1 662 ? 47.037 18.672 -67.821 1.00 76.88 662 GLY A N 1
ATOM 5157 C CA . GLY A 1 662 ? 48.390 18.621 -68.381 1.00 76.88 662 GLY A CA 1
ATOM 5158 C C . GLY A 1 662 ? 48.568 17.516 -69.430 1.00 76.88 662 GLY A C 1
ATOM 5159 O O . GLY A 1 662 ? 49.111 17.765 -70.506 1.00 76.88 662 GLY A O 1
ATOM 5160 N N . VAL A 1 663 ? 48.063 16.308 -69.168 1.00 75.56 663 VAL A N 1
ATOM 5161 C CA . VAL A 1 663 ? 48.108 15.191 -70.131 1.00 75.56 663 VAL A CA 1
ATOM 5162 C C . VAL A 1 663 ? 47.239 15.469 -71.361 1.00 75.56 663 VAL A C 1
ATOM 5164 O O . VAL A 1 663 ? 47.673 15.210 -72.483 1.00 75.56 663 VAL A O 1
ATOM 5167 N N . ALA A 1 664 ? 46.048 16.043 -71.177 1.00 72.81 664 ALA A N 1
ATOM 5168 C CA . ALA A 1 664 ? 45.147 16.393 -72.272 1.00 72.81 664 ALA A CA 1
ATOM 5169 C C . ALA A 1 664 ? 45.786 17.419 -73.224 1.00 72.81 664 ALA A C 1
ATOM 5171 O O . ALA A 1 664 ? 45.801 17.201 -74.434 1.00 72.81 664 ALA A O 1
ATOM 5172 N N . SER A 1 665 ? 46.399 18.480 -72.686 1.00 76.00 665 SER A N 1
ATOM 5173 C CA . SER A 1 665 ? 47.101 19.488 -73.499 1.00 76.00 665 SER A CA 1
ATOM 5174 C C . SER A 1 665 ? 48.325 18.925 -74.239 1.00 76.00 665 SER A C 1
ATOM 5176 O O . SER A 1 665 ? 48.570 19.270 -75.399 1.00 76.00 665 SER A O 1
ATOM 5178 N N . ALA A 1 666 ? 49.073 18.007 -73.615 1.00 73.88 666 ALA A N 1
ATOM 5179 C CA . ALA A 1 666 ? 50.180 17.310 -74.269 1.00 73.88 666 ALA A CA 1
ATOM 5180 C C . ALA A 1 666 ? 49.695 16.395 -75.409 1.00 73.88 666 ALA A C 1
ATOM 5182 O O . ALA A 1 666 ? 50.317 16.363 -76.473 1.00 73.88 666 ALA A O 1
ATOM 5183 N N . SER A 1 667 ? 48.573 15.694 -75.212 1.00 73.25 667 SER A N 1
ATOM 5184 C CA . SER A 1 667 ? 47.939 14.865 -76.245 1.00 73.25 667 SER A CA 1
ATOM 5185 C C . SER A 1 667 ? 47.457 15.704 -77.434 1.00 73.25 667 SER A C 1
ATOM 5187 O O . SER A 1 667 ? 47.748 15.381 -78.586 1.00 73.25 667 SER A O 1
ATOM 5189 N N . GLU A 1 668 ? 46.806 16.840 -77.170 1.00 76.62 668 GLU A N 1
ATOM 5190 C CA . GLU A 1 668 ? 46.326 17.756 -78.211 1.00 76.62 668 GLU A CA 1
ATOM 5191 C C . GLU A 1 668 ? 47.482 18.347 -79.036 1.00 76.62 668 GLU A C 1
ATOM 5193 O O . GLU A 1 668 ? 47.417 18.383 -80.265 1.00 76.62 668 GLU A O 1
ATOM 5198 N N . THR A 1 669 ? 48.592 18.708 -78.384 1.00 77.62 669 THR A N 1
ATOM 5199 C CA . THR A 1 669 ? 49.805 19.187 -79.072 1.00 77.62 669 THR A CA 1
ATOM 5200 C C . THR A 1 669 ? 50.423 18.097 -79.956 1.00 77.62 669 THR A C 1
ATOM 5202 O O . THR A 1 669 ? 50.790 18.356 -81.102 1.00 77.62 669 THR A O 1
ATOM 5205 N N . ALA A 1 670 ? 50.502 16.856 -79.461 1.00 74.69 670 ALA A N 1
ATOM 5206 C CA . ALA A 1 670 ? 51.003 15.724 -80.242 1.00 74.69 670 ALA A CA 1
ATOM 5207 C C . ALA A 1 670 ? 50.104 15.415 -81.451 1.00 74.69 670 ALA A C 1
ATOM 5209 O O . ALA A 1 670 ? 50.602 15.082 -82.527 1.00 74.69 670 ALA A O 1
ATOM 5210 N N . ARG A 1 671 ? 48.786 15.573 -81.292 1.00 75.75 671 ARG A N 1
ATOM 5211 C CA . ARG A 1 671 ? 47.812 15.412 -82.372 1.00 75.75 671 ARG A CA 1
ATOM 5212 C C . ARG A 1 671 ? 47.974 16.478 -83.456 1.00 75.75 671 ARG A C 1
ATOM 5214 O O . ARG A 1 671 ? 47.891 16.129 -84.628 1.00 75.75 671 ARG A O 1
ATOM 5221 N N . MET A 1 672 ? 48.235 17.737 -83.090 1.00 78.25 672 MET A N 1
ATOM 5222 C CA . MET A 1 672 ? 48.502 18.793 -84.077 1.00 78.25 672 MET A CA 1
ATOM 5223 C C . MET A 1 672 ? 49.769 18.513 -84.892 1.00 78.25 672 MET A C 1
ATOM 5225 O O . MET A 1 672 ? 49.721 18.601 -86.113 1.00 78.25 672 MET A O 1
ATOM 5229 N N . HIS A 1 673 ? 50.865 18.097 -84.249 1.00 77.88 673 HIS A N 1
ATOM 5230 C CA . HIS A 1 673 ? 52.098 17.753 -84.967 1.00 77.88 673 HIS A CA 1
ATOM 5231 C C . HIS A 1 673 ? 51.926 16.565 -85.920 1.00 77.88 673 HIS A C 1
ATOM 5233 O O . HIS A 1 673 ? 52.419 16.607 -87.041 1.00 77.88 673 HIS A O 1
ATOM 5239 N N . LEU A 1 674 ? 51.177 15.528 -85.524 1.00 75.88 674 LEU A N 1
ATOM 5240 C CA . LEU A 1 674 ? 50.874 14.430 -86.447 1.00 75.88 674 LEU A CA 1
ATOM 5241 C C . LEU A 1 674 ? 49.992 14.858 -87.623 1.00 75.88 674 LEU A C 1
ATOM 5243 O O . LEU A 1 674 ? 50.094 14.257 -88.689 1.00 75.88 674 LEU A O 1
ATOM 5247 N N . GLN A 1 675 ? 49.120 15.852 -87.438 1.00 76.00 675 GLN A N 1
ATOM 5248 C CA . GLN A 1 675 ? 48.315 16.392 -88.530 1.00 76.00 675 GLN A CA 1
ATOM 5249 C C . GLN A 1 675 ? 49.192 17.163 -89.524 1.00 76.00 675 GLN A C 1
ATOM 5251 O O . GLN A 1 675 ? 49.050 16.954 -90.723 1.00 76.00 675 GLN A O 1
ATOM 5256 N N . GLU A 1 676 ? 50.136 17.975 -89.039 1.00 80.25 676 GLU A N 1
ATOM 5257 C CA . GLU A 1 676 ? 51.129 18.652 -89.887 1.00 80.25 676 GLU A CA 1
ATOM 5258 C C . GLU A 1 676 ? 51.972 17.639 -90.684 1.00 80.25 676 GLU A C 1
ATOM 5260 O O . GLU A 1 676 ? 52.091 17.765 -91.902 1.00 80.25 676 GLU A O 1
ATOM 5265 N N . ASP A 1 677 ? 52.479 16.587 -90.030 1.00 76.19 677 ASP A N 1
ATOM 5266 C CA . ASP A 1 677 ? 53.247 15.520 -90.690 1.00 76.19 677 ASP A CA 1
ATOM 5267 C C . ASP A 1 677 ? 52.416 14.769 -91.753 1.00 76.19 677 ASP A C 1
ATOM 5269 O O . ASP A 1 677 ? 52.946 14.335 -92.782 1.00 76.19 677 ASP A O 1
ATOM 5273 N N . LEU A 1 678 ? 51.112 14.588 -91.509 1.00 74.62 678 LEU A N 1
ATOM 5274 C CA . LEU A 1 678 ? 50.194 13.956 -92.457 1.00 74.62 678 LEU A CA 1
ATOM 5275 C C . LEU A 1 678 ? 49.963 14.852 -93.678 1.00 74.62 678 LEU A C 1
ATOM 5277 O O . LEU A 1 678 ? 50.073 14.370 -94.804 1.00 74.62 678 LEU A O 1
ATOM 5281 N N . ASP A 1 679 ? 49.698 16.140 -93.460 1.00 77.12 679 ASP A N 1
ATOM 5282 C CA . ASP A 1 679 ? 49.471 17.116 -94.526 1.00 77.12 679 ASP A CA 1
ATOM 5283 C C . ASP A 1 679 ? 50.737 17.271 -95.405 1.00 77.12 679 ASP A C 1
ATOM 5285 O O . ASP A 1 679 ? 50.644 17.320 -96.636 1.00 77.12 679 ASP A O 1
ATOM 5289 N N . GLU A 1 680 ? 51.938 17.256 -94.807 1.00 78.62 680 GLU A N 1
ATOM 5290 C CA . GLU A 1 680 ? 53.216 17.234 -95.540 1.00 78.62 680 GLU A CA 1
ATOM 5291 C C . GLU A 1 680 ? 53.400 15.952 -96.366 1.00 78.62 680 GLU A C 1
ATOM 5293 O O . GLU A 1 680 ? 53.864 15.998 -97.513 1.00 78.62 680 GLU A O 1
ATOM 5298 N N . ALA A 1 681 ? 53.041 14.793 -95.805 1.00 71.38 681 ALA A N 1
ATOM 5299 C CA . ALA A 1 681 ? 53.115 13.524 -96.519 1.00 71.38 681 ALA A CA 1
ATOM 5300 C C . ALA A 1 681 ? 52.131 13.480 -97.701 1.00 71.38 681 ALA A C 1
ATOM 5302 O O . ALA A 1 681 ? 52.494 12.992 -98.774 1.00 71.38 681 ALA A O 1
ATOM 5303 N N . GLU A 1 682 ? 50.916 14.008 -97.534 1.00 77.56 682 GLU A N 1
ATOM 5304 C CA . GLU A 1 682 ? 49.921 14.124 -98.603 1.00 77.56 682 GLU A CA 1
ATOM 5305 C C . GLU A 1 682 ? 50.406 15.057 -99.721 1.00 77.56 682 GLU A C 1
ATOM 5307 O O . GLU A 1 682 ? 50.373 14.663 -100.891 1.00 77.56 682 GLU A O 1
ATOM 5312 N N . ALA A 1 683 ? 50.962 16.225 -99.385 1.00 76.88 683 ALA A N 1
ATOM 5313 C CA . ALA A 1 683 ? 51.551 17.142 -100.362 1.00 76.88 683 ALA A CA 1
ATOM 5314 C C . ALA A 1 683 ? 52.677 16.481 -101.179 1.00 76.88 683 ALA A C 1
ATOM 5316 O O . ALA A 1 683 ? 52.670 16.546 -102.410 1.00 76.88 683 ALA A O 1
ATOM 5317 N N . ALA A 1 684 ? 53.590 15.758 -100.520 1.00 74.50 684 ALA A N 1
ATOM 5318 C CA . ALA A 1 684 ? 54.650 15.014 -101.202 1.00 74.50 684 ALA A CA 1
ATOM 5319 C C . ALA A 1 684 ? 54.095 13.917 -102.132 1.00 74.50 684 ALA A C 1
ATOM 5321 O O . ALA A 1 684 ? 54.671 13.635 -103.185 1.00 74.50 684 ALA A O 1
ATOM 5322 N N . THR A 1 685 ? 52.967 13.290 -101.774 1.00 76.19 685 THR A N 1
ATOM 5323 C CA . THR A 1 685 ? 52.332 12.290 -102.644 1.00 76.19 685 THR A CA 1
ATOM 5324 C C . THR A 1 685 ? 51.697 12.905 -103.889 1.00 76.19 685 THR A C 1
ATOM 5326 O O . THR A 1 685 ? 51.758 12.290 -104.954 1.00 76.19 685 THR A O 1
ATOM 5329 N N . GLU A 1 686 ? 51.129 14.108 -103.789 1.00 79.06 686 GLU A N 1
ATOM 5330 C CA . GLU A 1 686 ? 50.590 14.836 -104.942 1.00 79.06 686 GLU A CA 1
ATOM 5331 C C . GLU A 1 686 ? 51.710 15.319 -105.877 1.00 79.06 686 GLU A C 1
ATOM 5333 O O . GLU A 1 686 ? 51.603 15.146 -107.090 1.00 79.06 686 GLU A O 1
ATOM 5338 N N . GLU A 1 687 ? 52.836 15.808 -105.344 1.00 77.88 687 GLU A N 1
ATOM 5339 C CA . GLU A 1 687 ? 54.018 16.139 -106.159 1.00 77.88 687 GLU A CA 1
ATOM 5340 C C . GLU A 1 687 ? 54.537 14.919 -106.938 1.00 77.88 687 GLU A C 1
ATOM 5342 O O . GLU A 1 687 ? 54.842 15.012 -108.129 1.00 77.88 687 GLU A O 1
ATOM 5347 N N . LEU A 1 688 ? 54.572 13.742 -106.303 1.00 75.19 688 LEU A N 1
ATOM 5348 C CA . LEU A 1 688 ? 54.965 12.500 -106.972 1.00 75.19 688 LEU A CA 1
ATOM 5349 C C . LEU A 1 688 ? 53.985 12.066 -108.067 1.00 75.19 688 LEU A C 1
ATOM 5351 O O . LEU A 1 688 ? 54.422 11.477 -109.057 1.00 75.19 688 LEU A O 1
ATOM 5355 N N . LYS A 1 689 ? 52.683 12.351 -107.931 1.00 77.56 689 LYS A N 1
ATOM 5356 C CA . LYS A 1 689 ? 51.710 12.087 -109.004 1.00 77.56 689 LYS A CA 1
ATOM 5357 C C . LYS A 1 689 ? 51.990 12.954 -110.225 1.00 77.56 689 LYS A C 1
ATOM 5359 O O . LYS A 1 689 ? 52.032 12.412 -111.325 1.00 77.56 689 LYS A O 1
ATOM 5364 N N . VAL A 1 690 ? 52.255 14.246 -110.026 1.00 79.25 690 VAL A N 1
ATOM 5365 C CA . VAL A 1 690 ? 52.600 15.175 -111.117 1.00 79.25 690 VAL A CA 1
ATOM 5366 C C . VAL A 1 690 ? 53.875 14.721 -111.832 1.00 79.25 690 VAL A C 1
ATOM 5368 O O . VAL A 1 690 ? 53.888 14.611 -113.055 1.00 79.25 690 VAL A O 1
ATOM 5371 N N . ILE A 1 691 ? 54.922 14.352 -111.085 1.00 75.3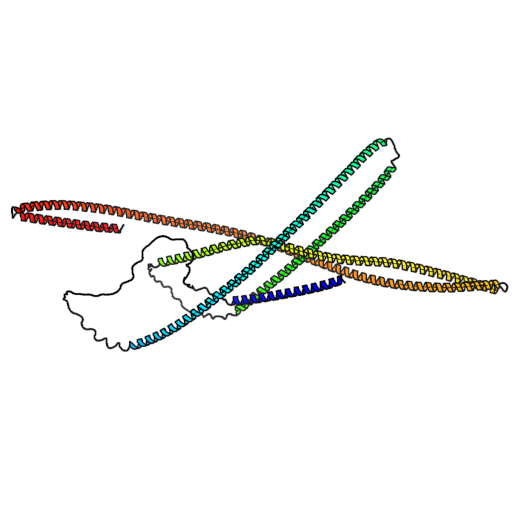1 691 ILE A N 1
ATOM 5372 C CA . ILE A 1 691 ? 56.171 13.827 -111.667 1.00 75.31 691 ILE A CA 1
ATOM 5373 C C . ILE A 1 691 ? 55.919 12.542 -112.470 1.00 75.31 691 ILE A C 1
ATOM 5375 O O . ILE A 1 691 ? 56.525 12.336 -113.522 1.00 75.31 691 ILE A O 1
ATOM 5379 N N . ASN A 1 692 ? 55.034 11.665 -111.991 1.00 76.25 692 ASN A N 1
ATOM 5380 C CA . ASN A 1 692 ? 54.696 10.422 -112.680 1.00 76.25 692 ASN A CA 1
ATOM 5381 C C . ASN A 1 692 ? 53.917 10.681 -113.984 1.00 76.25 692 ASN A C 1
ATOM 5383 O O . ASN A 1 692 ? 54.179 10.026 -114.992 1.00 76.25 692 ASN A O 1
ATOM 5387 N N . GLU A 1 693 ? 53.010 11.660 -113.995 1.00 79.44 693 GLU A N 1
ATOM 5388 C CA . GLU A 1 693 ? 52.315 12.111 -115.208 1.00 79.44 693 GLU A CA 1
ATOM 5389 C C . GLU A 1 693 ? 53.300 12.709 -116.229 1.00 79.44 693 GLU A C 1
ATOM 5391 O O . GLU A 1 693 ? 53.295 12.298 -117.390 1.00 79.44 693 GLU A O 1
ATOM 5396 N N . GLU A 1 694 ? 54.232 13.567 -115.798 1.00 77.88 694 GLU A N 1
ATOM 5397 C CA . GLU A 1 694 ? 55.292 14.112 -116.663 1.00 77.88 694 GLU A CA 1
ATOM 5398 C C . GLU A 1 694 ? 56.211 13.015 -117.234 1.00 77.88 694 GLU A C 1
ATOM 5400 O O . GLU A 1 694 ? 56.595 13.050 -118.408 1.00 77.88 694 GLU A O 1
ATOM 5405 N N . LEU A 1 695 ? 56.566 12.010 -116.426 1.00 74.25 695 LEU A N 1
ATOM 5406 C CA . LEU A 1 695 ? 57.342 10.848 -116.871 1.00 74.25 695 LEU A CA 1
ATOM 5407 C C . LEU A 1 695 ? 56.575 10.006 -117.895 1.00 74.25 695 LEU A C 1
ATOM 5409 O O . LEU A 1 695 ? 57.175 9.509 -118.852 1.00 74.25 695 LEU A O 1
ATOM 5413 N N . GLN A 1 696 ? 55.263 9.848 -117.712 1.00 76.94 696 GLN A N 1
ATOM 5414 C CA . GLN A 1 696 ? 54.393 9.145 -118.647 1.00 76.94 696 GLN A CA 1
ATOM 5415 C C . GLN A 1 696 ? 54.339 9.883 -119.997 1.00 76.94 696 GLN A C 1
ATOM 5417 O O . GLN A 1 696 ? 54.562 9.257 -121.035 1.00 76.94 696 GLN A O 1
ATOM 5422 N N . GLU A 1 697 ? 54.157 11.207 -119.993 1.00 77.25 697 GLU A N 1
ATOM 5423 C CA . GLU A 1 697 ? 54.175 12.039 -121.206 1.00 77.25 697 GLU A CA 1
ATOM 5424 C C . GLU A 1 697 ? 55.532 11.982 -121.927 1.00 77.25 697 GLU A C 1
ATOM 5426 O O . GLU A 1 697 ? 55.600 11.816 -123.149 1.00 77.25 697 GLU A O 1
ATOM 5431 N N . GLN A 1 698 ? 56.641 12.042 -121.183 1.00 73.88 698 GLN A N 1
ATOM 5432 C CA . GLN A 1 698 ? 57.986 11.890 -121.749 1.00 73.88 698 GLN A CA 1
ATOM 5433 C C . GLN A 1 698 ? 58.210 10.501 -122.346 1.00 73.88 698 GLN A C 1
ATOM 5435 O O . GLN A 1 698 ? 58.837 10.369 -123.400 1.00 73.88 698 GLN A O 1
ATOM 5440 N N . LYS A 1 699 ? 57.698 9.455 -121.693 1.00 73.62 699 LYS A N 1
ATOM 5441 C CA . LYS A 1 699 ? 57.770 8.082 -122.192 1.00 73.62 699 LYS A CA 1
ATOM 5442 C C . LYS A 1 699 ? 57.003 7.938 -123.504 1.00 73.62 699 LYS A C 1
ATOM 5444 O O . LYS A 1 699 ? 57.538 7.329 -124.428 1.00 73.62 699 LYS A O 1
ATOM 5449 N N . GLU A 1 700 ? 55.817 8.533 -123.616 1.00 74.94 700 GLU A N 1
ATOM 5450 C CA . GLU A 1 700 ? 55.024 8.559 -124.853 1.00 74.94 700 GLU A CA 1
ATOM 5451 C C . GLU A 1 700 ? 55.729 9.345 -125.973 1.00 74.94 700 GLU A C 1
ATOM 5453 O O . GLU A 1 700 ? 55.837 8.854 -127.102 1.00 74.94 700 GLU A O 1
ATOM 5458 N N . ALA A 1 701 ? 56.308 10.510 -125.661 1.00 70.06 701 ALA A N 1
ATOM 5459 C CA . ALA A 1 701 ? 57.088 11.309 -126.609 1.00 70.06 701 ALA A CA 1
ATOM 5460 C C . ALA A 1 701 ? 58.332 10.560 -127.127 1.00 70.06 701 ALA A C 1
ATOM 5462 O O . ALA A 1 701 ? 58.631 10.572 -128.324 1.00 70.06 701 ALA A O 1
ATOM 5463 N N . LEU A 1 702 ? 59.039 9.847 -126.248 1.00 64.69 702 LEU A N 1
ATOM 5464 C CA . LEU A 1 702 ? 60.195 9.031 -126.621 1.00 64.69 702 LEU A CA 1
ATOM 5465 C C . LEU A 1 702 ? 59.799 7.777 -127.412 1.00 64.69 702 LEU A C 1
ATOM 5467 O O . LEU A 1 702 ? 60.530 7.380 -128.322 1.00 64.69 702 LEU A O 1
ATOM 5471 N N . GLN A 1 703 ? 58.633 7.185 -127.138 1.00 65.19 703 GLN A N 1
ATOM 5472 C CA . GLN A 1 703 ? 58.084 6.086 -127.939 1.00 65.19 703 GLN A CA 1
ATOM 5473 C C . GLN A 1 703 ? 57.760 6.532 -129.373 1.00 65.19 703 GLN A C 1
ATOM 5475 O O . GLN A 1 703 ? 57.974 5.763 -130.313 1.00 65.19 703 GLN A O 1
ATOM 5480 N N . ALA A 1 704 ? 57.324 7.783 -129.559 1.00 62.56 704 ALA A N 1
ATOM 5481 C CA . ALA A 1 704 ? 57.132 8.376 -130.881 1.00 62.56 704 ALA A CA 1
ATOM 5482 C C . ALA A 1 704 ? 58.469 8.593 -131.622 1.00 62.56 704 ALA A C 1
ATOM 5484 O O . ALA A 1 704 ? 58.576 8.257 -132.803 1.00 62.56 704 ALA A O 1
ATOM 5485 N N . ILE A 1 705 ? 59.516 9.065 -130.934 1.00 59.78 705 ILE A N 1
ATOM 5486 C CA . ILE A 1 705 ? 60.854 9.305 -131.518 1.00 59.78 705 ILE A CA 1
ATOM 5487 C C . ILE A 1 705 ? 61.580 7.992 -131.869 1.00 59.78 705 ILE A C 1
ATOM 5489 O O . ILE A 1 705 ? 62.228 7.897 -132.915 1.00 59.78 705 ILE A O 1
ATOM 5493 N N . ALA A 1 706 ? 61.420 6.939 -131.060 1.00 55.25 706 ALA A N 1
ATOM 5494 C CA . ALA A 1 706 ? 62.030 5.625 -131.292 1.00 55.25 706 ALA A CA 1
ATOM 5495 C C . ALA A 1 706 ? 61.579 4.945 -132.603 1.00 55.25 706 ALA A C 1
ATOM 5497 O O . ALA A 1 706 ? 62.242 4.022 -133.073 1.00 55.25 706 ALA A O 1
ATOM 5498 N N . SER A 1 707 ? 60.498 5.420 -133.233 1.00 55.12 707 SER A N 1
ATOM 5499 C CA . SER A 1 707 ? 60.051 4.948 -134.549 1.00 55.12 707 SER A CA 1
ATOM 5500 C C . SER A 1 707 ? 60.859 5.505 -135.738 1.00 55.12 707 SER A C 1
ATOM 5502 O O . SER A 1 707 ? 60.664 5.038 -136.859 1.00 55.12 707 SER A O 1
ATOM 5504 N N . SER A 1 708 ? 61.788 6.454 -135.516 1.00 51.25 708 SER A N 1
ATOM 5505 C CA . SER A 1 708 ? 62.494 7.169 -136.594 1.00 51.25 708 SER A CA 1
ATOM 5506 C C . SER A 1 708 ? 64.025 7.022 -136.628 1.00 51.25 708 SER A C 1
ATOM 5508 O O . SER A 1 708 ? 64.568 7.253 -137.703 1.00 51.25 708 SER A O 1
ATOM 5510 N N . ASN A 1 709 ? 64.737 6.661 -135.545 1.00 53.44 709 ASN A N 1
ATOM 5511 C CA . ASN A 1 709 ? 66.210 6.502 -135.542 1.00 53.44 709 ASN A CA 1
ATOM 5512 C C . ASN A 1 709 ? 66.721 5.616 -134.377 1.00 53.44 709 ASN A C 1
ATOM 5514 O O . ASN A 1 709 ? 66.494 5.909 -133.204 1.00 53.44 709 ASN A O 1
ATOM 5518 N N . GLU A 1 710 ? 67.479 4.554 -134.680 1.00 56.09 710 GLU A N 1
ATOM 5519 C CA . GLU A 1 710 ? 67.879 3.499 -133.720 1.00 56.09 710 GLU A CA 1
ATOM 5520 C C . GLU A 1 710 ? 68.998 3.914 -132.733 1.00 56.09 710 GLU A C 1
ATOM 5522 O O . GLU A 1 710 ? 69.194 3.281 -131.692 1.00 56.09 710 GLU A O 1
ATOM 5527 N N . THR A 1 711 ? 69.738 4.990 -133.019 1.00 58.66 711 THR A N 1
ATOM 5528 C CA . THR A 1 711 ? 70.872 5.439 -132.190 1.00 58.66 711 THR A CA 1
ATOM 5529 C C . THR A 1 711 ? 70.491 6.442 -131.098 1.00 58.66 711 THR A C 1
ATOM 5531 O O . THR A 1 711 ? 71.137 6.453 -130.053 1.00 58.66 711 THR A O 1
ATOM 5534 N N . GLU A 1 712 ? 69.422 7.225 -131.271 1.00 57.22 712 GLU A N 1
ATOM 5535 C CA . GLU A 1 712 ? 68.935 8.182 -130.256 1.00 57.22 712 GLU A CA 1
ATOM 5536 C C . GLU A 1 712 ? 68.053 7.501 -129.193 1.00 57.22 712 GLU A C 1
ATOM 5538 O O . GLU A 1 712 ? 68.078 7.873 -128.019 1.00 57.22 712 GLU A O 1
ATOM 5543 N N . ALA A 1 713 ? 67.374 6.407 -129.555 1.00 59.66 713 ALA A N 1
ATOM 5544 C CA . ALA A 1 713 ? 66.535 5.629 -128.642 1.00 59.66 713 ALA A CA 1
ATOM 5545 C C . ALA A 1 713 ? 67.310 4.993 -127.468 1.00 59.66 713 ALA A C 1
ATOM 5547 O O . ALA A 1 713 ? 66.753 4.804 -126.387 1.00 59.66 713 ALA A O 1
ATOM 5548 N N . LYS A 1 714 ? 68.602 4.671 -127.640 1.00 65.75 714 LYS A N 1
ATOM 5549 C CA . LYS A 1 714 ? 69.416 4.058 -126.571 1.00 65.75 714 LYS A CA 1
ATOM 5550 C C . LYS A 1 714 ? 69.827 5.054 -125.484 1.00 65.75 714 LYS A C 1
ATOM 5552 O O . LYS A 1 714 ? 69.843 4.672 -124.319 1.00 65.75 714 LYS A O 1
ATOM 5557 N N . ALA A 1 715 ? 70.111 6.308 -125.844 1.00 67.12 715 ALA A N 1
ATOM 5558 C CA . ALA A 1 715 ? 70.444 7.356 -124.876 1.00 67.12 715 ALA A CA 1
ATOM 5559 C C . ALA A 1 715 ? 69.207 7.776 -124.062 1.00 67.12 715 ALA A C 1
ATOM 5561 O O . ALA A 1 715 ? 69.254 7.816 -122.833 1.00 67.12 715 ALA A O 1
ATOM 5562 N N . ALA A 1 716 ? 68.070 7.961 -124.739 1.00 66.69 716 ALA A N 1
ATOM 5563 C CA . ALA A 1 716 ? 66.798 8.271 -124.094 1.00 66.69 716 ALA A CA 1
ATOM 5564 C C . ALA A 1 716 ? 66.321 7.163 -123.137 1.00 66.69 716 ALA A C 1
ATOM 5566 O O . ALA A 1 716 ? 65.775 7.444 -122.072 1.00 66.69 716 ALA A O 1
ATOM 5567 N N . LYS A 1 717 ? 66.572 5.891 -123.479 1.00 73.25 717 LYS A N 1
ATOM 5568 C CA . LYS A 1 717 ? 66.250 4.763 -122.601 1.00 73.25 717 LYS A CA 1
ATOM 5569 C C . LYS A 1 717 ? 67.065 4.783 -121.304 1.00 73.25 717 LYS A C 1
ATOM 5571 O O . LYS A 1 717 ? 66.483 4.573 -120.247 1.00 73.25 717 LYS A O 1
ATOM 5576 N N . SER A 1 718 ? 68.370 5.069 -121.367 1.00 74.19 718 SER A N 1
ATOM 5577 C CA . SER A 1 718 ? 69.191 5.157 -120.149 1.00 74.19 718 SER A CA 1
ATOM 5578 C C . SER A 1 718 ? 68.800 6.335 -119.252 1.00 74.19 718 SER A C 1
ATOM 5580 O O . SER A 1 718 ? 68.862 6.222 -118.032 1.00 74.19 718 SER A O 1
ATOM 5582 N N . GLU A 1 719 ? 68.352 7.450 -119.837 1.00 75.62 719 GLU A N 1
ATOM 5583 C CA . GLU A 1 719 ? 67.889 8.609 -119.069 1.00 75.62 719 GLU A CA 1
ATOM 5584 C C . GLU A 1 719 ? 66.542 8.326 -118.382 1.00 75.62 719 GLU A C 1
ATOM 5586 O O . GLU A 1 719 ? 66.400 8.590 -117.186 1.00 75.62 719 GLU A O 1
ATOM 5591 N N . LEU A 1 720 ? 65.598 7.687 -119.088 1.00 73.38 720 LEU A N 1
ATOM 5592 C CA . LEU A 1 720 ? 64.344 7.199 -118.502 1.00 73.38 720 LEU A CA 1
ATOM 5593 C C . LEU A 1 720 ? 64.567 6.158 -117.399 1.00 73.38 720 LEU A C 1
ATOM 5595 O O . LEU A 1 720 ? 63.891 6.224 -116.378 1.00 73.38 720 LEU A O 1
ATOM 5599 N N . GLU A 1 721 ? 65.497 5.214 -117.579 1.00 76.94 721 GLU A N 1
ATOM 5600 C CA . GLU A 1 721 ? 65.841 4.230 -116.542 1.00 76.94 721 GLU A CA 1
ATOM 5601 C C . GLU A 1 721 ? 66.389 4.938 -115.291 1.00 76.94 721 GLU A C 1
ATOM 5603 O O . GLU A 1 721 ? 65.900 4.681 -114.195 1.00 76.94 721 GLU A O 1
ATOM 5608 N N . SER A 1 722 ? 67.274 5.933 -115.449 1.00 78.31 722 SER A N 1
ATOM 5609 C CA . SER A 1 722 ? 67.784 6.711 -114.308 1.00 78.31 722 SER A CA 1
ATOM 5610 C C . SER A 1 722 ? 66.704 7.535 -113.589 1.00 78.31 722 SER A C 1
ATOM 5612 O O . SER A 1 722 ? 66.689 7.595 -112.361 1.00 78.31 722 SER A O 1
ATOM 5614 N N . ARG A 1 723 ? 65.758 8.143 -114.323 1.00 74.69 723 ARG A N 1
ATOM 5615 C CA . ARG A 1 723 ? 64.622 8.864 -113.722 1.00 74.69 723 ARG A CA 1
ATOM 5616 C C . ARG A 1 723 ? 63.652 7.923 -113.017 1.00 74.69 723 ARG A C 1
ATOM 5618 O O . ARG A 1 723 ? 63.129 8.273 -111.963 1.00 74.69 723 ARG A O 1
ATOM 5625 N N . ASN A 1 724 ? 63.436 6.733 -113.569 1.00 76.38 724 ASN A N 1
ATOM 5626 C CA . ASN A 1 724 ? 62.597 5.717 -112.947 1.00 76.38 724 ASN A CA 1
ATOM 5627 C C . ASN A 1 724 ? 63.221 5.205 -111.636 1.00 76.38 724 ASN A C 1
ATOM 5629 O O . ASN A 1 724 ? 62.513 5.047 -110.646 1.00 76.38 724 ASN A O 1
ATOM 5633 N N . ASP A 1 725 ? 64.546 5.042 -111.588 1.00 77.19 725 ASP A N 1
ATOM 5634 C CA . ASP A 1 725 ? 65.261 4.694 -110.354 1.00 77.19 725 ASP A CA 1
ATOM 5635 C C . ASP A 1 725 ? 65.121 5.794 -109.283 1.00 77.19 725 ASP A C 1
ATOM 5637 O O . ASP A 1 725 ? 64.857 5.492 -108.119 1.00 77.19 725 ASP A O 1
ATOM 5641 N N . VAL A 1 726 ? 65.208 7.076 -109.669 1.00 79.06 726 VAL A N 1
ATOM 5642 C CA . VAL A 1 726 ? 64.973 8.213 -108.755 1.00 79.06 726 VAL A CA 1
ATOM 5643 C C . VAL A 1 726 ? 63.530 8.237 -108.239 1.00 79.06 726 VAL A C 1
ATOM 5645 O O . VAL A 1 726 ? 63.310 8.451 -107.048 1.00 79.06 726 VAL A O 1
ATOM 5648 N N . MET A 1 727 ? 62.541 7.967 -109.096 1.00 76.38 727 MET A N 1
ATOM 5649 C CA . MET A 1 727 ? 61.133 7.893 -108.690 1.00 76.38 727 MET A CA 1
ATOM 5650 C C . MET A 1 727 ? 60.874 6.717 -107.738 1.00 76.38 727 MET A C 1
ATOM 5652 O O . MET A 1 727 ? 60.177 6.873 -106.736 1.00 76.38 727 MET A O 1
ATOM 5656 N N . HIS A 1 728 ? 61.455 5.545 -108.008 1.00 76.81 728 HIS A N 1
ATOM 5657 C CA . HIS A 1 728 ? 61.352 4.391 -107.115 1.00 76.81 728 HIS A CA 1
ATOM 5658 C C . HIS A 1 728 ? 62.002 4.651 -105.753 1.00 76.81 728 HIS A C 1
ATOM 5660 O O . HIS A 1 728 ? 61.440 4.243 -104.735 1.00 76.81 728 HIS A O 1
ATOM 5666 N N . GLN A 1 729 ? 63.128 5.369 -105.718 1.00 80.00 729 GLN A N 1
ATOM 5667 C CA . GLN A 1 729 ? 63.757 5.799 -104.471 1.00 80.00 729 GLN A CA 1
ATOM 5668 C C . GLN A 1 729 ? 62.857 6.779 -103.697 1.00 80.00 729 GLN A C 1
ATOM 5670 O O . GLN A 1 729 ? 62.622 6.579 -102.510 1.00 80.00 729 GLN A O 1
ATOM 5675 N N . ALA A 1 730 ? 62.267 7.773 -104.369 1.00 74.75 730 ALA A N 1
ATOM 5676 C CA . ALA A 1 730 ? 61.362 8.731 -103.731 1.00 74.75 730 ALA A CA 1
ATOM 5677 C C . ALA A 1 730 ? 60.074 8.072 -103.192 1.00 74.75 730 ALA A C 1
ATOM 5679 O O . ALA A 1 730 ? 59.611 8.403 -102.101 1.00 74.75 730 ALA A O 1
ATOM 5680 N N . LEU A 1 731 ? 59.516 7.090 -103.911 1.00 74.12 731 LEU A N 1
ATOM 5681 C CA . LEU A 1 731 ? 58.379 6.298 -103.429 1.00 74.12 731 LEU A CA 1
ATOM 5682 C C . LEU A 1 731 ? 58.741 5.445 -102.207 1.00 74.12 731 LEU A C 1
ATOM 5684 O O . LEU A 1 731 ? 57.912 5.290 -101.309 1.00 74.12 731 LEU A O 1
ATOM 5688 N N . ALA A 1 732 ? 59.960 4.900 -102.151 1.00 77.81 732 ALA A N 1
ATOM 5689 C CA . ALA A 1 732 ? 60.438 4.169 -100.981 1.00 77.81 732 ALA A CA 1
ATOM 5690 C C . ALA A 1 732 ? 60.535 5.086 -99.749 1.00 77.81 732 ALA A C 1
ATOM 5692 O O . ALA A 1 732 ? 60.033 4.718 -98.686 1.00 77.81 732 ALA A O 1
ATOM 5693 N N . ASP A 1 733 ? 61.072 6.299 -99.912 1.00 78.94 733 ASP A N 1
ATOM 5694 C CA . ASP A 1 733 ? 61.185 7.290 -98.834 1.00 78.94 733 ASP A CA 1
ATOM 5695 C C . ASP A 1 733 ? 59.799 7.736 -98.321 1.00 78.94 733 ASP A C 1
ATOM 5697 O O . ASP A 1 733 ? 59.577 7.849 -97.111 1.00 78.94 733 ASP A O 1
ATOM 5701 N N . VAL A 1 734 ? 58.820 7.925 -99.216 1.00 76.50 734 VAL A N 1
ATOM 5702 C CA . VAL A 1 734 ? 57.428 8.232 -98.832 1.00 76.50 734 VAL A CA 1
ATOM 5703 C C . VAL A 1 734 ? 56.775 7.065 -98.091 1.00 76.50 734 VAL A C 1
ATOM 5705 O O . VAL A 1 734 ? 56.094 7.276 -97.084 1.00 76.50 734 VAL A O 1
ATOM 5708 N N . HIS A 1 735 ? 56.999 5.824 -98.529 1.00 76.56 735 HIS A N 1
ATOM 5709 C CA . HIS A 1 735 ? 56.495 4.647 -97.822 1.00 76.56 735 HIS A CA 1
ATOM 5710 C C . HIS A 1 735 ? 57.104 4.495 -96.422 1.00 76.56 735 HIS A C 1
ATOM 5712 O O . HIS A 1 735 ? 56.388 4.127 -95.485 1.00 76.56 735 HIS A O 1
ATOM 5718 N N . GLU A 1 736 ? 58.392 4.801 -96.254 1.00 81.94 736 GLU A N 1
ATOM 5719 C CA . GLU A 1 736 ? 59.053 4.780 -94.949 1.00 81.94 736 GLU A CA 1
ATOM 5720 C C . GLU A 1 736 ? 58.475 5.848 -94.008 1.00 81.94 736 GLU A C 1
ATOM 5722 O O . GLU A 1 736 ? 58.096 5.520 -92.876 1.00 81.94 736 GLU A O 1
ATOM 5727 N N . LYS A 1 737 ? 58.305 7.087 -94.493 1.00 78.75 737 LYS A N 1
ATOM 5728 C CA . LYS A 1 737 ? 57.657 8.174 -93.738 1.00 78.75 737 LYS A CA 1
ATOM 5729 C C . LYS A 1 737 ? 56.232 7.815 -93.328 1.00 78.75 737 LYS A C 1
ATOM 5731 O O . LYS A 1 737 ? 55.895 7.916 -92.150 1.00 78.75 737 LYS A O 1
ATOM 5736 N N . LYS A 1 738 ? 55.424 7.292 -94.255 1.00 76.81 738 LYS A N 1
ATOM 5737 C CA . LYS A 1 738 ? 54.052 6.849 -93.968 1.00 76.81 738 LYS A CA 1
ATOM 5738 C C . LYS A 1 738 ? 54.006 5.774 -92.877 1.00 76.81 738 LYS A C 1
ATOM 5740 O O . LYS A 1 738 ? 53.233 5.890 -91.932 1.00 76.81 738 LYS A O 1
ATOM 5745 N N . SER A 1 739 ? 54.870 4.759 -92.956 1.00 77.75 739 SER A N 1
ATOM 5746 C CA . SER A 1 739 ? 54.971 3.717 -91.919 1.00 77.75 739 SER A CA 1
ATOM 5747 C C . SER A 1 739 ? 55.403 4.287 -90.556 1.00 77.75 739 SER A C 1
ATOM 5749 O O . SER A 1 739 ? 54.985 3.782 -89.511 1.00 77.75 739 SER A O 1
ATOM 5751 N N . SER A 1 740 ? 56.240 5.331 -90.533 1.00 80.38 740 SER A N 1
ATOM 5752 C CA . SER A 1 740 ? 56.613 6.025 -89.292 1.00 80.38 740 SER A CA 1
ATOM 5753 C C . SER A 1 740 ? 55.419 6.752 -88.664 1.00 80.38 740 SER A C 1
ATOM 5755 O O . SER A 1 740 ? 55.159 6.563 -87.473 1.00 80.38 740 SER A O 1
ATOM 5757 N N . ILE A 1 741 ? 54.658 7.498 -89.471 1.00 78.69 741 ILE A N 1
ATOM 5758 C CA . ILE A 1 741 ? 53.453 8.219 -89.037 1.00 78.69 741 ILE A CA 1
ATOM 5759 C C . ILE A 1 741 ? 52.402 7.233 -88.507 1.00 78.69 741 ILE A C 1
ATOM 5761 O O . ILE A 1 741 ? 51.894 7.408 -87.402 1.00 78.69 741 ILE A O 1
ATOM 5765 N N . GLU A 1 742 ? 52.144 6.125 -89.212 1.00 76.69 742 GLU A N 1
ATOM 5766 C CA . GLU A 1 742 ? 51.206 5.083 -88.761 1.00 76.69 742 GLU A CA 1
ATOM 5767 C C . GLU A 1 742 ? 51.615 4.479 -87.403 1.00 76.69 742 GLU A C 1
ATOM 5769 O O . GLU A 1 742 ? 50.772 4.254 -86.530 1.00 76.69 742 GLU A O 1
ATOM 5774 N N . LYS A 1 743 ? 52.917 4.260 -87.171 1.00 80.31 743 LYS A N 1
ATOM 5775 C CA . LYS A 1 743 ? 53.424 3.780 -85.872 1.00 80.31 743 LYS A CA 1
ATOM 5776 C C . LYS A 1 743 ? 53.281 4.816 -84.760 1.00 80.31 743 LYS A C 1
ATOM 5778 O O . LYS A 1 743 ? 53.071 4.424 -83.612 1.00 80.31 743 LYS A O 1
ATOM 5783 N N . GLN A 1 744 ? 53.437 6.105 -85.054 1.00 76.81 744 GLN A N 1
ATOM 5784 C CA . GLN A 1 744 ? 53.240 7.170 -84.069 1.00 76.81 744 GLN A CA 1
ATOM 5785 C C . GLN A 1 744 ? 51.753 7.362 -83.745 1.00 76.81 744 GLN A C 1
ATOM 5787 O O . GLN A 1 744 ? 51.405 7.432 -82.568 1.00 76.81 744 GLN A O 1
ATOM 5792 N N . ALA A 1 745 ? 50.874 7.315 -84.748 1.00 71.25 745 ALA A N 1
ATOM 5793 C CA . ALA A 1 745 ? 49.426 7.357 -84.559 1.00 71.25 745 ALA A CA 1
ATOM 5794 C C . ALA A 1 745 ? 48.921 6.186 -83.694 1.00 71.25 745 ALA A C 1
ATOM 5796 O O . ALA A 1 745 ? 48.159 6.393 -82.753 1.00 71.25 745 ALA A O 1
ATOM 5797 N N . LEU A 1 746 ? 49.414 4.962 -83.932 1.00 75.06 746 LEU A N 1
ATOM 5798 C CA . LEU A 1 746 ? 49.091 3.800 -83.093 1.00 75.06 746 LEU A CA 1
ATOM 5799 C C . LEU A 1 746 ? 49.600 3.931 -81.648 1.00 75.06 746 LEU A C 1
ATOM 5801 O O . LEU A 1 746 ? 48.982 3.383 -80.740 1.00 75.06 746 LEU A O 1
ATOM 5805 N N . LYS A 1 747 ? 50.714 4.639 -81.414 1.00 74.75 747 LYS A N 1
ATOM 5806 C CA . LYS A 1 747 ? 51.194 4.925 -80.052 1.00 74.75 747 LYS A CA 1
ATOM 5807 C C . LYS A 1 747 ? 50.309 5.939 -79.335 1.00 74.75 747 LYS A C 1
ATOM 5809 O O . LYS A 1 747 ? 50.074 5.755 -78.147 1.00 74.75 747 LYS A O 1
ATOM 5814 N N . LEU A 1 748 ? 49.823 6.970 -80.028 1.00 71.62 748 LEU A N 1
ATOM 5815 C CA . LEU A 1 748 ? 48.891 7.932 -79.434 1.00 71.62 748 LEU A CA 1
ATOM 5816 C C . LEU A 1 748 ? 47.539 7.284 -79.114 1.00 71.62 748 LEU A C 1
ATOM 5818 O O . LEU A 1 748 ? 47.060 7.446 -78.001 1.00 71.62 748 LEU A O 1
ATOM 5822 N N . LEU A 1 749 ? 47.002 6.448 -80.009 1.00 70.94 749 LEU A N 1
ATOM 5823 C CA . LEU A 1 749 ? 45.770 5.679 -79.764 1.00 70.94 749 LEU A CA 1
ATOM 5824 C C . LEU A 1 749 ? 45.860 4.674 -78.603 1.00 70.94 749 LEU A C 1
ATOM 5826 O O . LEU A 1 749 ? 44.836 4.168 -78.167 1.00 70.94 749 LEU A O 1
ATOM 5830 N N . ALA A 1 750 ? 47.065 4.312 -78.159 1.00 66.69 750 ALA A N 1
ATOM 5831 C CA . ALA A 1 750 ? 47.269 3.460 -76.988 1.00 66.69 750 ALA A CA 1
ATOM 5832 C C . ALA A 1 750 ? 47.492 4.261 -75.690 1.00 66.69 750 ALA A C 1
ATOM 5834 O O . ALA A 1 750 ? 47.510 3.664 -74.613 1.00 66.69 750 ALA A O 1
ATOM 5835 N N . LEU A 1 751 ? 47.760 5.568 -75.802 1.00 65.44 751 LEU A N 1
ATOM 5836 C CA . LEU A 1 751 ? 47.894 6.498 -74.678 1.00 65.44 751 LEU A CA 1
ATOM 5837 C C . LEU A 1 751 ? 46.560 7.176 -74.340 1.00 65.44 751 LEU A C 1
ATOM 5839 O O . LEU A 1 751 ? 46.323 7.439 -73.162 1.00 65.44 751 LEU A O 1
ATOM 5843 N N . GLU A 1 752 ? 45.734 7.458 -75.355 1.00 62.12 752 GLU A N 1
ATOM 5844 C CA . GLU A 1 752 ? 44.289 7.701 -75.205 1.00 62.12 752 GLU A CA 1
ATOM 5845 C C . GLU A 1 752 ? 43.578 6.452 -74.662 1.00 62.12 752 GLU A C 1
ATOM 5847 O O . GLU A 1 752 ? 42.691 6.625 -73.792 1.00 62.12 752 GLU A O 1
#

Foldseek 3Di:
DVVVVVVVVVVVVVVVVVVVVVVVVVVVVVVVVVVVVVVVVVVVVVVVDDDDDDDDDDDDDDDDDDDDDDDDDDDDDDDDDDDDDDDDDDDDDDDDDDDDDDDDDDDDDDDDDPDPPDDPPPPPVVVVVVVVVVVVVVVVVVVVVVVVVVVVVVVVVVVVVVVVVVVVVVVVVVVVVVVVVVVVVVVVVVVVVVVVVVVVVVVVVVVVVVVVVVVVVVVVVVVVVVVVVVVVVVVVVVVVVVVVVVVVVVCVVDDPPCPVVVVVVVVVVVVVVVVVVVVVVVVVVVVVVVVVVVVVVVVVVVLVVLVVVLVVVVVVVVVVVVVVVVVVVVVVVVVVVVVVVVVPDDDDDDDDDDDDDDDDDDDDDDDDDDDDDPPVVVVVVVVVVVVVVVVVVVVVVVVVVVVVVVVVVVVVVVVVVVVVVVVVVVVVVVVVVVVVVVVVVVVVVVVVVVVVVVVVVVVVVVVVVVVVVVVLVVVLVVLVVQLVVLVVQLVVLVVVLVVLVVVLVVVVVVDDPCPVVNVVSVVVNVVSVVVNVVSVVSNVVSVVVSVVSVVVVVVVVVVVVVVVVVVVVVVVVVVVVVVVVVVVVVVVVVSSVVVVVVVVVVVVVVVVVVVVVVVVVVVVVVVVVVVVVVVVVVVVVVVVVVVVVVVVVVVVVVVVVVVVVVVVVVLVVLVVVLVVLVVVLVVLVVVLVVLVVVLVVLVVVLVVVCVPDVVVNVVSVVVSVVVVVVSVVSVVVSVVSVVVSVVSVVVSVVVD

Sequence (752 aa):
QEAEQGQVKHAELTKELQSAAACLEQEKAQAASLREEHQAAMASHASQYGPLPPDRPFSIPPFCLTSIFLAARPFLAATVSDRVVRRFSRAQHLPVFCVPGAALMMHAKWRPVLIEKRVCPARLSRSEESKAEVAALESKVAELEAEVARLKEEIARLQGLLEAEAEARREEQETAEREREADRAAAEAEAAAQQKARETQAAEAAAALAEVNEAKAALAAQLQHADAEKAELQQQMEDRGGQLAGELAAEREQSAAAAAAAQEQVAALEEQSAAAAAALELQVAKLEEQSAAAAAALELQVAKLEEQREWVQAEREAERQQTDERVAKLEADVAAEKVQCFSRWPPRSMREPHGNPPITLVSKRHREPRPSWPVRACQLYLYSEFLFLWAKNMCVYHRTLSEGERLFSAAKASSAVQPRRRLARQEDLQGQSQAAGEEAAKLHAAEVEEFRQQVELLEKQQVEQASTNEQLTAANAQLVQEAEAAEELRKSNEEERERLSQEVQRLSEEGSSGAEARQELEAGKAQIEGELSSAKEELTSVQGKLDLAQTDLEQQRVQLEEQRRTLEEKEAEGSALSEQQQKRLDELQGQRDELQQQLQQHQEQSLSANELQDQRSKEHEARVAELEAQAKEAEERHQAELEGQIQTAAQEIEALRSEMEGVASASETARMHLQEDLDEAEAATEELKVINEELQEQKEALQAIASSNETEAKAAKSELESRNDVMHQALADVHEKKSSIEKQALKLLALE

Radius of gyration: 73.64 Å; Cα contacts (8 Å, |Δi|>4): 60; chains: 1; bounding box: 148×120×255 Å

Organism: NCBI:txid36881